Protein AF-A0ABD1FEX2-F1 (afdb_monomer)

pLDDT: mean 70.11, std 17.97, range [25.19, 95.25]

Secondary structure (DSSP, 8-state):
-THHHHHHHHHHHHHHHHHHHHHHHHHHHHHHHHHHHHHHHHHHHHHHHHHHHHHHHHHHHHHHHHHHHHHHHHHHHHHHHHHHHHHHHHHHT-HHHHHHHHHHHHHHHHHHHHHHHHHHHHHHHS-SS------------THHHHHHHHHHHHHHHHHHHHHHHHHHHHHHHHHHHHHHHHHHHHHHHHHHHHHHHHHHHHHHHHHHHHHHHHHHHHHHHHHHHHHHHHHHHHTTSPP----S--HHHHHHHHHHHHHHHHHHHHHHHHHHHHTTSSHHHHHHHHHHHHHHHHHHHHHHHHHHHHHHHHHHHHHHHHHHHHHHHHHHHHHHHHHHHHHHHHHHHHHHHHHHHHHTTTGGGTTTHHHHHHHHHHHHHHHHHHHHHHHHHHHHHHHHHHHHHHHHHHHHHHHHHHHHHHHHHHHHHHHHHHHHHHHHHHHHHHHHHHHHHHHHHHHHHHHHHHHHHHHHHHHHHHHHHHHHHHHHHHHHHHHHHHHHHHHHHHHHHHHHHHHHHHHHHHHHHHHHHHHTT-----------------------------------------------GGGTTTTHHHHHHHHHHHHHHHHHHHHHHHHHHHHHHHHHHHHHHHHHHHHHHHHHHHHHHHHHHHHHHHHHHHHHHHHHHHHHHHHHHHHHHHHHHHHHHHHHHHHHHHHHHHHHHHHHHHHHHHTT---PPPHHHHHHHHHHHHHHHHHHHHHHHHHHHHHHHHHHHHHHHHHHHHHHHHHHHHHHHHHHHHHHHHHHHHHHHHHHHHHHHHHHHHHHHHHHHHHHHHHHHHHHHGGG--------STTTHHHHHHHHHHHHHHHHHHHHHHHHHHHHHHHHHHHHHHHHHHHHHHHHHHHHHHHHHHHHHHHHHHHHHHHHHHHHHHHHHHHHHHHHHHHHHHHHHHHHHHHHHHHHHHHHHHHHHHHHHHHHHHHHHHHHHHHHHHHHHHHHHHHHHHHHHHHHHHHHHHHHHHHHHHHHHHHHHHHHHHHHHHHHHHHHHHHTTS-S---HHHHHHHHHHHHHT-SSS---SHHHHHHHHHHHHTT--TTTTTTTT------------S-----------HHHHHHHHHHHHTS--------------------------------------S----------SGGGTTTTGGG--

Foldseek 3Di:
DVVVVVVVVVVVVVVVVVVVVVVVVVVVVVVVVVVVVVVVVVVVVVVVVVVVVVVVVVVVVVVVVVVVVVVVVVVVVVVVVVVVVVVVVVVVVPCVVVVVVVVVVVVVVVVVVVVVVVVVVVVVPPPPDDDDDDDDDDDDDDVPVVVVVVVVVVVVVVVVVVVVVVVVVVVVVVVVVVVVVVVVVVVVVVVVVVVVVVVVVVVVVVVVVVVVVVVVVVVVVVVVVVVVVVVVVVVPDDDDDDDDDPPVVVVVVVVVVVVVVVVVVVVVVVVVVVVPDDDPVVVVVVVVVVVVVVVVVVVVVVVVVVVVVVVVVVVVVVVVVVVVVVVVVVVVVVVVVVVVVVVVVVVVVVCCVPCVVPCPPPVPPVVVVVVVVVVVVVVVVVVVVVVVVVVVVVVVVVVVVVVVVVVVVVVVVVVVVVVVVVVVVVVVVVVVVVVVVVVVVVVVVVVVVVVVVVVVVVVVVVVVVVVVVVVVVVVVVVVVVVVVVVVVVVVVVVVVVVVVVVVVVVVVVVVVVVVVVVVVVVCCVPPPDDDDDDDDDDYDYDDDDYDDDDDDDDDDDDYDYDYDYYDEYDEYDDDDPPDPVPPVVVVVVVVVVVVVVVVVVVVVVVVVVVVVVVVVVVVVVVVVVVVVVVVVVVVVVVVVVVVVVVVVVVVVVVVVVVVVVVVVVVVVVVVVVVVVVVVVVVVVVVVVVVVVVVVVVVVVCVVDDDDDDDPVVVVVVVVVVVVVVVVVVVVVVVVVVVVVVVVVVVVVVVVVVVVVVVVVVVVVVVVVVVVVVVVVVVVVVVVVVVVVVVVVVVVVVVVVVVVVVVVVVVVVPPVPDDDDDDDDDVVVVVVVVCVVVVVVVVVVVVVVVVVVVVVVVVVVVVVVVVVVVVVVVVVVVVVVVVVVVVVVVVVVVVVVVVVVVVVVVVVVVVVVVVVVVVVVVVVVVVVVVVVVVVVVVVVVVVVVVVVVVVVVVVVVVVVVVVVVVVVVVVVVVVVVVVVVVVVVVVVVVVVVVVVVVVVVVVVVVVVVVVVVVVVVVVVVVVVVVDDDDPDPVVVVVLVCVLVVVPDDPDPDDPNLVSVVVVCVVVVPDPVVVVVSPDDDDDDDDDDPDDDDDDDDDDDDDPVVVVVVVVVVVPDDDDDDDDDDDDDDDDDDDDDDDDDDDDDDDDDDDDDDDDDDDDDDDDPPPPVPPVVPPVPDD

Sequence (1177 aa):
MRMKENLQEENDDLKEENAKLKKQSRNQKQDELQRKLQKLEADNELLLRQLQESRRFVAEAEEKSREDMETCQKLAKILETYEKQVKDLKEQLEPTNVENIHQEYIKILTSNIRRYIDSQEEEEEEKEEKENEEQTSTLKNDNSHLEEFRNHVENLLKSLQVKCKSLESQLIEASNEKTQILNEKYEEIEKLIKNSEELSQEEIKKTGIIKELEAEIKDLIGSNDILLTELETYKNSSLQTISESNEDNMVLMETDLENARERIKELEGIIQTTKEQSEYQELINSFDELKIDLDRVTNERDLLKEKISNLEADNEDVKTKLENSEYQLSELKFSLEDLEATKIKIETLLQENKELKVQRMNYVDLNSEVHAIKERFLNEENLRHQLEIDLKALKEKLQNAKMTETSYKVQLDALNNEKLSLNQQRSHLENALQGSKDALEKYEKNYTELLQKYDAILLRCEELNRKLYEKENESLSIRDQLETVQKALEGGQELTNQLQKQLEELQIQNDHMAKELHVSMETQDHLRSHLVEYESTLQKNESIVQQSVPNEVKNTNNEEVQCKEEKLENNQDVHQEAIHLNISANEESYHELFKKYESMQQDYEDLQRKFQEKKFEIEIFQEEKQRIQKLQDENESLSQKLQISMQSQNDLEQSLESTKNSLVEYKQTLQDFQLNHDLVLKQCESKEQKLLEVKNNYEEQQNQLDLEPKENDKEAINKLEEQIRELTNSRAELISLVTVKHQESLRYHQEVQRLSELLTQETLKFQQLETKLVQVGQISDQIARKNQEIDQLNDENASLKEKCDILTEKLLEEQSKAQLPTDKEVTLSKQLERLQSHLVELQEHYTQELLQVEQKNAALQERLADLEQREKTSSNMYTSVSIRANQQVETLQNQLQLMTNQRDELLKKISEGEDLNTRQAVALANLQFVLEQFQKDKENDVLRATERIRRQINVEKQSQEELKNEIDTLKLQLEESKQGLQAASRLSDQLEMSKKQNMSLKEEVTQLQQRLSAAEKSLQDMTSQTDGKIDKSLIRSLIVGFLSSGNTNNWNKDQNQLLKLIATVLDFNQQDHKKVKLNTPQQISWLNSLFSTQPNMSQESLSQAFVKFLENESKPREVVSLLGTDASNENSKKPTPSASPSPIVLNEMVFPTFADFGQNRNSSSILKDVLKDNVNR

Solvent-accessible surface area (backbone atoms only — not comparable to full-atom values): 68482 Å² total; per-residue (Å²): 107,67,74,61,49,53,59,46,51,57,54,51,51,53,46,53,51,50,51,50,51,54,49,50,55,49,50,53,54,49,54,52,51,50,52,52,48,53,46,52,52,50,56,48,54,51,51,50,49,54,52,51,52,50,52,47,53,50,50,56,49,52,53,48,52,49,52,54,48,50,50,50,52,52,49,49,53,51,46,52,53,47,53,47,50,52,46,56,50,49,66,71,59,44,63,73,58,59,52,49,52,50,53,50,52,49,51,52,51,51,52,50,52,46,49,50,49,57,54,47,62,61,57,67,75,75,70,91,69,78,91,77,91,80,85,89,79,92,88,87,74,79,65,59,64,56,52,53,51,48,53,52,52,51,52,51,50,50,53,49,54,52,51,50,52,53,52,53,50,50,51,50,50,54,50,48,51,52,49,49,55,50,50,55,48,50,54,51,49,53,53,50,50,52,52,50,52,54,50,50,55,49,52,53,50,52,55,48,53,49,53,53,51,53,49,52,53,49,55,51,50,56,51,48,53,53,52,50,52,52,49,59,55,57,73,73,57,82,88,76,89,86,75,95,76,66,66,69,56,47,57,51,50,55,53,53,53,53,56,50,52,56,53,50,57,52,50,55,56,52,56,63,59,63,73,78,68,66,73,71,58,61,55,51,54,53,50,54,52,57,47,52,53,51,57,46,53,54,50,56,51,53,56,48,50,53,50,50,56,49,51,53,51,51,49,52,58,49,48,55,49,46,56,53,48,53,49,53,51,47,54,51,45,52,57,46,50,54,55,48,49,56,51,48,53,58,55,45,65,68,43,50,78,61,43,72,82,59,52,87,78,57,68,65,62,59,57,50,54,55,47,55,51,51,53,48,50,52,51,52,51,52,51,50,51,50,51,51,52,51,52,49,53,50,50,50,52,51,50,52,50,52,53,50,52,52,49,51,47,54,52,49,54,49,51,51,51,50,51,49,53,51,49,51,52,48,50,54,49,51,52,52,51,46,54,52,46,56,50,47,51,52,47,52,49,53,50,52,54,49,48,53,53,50,52,53,48,50,55,50,49,51,54,48,51,50,54,47,51,54,49,50,52,52,51,48,54,52,47,55,52,49,52,55,52,48,54,53,50,51,53,49,50,52,52,49,52,50,50,52,50,50,49,50,53,48,48,52,49,49,58,46,46,54,54,47,48,57,55,40,60,73,42,50,86,73,54,83,81,66,76,83,83,79,82,88,82,91,87,90,91,95,93,95,94,95,94,95,95,95,96,98,96,96,96,96,97,96,97,97,99,99,98,96,98,98,96,96,102,98,98,99,95,93,92,83,87,73,69,84,62,61,62,75,51,45,64,57,46,52,56,50,46,50,52,51,47,53,50,49,50,52,51,48,54,55,48,50,50,53,49,52,55,52,50,50,52,53,50,52,53,49,54,51,49,54,52,50,48,53,54,48,57,51,50,51,51,48,49,51,52,51,50,52,51,50,48,57,48,50,53,50,49,51,53,49,52,50,53,49,47,53,50,48,52,54,50,49,52,50,48,51,50,48,52,49,49,54,50,48,48,54,49,49,52,54,49,52,52,50,48,49,53,51,47,53,54,46,62,59,44,67,76,69,69,91,80,89,86,62,73,72,59,54,59,56,50,53,56,50,54,48,52,51,49,51,54,49,50,55,51,51,50,52,53,49,51,53,51,49,54,50,52,50,50,51,51,53,54,53,48,56,49,52,50,52,54,50,51,52,55,48,53,51,49,50,55,60,47,53,58,48,52,55,50,52,53,56,48,54,58,48,50,57,53,50,49,59,52,48,54,55,53,50,55,52,50,53,62,50,51,60,58,49,54,62,52,55,59,63,62,62,66,74,79,78,77,89,87,90,85,88,89,83,70,74,48,59,65,49,42,54,54,40,46,54,48,46,50,50,52,49,51,48,47,51,51,49,50,48,50,51,49,48,52,50,48,50,54,50,51,52,52,46,52,58,46,53,51,50,49,56,52,48,53,52,47,54,50,54,50,50,54,51,50,52,51,50,52,51,54,51,51,52,48,52,50,51,52,48,53,50,48,54,54,47,53,51,52,50,52,56,47,50,58,47,49,52,52,48,51,52,49,48,51,52,50,48,51,53,49,50,50,51,50,52,52,49,48,53,51,49,51,53,50,49,49,50,51,52,51,51,53,50,52,51,54,48,52,53,48,52,54,48,52,49,54,54,50,52,51,48,53,49,51,51,50,50,51,49,50,52,48,51,46,54,51,47,56,50,48,48,53,50,48,52,50,50,48,53,51,49,49,48,48,49,53,49,50,48,51,46,50,52,49,47,49,55,44,48,65,46,43,77,75,57,79,92,71,89,60,68,66,58,61,51,47,55,56,46,55,64,61,72,62,75,83,69,100,65,101,62,68,59,69,60,50,53,49,50,53,51,40,71,74,64,73,63,52,82,71,56,59,64,72,54,85,78,79,87,83,88,84,86,91,80,89,91,81,85,84,79,85,80,87,86,84,83,91,75,57,73,71,57,54,55,51,53,47,62,67,58,74,74,61,89,81,84,89,82,88,86,86,79,89,84,90,88,81,89,84,90,90,82,87,86,88,87,84,87,87,85,83,91,87,84,88,85,93,80,83,91,74,95,84,87,88,88,81,81,94,84,79,78,64,71,71,62,56,78,71,56,73,83,78,78,129

Structure (mmCIF, N/CA/C/O backbone):
data_AF-A0ABD1FEX2-F1
#
_entry.id   AF-A0ABD1FEX2-F1
#
loop_
_atom_site.group_PDB
_atom_site.id
_atom_site.type_symbol
_atom_site.label_atom_id
_atom_site.label_alt_id
_atom_site.label_comp_id
_atom_site.label_asym_id
_atom_site.label_entity_id
_atom_site.label_seq_id
_atom_site.pdbx_PDB_ins_code
_atom_site.Cartn_x
_atom_site.Cartn_y
_atom_site.Cartn_z
_atom_site.occupancy
_atom_site.B_iso_or_equiv
_atom_site.auth_seq_id
_atom_site.auth_comp_id
_atom_site.auth_asym_id
_atom_site.auth_atom_id
_atom_site.pdbx_PDB_model_num
ATOM 1 N N . MET A 1 1 ? -28.166 -66.458 3.832 1.00 56.06 1 MET A N 1
ATOM 2 C CA . MET A 1 1 ? -27.706 -66.887 2.489 1.00 56.06 1 MET A CA 1
ATOM 3 C C . MET A 1 1 ? -28.186 -65.835 1.489 1.00 56.06 1 MET A C 1
ATOM 5 O O . MET A 1 1 ? -28.441 -64.734 1.962 1.00 56.06 1 MET A O 1
ATOM 9 N N . ARG A 1 2 ? -28.322 -66.137 0.192 1.00 62.41 2 ARG A N 1
ATOM 10 C CA . ARG A 1 2 ? -28.607 -65.246 -0.959 1.00 62.41 2 ARG A CA 1
ATOM 11 C C . ARG A 1 2 ? -28.690 -63.744 -0.693 1.00 62.41 2 ARG A C 1
ATOM 13 O O . ARG A 1 2 ? -27.735 -63.056 -0.993 1.00 62.41 2 ARG A O 1
ATOM 20 N N . MET A 1 3 ? -29.745 -63.224 -0.064 1.00 64.31 3 MET A N 1
ATOM 21 C CA . MET A 1 3 ? -29.849 -61.781 0.228 1.00 64.31 3 MET A CA 1
ATOM 22 C C . MET A 1 3 ? -28.637 -61.196 0.989 1.00 64.31 3 MET A C 1
ATOM 24 O O . MET A 1 3 ? -28.241 -60.071 0.720 1.00 64.31 3 MET A O 1
ATOM 28 N N . LYS A 1 4 ? -28.003 -61.960 1.890 1.00 70.44 4 LYS A N 1
ATOM 29 C CA . LYS A 1 4 ? -26.754 -61.565 2.572 1.00 70.44 4 LYS A CA 1
ATOM 30 C C . LYS A 1 4 ? -25.508 -61.719 1.686 1.00 70.44 4 LYS A C 1
ATOM 32 O O . LYS A 1 4 ? -24.525 -61.044 1.934 1.00 70.44 4 LYS A O 1
ATOM 37 N N . GLU A 1 5 ? -25.543 -62.600 0.690 1.00 76.81 5 GLU A N 1
ATOM 38 C CA . GLU A 1 5 ? -24.463 -62.772 -0.294 1.00 76.81 5 GLU A CA 1
ATOM 39 C C . GLU A 1 5 ? -24.509 -61.610 -1.308 1.00 76.81 5 GLU A C 1
ATOM 41 O O . GLU A 1 5 ? -23.513 -60.918 -1.469 1.00 76.81 5 GLU A O 1
ATOM 46 N N . ASN A 1 6 ? -25.689 -61.273 -1.845 1.00 76.38 6 ASN A N 1
ATOM 47 C CA . ASN A 1 6 ? -25.914 -60.078 -2.671 1.00 76.38 6 ASN A CA 1
ATOM 48 C C . ASN A 1 6 ? -25.515 -58.768 -1.956 1.00 76.38 6 ASN A C 1
ATOM 50 O O . ASN A 1 6 ? -24.804 -57.955 -2.531 1.00 76.38 6 ASN A O 1
ATOM 54 N N . LEU A 1 7 ? -25.917 -58.577 -0.690 1.00 76.62 7 LEU A N 1
ATOM 55 C CA . LEU A 1 7 ? -25.535 -57.397 0.110 1.00 76.62 7 LEU A CA 1
ATOM 56 C C . LEU A 1 7 ? -24.051 -57.380 0.529 1.00 76.62 7 LEU A C 1
ATOM 58 O O . LEU A 1 7 ? -23.569 -56.366 1.032 1.00 76.62 7 LEU A O 1
ATOM 62 N N . GLN A 1 8 ? -23.333 -58.496 0.378 1.00 79.31 8 GLN A N 1
ATOM 63 C CA . GLN A 1 8 ? -21.880 -58.551 0.548 1.00 79.31 8 GLN A CA 1
ATOM 64 C C . GLN A 1 8 ? -21.201 -58.091 -0.750 1.00 79.31 8 GLN A C 1
ATOM 66 O O . GLN A 1 8 ? -20.357 -57.203 -0.706 1.00 79.31 8 GLN A O 1
ATOM 71 N N . GLU A 1 9 ? -21.644 -58.638 -1.886 1.00 84.38 9 GLU A N 1
ATOM 72 C CA . GLU A 1 9 ? -21.181 -58.335 -3.248 1.00 84.38 9 GLU A CA 1
ATOM 73 C C . GLU A 1 9 ? -21.353 -56.841 -3.589 1.00 84.38 9 GLU A C 1
ATOM 75 O O . GLU A 1 9 ? -20.368 -56.158 -3.853 1.00 84.38 9 GLU A O 1
ATOM 80 N N . GLU A 1 10 ? -22.557 -56.286 -3.414 1.00 83.19 10 GLU A N 1
ATOM 81 C CA . GLU A 1 10 ? -22.868 -54.856 -3.616 1.00 83.19 10 GLU A CA 1
ATOM 82 C C . GLU A 1 10 ? -22.012 -53.924 -2.729 1.00 83.19 10 GLU A C 1
ATOM 84 O O . GLU A 1 10 ? -21.599 -52.839 -3.135 1.00 83.19 10 GLU A O 1
ATOM 89 N N . ASN A 1 11 ? -21.693 -54.359 -1.508 1.00 79.25 11 ASN A N 1
ATOM 90 C CA . ASN A 1 11 ? -20.887 -53.603 -0.547 1.00 79.25 11 ASN A CA 1
ATOM 91 C C . ASN A 1 11 ? -19.380 -53.689 -0.866 1.00 79.25 11 ASN A C 1
ATOM 93 O O . ASN A 1 11 ? -18.628 -52.766 -0.554 1.00 79.25 11 ASN A O 1
ATOM 97 N N . ASP A 1 12 ? -18.921 -54.770 -1.495 1.00 85.75 12 ASP A N 1
ATOM 98 C CA . ASP A 1 12 ? -17.544 -54.908 -1.975 1.00 85.75 12 ASP A CA 1
ATOM 99 C C . ASP A 1 12 ? -17.331 -54.166 -3.317 1.00 85.75 12 ASP A C 1
ATOM 101 O O . ASP A 1 12 ? -16.323 -53.466 -3.456 1.00 85.75 12 ASP A O 1
ATOM 105 N N . ASP A 1 13 ? -18.321 -54.146 -4.218 1.00 85.56 13 ASP A N 1
ATOM 106 C CA . ASP A 1 13 ? -18.340 -53.278 -5.411 1.00 85.56 13 ASP A CA 1
ATOM 107 C C . ASP A 1 13 ? -18.276 -51.784 -5.033 1.00 85.56 13 ASP A C 1
ATOM 109 O O . ASP A 1 13 ? -17.413 -51.043 -5.519 1.00 85.56 13 ASP A O 1
ATOM 113 N N . LEU A 1 14 ? -19.119 -51.339 -4.090 1.00 82.62 14 LEU A N 1
ATOM 114 C CA . LEU A 1 14 ? -19.125 -49.954 -3.592 1.00 82.62 14 LEU A CA 1
ATOM 115 C C . LEU A 1 14 ? -17.805 -49.551 -2.906 1.00 82.62 14 LEU A C 1
ATOM 117 O O . LEU A 1 14 ? -17.455 -48.363 -2.894 1.00 82.62 14 LEU A O 1
ATOM 121 N N . LYS A 1 15 ? -17.036 -50.507 -2.358 1.00 82.62 15 LYS A N 1
ATOM 122 C CA . LYS A 1 15 ? -15.668 -50.263 -1.860 1.00 82.62 15 LYS A CA 1
ATOM 123 C C . LYS A 1 15 ? -14.677 -50.093 -3.003 1.00 82.62 15 LYS A C 1
ATOM 125 O O . LYS A 1 15 ? -13.831 -49.201 -2.915 1.00 82.62 15 LYS A O 1
ATOM 130 N N . GLU A 1 16 ? -14.763 -50.901 -4.060 1.00 86.31 16 GLU A N 1
ATOM 131 C CA . GLU A 1 16 ? -13.870 -50.762 -5.215 1.00 86.31 16 GLU A CA 1
ATOM 132 C C . GLU A 1 16 ? -14.128 -49.443 -5.963 1.00 86.31 16 GLU A C 1
ATOM 134 O O . GLU A 1 16 ? -13.178 -48.747 -6.335 1.00 86.31 16 GLU A O 1
ATOM 139 N N . GLU A 1 17 ? -15.389 -49.028 -6.107 1.00 85.69 17 GLU A N 1
ATOM 140 C CA . GLU A 1 17 ? -15.745 -47.716 -6.658 1.00 85.69 17 GLU A CA 1
ATOM 141 C C . GLU A 1 17 ? -15.236 -46.563 -5.774 1.00 85.69 17 GLU A C 1
ATOM 143 O O . GLU A 1 17 ? -14.549 -45.663 -6.266 1.00 85.69 17 GLU A O 1
ATOM 148 N N . ASN A 1 18 ? -15.438 -46.628 -4.452 1.00 76.56 18 ASN A N 1
ATOM 149 C CA . ASN A 1 18 ? -14.857 -45.655 -3.518 1.00 76.56 18 ASN A CA 1
ATOM 150 C C . ASN A 1 18 ? -13.322 -45.596 -3.596 1.00 76.56 18 ASN A C 1
ATOM 152 O O . ASN A 1 18 ? -12.736 -44.516 -3.477 1.00 76.56 18 ASN A O 1
ATOM 156 N N . ALA A 1 19 ? -12.650 -46.732 -3.795 1.00 83.25 19 ALA A N 1
ATOM 157 C CA . ALA A 1 19 ? -11.200 -46.787 -3.957 1.00 83.25 19 ALA A CA 1
ATOM 158 C C . ALA A 1 19 ? -10.746 -46.131 -5.275 1.00 83.25 19 ALA A C 1
ATOM 160 O O . ALA A 1 19 ? -9.769 -45.374 -5.273 1.00 83.25 19 ALA A O 1
ATOM 161 N N . LYS A 1 20 ? -11.475 -46.354 -6.378 1.00 83.75 20 LYS A N 1
ATOM 162 C CA . LYS A 1 20 ? -11.247 -45.692 -7.675 1.00 83.75 20 LYS A CA 1
ATOM 163 C C . LYS A 1 20 ? -11.434 -44.177 -7.564 1.00 83.75 20 LYS A C 1
ATOM 165 O O . LYS A 1 20 ? -10.510 -43.438 -7.904 1.00 83.75 20 LYS A O 1
ATOM 170 N N . LEU A 1 21 ? -12.548 -43.713 -6.993 1.00 79.88 21 LEU A N 1
ATOM 171 C CA . LEU A 1 21 ? -12.840 -42.287 -6.796 1.00 79.88 21 LEU A CA 1
ATOM 172 C C . LEU A 1 21 ? -11.801 -41.598 -5.894 1.00 79.88 21 LEU A C 1
ATOM 174 O O . LEU A 1 21 ? -11.277 -40.539 -6.246 1.00 79.88 21 LEU A O 1
ATOM 178 N N . LYS A 1 22 ? -11.406 -42.221 -4.773 1.00 78.25 22 LYS A N 1
ATOM 179 C CA . LYS A 1 22 ? -10.340 -41.692 -3.897 1.00 78.25 22 LYS A CA 1
ATOM 180 C C . LYS A 1 22 ? -8.976 -41.637 -4.592 1.00 78.25 22 LYS A C 1
ATOM 182 O O . LYS A 1 22 ? -8.205 -40.714 -4.329 1.00 78.25 22 LYS A O 1
ATOM 187 N N . LYS A 1 23 ? -8.671 -42.579 -5.492 1.00 83.31 23 LYS A N 1
ATOM 188 C CA . LYS A 1 23 ? -7.449 -42.551 -6.313 1.00 83.31 23 LYS A CA 1
ATOM 189 C C . LYS A 1 23 ? -7.502 -41.439 -7.367 1.00 83.31 23 LYS A C 1
ATOM 191 O O . LYS A 1 23 ? -6.537 -40.695 -7.502 1.00 83.31 23 LYS A O 1
ATOM 196 N N . GLN A 1 24 ? -8.631 -41.276 -8.054 1.00 81.00 24 GLN A N 1
ATOM 197 C CA . GLN A 1 24 ? -8.833 -40.234 -9.064 1.00 81.00 24 GLN A CA 1
ATOM 198 C C . GLN A 1 24 ? -8.756 -38.824 -8.457 1.00 81.00 24 GLN A C 1
ATOM 200 O O . GLN A 1 24 ? -8.019 -37.985 -8.970 1.00 81.00 24 GLN A O 1
ATOM 205 N N . SER A 1 25 ? -9.402 -38.596 -7.308 1.00 77.56 25 SER A N 1
ATOM 206 C CA . SER A 1 25 ? -9.327 -37.324 -6.573 1.00 77.56 25 SER A CA 1
ATOM 207 C C . SER A 1 25 ? -7.907 -37.006 -6.077 1.00 77.56 25 SER A C 1
ATOM 209 O O . SER A 1 25 ? -7.469 -35.857 -6.143 1.00 77.56 25 SER A O 1
ATOM 211 N N . ARG A 1 26 ? -7.142 -38.018 -5.631 1.00 77.75 26 ARG A N 1
ATOM 212 C CA . ARG A 1 26 ? -5.719 -37.847 -5.279 1.00 77.75 26 ARG A CA 1
ATOM 213 C C . ARG A 1 26 ? -4.870 -37.457 -6.487 1.00 77.75 26 ARG A C 1
ATOM 215 O O . ARG A 1 26 ? -4.092 -36.516 -6.372 1.00 77.75 26 ARG A O 1
ATOM 222 N N . ASN A 1 27 ? -5.048 -38.124 -7.628 1.00 81.06 27 ASN A N 1
ATOM 223 C CA . ASN A 1 27 ? -4.327 -37.791 -8.858 1.00 81.06 27 ASN A CA 1
ATOM 224 C C . ASN A 1 27 ? -4.644 -36.361 -9.325 1.00 81.06 27 ASN A C 1
ATOM 226 O O . ASN A 1 27 ? -3.721 -35.587 -9.543 1.00 81.06 27 ASN A O 1
ATOM 230 N N . GLN A 1 28 ? -5.923 -35.969 -9.374 1.00 79.62 28 GLN A N 1
ATOM 231 C CA . GLN A 1 28 ? -6.329 -34.607 -9.751 1.00 79.62 28 GLN A CA 1
ATOM 232 C C . GLN A 1 28 ? -5.696 -33.539 -8.846 1.00 79.62 28 GLN A C 1
ATOM 234 O O . GLN A 1 28 ? -5.136 -32.567 -9.347 1.00 79.62 28 GLN A O 1
ATOM 239 N N . LYS A 1 29 ? -5.712 -33.740 -7.519 1.00 80.12 29 LYS A N 1
ATOM 240 C CA . LYS A 1 29 ? -5.050 -32.823 -6.574 1.00 80.12 29 LYS A CA 1
ATOM 241 C C . LYS A 1 29 ? -3.530 -32.796 -6.744 1.00 80.12 29 LYS A C 1
ATOM 243 O O . LYS A 1 29 ? -2.930 -31.741 -6.561 1.00 80.12 29 LYS A O 1
ATOM 248 N N . GLN A 1 30 ? -2.906 -33.920 -7.096 1.00 80.94 30 GLN A N 1
ATOM 249 C CA . GLN A 1 30 ? -1.470 -33.990 -7.368 1.00 80.94 30 GLN A CA 1
ATOM 250 C C . GLN A 1 30 ? -1.095 -33.245 -8.659 1.00 80.94 30 GLN A C 1
ATOM 252 O O . GLN A 1 30 ? -0.140 -32.470 -8.636 1.00 80.94 30 GLN A O 1
ATOM 257 N N . ASP A 1 31 ? -1.863 -33.412 -9.738 1.00 83.00 31 ASP A N 1
ATOM 258 C CA . ASP A 1 31 ? -1.669 -32.696 -11.005 1.00 83.00 31 ASP A CA 1
ATOM 259 C C . ASP A 1 31 ? -1.884 -31.181 -10.834 1.00 83.00 31 ASP A C 1
ATOM 261 O O . ASP A 1 31 ? -1.129 -30.373 -11.376 1.00 83.00 31 ASP A O 1
ATOM 265 N N . GLU A 1 32 ? -2.881 -30.774 -10.041 1.00 83.38 32 GLU A N 1
ATOM 266 C CA . GLU A 1 32 ? -3.142 -29.365 -9.725 1.00 83.38 32 GLU A CA 1
ATOM 267 C C . GLU A 1 32 ? -2.002 -28.739 -8.901 1.00 83.38 32 GLU A C 1
ATOM 269 O O . GLU A 1 32 ? -1.535 -27.644 -9.222 1.00 83.38 32 GLU A O 1
ATOM 274 N N . LEU A 1 33 ? -1.499 -29.450 -7.883 1.00 79.56 33 LEU A N 1
ATOM 275 C CA . LEU A 1 33 ? -0.305 -29.053 -7.128 1.00 79.56 33 LEU A CA 1
ATOM 276 C C . LEU A 1 33 ? 0.922 -28.941 -8.035 1.00 79.56 33 LEU A C 1
ATOM 278 O O . LEU A 1 33 ? 1.667 -27.973 -7.926 1.00 79.56 33 LEU A O 1
ATOM 282 N N . GLN A 1 34 ? 1.122 -29.893 -8.947 1.00 83.56 34 GLN A N 1
ATOM 283 C CA . GLN A 1 34 ? 2.272 -29.906 -9.848 1.00 83.56 34 GLN A CA 1
ATOM 284 C C . GLN A 1 34 ? 2.222 -28.755 -10.866 1.00 83.56 34 GLN A C 1
ATOM 286 O O . GLN A 1 34 ? 3.250 -28.130 -11.112 1.00 83.56 34 GLN A O 1
ATOM 291 N N . ARG A 1 35 ? 1.034 -28.388 -11.369 1.00 82.19 35 ARG A N 1
ATOM 292 C CA . ARG A 1 35 ? 0.840 -27.177 -12.191 1.00 82.19 35 ARG A CA 1
ATOM 293 C C . ARG A 1 35 ? 1.099 -25.886 -11.410 1.00 82.19 35 ARG A C 1
ATOM 295 O O . ARG A 1 35 ? 1.712 -24.971 -11.950 1.00 82.19 35 ARG A O 1
ATOM 302 N N . LYS A 1 36 ? 0.658 -25.801 -10.149 1.00 84.12 36 LYS A N 1
ATOM 303 C CA . LYS A 1 36 ? 0.931 -24.638 -9.280 1.00 84.12 36 LYS A CA 1
ATOM 304 C C . LYS A 1 36 ? 2.423 -24.500 -8.967 1.00 84.12 36 LYS A C 1
ATOM 306 O O . LYS A 1 36 ? 2.932 -23.385 -8.984 1.00 84.12 36 LYS A O 1
ATOM 311 N N . LEU A 1 37 ? 3.118 -25.618 -8.751 1.00 80.25 37 LEU A N 1
ATOM 312 C CA . LEU A 1 37 ? 4.564 -25.653 -8.522 1.00 80.25 37 LEU A CA 1
ATOM 313 C C . LEU A 1 37 ? 5.326 -25.204 -9.782 1.00 80.25 37 LEU A C 1
ATOM 315 O O . LEU A 1 37 ? 6.103 -24.264 -9.697 1.00 80.25 37 LEU A O 1
ATOM 319 N N . GLN A 1 38 ? 4.997 -25.750 -10.960 1.00 83.75 38 GLN A N 1
ATOM 320 C CA . GLN A 1 38 ? 5.579 -25.310 -12.238 1.00 83.75 38 GLN A CA 1
ATOM 321 C C . GLN A 1 38 ? 5.331 -23.827 -12.539 1.00 83.75 38 GLN A C 1
ATOM 323 O O . GLN A 1 38 ? 6.204 -23.161 -13.093 1.00 83.75 38 GLN A O 1
ATOM 328 N N . LYS A 1 39 ? 4.158 -23.287 -12.169 1.00 85.00 39 LYS A N 1
ATOM 329 C CA . LYS A 1 39 ? 3.905 -21.850 -12.315 1.00 85.00 39 LYS A CA 1
ATOM 330 C C . LYS A 1 39 ? 4.799 -21.033 -11.377 1.00 85.00 39 LYS A C 1
ATOM 332 O O . LYS A 1 39 ? 5.445 -20.106 -11.839 1.00 85.00 39 LYS A O 1
ATOM 337 N N . LEU A 1 40 ? 4.905 -21.419 -10.104 1.00 80.81 40 LEU A N 1
ATOM 338 C CA . LEU A 1 40 ? 5.807 -20.767 -9.147 1.00 80.81 40 LEU A CA 1
ATOM 339 C C . LEU A 1 40 ? 7.285 -20.874 -9.556 1.00 80.81 40 LEU A C 1
ATOM 341 O O . LEU A 1 40 ? 8.037 -19.938 -9.314 1.00 80.81 40 LEU A O 1
ATOM 345 N N . GLU A 1 41 ? 7.718 -21.967 -10.187 1.00 82.62 41 GLU A N 1
ATOM 346 C CA . GLU A 1 41 ? 9.072 -22.083 -10.749 1.00 82.62 41 GLU A CA 1
ATOM 347 C C . GLU A 1 41 ? 9.294 -21.084 -11.895 1.00 82.62 41 GLU A C 1
ATOM 349 O O . GLU A 1 41 ? 10.296 -20.370 -11.888 1.00 82.62 41 GLU A O 1
ATOM 354 N N . ALA A 1 42 ? 8.347 -20.974 -12.833 1.00 84.25 42 ALA A N 1
ATOM 355 C CA . ALA A 1 42 ? 8.424 -20.026 -13.947 1.00 84.25 42 ALA A CA 1
ATOM 356 C C . ALA A 1 42 ? 8.330 -18.556 -13.493 1.00 84.25 42 ALA A C 1
ATOM 358 O O . ALA A 1 42 ? 9.097 -17.717 -13.966 1.00 84.25 42 ALA A O 1
ATOM 359 N N . ASP A 1 43 ? 7.434 -18.252 -12.549 1.00 82.19 43 ASP A N 1
ATOM 360 C CA . ASP A 1 43 ? 7.265 -16.918 -11.967 1.00 82.19 43 ASP A CA 1
ATOM 361 C C . ASP A 1 43 ? 8.550 -16.498 -11.206 1.00 82.19 43 ASP A C 1
ATOM 363 O O . ASP A 1 43 ? 8.999 -15.359 -11.336 1.00 82.19 43 ASP A O 1
ATOM 367 N N . ASN A 1 44 ? 9.216 -17.422 -10.492 1.00 79.00 44 ASN A N 1
ATOM 368 C CA . ASN A 1 44 ? 10.522 -17.167 -9.862 1.00 79.00 44 ASN A CA 1
ATOM 369 C C . ASN A 1 44 ? 11.669 -17.024 -10.877 1.00 79.00 44 ASN A C 1
ATOM 371 O O . ASN A 1 44 ? 12.545 -16.185 -10.677 1.00 79.00 44 ASN A O 1
ATOM 375 N N . GLU A 1 45 ? 11.696 -17.807 -11.963 1.00 86.00 45 GLU A N 1
ATOM 376 C CA . GLU A 1 45 ? 12.731 -17.667 -13.000 1.00 86.00 45 GLU A CA 1
ATOM 377 C C . GLU A 1 45 ? 12.608 -16.320 -13.738 1.00 86.00 45 GLU A C 1
ATOM 379 O O . GLU A 1 45 ? 13.618 -15.675 -14.032 1.00 86.00 45 GLU A O 1
ATOM 384 N N . LEU A 1 46 ? 11.376 -15.850 -13.969 1.00 86.25 46 LEU A N 1
ATOM 385 C CA . LEU A 1 46 ? 11.101 -14.508 -14.484 1.00 86.25 46 LEU A CA 1
ATOM 386 C C . LEU A 1 46 ? 11.613 -13.427 -13.520 1.00 86.25 46 LEU A C 1
ATOM 388 O O . LEU A 1 46 ? 12.339 -12.527 -13.945 1.00 86.25 46 LEU A O 1
ATOM 392 N N . LEU A 1 47 ? 11.294 -13.548 -12.225 1.00 81.81 47 LEU A N 1
ATOM 393 C CA . LEU A 1 47 ? 11.740 -12.607 -11.195 1.00 81.81 47 LEU A CA 1
ATOM 394 C C . LEU A 1 47 ? 13.274 -12.558 -11.094 1.00 81.81 47 LEU A C 1
ATOM 396 O O . LEU A 1 47 ? 13.857 -11.483 -10.964 1.00 81.81 47 LEU A O 1
ATOM 400 N N . LEU A 1 48 ? 13.944 -13.711 -11.210 1.00 84.25 48 LEU A N 1
ATOM 401 C CA . LEU A 1 48 ? 15.404 -13.804 -11.185 1.00 84.25 48 LEU A CA 1
ATOM 402 C C . LEU A 1 48 ? 16.040 -13.075 -12.380 1.00 84.25 48 LEU A C 1
ATOM 404 O O . LEU A 1 48 ? 17.023 -12.359 -12.194 1.00 84.25 48 LEU A O 1
ATOM 408 N N . ARG A 1 49 ? 15.464 -13.203 -13.585 1.00 85.44 49 ARG A N 1
ATOM 409 C CA . ARG A 1 49 ? 15.923 -12.464 -14.776 1.00 85.44 49 ARG A CA 1
ATOM 410 C C . ARG A 1 49 ? 15.706 -10.961 -14.623 1.00 85.44 49 ARG A C 1
ATOM 412 O O . ARG A 1 49 ? 16.652 -10.210 -14.826 1.00 85.44 49 ARG A O 1
ATOM 419 N N . GLN A 1 50 ? 14.532 -10.527 -14.161 1.00 84.00 50 GLN A N 1
ATOM 420 C CA . GLN A 1 50 ? 14.255 -9.110 -13.885 1.00 84.00 50 GLN A CA 1
ATOM 421 C C . GLN A 1 50 ? 15.227 -8.521 -12.848 1.00 84.00 50 GLN A C 1
ATOM 423 O O . GLN A 1 50 ? 15.679 -7.385 -12.991 1.00 84.00 50 GLN A O 1
ATOM 428 N N . LEU A 1 51 ? 15.607 -9.296 -11.827 1.00 80.12 51 LEU A N 1
ATOM 429 C CA . LEU A 1 51 ? 16.578 -8.885 -10.808 1.00 80.12 51 LEU A CA 1
ATOM 430 C C . LEU A 1 51 ? 18.013 -8.842 -11.373 1.00 80.12 51 LEU A C 1
ATOM 432 O O . LEU A 1 51 ? 18.772 -7.929 -11.044 1.00 80.12 51 LEU A O 1
ATOM 436 N N . GLN A 1 52 ? 18.384 -9.766 -12.266 1.00 83.69 52 GLN A N 1
ATOM 437 C CA . GLN A 1 52 ? 19.661 -9.731 -12.996 1.00 83.69 52 GLN A CA 1
ATOM 438 C C . GLN A 1 52 ? 19.747 -8.538 -13.965 1.00 83.69 52 GLN A C 1
ATOM 440 O O . GLN A 1 52 ? 20.762 -7.842 -13.971 1.00 83.69 52 GLN A O 1
ATOM 445 N N . GLU A 1 53 ? 18.688 -8.251 -14.724 1.00 83.06 53 GLU A N 1
ATOM 446 C CA . GLU A 1 53 ? 18.595 -7.081 -15.609 1.00 83.06 53 GLU A CA 1
ATOM 447 C C . GLU A 1 53 ? 18.633 -5.772 -14.811 1.00 83.06 53 GLU A C 1
ATOM 449 O O . GLU A 1 53 ? 19.400 -4.872 -15.148 1.00 83.06 53 GLU A O 1
ATOM 454 N N . SER A 1 54 ? 17.913 -5.696 -13.686 1.00 75.44 54 SER A N 1
ATOM 455 C CA . SER A 1 54 ? 17.960 -4.543 -12.773 1.00 75.44 54 SER A CA 1
ATOM 456 C C . SER A 1 54 ? 19.365 -4.317 -12.204 1.00 75.44 54 SER A C 1
ATOM 458 O O . SER A 1 54 ? 19.856 -3.191 -12.202 1.00 75.44 54 SER A O 1
ATOM 460 N N . ARG A 1 55 ? 20.058 -5.381 -11.769 1.00 79.81 55 ARG A N 1
ATOM 461 C CA . ARG A 1 55 ? 21.457 -5.292 -11.307 1.00 79.81 55 ARG A CA 1
ATOM 462 C C . ARG A 1 55 ? 22.406 -4.847 -12.413 1.00 79.81 55 ARG A C 1
ATOM 464 O O . ARG A 1 55 ? 23.320 -4.076 -12.139 1.00 79.81 55 ARG A O 1
ATOM 471 N N . ARG A 1 56 ? 22.196 -5.312 -13.647 1.00 85.19 56 ARG A N 1
ATOM 472 C CA . ARG A 1 56 ? 22.985 -4.884 -14.805 1.00 85.19 56 ARG A CA 1
ATOM 473 C C . ARG A 1 56 ? 22.770 -3.399 -15.105 1.00 85.19 56 ARG A C 1
ATOM 475 O O . ARG A 1 56 ? 23.750 -2.689 -15.282 1.00 85.19 56 ARG A O 1
ATOM 482 N N . PHE A 1 57 ? 21.525 -2.927 -15.096 1.00 84.88 57 PHE A N 1
ATOM 483 C CA . PHE A 1 57 ? 21.206 -1.514 -15.306 1.00 84.88 57 PHE A CA 1
ATOM 484 C C . PHE A 1 57 ? 21.810 -0.615 -14.214 1.00 84.88 57 PHE A C 1
ATOM 486 O O . PHE A 1 57 ? 22.351 0.443 -14.521 1.00 84.88 57 PHE A O 1
ATOM 493 N N . VAL A 1 58 ? 21.793 -1.057 -12.949 1.00 77.69 58 VAL A N 1
ATOM 494 C CA . VAL A 1 58 ? 22.488 -0.361 -11.850 1.00 77.69 58 VAL A CA 1
ATOM 495 C C . VAL A 1 58 ? 24.003 -0.330 -12.079 1.00 77.69 58 VAL A C 1
ATOM 497 O O . VAL A 1 58 ? 24.598 0.731 -11.937 1.00 77.69 58 VAL A O 1
ATOM 500 N N . ALA A 1 59 ? 24.626 -1.437 -12.495 1.00 81.94 59 ALA A N 1
ATOM 501 C CA . ALA A 1 59 ? 26.063 -1.469 -12.782 1.00 81.94 59 ALA A CA 1
ATOM 502 C C . ALA A 1 59 ? 26.459 -0.550 -13.957 1.00 81.94 59 ALA A C 1
ATOM 504 O O . ALA A 1 59 ? 27.423 0.202 -13.842 1.00 81.94 59 ALA A O 1
ATOM 505 N N . GLU A 1 60 ? 25.690 -0.549 -15.051 1.00 85.06 60 GLU A N 1
ATOM 506 C CA . GLU A 1 60 ? 25.900 0.353 -16.196 1.00 85.06 60 GLU A CA 1
ATOM 507 C C . GLU A 1 60 ? 25.672 1.832 -15.804 1.00 85.06 60 GLU A C 1
ATOM 509 O O . GLU A 1 60 ? 26.369 2.723 -16.292 1.00 85.06 60 GLU A O 1
ATOM 514 N N . ALA A 1 61 ? 24.759 2.113 -14.864 1.00 76.94 61 ALA A N 1
ATOM 515 C CA . ALA A 1 61 ? 24.557 3.451 -14.305 1.00 76.94 61 ALA A CA 1
ATOM 516 C C . ALA A 1 61 ? 25.676 3.886 -13.334 1.00 76.94 61 ALA A C 1
ATOM 518 O O . ALA A 1 61 ? 26.068 5.053 -13.346 1.00 76.94 61 ALA A O 1
ATOM 519 N N . GLU A 1 62 ? 26.219 2.979 -12.515 1.00 79.19 62 GLU A N 1
ATOM 520 C CA . GLU A 1 62 ? 27.373 3.239 -11.640 1.00 79.19 62 GLU A CA 1
ATOM 521 C C . GLU A 1 62 ? 28.661 3.472 -12.443 1.00 79.19 62 GLU A C 1
ATOM 523 O O . GLU A 1 62 ? 29.430 4.383 -12.127 1.00 79.19 62 GLU A O 1
ATOM 528 N N . GLU A 1 63 ? 28.883 2.689 -13.503 1.00 84.94 63 GLU A N 1
ATOM 529 C CA . GLU A 1 63 ? 30.000 2.868 -14.434 1.00 84.94 63 GLU A CA 1
ATOM 530 C C . GLU A 1 63 ? 29.904 4.225 -15.139 1.00 84.94 63 GLU A C 1
ATOM 532 O O . GLU A 1 63 ? 30.833 5.030 -15.044 1.00 84.94 63 GLU A O 1
ATOM 537 N N . LYS A 1 64 ? 28.739 4.556 -15.711 1.00 83.06 64 LYS A N 1
ATOM 538 C CA . LYS A 1 64 ? 28.512 5.873 -16.315 1.00 83.06 64 LYS A CA 1
ATOM 539 C C . LYS A 1 64 ? 28.641 7.020 -15.304 1.00 83.06 64 LYS A C 1
ATOM 541 O O . LYS A 1 64 ? 29.215 8.051 -15.628 1.00 83.06 64 LYS A O 1
ATOM 546 N N . SER A 1 65 ? 28.174 6.854 -14.065 1.00 77.31 65 SER A N 1
ATOM 547 C CA . SER A 1 65 ? 28.346 7.861 -13.003 1.00 77.31 65 SER A CA 1
ATOM 548 C C . SER A 1 65 ? 29.826 8.086 -12.649 1.00 77.31 65 SER A C 1
ATOM 550 O O . SER A 1 65 ? 30.234 9.205 -12.328 1.00 77.31 65 SER A O 1
ATOM 552 N N . ARG A 1 66 ? 30.675 7.056 -12.781 1.00 82.50 66 ARG A N 1
ATOM 553 C CA . ARG A 1 66 ? 32.135 7.193 -12.662 1.00 82.50 66 ARG A CA 1
ATOM 554 C C . ARG A 1 66 ? 32.740 7.942 -13.854 1.00 82.50 66 ARG A C 1
ATOM 556 O O . ARG A 1 66 ? 33.597 8.793 -13.629 1.00 82.50 66 ARG A O 1
ATOM 563 N N . GLU A 1 67 ? 32.289 7.686 -15.082 1.00 84.88 67 GLU A N 1
ATOM 564 C CA . GLU A 1 67 ? 32.706 8.447 -16.273 1.00 84.88 67 GLU A CA 1
ATOM 565 C C . GLU A 1 67 ? 32.273 9.923 -16.202 1.00 84.88 67 GLU A C 1
ATOM 567 O O . GLU A 1 67 ? 33.077 10.826 -16.454 1.00 84.88 67 GLU A O 1
ATOM 572 N N . ASP A 1 68 ? 31.030 10.186 -15.792 1.00 80.62 68 ASP A N 1
ATOM 573 C CA . ASP A 1 68 ? 30.490 11.530 -15.574 1.00 80.62 68 ASP A CA 1
ATOM 574 C C . ASP A 1 68 ? 31.268 12.248 -14.443 1.00 80.62 68 ASP A C 1
ATOM 576 O O . ASP A 1 68 ? 31.629 13.418 -14.578 1.00 80.62 68 ASP A O 1
ATOM 580 N N . MET A 1 69 ? 31.652 11.549 -13.365 1.00 81.62 69 MET A N 1
ATOM 581 C CA . MET A 1 69 ? 32.535 12.103 -12.326 1.00 81.62 69 MET A CA 1
ATOM 582 C C . MET A 1 69 ? 33.958 12.376 -12.845 1.00 81.62 69 MET A C 1
ATOM 584 O O . MET A 1 69 ? 34.538 13.416 -12.529 1.00 81.62 69 MET A O 1
ATOM 588 N N . GLU A 1 70 ? 34.539 11.485 -13.650 1.00 82.75 70 GLU A N 1
ATOM 589 C CA . GLU A 1 70 ? 35.856 11.699 -14.258 1.00 82.75 70 GLU A CA 1
ATOM 590 C C . GLU A 1 70 ? 35.865 12.874 -15.242 1.00 82.75 70 GLU A C 1
ATOM 592 O O . GLU A 1 70 ? 36.828 13.644 -15.271 1.00 82.75 70 GLU A O 1
ATOM 597 N N . THR A 1 71 ? 34.818 13.033 -16.053 1.00 82.81 71 THR A N 1
ATOM 598 C CA . THR A 1 71 ? 34.676 14.177 -16.964 1.00 82.81 71 THR A CA 1
ATOM 599 C C . THR A 1 71 ? 34.446 15.472 -16.190 1.00 82.81 71 THR A C 1
ATOM 601 O O . THR A 1 71 ? 35.092 16.468 -16.512 1.00 82.81 71 THR A O 1
ATOM 604 N N . CYS A 1 72 ? 33.679 15.452 -15.093 1.00 75.88 72 CYS A N 1
ATOM 605 C CA . CYS A 1 72 ? 33.593 16.576 -14.157 1.00 75.88 72 CYS A CA 1
ATOM 606 C C . CYS A 1 72 ? 34.955 16.931 -13.534 1.00 75.88 72 CYS A C 1
ATOM 608 O O . CYS A 1 72 ? 35.293 18.107 -13.454 1.00 75.88 72 CYS A O 1
ATOM 610 N N . GLN A 1 73 ? 35.787 15.953 -13.152 1.00 79.25 73 GLN A N 1
ATOM 611 C CA . GLN A 1 73 ? 37.144 16.219 -12.645 1.00 79.25 73 GLN A CA 1
ATOM 612 C C . GLN A 1 73 ? 38.097 16.755 -13.728 1.00 79.25 73 GLN A C 1
ATOM 614 O O . GLN A 1 73 ? 38.965 17.579 -13.433 1.00 79.25 73 GLN A O 1
ATOM 619 N N . LYS A 1 74 ? 37.951 16.307 -14.982 1.00 83.94 74 LYS A N 1
ATOM 620 C CA . LYS A 1 74 ? 38.704 16.837 -16.133 1.00 83.94 74 LYS A CA 1
ATOM 621 C C . LYS A 1 74 ? 38.284 18.288 -16.417 1.00 83.94 74 LYS A C 1
ATOM 623 O O . LYS A 1 74 ? 39.152 19.146 -16.542 1.00 83.94 74 LYS A O 1
ATOM 628 N N . LEU A 1 75 ? 36.982 18.583 -16.396 1.00 78.88 75 LEU A N 1
ATOM 629 C CA . LEU A 1 75 ? 36.426 19.938 -16.500 1.00 78.88 75 LEU A CA 1
ATOM 630 C C . LEU A 1 75 ? 36.852 20.843 -15.337 1.00 78.88 75 LEU A C 1
ATOM 632 O O . LEU A 1 75 ? 37.241 21.977 -15.584 1.00 78.88 75 LEU A O 1
ATOM 636 N N . ALA A 1 76 ? 36.858 20.351 -14.096 1.00 78.25 76 ALA A N 1
ATOM 637 C CA . ALA A 1 76 ? 37.308 21.115 -12.932 1.00 78.25 76 ALA A CA 1
ATOM 638 C C . ALA A 1 76 ? 38.786 21.521 -13.044 1.00 78.25 76 ALA A C 1
ATOM 640 O O . ALA A 1 76 ? 39.118 22.671 -12.781 1.00 78.25 76 ALA A O 1
ATOM 641 N N . LYS A 1 77 ? 39.665 20.626 -13.518 1.00 80.94 77 LYS A N 1
ATOM 642 C CA . LYS A 1 77 ? 41.078 20.953 -13.796 1.00 80.94 77 LYS A CA 1
ATOM 643 C C . LYS A 1 77 ? 41.235 21.947 -14.947 1.00 80.94 77 LYS A C 1
ATOM 645 O O . LYS A 1 77 ? 42.094 22.819 -14.887 1.00 80.94 77 LYS A O 1
ATOM 650 N N . ILE A 1 78 ? 40.405 21.837 -15.986 1.00 83.88 78 ILE A N 1
ATOM 651 C CA . ILE A 1 78 ? 40.378 22.801 -17.095 1.00 83.88 78 ILE A CA 1
ATOM 652 C C . ILE A 1 78 ? 39.937 24.184 -16.585 1.00 83.88 78 ILE A C 1
ATOM 654 O O . ILE A 1 78 ? 40.598 25.178 -16.881 1.00 83.88 78 ILE A O 1
ATOM 658 N N . LEU A 1 79 ? 38.893 24.248 -15.754 1.00 75.31 79 LEU A N 1
ATOM 659 C CA . LEU A 1 79 ? 38.445 25.476 -15.095 1.00 75.31 79 LEU A CA 1
ATOM 660 C C . LEU A 1 79 ? 39.515 26.043 -14.155 1.00 75.31 79 LEU A C 1
ATOM 662 O O . LEU A 1 79 ? 39.795 27.226 -14.258 1.00 75.31 79 LEU A O 1
ATOM 666 N N . GLU A 1 80 ? 40.194 25.228 -13.345 1.00 81.69 80 GLU A N 1
ATOM 667 C CA . GLU A 1 80 ? 41.330 25.662 -12.515 1.00 81.69 80 GLU A CA 1
ATOM 668 C C . GLU A 1 80 ? 42.456 26.269 -13.376 1.00 81.69 80 GLU A C 1
ATOM 670 O O . GLU A 1 80 ? 43.009 27.318 -13.038 1.00 81.69 80 GLU A O 1
ATOM 675 N N . THR A 1 81 ? 42.769 25.677 -14.538 1.00 80.50 81 THR A N 1
ATOM 676 C CA . THR A 1 81 ? 43.739 26.278 -15.471 1.00 80.50 81 THR A CA 1
ATOM 677 C C . THR A 1 81 ? 43.235 27.563 -16.128 1.00 80.50 81 THR A C 1
ATOM 679 O O . THR A 1 81 ? 44.046 28.460 -16.352 1.00 80.50 81 THR A O 1
ATOM 682 N N . TYR A 1 82 ? 41.932 27.705 -16.390 1.00 78.44 82 TYR A N 1
ATOM 683 C CA . TYR A 1 82 ? 41.357 28.950 -16.905 1.00 78.44 82 TYR A CA 1
ATOM 684 C C . TYR A 1 82 ? 41.259 30.040 -15.836 1.00 78.44 82 TYR A C 1
ATOM 686 O O . TYR A 1 82 ? 41.599 31.179 -16.127 1.00 78.44 82 TYR A O 1
ATOM 694 N N . GLU A 1 83 ? 40.879 29.726 -14.598 1.00 79.00 83 GLU A N 1
ATOM 695 C CA . GLU A 1 83 ? 40.926 30.659 -13.467 1.00 79.00 83 GLU A CA 1
ATOM 696 C C . GLU A 1 83 ? 42.355 31.133 -13.216 1.00 79.00 83 GLU A C 1
ATOM 698 O O . GLU A 1 83 ? 42.578 32.320 -12.985 1.00 79.00 83 GLU A O 1
ATOM 703 N N . LYS A 1 84 ? 43.339 30.234 -13.342 1.00 80.81 84 LYS A N 1
ATOM 704 C CA . LYS A 1 84 ? 44.753 30.595 -13.266 1.00 80.81 84 LYS A CA 1
ATOM 705 C C . LYS A 1 84 ? 45.183 31.491 -14.427 1.00 80.81 84 LYS A C 1
ATOM 707 O O . LYS A 1 84 ? 45.761 32.533 -14.169 1.00 80.81 84 LYS A O 1
ATOM 712 N N . GLN A 1 85 ? 44.822 31.176 -15.674 1.00 79.06 85 GLN A N 1
ATOM 713 C CA . GLN A 1 85 ? 45.081 32.060 -16.822 1.00 79.06 85 GLN A CA 1
ATOM 714 C C . GLN A 1 85 ? 44.390 33.425 -16.681 1.00 79.06 85 GLN A C 1
ATOM 716 O O . GLN A 1 85 ? 44.992 34.445 -16.995 1.00 79.06 85 GLN A O 1
ATOM 721 N N . VAL A 1 86 ? 43.152 33.472 -16.183 1.00 75.81 86 VAL A N 1
ATOM 722 C CA . VAL A 1 86 ? 42.411 34.714 -15.915 1.00 75.81 86 VAL A CA 1
ATOM 723 C C . VAL A 1 86 ? 43.050 35.494 -14.769 1.00 75.81 86 VAL A C 1
ATOM 725 O O . VAL A 1 86 ? 43.104 36.719 -14.840 1.00 75.81 86 VAL A O 1
ATOM 728 N N . LYS A 1 87 ? 43.582 34.821 -13.743 1.00 77.81 87 LYS A N 1
ATOM 729 C CA . LYS A 1 87 ? 44.353 35.458 -12.673 1.00 77.81 87 LYS A CA 1
ATOM 730 C C . LYS A 1 87 ? 45.673 36.018 -13.200 1.00 77.81 87 LYS A C 1
ATOM 732 O O . LYS A 1 87 ? 45.921 37.198 -12.992 1.00 77.81 87 LYS A O 1
ATOM 737 N N . ASP A 1 88 ? 46.454 35.225 -13.929 1.00 74.12 88 ASP A N 1
ATOM 738 C CA . ASP A 1 88 ? 47.726 35.633 -14.533 1.00 74.12 88 ASP A CA 1
ATOM 739 C C . ASP A 1 88 ? 47.514 36.813 -15.511 1.00 74.12 88 ASP A C 1
ATOM 741 O O . ASP A 1 88 ? 48.291 37.766 -15.517 1.00 74.12 88 ASP A O 1
ATOM 745 N N . LEU A 1 89 ? 46.424 36.803 -16.293 1.00 73.62 89 LEU A N 1
ATOM 746 C CA . LEU A 1 89 ? 46.008 37.922 -17.149 1.00 73.62 89 LEU A CA 1
ATOM 747 C C . LEU A 1 89 ? 45.566 39.147 -16.339 1.00 73.62 89 LEU A C 1
ATOM 749 O O . LEU A 1 89 ? 45.893 40.265 -16.719 1.00 73.62 89 LEU A O 1
ATOM 753 N N . LYS A 1 90 ? 44.839 38.965 -15.232 1.00 69.50 90 LYS A N 1
ATOM 754 C CA . LYS A 1 90 ? 44.386 40.058 -14.356 1.00 69.50 90 LYS A CA 1
ATOM 755 C C . LYS A 1 90 ? 45.545 40.703 -13.591 1.00 69.50 90 LYS A C 1
ATOM 757 O O . LYS A 1 90 ? 45.539 41.912 -13.410 1.00 69.50 90 LYS A O 1
ATOM 762 N N . GLU A 1 91 ? 46.551 39.918 -13.220 1.00 67.19 91 GLU A N 1
ATOM 763 C CA . GLU A 1 91 ? 47.809 40.360 -12.605 1.00 67.19 91 GLU A CA 1
ATOM 764 C C . GLU A 1 91 ? 48.712 41.075 -13.638 1.00 67.19 91 GLU A C 1
ATOM 766 O O . GLU A 1 91 ? 49.398 42.035 -13.301 1.00 67.19 91 GLU A O 1
ATOM 771 N N . GLN A 1 92 ? 48.619 40.717 -14.929 1.00 63.06 92 GLN A N 1
ATOM 772 C CA . GLN A 1 92 ? 49.179 41.496 -16.052 1.00 63.06 92 GLN A CA 1
ATOM 773 C C . GLN A 1 92 ? 48.366 42.762 -16.408 1.00 63.06 92 GLN A C 1
ATOM 775 O O . GLN A 1 92 ? 48.897 43.661 -17.063 1.00 63.06 92 GLN A O 1
ATOM 780 N N . LEU A 1 93 ? 47.099 42.842 -15.985 1.00 55.38 93 LEU A N 1
ATOM 781 C CA . LEU A 1 93 ? 46.174 43.973 -16.175 1.00 55.38 93 LEU A CA 1
ATOM 782 C C . LEU A 1 93 ? 46.060 44.887 -14.940 1.00 55.38 93 LEU A C 1
ATOM 784 O O . LEU A 1 93 ? 45.209 45.778 -14.916 1.00 55.38 93 LEU A O 1
ATOM 788 N N . GLU A 1 94 ? 46.932 44.713 -13.941 1.00 53.09 94 GLU A N 1
ATOM 789 C CA . GLU A 1 94 ? 47.115 45.672 -12.846 1.00 53.09 94 GLU A CA 1
ATOM 790 C C . GLU A 1 94 ? 47.341 47.098 -13.407 1.00 53.09 94 GLU A C 1
ATOM 792 O O . GLU A 1 94 ? 48.137 47.288 -14.338 1.00 53.09 94 GLU A O 1
ATOM 797 N N . PRO A 1 95 ? 46.670 48.134 -12.861 1.00 53.59 95 PRO A N 1
ATOM 798 C CA . PRO A 1 95 ? 46.575 49.457 -13.492 1.00 53.59 95 PRO A CA 1
ATOM 799 C C . PRO A 1 95 ? 47.921 50.175 -13.662 1.00 53.59 95 PRO A C 1
ATOM 801 O O . PRO A 1 95 ? 48.040 51.066 -14.505 1.00 53.59 95 PRO A O 1
ATOM 804 N N . THR A 1 96 ? 48.952 49.753 -12.925 1.00 53.47 96 THR A N 1
ATOM 805 C CA . THR A 1 96 ? 50.311 50.317 -12.966 1.00 53.47 96 THR A CA 1
ATOM 806 C C . THR A 1 96 ? 50.929 50.345 -14.368 1.00 53.47 96 THR A C 1
ATOM 808 O O . THR A 1 96 ? 51.706 51.252 -14.667 1.00 53.47 96 THR A O 1
ATOM 811 N N . ASN A 1 97 ? 50.585 49.405 -15.255 1.00 55.50 97 ASN A N 1
ATOM 812 C CA . ASN A 1 97 ? 51.118 49.390 -16.621 1.00 55.50 97 ASN A CA 1
ATOM 813 C C . ASN A 1 97 ? 50.315 50.307 -17.566 1.00 55.50 97 ASN A C 1
ATOM 815 O O . ASN A 1 97 ? 50.887 51.004 -18.404 1.00 55.50 97 ASN A O 1
ATOM 819 N N . VAL A 1 98 ? 48.991 50.387 -17.381 1.00 54.12 98 VAL A N 1
ATOM 820 C CA . VAL A 1 98 ? 48.109 51.270 -18.166 1.00 54.12 98 VAL A CA 1
ATOM 821 C C . VAL A 1 98 ? 48.368 52.742 -17.837 1.00 54.12 98 VAL A C 1
ATOM 823 O O . VAL A 1 98 ? 48.447 53.558 -18.753 1.00 54.12 98 VAL A O 1
ATOM 826 N N . GLU A 1 99 ? 48.581 53.090 -16.564 1.00 52.91 99 GLU A N 1
ATOM 827 C CA . GLU A 1 99 ? 48.965 54.453 -16.176 1.00 52.91 99 GLU A CA 1
ATOM 828 C C . GLU A 1 99 ? 50.353 54.844 -16.697 1.00 52.91 99 GLU A C 1
ATOM 830 O O . GLU A 1 99 ? 50.522 55.975 -17.150 1.00 52.91 99 GLU A O 1
ATOM 835 N N . ASN A 1 100 ? 51.336 53.934 -16.700 1.00 56.53 100 ASN A N 1
ATOM 836 C CA . ASN A 1 100 ? 52.652 54.222 -17.281 1.00 56.53 100 ASN A CA 1
ATOM 837 C C . ASN A 1 100 ? 52.559 54.475 -18.792 1.00 56.53 100 ASN A C 1
ATOM 839 O O . ASN A 1 100 ? 53.068 55.494 -19.263 1.00 56.53 100 ASN A O 1
ATOM 843 N N . ILE A 1 101 ? 51.849 53.619 -19.535 1.00 59.09 101 ILE A N 1
ATOM 844 C CA . ILE A 1 101 ? 51.629 53.806 -20.977 1.00 59.09 101 ILE A CA 1
ATOM 845 C C . ILE A 1 101 ? 50.867 55.111 -21.239 1.00 59.09 101 ILE A C 1
ATOM 847 O O . ILE A 1 101 ? 51.277 55.881 -22.104 1.00 59.09 101 ILE A O 1
ATOM 851 N N . HIS A 1 102 ? 49.821 55.435 -20.468 1.00 57.97 102 HIS A N 1
ATOM 852 C CA . HIS A 1 102 ? 49.123 56.717 -20.612 1.00 57.97 102 HIS A CA 1
ATOM 853 C C . HIS A 1 102 ? 50.010 57.918 -20.272 1.00 57.97 102 HIS A C 1
ATOM 855 O O . HIS A 1 102 ? 49.975 58.904 -21.004 1.00 57.97 102 HIS A O 1
ATOM 861 N N . GLN A 1 103 ? 50.834 57.861 -19.222 1.00 61.53 103 GLN A N 1
ATOM 862 C CA . GLN A 1 103 ? 51.776 58.937 -18.902 1.00 61.53 103 GLN A CA 1
ATOM 863 C C . GLN A 1 103 ? 52.851 59.106 -19.979 1.00 61.53 103 GLN A C 1
ATOM 865 O O . GLN A 1 103 ? 53.261 60.233 -20.248 1.00 61.53 103 GLN A O 1
ATOM 870 N N . GLU A 1 104 ? 53.319 58.027 -20.603 1.00 63.06 104 GLU A N 1
ATOM 871 C CA . GLU A 1 104 ? 54.279 58.089 -21.706 1.00 63.06 104 GLU A CA 1
ATOM 872 C C . GLU A 1 104 ? 53.628 58.644 -22.982 1.00 63.06 104 GLU A C 1
ATOM 874 O O . GLU A 1 104 ? 54.168 59.566 -23.595 1.00 63.06 104 GLU A O 1
ATOM 879 N N . TYR A 1 105 ? 52.406 58.212 -23.306 1.00 61.59 105 TYR A N 1
ATOM 880 C CA . TYR A 1 105 ? 51.615 58.765 -24.409 1.00 61.59 105 TYR A CA 1
ATOM 881 C C . TYR A 1 105 ? 51.297 60.254 -24.196 1.00 61.59 105 TYR A C 1
ATOM 883 O O . TYR A 1 105 ? 51.433 61.050 -25.121 1.00 61.59 105 TYR A O 1
ATOM 891 N N . ILE A 1 106 ? 50.959 60.664 -22.966 1.00 69.69 106 ILE A N 1
ATOM 892 C CA . ILE A 1 106 ? 50.746 62.069 -22.584 1.00 69.69 106 ILE A CA 1
ATOM 893 C C . ILE A 1 106 ? 52.055 62.865 -22.660 1.00 69.69 106 ILE A C 1
ATOM 895 O O . ILE A 1 106 ? 52.029 63.996 -23.141 1.00 69.69 106 ILE A O 1
ATOM 899 N N . LYS A 1 107 ? 53.209 62.309 -22.264 1.00 70.62 107 LYS A N 1
ATOM 900 C CA . LYS A 1 107 ? 54.524 62.962 -22.441 1.00 70.62 107 LYS A CA 1
ATOM 901 C C . LYS A 1 107 ? 54.859 63.161 -23.924 1.00 70.62 107 LYS A C 1
ATOM 903 O O . LYS A 1 107 ? 55.334 64.234 -24.287 1.00 70.62 107 LYS A O 1
ATOM 908 N N . ILE A 1 108 ? 54.573 62.176 -24.778 1.00 70.75 108 ILE A N 1
ATOM 909 C CA . ILE A 1 108 ? 54.775 62.256 -26.235 1.00 70.75 108 ILE A CA 1
ATOM 910 C C . ILE A 1 108 ? 53.818 63.275 -26.872 1.00 70.75 108 ILE A C 1
ATOM 912 O O . ILE A 1 108 ? 54.259 64.136 -27.627 1.00 70.75 108 ILE A O 1
ATOM 916 N N . LEU A 1 109 ? 52.526 63.251 -26.533 1.00 66.50 109 LEU A N 1
ATOM 917 C CA . LEU A 1 109 ? 51.567 64.266 -26.984 1.00 66.50 109 LEU A CA 1
ATOM 918 C C . LEU A 1 109 ? 51.950 65.664 -26.498 1.00 66.50 109 LEU A C 1
ATOM 920 O O . LEU A 1 109 ? 51.923 66.596 -27.288 1.00 66.50 109 LEU A O 1
ATOM 924 N N . THR A 1 110 ? 52.369 65.819 -25.242 1.00 72.56 110 THR A N 1
ATOM 925 C CA . THR A 1 110 ? 52.786 67.121 -24.698 1.00 72.56 110 THR A CA 1
ATOM 926 C C . THR A 1 110 ? 54.057 67.629 -25.378 1.00 72.56 110 THR A C 1
ATOM 928 O O . THR A 1 110 ? 54.148 68.820 -25.657 1.00 72.56 110 THR A O 1
ATOM 931 N N . SER A 1 111 ? 55.024 66.762 -25.701 1.00 69.75 111 SER A N 1
ATOM 932 C CA . SER A 1 111 ? 56.242 67.173 -26.415 1.00 69.75 111 SER A CA 1
ATOM 933 C C . SER A 1 111 ? 55.992 67.481 -27.894 1.00 69.75 111 SER A C 1
ATOM 935 O O . SER A 1 111 ? 56.605 68.405 -28.425 1.00 69.75 111 SER A O 1
ATOM 937 N N . ASN A 1 112 ? 55.054 66.783 -28.542 1.00 64.19 112 ASN A N 1
ATOM 938 C CA . ASN A 1 112 ? 54.657 67.045 -29.926 1.00 64.19 112 ASN A CA 1
ATOM 939 C C . ASN A 1 112 ? 53.752 68.280 -30.055 1.00 64.19 112 ASN A C 1
ATOM 941 O O . ASN A 1 112 ? 53.950 69.065 -30.973 1.00 64.19 112 ASN A O 1
ATOM 945 N N . ILE A 1 113 ? 52.812 68.495 -29.128 1.00 66.88 113 ILE A N 1
ATOM 946 C CA . ILE A 1 113 ? 52.015 69.730 -29.042 1.00 66.88 113 ILE A CA 1
ATOM 947 C C . ILE A 1 113 ? 52.930 70.912 -28.731 1.00 66.88 113 ILE A C 1
ATOM 949 O O . ILE A 1 113 ? 52.785 71.955 -29.356 1.00 66.88 113 ILE A O 1
ATOM 953 N N . ARG A 1 114 ? 53.903 70.750 -27.821 1.00 67.00 114 ARG A N 1
ATOM 954 C CA . ARG A 1 114 ? 54.868 71.814 -27.539 1.00 67.00 114 ARG A CA 1
ATOM 955 C C . ARG A 1 114 ? 55.719 72.130 -28.762 1.00 67.00 114 ARG A C 1
ATOM 957 O O . ARG A 1 114 ? 55.687 73.268 -29.188 1.00 67.00 114 ARG A O 1
ATOM 964 N N . ARG A 1 115 ? 56.320 71.129 -29.419 1.00 66.19 115 ARG A N 1
ATOM 965 C CA . ARG A 1 115 ? 57.007 71.329 -30.708 1.00 66.19 115 ARG A CA 1
ATOM 966 C C . ARG A 1 115 ? 56.124 71.984 -31.765 1.00 66.19 115 ARG A C 1
ATOM 968 O O . ARG A 1 115 ? 56.623 72.812 -32.504 1.00 66.19 115 ARG A O 1
ATOM 975 N N . TYR A 1 116 ? 54.843 71.626 -31.853 1.00 64.81 116 TYR A N 1
ATOM 976 C CA . TYR A 1 116 ? 53.926 72.254 -32.803 1.00 64.81 116 TYR A CA 1
ATOM 977 C C . TYR A 1 116 ? 53.690 73.733 -32.464 1.00 64.81 116 TYR A C 1
ATOM 979 O O . TYR A 1 116 ? 53.691 74.553 -33.368 1.00 64.81 116 TYR A O 1
ATOM 987 N N . ILE A 1 117 ? 53.537 74.088 -31.184 1.00 64.12 117 ILE A N 1
ATOM 988 C CA . ILE A 1 117 ? 53.424 75.486 -30.740 1.00 64.12 117 ILE A CA 1
ATOM 989 C C . ILE A 1 117 ? 54.741 76.233 -30.985 1.00 64.12 117 ILE A C 1
ATOM 991 O O . ILE A 1 117 ? 54.718 77.257 -31.656 1.00 64.12 117 ILE A O 1
ATOM 995 N N . ASP A 1 118 ? 55.876 75.681 -30.546 1.00 58.94 118 ASP A N 1
ATOM 996 C CA . ASP A 1 118 ? 57.214 76.247 -30.757 1.00 58.94 118 ASP A CA 1
ATOM 997 C C . ASP A 1 118 ? 57.467 76.496 -32.270 1.00 58.94 118 ASP A C 1
ATOM 999 O O . ASP A 1 118 ? 57.941 77.558 -32.660 1.00 58.94 118 ASP A O 1
ATOM 1003 N N . SER A 1 119 ? 57.070 75.561 -33.149 1.00 56.00 119 SER A N 1
ATOM 1004 C CA . SER A 1 119 ? 57.170 75.701 -34.615 1.00 56.00 119 SER A CA 1
ATOM 1005 C C . SER A 1 119 ? 56.125 76.623 -35.255 1.00 56.00 119 SER A C 1
ATOM 1007 O O . SER A 1 119 ? 56.310 77.013 -36.401 1.00 56.00 119 SER A O 1
ATOM 1009 N N . GLN A 1 120 ? 55.025 76.961 -34.578 1.00 53.34 120 GLN A N 1
ATOM 1010 C CA . GLN A 1 120 ? 54.059 77.954 -35.072 1.00 53.34 120 GLN A CA 1
ATOM 1011 C C . GLN A 1 120 ? 54.452 79.366 -34.621 1.00 53.34 120 GLN A C 1
ATOM 1013 O O . GLN A 1 120 ? 54.313 80.298 -35.405 1.00 53.34 120 GLN A O 1
ATOM 1018 N N . GLU A 1 121 ? 55.025 79.514 -33.421 1.00 51.09 121 GLU A N 1
ATOM 1019 C CA . GLU A 1 121 ? 55.629 80.772 -32.961 1.00 51.09 121 GLU A CA 1
ATOM 1020 C C . GLU A 1 121 ? 56.867 81.141 -33.812 1.00 51.09 121 GLU A C 1
ATOM 1022 O O . GLU A 1 121 ? 57.016 82.303 -34.182 1.00 51.09 121 GLU A O 1
ATOM 1027 N N . GLU A 1 122 ? 57.686 80.169 -34.246 1.00 48.44 122 GLU A N 1
ATOM 1028 C CA . GLU A 1 122 ? 58.759 80.409 -35.236 1.00 48.44 122 GLU A CA 1
ATOM 1029 C C . GLU A 1 122 ? 58.236 80.663 -36.675 1.00 48.44 122 GLU A C 1
ATOM 1031 O O . GLU A 1 122 ? 58.916 81.317 -37.466 1.00 48.44 122 GLU A O 1
ATOM 1036 N N . GLU A 1 123 ? 57.031 80.203 -37.047 1.00 48.47 123 GLU A N 1
ATOM 1037 C CA . GLU A 1 123 ? 56.475 80.415 -38.399 1.00 48.47 123 GLU A CA 1
ATOM 1038 C C . GLU A 1 123 ? 55.720 81.743 -38.603 1.00 48.47 123 GLU A C 1
ATOM 1040 O O . GLU A 1 123 ? 55.487 82.101 -39.767 1.00 48.47 123 GLU A O 1
ATOM 1045 N N . GLU A 1 124 ? 55.346 82.461 -37.534 1.00 45.16 124 GLU A N 1
ATOM 1046 C CA . GLU A 1 124 ? 54.678 83.774 -37.617 1.00 45.16 124 GLU A CA 1
ATOM 1047 C C . GLU A 1 124 ? 55.651 84.974 -37.661 1.00 45.16 124 GLU A C 1
ATOM 1049 O O . GLU A 1 124 ? 55.275 86.010 -38.211 1.00 45.16 124 GLU A O 1
ATOM 1054 N N . GLU A 1 125 ? 56.903 84.861 -37.188 1.00 43.88 125 GLU A N 1
ATOM 1055 C CA . GLU A 1 125 ? 57.879 85.973 -37.265 1.00 43.88 125 GLU A CA 1
ATOM 1056 C C . GLU A 1 125 ? 58.642 86.071 -38.608 1.00 43.88 125 GLU A C 1
ATOM 1058 O O . GLU A 1 125 ? 59.131 87.149 -38.944 1.00 43.88 125 GLU A O 1
ATOM 1063 N N . GLU A 1 126 ? 58.720 85.004 -39.420 1.00 43.22 126 GLU A N 1
ATOM 1064 C CA . GLU A 1 126 ? 59.576 84.969 -40.631 1.00 43.22 126 GLU A CA 1
ATOM 1065 C C . GLU A 1 126 ? 58.820 85.018 -41.984 1.00 43.22 126 GLU A C 1
ATOM 1067 O O . GLU A 1 126 ? 59.358 84.625 -43.020 1.00 43.22 126 GLU A O 1
ATOM 1072 N N . LYS A 1 127 ? 57.568 85.516 -42.016 1.00 39.78 127 LYS A N 1
ATOM 1073 C CA . LYS A 1 127 ? 56.758 85.640 -43.258 1.00 39.78 127 LYS A CA 1
ATOM 1074 C C . LYS A 1 127 ? 56.334 87.062 -43.674 1.00 39.78 127 LYS A C 1
ATOM 1076 O O . LYS A 1 127 ? 55.483 87.207 -44.552 1.00 39.78 127 LYS A O 1
ATOM 1081 N N . GLU A 1 128 ? 56.993 88.107 -43.171 1.00 41.12 128 GLU A N 1
ATOM 1082 C CA . GLU A 1 128 ? 57.064 89.406 -43.871 1.00 41.12 128 GLU A CA 1
ATOM 1083 C C . GLU A 1 128 ? 58.358 89.527 -44.705 1.00 41.12 128 GLU A C 1
ATOM 1085 O O . GLU A 1 128 ? 59.249 90.286 -44.342 1.00 41.12 128 GLU A O 1
ATOM 1090 N N . GLU A 1 129 ? 58.464 88.817 -45.841 1.00 35.94 129 GLU A N 1
ATOM 1091 C CA . GLU A 1 129 ? 59.108 89.324 -47.077 1.00 35.94 129 GLU A CA 1
ATOM 1092 C C . GLU A 1 129 ? 59.056 88.325 -48.264 1.00 35.94 129 GLU A C 1
ATOM 1094 O O . GLU A 1 129 ? 59.447 87.174 -48.124 1.00 35.94 129 GLU A O 1
ATOM 1099 N N . LYS A 1 130 ? 58.691 88.831 -49.461 1.00 37.38 130 LYS A N 1
ATOM 1100 C CA . LYS A 1 130 ? 59.082 88.358 -50.822 1.00 37.38 130 LYS A CA 1
ATOM 1101 C C . LYS A 1 130 ? 58.765 86.881 -51.151 1.00 37.38 130 LYS A C 1
ATOM 1103 O O . LYS A 1 130 ? 59.482 85.970 -50.770 1.00 37.38 130 LYS A O 1
ATOM 1108 N N . GLU A 1 131 ? 57.736 86.547 -51.933 1.00 38.19 131 GLU A N 1
ATOM 1109 C CA . GLU A 1 131 ? 57.532 86.940 -53.346 1.00 38.19 131 GLU A CA 1
ATOM 1110 C C . GLU A 1 131 ? 58.824 87.033 -54.185 1.00 38.19 131 GLU A C 1
ATOM 1112 O O . GLU A 1 131 ? 59.430 88.101 -54.273 1.00 38.19 131 GLU A O 1
ATOM 1117 N N . ASN A 1 132 ? 59.202 85.929 -54.850 1.00 30.70 132 ASN A N 1
ATOM 1118 C CA . ASN A 1 132 ? 59.581 85.893 -56.276 1.00 30.70 132 ASN A CA 1
ATOM 1119 C C . ASN A 1 132 ? 59.842 84.454 -56.783 1.00 30.70 132 ASN A C 1
ATOM 1121 O O . ASN A 1 132 ? 60.098 83.571 -55.978 1.00 30.70 132 ASN A O 1
ATOM 1125 N N . GLU A 1 133 ? 59.753 84.277 -58.115 1.00 33.66 133 GLU A N 1
ATOM 1126 C CA . GLU A 1 133 ? 60.549 83.404 -59.024 1.00 33.66 133 GLU A CA 1
ATOM 1127 C C . GLU A 1 133 ? 61.040 81.999 -58.564 1.00 33.66 133 GLU A C 1
ATOM 1129 O O . GLU A 1 133 ? 61.571 81.826 -57.480 1.00 33.66 133 GLU A O 1
ATOM 1134 N N . GLU A 1 134 ? 61.100 80.934 -59.377 1.00 32.69 134 GLU A N 1
ATOM 1135 C CA . GLU A 1 134 ? 60.511 80.523 -60.666 1.00 32.69 134 GLU A CA 1
ATOM 1136 C C . GLU A 1 134 ? 60.938 79.033 -60.897 1.00 32.69 134 GLU A C 1
ATOM 1138 O O . GLU A 1 134 ? 61.807 78.528 -60.196 1.00 32.69 134 GLU A O 1
ATOM 1143 N N . GLN A 1 135 ? 60.407 78.349 -61.923 1.00 33.59 135 GLN A N 1
ATOM 1144 C CA . GLN A 1 135 ? 61.004 77.168 -62.602 1.00 33.59 135 GLN A CA 1
ATOM 1145 C C . GLN A 1 135 ? 61.240 75.809 -61.871 1.00 33.59 135 GLN A C 1
ATOM 1147 O O . GLN A 1 135 ? 62.057 75.664 -60.973 1.00 33.59 135 GLN A O 1
ATOM 1152 N N . THR A 1 136 ? 60.730 74.745 -62.523 1.00 29.62 136 THR A N 1
ATOM 1153 C CA . THR A 1 136 ? 61.243 73.341 -62.571 1.00 29.62 136 THR A CA 1
ATOM 1154 C C . THR A 1 136 ? 61.238 72.457 -61.305 1.00 29.62 136 THR A C 1
ATOM 1156 O O . THR A 1 136 ? 61.389 72.931 -60.194 1.00 29.62 136 THR A O 1
ATOM 1159 N N . SER A 1 137 ? 61.125 71.122 -61.394 1.00 35.97 137 SER A N 1
ATOM 1160 C CA . SER A 1 137 ? 60.459 70.249 -62.389 1.00 35.97 137 SER A CA 1
ATOM 1161 C C . SER A 1 137 ? 60.292 68.823 -61.825 1.00 35.97 137 SER A C 1
ATOM 1163 O O . SER A 1 137 ? 60.970 68.448 -60.878 1.00 35.97 137 SER A O 1
ATOM 1165 N N . THR A 1 138 ? 59.473 67.995 -62.489 1.00 40.62 138 THR A N 1
ATOM 1166 C CA . THR A 1 138 ? 59.503 66.511 -62.436 1.00 40.62 138 THR A CA 1
ATOM 1167 C C . THR A 1 138 ? 59.451 65.822 -61.063 1.00 40.62 138 THR A C 1
ATOM 1169 O O . THR A 1 138 ? 60.489 65.518 -60.490 1.00 40.62 138 THR A O 1
ATOM 1172 N N . LEU A 1 139 ? 58.256 65.360 -60.673 1.00 37.84 139 LEU A N 1
ATOM 1173 C CA . LEU A 1 139 ? 58.007 63.947 -60.332 1.00 37.84 139 LEU A CA 1
ATOM 1174 C C . LEU A 1 139 ? 56.492 63.653 -60.343 1.00 37.84 139 LEU A C 1
ATOM 1176 O O . LEU A 1 139 ? 55.707 64.323 -59.681 1.00 37.84 139 LEU A O 1
ATOM 1180 N N . LYS A 1 140 ? 56.074 62.658 -61.133 1.00 49.06 140 LYS A N 1
ATOM 1181 C CA . LYS A 1 140 ? 54.723 62.070 -61.130 1.00 49.06 140 LYS A CA 1
ATOM 1182 C C . LYS A 1 140 ? 54.885 60.552 -61.185 1.00 49.06 140 LYS A C 1
ATOM 1184 O O . LYS A 1 140 ? 55.327 60.074 -62.226 1.00 49.06 140 LYS A O 1
ATOM 1189 N N . ASN A 1 141 ? 54.511 59.828 -60.126 1.00 47.84 141 ASN A N 1
ATOM 1190 C CA . ASN A 1 141 ? 54.104 58.415 -60.238 1.00 47.84 141 ASN A CA 1
ATOM 1191 C C . ASN A 1 141 ? 53.438 57.819 -58.979 1.00 47.84 141 ASN A C 1
ATOM 1193 O O . ASN A 1 141 ? 52.608 56.925 -59.113 1.00 47.84 141 ASN A O 1
ATOM 1197 N N . ASP A 1 142 ? 53.749 58.311 -57.779 1.00 47.91 142 ASP A N 1
ATOM 1198 C CA . ASP A 1 142 ? 53.531 57.534 -56.539 1.00 47.91 142 ASP A CA 1
ATOM 1199 C C . ASP A 1 142 ? 52.063 57.385 -56.073 1.00 47.91 142 ASP A C 1
ATOM 1201 O O . ASP A 1 142 ? 51.770 56.614 -55.160 1.00 47.91 142 ASP A O 1
ATOM 1205 N N . ASN A 1 143 ? 51.106 58.056 -56.723 1.00 55.50 143 ASN A N 1
ATOM 1206 C CA . ASN A 1 143 ? 49.703 58.062 -56.287 1.00 55.50 143 ASN A CA 1
ATOM 1207 C C . ASN A 1 143 ? 48.898 56.793 -56.646 1.00 55.50 143 ASN A C 1
ATOM 1209 O O . ASN A 1 143 ? 47.795 56.637 -56.130 1.00 55.50 143 ASN A O 1
ATOM 1213 N N . SER A 1 144 ? 49.400 55.883 -57.494 1.00 55.94 144 SER A N 1
ATOM 1214 C CA . SER A 1 144 ? 48.614 54.701 -57.915 1.00 55.94 144 SER A CA 1
ATOM 1215 C C . SER A 1 144 ? 48.376 53.719 -56.761 1.00 55.94 144 SER A C 1
ATOM 1217 O O . SER A 1 144 ? 47.234 53.387 -56.448 1.00 55.94 144 SER A O 1
ATOM 1219 N N . HIS A 1 145 ? 49.442 53.301 -56.073 1.00 56.91 145 HIS A N 1
ATOM 1220 C CA . HIS A 1 145 ? 49.342 52.322 -54.984 1.00 56.91 145 HIS A CA 1
ATOM 1221 C C . HIS A 1 145 ? 48.673 52.888 -53.725 1.00 56.91 145 HIS A C 1
ATOM 1223 O O . HIS A 1 145 ? 48.062 52.140 -52.964 1.00 56.91 145 HIS A O 1
ATOM 1229 N N . LEU A 1 146 ? 48.737 54.207 -53.522 1.00 56.72 146 LEU A N 1
ATOM 1230 C CA . LEU A 1 146 ? 48.021 54.895 -52.446 1.00 56.72 146 LEU A CA 1
ATOM 1231 C C . LEU A 1 146 ? 46.499 54.821 -52.644 1.00 56.72 146 LEU A C 1
ATOM 1233 O O . LEU A 1 146 ? 45.778 54.535 -51.689 1.00 56.72 146 LEU A O 1
ATOM 1237 N N . GLU A 1 147 ? 46.007 54.997 -53.874 1.00 61.22 147 GLU A N 1
ATOM 1238 C CA . GLU A 1 147 ? 44.578 54.862 -54.178 1.00 61.22 147 GLU A CA 1
ATOM 1239 C C . GLU A 1 147 ? 44.124 53.387 -54.147 1.00 61.22 147 GLU A C 1
ATOM 1241 O O . GLU A 1 147 ? 43.047 53.085 -53.636 1.00 61.22 147 GLU A O 1
ATOM 1246 N N . GLU A 1 148 ? 44.945 52.439 -54.616 1.00 62.78 148 GLU A N 1
ATOM 1247 C CA . GLU A 1 148 ? 44.660 50.994 -54.512 1.00 62.78 148 GLU A CA 1
ATOM 1248 C C . GLU A 1 148 ? 44.574 50.524 -53.051 1.00 62.78 148 GLU A C 1
ATOM 1250 O O . GLU A 1 148 ? 43.599 49.876 -52.662 1.00 62.78 148 GLU A O 1
ATOM 1255 N N . PHE A 1 149 ? 45.551 50.899 -52.217 1.00 68.06 149 PHE A N 1
ATOM 1256 C CA . PHE A 1 149 ? 45.563 50.578 -50.789 1.00 68.06 149 PHE A CA 1
ATOM 1257 C C . PHE A 1 149 ? 44.366 51.200 -50.062 1.00 68.06 149 PHE A C 1
ATOM 1259 O O . PHE A 1 149 ? 43.685 50.518 -49.296 1.00 68.06 149 PHE A O 1
ATOM 1266 N N . ARG A 1 150 ? 44.046 52.467 -50.357 1.00 69.69 150 ARG A N 1
ATOM 1267 C CA . ARG A 1 150 ? 42.863 53.155 -49.824 1.00 69.69 150 ARG A CA 1
ATOM 1268 C C . ARG A 1 150 ? 41.570 52.422 -50.176 1.00 69.69 150 ARG A C 1
ATOM 1270 O O . ARG A 1 150 ? 40.760 52.178 -49.287 1.00 69.69 150 ARG A O 1
ATOM 1277 N N . ASN A 1 151 ? 41.392 52.019 -51.436 1.00 72.88 151 ASN A N 1
ATOM 1278 C CA . ASN A 1 151 ? 40.220 51.254 -51.871 1.00 72.88 151 ASN A CA 1
ATOM 1279 C C . ASN A 1 151 ? 40.143 49.872 -51.197 1.00 72.88 151 ASN A C 1
ATOM 1281 O O . ASN A 1 151 ? 39.052 49.428 -50.833 1.00 72.88 151 ASN A O 1
ATOM 1285 N N . HIS A 1 152 ? 41.279 49.201 -50.982 1.00 73.25 152 HIS A N 1
ATOM 1286 C CA . HIS A 1 152 ? 41.315 47.933 -50.251 1.00 73.25 152 HIS A CA 1
ATOM 1287 C C . HIS A 1 152 ? 40.893 48.116 -48.784 1.00 73.25 152 HIS A C 1
ATOM 1289 O O . HIS A 1 152 ? 39.994 47.417 -48.318 1.00 73.25 152 HIS A O 1
ATOM 1295 N N . VAL A 1 153 ? 41.463 49.105 -48.083 1.00 73.94 153 VAL A N 1
ATOM 1296 C CA . VAL A 1 153 ? 41.104 49.454 -46.697 1.00 73.94 153 VAL A CA 1
ATOM 1297 C C . VAL A 1 153 ? 39.633 49.862 -46.580 1.00 73.94 153 VAL A C 1
ATOM 1299 O O . VAL A 1 153 ? 38.948 49.403 -45.668 1.00 73.94 153 VAL A O 1
ATOM 1302 N N . GLU A 1 154 ? 39.107 50.662 -47.511 1.00 75.44 154 GLU A N 1
ATOM 1303 C CA . GLU A 1 154 ? 37.708 51.104 -47.481 1.00 75.44 154 GLU A CA 1
ATOM 1304 C C . GLU A 1 154 ? 36.726 49.941 -47.723 1.00 75.44 154 GLU A C 1
ATOM 1306 O O . GLU A 1 154 ? 35.670 49.874 -47.093 1.00 75.44 154 GLU A O 1
ATOM 1311 N N . ASN A 1 155 ? 37.081 48.974 -48.575 1.00 75.00 155 ASN A N 1
ATOM 1312 C CA . ASN A 1 155 ? 36.295 47.750 -48.760 1.00 75.00 155 ASN A CA 1
ATOM 1313 C C . ASN A 1 155 ? 36.366 46.817 -47.540 1.00 75.00 155 ASN A C 1
ATOM 1315 O O . ASN A 1 155 ? 35.358 46.209 -47.176 1.00 75.00 155 ASN A O 1
ATOM 1319 N N . LEU A 1 156 ? 37.515 46.748 -46.864 1.00 77.00 156 LEU A N 1
ATOM 1320 C CA . LEU A 1 156 ? 37.684 45.987 -45.623 1.00 77.00 156 LEU A CA 1
ATOM 1321 C C . LEU A 1 156 ? 36.868 46.613 -44.474 1.00 77.00 156 LEU A C 1
ATOM 1323 O O . LEU A 1 156 ? 36.189 45.894 -43.741 1.00 77.00 156 LEU A O 1
ATOM 1327 N N . LEU A 1 157 ? 36.822 47.948 -44.399 1.00 73.12 157 LEU A N 1
ATOM 1328 C CA . LEU A 1 157 ? 35.945 48.713 -43.504 1.00 73.12 157 LEU A CA 1
ATOM 1329 C C . LEU A 1 157 ? 34.457 48.477 -43.789 1.00 73.12 157 LEU A C 1
ATOM 1331 O O . LEU A 1 157 ? 33.701 48.230 -42.853 1.00 73.12 157 LEU A O 1
ATOM 1335 N N . LYS A 1 158 ? 34.023 48.491 -45.058 1.00 78.81 158 LYS A N 1
ATOM 1336 C CA . LYS A 1 158 ? 32.633 48.163 -45.437 1.00 78.81 158 LYS A CA 1
ATOM 1337 C C . LYS A 1 158 ? 32.268 46.724 -45.059 1.00 78.81 158 LYS A C 1
ATOM 1339 O O . LYS A 1 158 ? 31.193 46.497 -44.510 1.00 78.81 158 LYS A O 1
ATOM 1344 N N . SER A 1 159 ? 33.168 45.766 -45.296 1.00 74.62 159 SER A N 1
ATOM 1345 C CA . SER A 1 159 ? 32.987 44.357 -44.915 1.00 74.62 159 SER A CA 1
ATOM 1346 C C . SER A 1 159 ? 32.841 44.189 -43.397 1.00 74.62 159 SER A C 1
ATOM 1348 O O . SER A 1 159 ? 31.887 43.565 -42.927 1.00 74.62 159 SER A O 1
ATOM 1350 N N . LEU A 1 160 ? 33.716 44.834 -42.615 1.00 73.81 160 LEU A N 1
ATOM 1351 C CA . LEU A 1 160 ? 33.606 44.887 -41.156 1.00 73.81 160 LEU A CA 1
ATOM 1352 C C . LEU A 1 160 ? 32.303 45.558 -40.706 1.00 73.81 160 LEU A C 1
ATOM 1354 O O . LEU A 1 160 ? 31.621 45.019 -39.845 1.00 73.81 160 LEU A O 1
ATOM 1358 N N . GLN A 1 161 ? 31.902 46.677 -41.314 1.00 78.69 161 GLN A N 1
ATOM 1359 C CA . GLN A 1 161 ? 30.672 47.386 -40.952 1.00 78.69 161 GLN A CA 1
ATOM 1360 C C . GLN A 1 161 ? 29.408 46.552 -41.222 1.00 78.69 161 GLN A C 1
ATOM 1362 O O . GLN A 1 161 ? 28.483 46.570 -40.410 1.00 78.69 161 GLN A O 1
ATOM 1367 N N . VAL A 1 162 ? 29.364 45.794 -42.325 1.00 83.50 162 VAL A N 1
ATOM 1368 C CA . VAL A 1 162 ? 28.283 44.830 -42.599 1.00 83.50 162 VAL A CA 1
ATOM 1369 C C . VAL A 1 162 ? 28.295 43.701 -41.566 1.00 83.50 162 VAL A C 1
ATOM 1371 O O . VAL A 1 162 ? 27.243 43.361 -41.026 1.00 83.50 162 VAL A O 1
ATOM 1374 N N . LYS A 1 163 ? 29.471 43.158 -41.227 1.00 79.38 163 LYS A N 1
ATOM 1375 C CA . LYS A 1 163 ? 29.591 42.074 -40.243 1.00 79.38 163 LYS A CA 1
ATOM 1376 C C . LYS A 1 163 ? 29.213 42.520 -38.825 1.00 79.38 163 LYS A C 1
ATOM 1378 O O . LYS A 1 163 ? 28.502 41.790 -38.144 1.00 79.38 163 LYS A O 1
ATOM 1383 N N . CYS A 1 164 ? 29.591 43.731 -38.413 1.00 74.38 164 CYS A N 1
ATOM 1384 C CA . CYS A 1 164 ? 29.160 44.327 -37.148 1.00 74.38 164 CYS A CA 1
ATOM 1385 C C . CYS A 1 164 ? 27.640 44.518 -37.103 1.00 74.38 164 CYS A C 1
ATOM 1387 O O . CYS A 1 164 ? 27.027 44.090 -36.136 1.00 74.38 164 CYS A O 1
ATOM 1389 N N . LYS A 1 165 ? 27.014 45.052 -38.162 1.00 81.88 165 LYS A N 1
ATOM 1390 C CA . LYS A 1 165 ? 25.544 45.179 -38.237 1.00 81.88 165 LYS A CA 1
ATOM 1391 C C . LYS A 1 165 ? 24.824 43.829 -38.207 1.00 81.88 165 LYS A C 1
ATOM 1393 O O . LYS A 1 165 ? 23.752 43.723 -37.619 1.00 81.88 165 LYS A O 1
ATOM 1398 N N . SER A 1 166 ? 25.407 42.792 -38.812 1.00 80.44 166 SER A N 1
ATOM 1399 C CA . SER A 1 166 ? 24.879 41.423 -38.742 1.00 80.44 166 SER A CA 1
ATOM 1400 C C . SER A 1 166 ? 24.935 40.867 -37.316 1.00 80.44 166 SER A C 1
ATOM 1402 O O . SER A 1 166 ? 23.956 40.287 -36.859 1.00 80.44 166 SER A O 1
ATOM 1404 N N . LEU A 1 167 ? 26.051 41.070 -36.608 1.00 79.44 167 LEU A N 1
ATOM 1405 C CA . LEU A 1 167 ? 26.219 40.643 -35.214 1.00 79.44 167 LEU A CA 1
ATOM 1406 C C . LEU A 1 167 ? 25.333 41.449 -34.252 1.00 79.44 167 LEU A C 1
ATOM 1408 O O . LEU A 1 167 ? 24.753 40.879 -33.339 1.00 79.44 167 LEU A O 1
ATOM 1412 N N . GLU A 1 168 ? 25.185 42.753 -34.479 1.00 81.56 168 GLU A N 1
ATOM 1413 C CA . GLU A 1 168 ? 24.284 43.641 -33.733 1.00 81.56 168 GLU A CA 1
ATOM 1414 C C . GLU A 1 168 ? 22.816 43.224 -33.914 1.00 81.56 168 GLU A C 1
ATOM 1416 O O . GLU A 1 168 ? 22.079 43.128 -32.936 1.00 81.56 168 GLU A O 1
ATOM 1421 N N . SER A 1 169 ? 22.416 42.868 -35.141 1.00 82.81 169 SER A N 1
ATOM 1422 C CA . SER A 1 169 ? 21.078 42.327 -35.426 1.00 82.81 169 SER A CA 1
ATOM 1423 C C . SER A 1 169 ? 20.846 40.993 -34.709 1.00 82.81 169 SER A C 1
ATOM 1425 O O . SER A 1 169 ? 19.840 40.847 -34.024 1.00 82.81 169 SER A O 1
ATOM 1427 N N . GLN A 1 170 ? 21.802 40.059 -34.784 1.00 82.81 170 GLN A N 1
ATOM 1428 C CA . GLN A 1 170 ? 21.736 38.765 -34.086 1.00 82.81 170 GLN A CA 1
ATOM 1429 C C . GLN A 1 170 ? 21.717 38.917 -32.556 1.00 82.81 170 GLN A C 1
ATOM 1431 O O . GLN A 1 170 ? 21.033 38.162 -31.870 1.00 82.81 170 GLN A O 1
ATOM 1436 N N . LEU A 1 171 ? 22.429 39.908 -32.006 1.00 80.50 171 LEU A N 1
ATOM 1437 C CA . LEU A 1 171 ? 22.417 40.214 -30.574 1.00 80.50 171 LEU A CA 1
ATOM 1438 C C . LEU A 1 171 ? 21.049 40.751 -30.124 1.00 80.50 171 LEU A C 1
ATOM 1440 O O . LEU A 1 171 ? 20.555 40.360 -29.068 1.00 80.50 171 LEU A O 1
ATOM 1444 N N . ILE A 1 172 ? 20.429 41.623 -30.926 1.00 85.62 172 ILE A N 1
ATOM 1445 C CA . ILE A 1 172 ? 19.075 42.142 -30.679 1.00 85.62 172 ILE A CA 1
ATOM 1446 C C . ILE A 1 172 ? 18.040 41.015 -30.793 1.00 85.62 172 ILE A C 1
ATOM 1448 O O . ILE A 1 172 ? 17.174 40.901 -29.931 1.00 85.62 172 ILE A O 1
ATOM 1452 N N . GLU A 1 173 ? 18.150 40.158 -31.807 1.00 83.81 173 GLU A N 1
ATOM 1453 C CA . GLU A 1 173 ? 17.253 39.021 -32.040 1.00 83.81 173 GLU A CA 1
ATOM 1454 C C . GLU A 1 173 ? 17.314 38.018 -30.875 1.00 83.81 173 GLU A C 1
ATOM 1456 O O . GLU A 1 173 ? 16.297 37.780 -30.226 1.00 83.81 173 GLU A O 1
ATOM 1461 N N . ALA A 1 174 ? 18.513 37.577 -30.477 1.00 78.75 174 ALA A N 1
ATOM 1462 C CA . ALA A 1 174 ? 18.709 36.719 -29.304 1.00 78.75 174 ALA A CA 1
ATOM 1463 C C . ALA A 1 174 ? 18.292 37.390 -27.976 1.00 78.75 174 ALA A C 1
ATOM 1465 O O . ALA A 1 174 ? 17.833 36.721 -27.047 1.00 78.75 174 ALA A O 1
ATOM 1466 N N . SER A 1 175 ? 18.421 38.718 -27.857 1.00 81.06 175 SER A N 1
ATOM 1467 C CA . SER A 1 175 ? 17.923 39.463 -26.691 1.00 81.06 175 SER A CA 1
ATOM 1468 C C . SER A 1 175 ? 16.392 39.518 -26.656 1.00 81.06 175 SER A C 1
ATOM 1470 O O . SER A 1 175 ? 15.802 39.454 -25.573 1.00 81.06 175 SER A O 1
ATOM 1472 N N . ASN A 1 176 ? 15.739 39.608 -27.815 1.00 83.12 176 ASN A N 1
ATOM 1473 C CA . ASN A 1 176 ? 14.284 39.583 -27.935 1.00 83.12 176 ASN A CA 1
ATOM 1474 C C . ASN A 1 176 ? 13.734 38.182 -27.639 1.00 83.12 176 ASN A C 1
ATOM 1476 O O . ASN A 1 176 ? 12.832 38.070 -26.814 1.00 83.12 176 ASN A O 1
ATOM 1480 N N . GLU A 1 177 ? 14.329 37.123 -28.201 1.00 84.75 177 GLU A N 1
ATOM 1481 C CA . GLU A 1 177 ? 13.997 35.727 -27.871 1.00 84.75 177 GLU A CA 1
ATOM 1482 C C . GLU A 1 177 ? 14.144 35.458 -26.369 1.00 84.75 177 GLU A C 1
ATOM 1484 O O . GLU A 1 177 ? 13.220 34.958 -25.728 1.00 84.75 177 GLU A O 1
ATOM 1489 N N . LYS A 1 178 ? 15.267 35.872 -25.762 1.00 82.88 178 LYS A N 1
ATOM 1490 C CA . LYS A 1 178 ? 15.481 35.756 -24.312 1.00 82.88 178 LYS A CA 1
ATOM 1491 C C . LYS A 1 178 ? 14.408 36.493 -23.504 1.00 82.88 178 LYS A C 1
ATOM 1493 O O . LYS A 1 178 ? 13.987 35.992 -22.464 1.00 82.88 178 LYS A O 1
ATOM 1498 N N . THR A 1 179 ? 13.970 37.666 -23.960 1.00 83.25 179 THR A N 1
ATOM 1499 C CA . THR A 1 179 ? 12.922 38.455 -23.290 1.00 83.25 179 THR A CA 1
ATOM 1500 C C . THR A 1 179 ? 11.544 37.811 -23.451 1.00 83.25 179 THR A C 1
ATOM 1502 O O . THR A 1 179 ? 10.778 37.770 -22.491 1.00 83.25 179 THR A O 1
ATOM 1505 N N . GLN A 1 180 ? 11.245 37.238 -24.620 1.00 85.88 180 GLN A N 1
ATOM 1506 C CA . GLN A 1 180 ? 10.022 36.473 -24.855 1.00 85.88 180 GLN A CA 1
ATOM 1507 C C . GLN A 1 180 ? 9.971 35.225 -23.962 1.00 85.88 180 GLN A C 1
ATOM 1509 O O . GLN A 1 180 ? 9.008 35.064 -23.219 1.00 85.88 180 GLN A O 1
ATOM 1514 N N . ILE A 1 181 ? 11.026 34.402 -23.952 1.00 85.00 181 ILE A N 1
ATOM 1515 C CA . ILE A 1 181 ? 11.123 33.203 -23.100 1.00 85.00 181 ILE A CA 1
ATOM 1516 C C . ILE A 1 181 ? 10.974 33.576 -21.617 1.00 85.00 181 ILE A C 1
ATOM 1518 O O . ILE A 1 181 ? 10.312 32.866 -20.862 1.00 85.00 181 ILE A O 1
ATOM 1522 N N . LEU A 1 182 ? 11.555 34.701 -21.186 1.00 82.31 182 LEU A N 1
ATOM 1523 C CA . LEU A 1 182 ? 11.419 35.180 -19.811 1.00 82.31 182 LEU A CA 1
ATOM 1524 C C . LEU A 1 182 ? 9.969 35.580 -19.480 1.00 82.31 182 LEU A C 1
ATOM 1526 O O . LEU A 1 182 ? 9.473 35.218 -18.416 1.00 82.31 182 LEU A O 1
ATOM 1530 N N . ASN A 1 183 ? 9.270 36.260 -20.393 1.00 84.06 183 ASN A N 1
ATOM 1531 C CA . ASN A 1 183 ? 7.861 36.629 -20.223 1.00 84.06 183 ASN A CA 1
ATOM 1532 C C . ASN A 1 183 ? 6.931 35.404 -20.227 1.00 84.06 183 ASN A C 1
ATOM 1534 O O . ASN A 1 183 ? 6.061 35.300 -19.366 1.00 84.06 183 ASN A O 1
ATOM 1538 N N . GLU A 1 184 ? 7.150 34.442 -21.129 1.00 86.31 184 GLU A N 1
ATOM 1539 C CA . GLU A 1 184 ? 6.420 33.166 -21.156 1.00 86.31 184 GLU A CA 1
ATOM 1540 C C . GLU A 1 184 ? 6.603 32.390 -19.839 1.00 86.31 184 GLU A C 1
ATOM 1542 O O . GLU A 1 184 ? 5.646 31.819 -19.311 1.00 86.31 184 GLU A O 1
ATOM 1547 N N . LYS A 1 185 ? 7.810 32.427 -19.253 1.00 83.88 185 LYS A N 1
ATOM 1548 C CA . LYS A 1 185 ? 8.085 31.836 -17.935 1.00 83.88 185 LYS A CA 1
ATOM 1549 C C . LYS A 1 185 ? 7.459 32.620 -16.781 1.00 83.88 185 LYS A C 1
ATOM 1551 O O . LYS A 1 185 ? 7.008 31.988 -15.829 1.00 83.88 185 LYS A O 1
ATOM 1556 N N . TYR A 1 186 ? 7.365 33.949 -16.851 1.00 84.56 186 TYR A N 1
ATOM 1557 C CA . TYR A 1 186 ? 6.612 34.724 -15.857 1.00 84.56 186 TYR A CA 1
ATOM 1558 C C . TYR A 1 186 ? 5.108 34.417 -15.907 1.00 84.56 186 TYR A C 1
ATOM 1560 O O . TYR A 1 186 ? 4.516 34.197 -14.854 1.00 84.56 186 TYR A O 1
ATOM 1568 N N . GLU A 1 187 ? 4.509 34.295 -17.096 1.00 86.50 187 GLU A N 1
ATOM 1569 C CA . GLU A 1 187 ? 3.116 33.847 -17.242 1.00 86.50 187 GLU A CA 1
ATOM 1570 C C . GLU A 1 187 ? 2.888 32.425 -16.696 1.00 86.50 187 GLU A C 1
ATOM 1572 O O . GLU A 1 187 ? 1.846 32.142 -16.105 1.00 86.50 187 GLU A O 1
ATOM 1577 N N . GLU A 1 188 ? 3.832 31.503 -16.905 1.00 85.19 188 GLU A N 1
ATOM 1578 C CA . GLU A 1 188 ? 3.756 30.139 -16.363 1.00 85.19 188 GLU A CA 1
ATOM 1579 C C . GLU A 1 188 ? 3.847 30.135 -14.827 1.00 85.19 188 GLU A C 1
ATOM 1581 O O . GLU A 1 188 ? 3.063 29.455 -14.165 1.00 85.19 188 GLU A O 1
ATOM 1586 N N . ILE A 1 189 ? 4.733 30.955 -14.251 1.00 80.44 189 ILE A N 1
ATOM 1587 C CA . ILE A 1 189 ? 4.845 31.158 -12.800 1.00 80.44 189 ILE A CA 1
ATOM 1588 C C . ILE A 1 189 ? 3.562 31.776 -12.225 1.00 80.44 189 ILE A C 1
ATOM 1590 O O . ILE A 1 189 ? 3.075 31.302 -11.202 1.00 80.44 189 ILE A O 1
ATOM 1594 N N . GLU A 1 190 ? 2.968 32.777 -12.877 1.00 84.69 190 GLU A N 1
ATOM 1595 C CA . GLU A 1 190 ? 1.718 33.409 -12.424 1.00 84.69 190 GLU A CA 1
ATOM 1596 C C . GLU A 1 190 ? 0.540 32.416 -12.432 1.00 84.69 190 GLU A C 1
ATOM 1598 O O . GLU A 1 190 ? -0.234 32.348 -11.473 1.00 84.69 190 GLU A O 1
ATOM 1603 N N . LYS A 1 191 ? 0.456 31.554 -13.456 1.00 87.50 191 LYS A N 1
ATOM 1604 C CA . LYS A 1 191 ? -0.525 30.453 -13.522 1.00 87.50 191 LYS A CA 1
ATOM 1605 C C . LYS A 1 191 ? -0.299 29.414 -12.414 1.00 87.50 191 LYS A C 1
ATOM 1607 O O . LYS A 1 191 ? -1.268 28.941 -11.822 1.00 87.50 191 LYS A O 1
ATOM 1612 N N . LEU A 1 192 ? 0.954 29.087 -12.088 1.00 80.31 192 LEU A N 1
ATOM 1613 C CA . LEU A 1 192 ? 1.291 28.181 -10.982 1.00 80.31 192 LEU A CA 1
ATOM 1614 C C . LEU A 1 192 ? 0.966 28.783 -9.605 1.00 80.31 192 LEU A C 1
ATOM 1616 O O . LEU A 1 192 ? 0.425 28.075 -8.756 1.00 80.31 192 LEU A O 1
ATOM 1620 N N . ILE A 1 193 ? 1.227 30.078 -9.393 1.00 81.94 193 ILE A N 1
ATOM 1621 C CA . ILE A 1 193 ? 0.843 30.799 -8.166 1.00 81.94 193 ILE A CA 1
ATOM 1622 C C . ILE A 1 193 ? -0.678 30.759 -7.994 1.00 81.94 193 ILE A C 1
ATOM 1624 O O . ILE A 1 193 ? -1.158 30.327 -6.948 1.00 81.94 193 ILE A O 1
ATOM 1628 N N . LYS A 1 194 ? -1.443 31.100 -9.038 1.00 86.00 194 LYS A N 1
ATOM 1629 C CA . LYS A 1 194 ? -2.912 31.073 -9.003 1.00 86.00 194 LYS A CA 1
ATOM 1630 C C . LYS A 1 194 ? -3.475 29.676 -8.705 1.00 86.00 194 LYS A C 1
ATOM 1632 O O . LYS A 1 194 ? -4.383 29.547 -7.888 1.00 86.00 194 LYS A O 1
ATOM 1637 N N . ASN A 1 195 ? -2.908 28.623 -9.298 1.00 84.19 195 ASN A N 1
ATOM 1638 C CA . ASN A 1 195 ? -3.296 27.243 -8.982 1.00 84.19 195 ASN A CA 1
ATOM 1639 C C . ASN A 1 195 ? -2.971 26.865 -7.522 1.00 84.19 195 ASN A C 1
ATOM 1641 O O . ASN A 1 195 ? -3.731 26.128 -6.897 1.00 84.19 195 ASN A O 1
ATOM 1645 N N . SER A 1 196 ? -1.868 27.378 -6.965 1.00 77.88 196 SER A N 1
ATOM 1646 C CA . SER A 1 196 ? -1.498 27.191 -5.553 1.00 77.88 196 SER A CA 1
ATOM 1647 C C . SER A 1 196 ? -2.461 27.913 -4.599 1.00 77.88 196 SER A C 1
ATOM 1649 O O . SER A 1 196 ? -2.854 27.357 -3.574 1.00 77.88 196 SER A O 1
ATOM 1651 N N . GLU A 1 197 ? -2.917 29.119 -4.953 1.00 83.44 197 GLU A N 1
ATOM 1652 C CA . GLU A 1 197 ? -3.947 29.847 -4.199 1.00 83.44 197 GLU A CA 1
ATOM 1653 C C . GLU A 1 197 ? -5.306 29.131 -4.234 1.00 83.44 197 GLU A C 1
ATOM 1655 O O . GLU A 1 197 ? -5.976 29.028 -3.204 1.00 83.44 197 GLU A O 1
ATOM 1660 N N . GLU A 1 198 ? -5.710 28.593 -5.389 1.00 82.75 198 GLU A N 1
ATOM 1661 C CA . GLU A 1 198 ? -6.948 27.814 -5.527 1.00 82.75 198 GLU A CA 1
ATOM 1662 C C . GLU A 1 198 ? -6.899 26.510 -4.713 1.00 82.75 198 GLU A C 1
ATOM 1664 O O . GLU A 1 198 ? -7.848 26.216 -3.980 1.00 82.75 198 GLU A O 1
ATOM 1669 N N . LEU A 1 199 ? -5.772 25.786 -4.749 1.00 78.38 199 LEU A N 1
ATOM 1670 C CA . LEU A 1 199 ? -5.526 24.612 -3.903 1.00 78.38 199 LEU A CA 1
ATOM 1671 C C . LEU A 1 199 ? -5.552 24.956 -2.409 1.00 78.38 199 LEU A C 1
ATOM 1673 O O . LEU A 1 199 ? -6.213 24.260 -1.639 1.00 78.38 199 LEU A O 1
ATOM 1677 N N . SER A 1 200 ? -4.904 26.047 -1.992 1.00 79.94 200 SER A N 1
ATOM 1678 C CA . SER A 1 200 ? -4.905 26.485 -0.590 1.00 79.94 200 SER A CA 1
ATOM 1679 C C . SER A 1 200 ? -6.312 26.866 -0.109 1.00 79.94 200 SER A C 1
ATOM 1681 O O . SER A 1 200 ? -6.718 26.503 0.996 1.00 79.94 200 SER A O 1
ATOM 1683 N N . GLN A 1 201 ? -7.125 27.511 -0.954 1.00 79.06 201 GLN A N 1
ATOM 1684 C CA . GLN A 1 201 ? -8.535 27.767 -0.639 1.00 79.06 201 GLN A CA 1
ATOM 1685 C C . GLN A 1 201 ? -9.372 26.482 -0.547 1.00 79.06 201 GLN A C 1
ATOM 1687 O O . GLN A 1 201 ? -10.338 26.443 0.219 1.00 79.06 201 GLN A O 1
ATOM 1692 N N . GLU A 1 202 ? -9.050 25.438 -1.314 1.00 83.75 202 GLU A N 1
ATOM 1693 C CA . GLU A 1 202 ? -9.708 24.133 -1.204 1.00 83.75 202 GLU A CA 1
ATOM 1694 C C . GLU A 1 202 ? -9.282 23.381 0.070 1.00 83.75 202 GLU A C 1
ATOM 1696 O O . GLU A 1 202 ? -10.129 22.817 0.763 1.00 83.75 202 GLU A O 1
ATOM 1701 N N . GLU A 1 203 ? -7.999 23.436 0.433 1.00 78.25 203 GLU A N 1
ATOM 1702 C CA . GLU A 1 203 ? -7.454 22.885 1.679 1.00 78.25 203 GLU A CA 1
ATOM 1703 C C . GLU A 1 203 ? -8.075 23.555 2.915 1.00 78.25 203 GLU A C 1
ATOM 1705 O O . GLU A 1 203 ? -8.506 22.863 3.840 1.00 78.25 203 GLU A O 1
ATOM 1710 N N . ILE A 1 204 ? -8.228 24.884 2.906 1.00 83.56 204 ILE A N 1
ATOM 1711 C CA . ILE A 1 204 ? -8.919 25.635 3.967 1.00 83.56 204 ILE A CA 1
ATOM 1712 C C . ILE A 1 204 ? -10.386 25.190 4.093 1.00 83.56 204 ILE A C 1
ATOM 1714 O O . ILE A 1 204 ? -10.861 24.974 5.209 1.00 83.56 204 ILE A O 1
ATOM 1718 N N . LYS A 1 205 ? -11.102 24.991 2.974 1.00 84.62 205 LYS A N 1
ATOM 1719 C CA . LYS A 1 205 ? -12.496 24.498 2.983 1.00 84.62 205 LYS A CA 1
ATOM 1720 C C . LYS A 1 205 ? -12.595 23.075 3.535 1.00 84.62 205 LYS A C 1
ATOM 1722 O O . LYS A 1 205 ? -13.425 22.825 4.404 1.00 84.62 205 LYS A O 1
ATOM 1727 N N . LYS A 1 206 ? -11.726 22.161 3.089 1.00 84.19 206 LYS A N 1
ATOM 1728 C CA . LYS A 1 206 ? -11.661 20.777 3.597 1.00 84.19 206 LYS A CA 1
ATOM 1729 C C . LYS A 1 206 ? -11.324 20.745 5.090 1.00 84.19 206 LYS A C 1
ATOM 1731 O O . LYS A 1 206 ? -11.980 20.034 5.840 1.00 84.19 206 LYS A O 1
ATOM 1736 N N . THR A 1 207 ? -10.386 21.579 5.538 1.00 84.00 207 THR A N 1
ATOM 1737 C CA . THR A 1 207 ? -10.032 21.737 6.961 1.00 84.00 207 THR A CA 1
ATOM 1738 C C . THR A 1 207 ? -11.190 22.305 7.791 1.00 84.00 207 THR A C 1
ATOM 1740 O O . THR A 1 207 ? -11.334 21.949 8.958 1.00 84.00 207 THR A O 1
ATOM 1743 N N . GLY A 1 208 ? -12.031 23.167 7.209 1.00 83.62 208 GLY A N 1
ATOM 1744 C CA . GLY A 1 208 ? -13.279 23.627 7.826 1.00 83.62 208 GLY A CA 1
ATOM 1745 C C . GLY A 1 208 ? -14.269 22.481 8.044 1.00 83.62 208 GLY A C 1
ATOM 1746 O O . GLY A 1 208 ? -14.662 22.228 9.178 1.00 83.62 208 GLY A O 1
ATOM 1747 N N . ILE A 1 209 ? -14.578 21.731 6.982 1.00 86.38 209 ILE A N 1
ATOM 1748 C CA . ILE A 1 209 ? -15.501 20.582 7.025 1.00 86.38 209 ILE A CA 1
ATOM 1749 C C . ILE A 1 209 ? -15.004 19.501 8.001 1.00 86.38 209 ILE A C 1
ATOM 1751 O O . ILE A 1 209 ? -15.791 18.948 8.762 1.00 86.38 209 ILE A O 1
ATOM 1755 N N . ILE A 1 210 ? -13.694 19.228 8.038 1.00 81.50 210 ILE A N 1
ATOM 1756 C CA . ILE A 1 210 ? -13.101 18.289 9.004 1.00 81.50 210 ILE A CA 1
ATOM 1757 C C . ILE A 1 210 ? -13.354 18.754 10.445 1.00 81.50 210 ILE A C 1
ATOM 1759 O O . ILE A 1 210 ? -13.753 17.939 11.267 1.00 81.50 210 ILE A O 1
ATOM 1763 N N . LYS A 1 211 ? -13.213 20.050 10.752 1.00 83.94 211 LYS A N 1
ATOM 1764 C CA . LYS A 1 211 ? -13.487 20.590 12.098 1.00 83.94 211 LYS A CA 1
ATOM 1765 C C . LYS A 1 211 ? -14.967 20.568 12.479 1.00 83.94 211 LYS A C 1
ATOM 1767 O O . LYS A 1 211 ? -15.286 20.431 13.656 1.00 83.94 211 LYS A O 1
ATOM 1772 N N . GLU A 1 212 ? -15.864 20.705 11.506 1.00 83.50 212 GLU A N 1
ATOM 1773 C CA . GLU A 1 212 ? -17.308 20.550 11.718 1.00 83.50 212 GLU A CA 1
ATOM 1774 C C . GLU A 1 212 ? -17.652 19.086 12.052 1.00 83.50 212 GLU A C 1
ATOM 1776 O O . GLU A 1 212 ? -18.353 18.832 13.030 1.00 83.50 212 GLU A O 1
ATOM 1781 N N . LEU A 1 213 ? -17.055 18.122 11.341 1.00 81.38 213 LEU A N 1
ATOM 1782 C CA . LEU A 1 213 ? -17.187 16.688 11.635 1.00 81.38 213 LEU A CA 1
ATOM 1783 C C . LEU A 1 213 ? -16.518 16.285 12.965 1.00 81.38 213 LEU A C 1
ATOM 1785 O O . LEU A 1 213 ? -17.074 15.485 13.711 1.00 81.38 213 LEU A O 1
ATOM 1789 N N . GLU A 1 214 ? -15.357 16.852 13.310 1.00 83.06 214 GLU A N 1
ATOM 1790 C CA . GLU A 1 214 ? -14.707 16.661 14.619 1.00 83.06 214 GLU A CA 1
ATOM 1791 C C . GLU A 1 214 ? -15.589 17.166 15.774 1.00 83.06 214 GLU A C 1
ATOM 1793 O O . GLU A 1 214 ? -15.618 16.549 16.843 1.00 83.06 214 GLU A O 1
ATOM 1798 N N . ALA A 1 215 ? -16.329 18.262 15.570 1.00 82.19 215 ALA A N 1
ATOM 1799 C CA . ALA A 1 215 ? -17.293 18.769 16.544 1.00 82.19 215 ALA A CA 1
ATOM 1800 C C . ALA A 1 215 ? -18.521 17.850 16.666 1.00 82.19 215 ALA A C 1
ATOM 1802 O O . ALA A 1 215 ? -18.893 17.490 17.782 1.00 82.19 215 ALA A O 1
ATOM 1803 N N . GLU A 1 216 ? -19.097 17.398 15.548 1.00 86.69 216 GLU A N 1
ATOM 1804 C CA . GLU A 1 216 ? -20.234 16.464 15.547 1.00 86.69 216 GLU A CA 1
ATOM 1805 C C . GLU A 1 216 ? -19.877 15.122 16.214 1.00 86.69 216 GLU A C 1
ATOM 1807 O O . GLU A 1 216 ? -20.614 14.634 17.072 1.00 86.69 216 GLU A O 1
ATOM 1812 N N . ILE A 1 217 ? -18.697 14.564 15.917 1.00 81.75 217 ILE A N 1
ATOM 1813 C CA . ILE A 1 217 ? -18.169 13.361 16.584 1.00 81.75 217 ILE A CA 1
ATOM 1814 C C . ILE A 1 217 ? -18.028 13.587 18.095 1.00 81.75 217 ILE A C 1
ATOM 1816 O O . ILE A 1 217 ? -18.361 12.703 18.886 1.00 81.75 217 ILE A O 1
ATOM 1820 N N . LYS A 1 218 ? -17.567 14.767 18.523 1.00 84.38 218 LYS A N 1
ATOM 1821 C CA . LYS A 1 218 ? -17.406 15.099 19.944 1.00 84.38 218 LYS A CA 1
ATOM 1822 C C . LYS A 1 218 ? -18.745 15.217 20.680 1.00 84.38 218 LYS A C 1
ATOM 1824 O O . LYS A 1 218 ? -18.858 14.718 21.801 1.00 84.38 218 LYS A O 1
ATOM 1829 N N . ASP A 1 219 ? -19.756 15.810 20.052 1.00 84.69 219 ASP A N 1
ATOM 1830 C CA . ASP A 1 219 ? -21.106 15.916 20.618 1.00 84.69 219 ASP A CA 1
ATOM 1831 C C . ASP A 1 219 ? -21.818 14.547 20.651 1.00 84.69 219 ASP A C 1
ATOM 1833 O O . ASP A 1 219 ? -22.547 14.240 21.603 1.00 84.69 219 ASP A O 1
ATOM 1837 N N . LEU A 1 220 ? -21.541 13.666 19.681 1.00 83.25 220 LEU A N 1
ATOM 1838 C CA . LEU A 1 220 ? -21.973 12.262 19.698 1.00 83.25 220 LEU A CA 1
ATOM 1839 C C . LEU A 1 220 ? -21.285 11.444 20.805 1.00 83.25 220 LEU A C 1
ATOM 1841 O O . LEU A 1 220 ? -21.950 10.648 21.468 1.00 83.25 220 LEU A O 1
ATOM 1845 N N . ILE A 1 221 ? -19.988 11.656 21.062 1.00 80.94 221 ILE A N 1
ATOM 1846 C CA . ILE A 1 221 ? -19.276 11.033 22.193 1.00 80.94 221 ILE A CA 1
ATOM 1847 C C . ILE A 1 221 ? -19.891 11.486 23.523 1.00 80.94 221 ILE A C 1
ATOM 1849 O O . ILE A 1 221 ? -20.293 10.639 24.319 1.00 80.94 221 ILE A O 1
ATOM 1853 N N . GLY A 1 222 ? -20.084 12.795 23.726 1.00 82.31 222 GLY A N 1
ATOM 1854 C CA . GLY A 1 222 ? -20.743 13.314 24.931 1.00 82.31 222 GLY A CA 1
ATOM 1855 C C . GLY A 1 222 ? -22.175 12.789 25.112 1.00 82.31 222 GLY A C 1
ATOM 1856 O O . GLY A 1 222 ? -22.606 12.515 26.232 1.00 82.31 222 GLY A O 1
ATOM 1857 N N . SER A 1 223 ? -22.901 12.569 24.012 1.00 81.75 223 SER A N 1
ATOM 1858 C CA . SER A 1 223 ? -24.224 11.929 24.031 1.00 81.75 223 SER A CA 1
ATOM 1859 C C . SER A 1 223 ? -24.158 10.450 24.439 1.00 81.75 223 SER A C 1
ATOM 1861 O O . SER A 1 223 ? -25.013 9.980 25.191 1.00 81.75 223 SER A O 1
ATOM 1863 N N . ASN A 1 224 ? -23.133 9.716 23.996 1.00 79.25 224 ASN A N 1
ATOM 1864 C CA . ASN A 1 224 ? -22.908 8.325 24.391 1.00 79.25 224 ASN A CA 1
ATOM 1865 C C . ASN A 1 224 ? -22.498 8.195 25.866 1.00 79.25 224 ASN A C 1
ATOM 1867 O O . ASN A 1 224 ? -22.976 7.278 26.531 1.00 79.25 224 ASN A O 1
ATOM 1871 N N . ASP A 1 225 ? -21.709 9.122 26.414 1.00 80.88 225 ASP A N 1
ATOM 1872 C CA . ASP A 1 225 ? -21.368 9.142 27.847 1.00 80.88 225 ASP A CA 1
ATOM 1873 C C . ASP A 1 225 ? -22.604 9.379 28.736 1.00 80.88 225 ASP A C 1
ATOM 1875 O O . ASP A 1 225 ? -22.753 8.764 29.799 1.00 80.88 225 ASP A O 1
ATOM 1879 N N . ILE A 1 226 ? -23.551 10.207 28.281 1.00 79.31 226 ILE A N 1
ATOM 1880 C CA . ILE A 1 226 ? -24.853 10.394 28.946 1.00 79.31 226 ILE A CA 1
ATOM 1881 C C . ILE A 1 226 ? -25.678 9.094 28.908 1.00 79.31 226 ILE A C 1
ATOM 1883 O O . ILE A 1 226 ? -26.250 8.694 29.922 1.00 79.31 226 ILE A O 1
ATOM 1887 N N . LEU A 1 227 ? -25.701 8.381 27.777 1.00 74.94 227 LEU A N 1
ATOM 1888 C CA . LEU A 1 227 ? -26.405 7.096 27.663 1.00 74.94 227 LEU A CA 1
ATOM 1889 C C . LEU A 1 227 ? -25.738 5.976 28.482 1.00 74.94 227 LEU A C 1
ATOM 1891 O O . LEU A 1 227 ? -26.435 5.148 29.070 1.00 74.94 227 LEU A O 1
ATOM 1895 N N . LEU A 1 228 ? -24.405 5.959 28.566 1.00 75.75 228 LEU A N 1
ATOM 1896 C CA . LEU A 1 228 ? -23.645 5.026 29.403 1.00 75.75 228 LEU A CA 1
ATOM 1897 C C . LEU A 1 228 ? -23.884 5.282 30.894 1.00 75.75 228 LEU A C 1
ATOM 1899 O O . LEU A 1 228 ? -24.058 4.327 31.651 1.00 75.75 228 LEU A O 1
ATOM 1903 N N . THR A 1 229 ? -23.954 6.546 31.317 1.00 75.00 229 THR A N 1
ATOM 1904 C CA . THR A 1 229 ? -24.274 6.893 32.710 1.00 75.00 229 THR A CA 1
ATOM 1905 C C . THR A 1 229 ? -25.738 6.609 33.062 1.00 75.00 229 THR A C 1
ATOM 1907 O O . THR A 1 229 ? -25.981 6.050 34.133 1.00 75.00 229 THR A O 1
ATOM 1910 N N . GLU A 1 230 ? -26.713 6.839 32.167 1.00 73.00 230 GLU A N 1
ATOM 1911 C CA . GLU A 1 230 ? -28.083 6.326 32.366 1.00 73.00 230 GLU A CA 1
ATOM 1912 C C . GLU A 1 230 ? -28.085 4.787 32.500 1.00 73.00 230 GLU A C 1
ATOM 1914 O O . GLU A 1 230 ? -28.658 4.257 33.457 1.00 73.00 230 GLU A O 1
ATOM 1919 N N . LEU A 1 231 ? -27.391 4.050 31.623 1.00 66.00 231 LEU A N 1
ATOM 1920 C CA . LEU A 1 231 ? -27.298 2.582 31.688 1.00 66.00 231 LEU A CA 1
ATOM 1921 C C . LEU A 1 231 ? -26.647 2.061 32.981 1.00 66.00 231 LEU A C 1
ATOM 1923 O O . LEU A 1 231 ? -27.135 1.082 33.554 1.00 66.00 231 LEU A O 1
ATOM 1927 N N . GLU A 1 232 ? -25.587 2.708 33.475 1.00 70.44 232 GLU A N 1
ATOM 1928 C CA . GLU A 1 232 ? -24.977 2.362 34.765 1.00 70.44 232 GLU A CA 1
ATOM 1929 C C . GLU A 1 232 ? -25.940 2.638 35.945 1.00 70.44 232 GLU A C 1
ATOM 1931 O O . GLU A 1 232 ? -25.930 1.874 36.912 1.00 70.44 232 GLU A O 1
ATOM 1936 N N . THR A 1 233 ? -26.854 3.622 35.867 1.00 64.12 233 THR A N 1
ATOM 1937 C CA . THR A 1 233 ? -27.913 3.784 36.894 1.00 64.12 233 THR A CA 1
ATOM 1938 C C . THR A 1 233 ? -28.993 2.699 36.824 1.00 64.12 233 THR A C 1
ATOM 1940 O O . THR A 1 233 ? -29.341 2.125 37.859 1.00 64.12 233 THR A O 1
ATOM 1943 N N . TYR A 1 234 ? -29.472 2.336 35.628 1.00 60.59 234 TYR A N 1
ATOM 1944 C CA . TYR A 1 234 ? -30.476 1.275 35.469 1.00 60.59 234 TYR A CA 1
ATOM 1945 C C . TYR A 1 234 ? -29.965 -0.092 35.938 1.00 60.59 234 TYR A C 1
ATOM 1947 O O . TYR A 1 234 ? -30.695 -0.829 36.600 1.00 60.59 234 TYR A O 1
ATOM 1955 N N . LYS A 1 235 ? -28.689 -0.410 35.687 1.00 54.72 235 LYS A N 1
ATOM 1956 C CA . LYS A 1 235 ? -28.057 -1.671 36.113 1.00 54.72 235 LYS A CA 1
ATOM 1957 C C . LYS A 1 235 ? -28.004 -1.861 37.639 1.00 54.72 235 LYS A C 1
ATOM 1959 O O . LYS A 1 235 ? -27.892 -2.993 38.102 1.00 54.72 235 LYS A O 1
ATOM 1964 N N . ASN A 1 236 ? -28.106 -0.778 38.411 1.00 49.94 236 ASN A N 1
ATOM 1965 C CA . ASN A 1 236 ? -28.111 -0.802 39.877 1.00 49.94 236 ASN A CA 1
ATOM 1966 C C . ASN A 1 236 ? -29.523 -0.929 40.490 1.00 49.94 236 ASN A C 1
ATOM 1968 O O . ASN A 1 236 ? -29.657 -0.956 41.713 1.00 49.94 236 ASN A O 1
ATOM 1972 N N . SER A 1 237 ? -30.572 -1.035 39.665 1.00 39.03 237 SER A N 1
ATOM 1973 C CA . SER A 1 237 ? -31.957 -1.251 40.104 1.00 39.03 237 SER A CA 1
ATOM 1974 C C . SER A 1 237 ? -32.319 -2.739 40.023 1.00 39.03 237 SER A C 1
ATOM 1976 O O . SER A 1 237 ? -32.312 -3.330 38.945 1.00 39.03 237 SER A O 1
ATOM 1978 N N . SER A 1 238 ? -32.630 -3.375 41.155 1.00 36.41 238 SER A N 1
ATOM 1979 C CA . SER A 1 238 ? -32.956 -4.808 41.198 1.00 36.41 238 SER A CA 1
ATOM 1980 C C . SER A 1 238 ? -34.326 -5.112 40.582 1.00 36.41 238 SER A C 1
ATOM 1982 O O . SER A 1 238 ? -35.330 -4.580 41.057 1.00 36.41 238 SER A O 1
ATOM 1984 N N . LEU A 1 239 ? -34.389 -6.027 39.606 1.00 34.53 239 LEU A N 1
ATOM 1985 C CA . LEU A 1 239 ? -35.664 -6.546 39.099 1.00 34.53 239 LEU A CA 1
ATOM 1986 C C . LEU A 1 239 ? -36.456 -7.233 40.222 1.00 34.53 239 LEU A C 1
ATOM 1988 O O . LEU A 1 239 ? -35.916 -8.056 40.964 1.00 34.53 239 LEU A O 1
ATOM 1992 N N . GLN A 1 240 ? -37.751 -6.936 40.289 1.00 34.41 240 GLN A N 1
ATOM 1993 C CA . GLN A 1 240 ? -38.700 -7.564 41.204 1.00 34.41 240 GLN A CA 1
ATOM 1994 C C . GLN A 1 240 ? -39.577 -8.559 40.425 1.00 34.41 240 GLN A C 1
ATOM 1996 O O . GLN A 1 240 ? -39.993 -8.288 39.300 1.00 34.41 240 GLN A O 1
ATOM 2001 N N . THR A 1 241 ? -39.817 -9.745 40.986 1.00 38.16 241 THR A N 1
ATOM 2002 C CA . THR A 1 241 ? -40.537 -10.836 40.306 1.00 38.16 241 THR A CA 1
ATOM 2003 C C . THR A 1 241 ? -42.039 -10.574 40.208 1.00 38.16 241 THR A C 1
ATOM 2005 O O . THR A 1 241 ? -42.686 -10.342 41.228 1.00 38.16 241 THR A O 1
ATOM 2008 N N . ILE A 1 242 ? -42.592 -10.694 38.999 1.00 32.56 242 ILE A N 1
ATOM 2009 C CA . ILE A 1 242 ? -44.031 -10.594 38.709 1.00 32.56 242 ILE A CA 1
ATOM 2010 C C . ILE A 1 242 ? -44.713 -11.951 38.959 1.00 32.56 242 ILE A C 1
ATOM 2012 O O . ILE A 1 242 ? -44.149 -12.998 38.637 1.00 32.56 242 ILE A O 1
ATOM 2016 N N . SER A 1 243 ? -45.928 -11.932 39.513 1.00 39.06 243 SER A N 1
ATOM 2017 C CA . SER A 1 243 ? -46.739 -13.115 39.833 1.00 39.06 243 SER A CA 1
ATOM 2018 C C . SER A 1 243 ? -48.028 -13.200 39.006 1.00 39.06 243 SER A C 1
ATOM 2020 O O . SER A 1 243 ? -48.713 -12.197 38.840 1.00 39.06 243 SER A O 1
ATOM 2022 N N . GLU A 1 244 ? -48.371 -14.418 38.576 1.00 44.38 244 GLU A N 1
ATOM 2023 C CA . GLU A 1 244 ? -49.738 -14.938 38.361 1.00 44.38 244 GLU A CA 1
ATOM 2024 C C . GLU A 1 244 ? -50.805 -13.952 37.821 1.00 44.38 244 GLU A C 1
ATOM 2026 O O . GLU A 1 244 ? -51.671 -13.490 38.559 1.00 44.38 244 GLU A O 1
ATOM 2031 N N . SER A 1 245 ? -50.787 -13.681 36.506 1.00 45.59 245 SER A N 1
ATOM 2032 C CA . SER A 1 245 ? -51.871 -12.968 35.790 1.00 45.59 245 SER A CA 1
ATOM 2033 C C . SER A 1 245 ? -51.959 -13.355 34.294 1.00 45.59 245 SER A C 1
ATOM 2035 O O . SER A 1 245 ? -52.138 -12.520 33.409 1.00 45.59 245 SER A O 1
ATOM 2037 N N . ASN A 1 246 ? -51.755 -14.640 33.973 1.00 55.16 246 ASN A N 1
ATOM 2038 C CA . ASN A 1 246 ? -51.551 -15.098 32.585 1.00 55.16 246 ASN A CA 1
ATOM 2039 C C . ASN A 1 246 ? -52.767 -15.756 31.906 1.00 55.16 246 ASN A C 1
ATOM 2041 O O . ASN A 1 246 ? -52.678 -16.059 30.720 1.00 55.16 246 ASN A O 1
ATOM 2045 N N . GLU A 1 247 ? -53.879 -15.990 32.607 1.00 50.84 247 GLU A N 1
ATOM 2046 C CA . GLU A 1 247 ? -55.008 -16.751 32.043 1.00 50.84 247 GLU A CA 1
ATOM 2047 C C . GLU A 1 247 ? -55.986 -15.845 31.266 1.00 50.84 247 GLU A C 1
ATOM 2049 O O . GLU A 1 247 ? -56.233 -16.089 30.085 1.00 50.84 247 GLU A O 1
ATOM 2054 N N . ASP A 1 248 ? -56.423 -14.719 31.845 1.00 50.31 248 ASP A N 1
ATOM 2055 C CA . ASP A 1 248 ? -57.296 -13.745 31.158 1.00 50.31 248 ASP A CA 1
ATOM 2056 C C . ASP A 1 248 ? -56.606 -13.066 29.956 1.00 50.31 248 ASP A C 1
ATOM 2058 O O . ASP A 1 248 ? -57.209 -12.880 28.897 1.00 50.31 248 ASP A O 1
ATOM 2062 N N . ASN A 1 249 ? -55.309 -12.755 30.082 1.00 57.25 249 ASN A N 1
ATOM 2063 C CA . ASN A 1 249 ? -54.508 -12.174 28.997 1.00 57.25 249 ASN A CA 1
ATOM 2064 C C . ASN A 1 249 ? -54.386 -13.116 27.783 1.00 57.25 249 ASN A C 1
ATOM 2066 O O . ASN A 1 249 ? -54.306 -12.649 26.647 1.00 57.25 249 ASN A O 1
ATOM 2070 N N . MET A 1 250 ? -54.408 -14.436 27.998 1.00 51.62 250 MET A N 1
ATOM 2071 C CA . MET A 1 250 ? -54.350 -15.422 26.915 1.00 51.62 250 MET A CA 1
ATOM 2072 C C . MET A 1 250 ? -55.653 -15.447 26.103 1.00 51.62 250 MET A C 1
ATOM 2074 O O . MET A 1 250 ? -55.602 -15.467 24.876 1.00 51.62 250 MET A O 1
ATOM 2078 N N . VAL A 1 251 ? -56.811 -15.362 26.769 1.00 58.50 251 VAL A N 1
ATOM 2079 C CA . VAL A 1 251 ? -58.132 -15.298 26.110 1.00 58.50 251 VAL A CA 1
ATOM 2080 C C . VAL A 1 251 ? -58.293 -14.004 25.302 1.00 58.50 251 VAL A C 1
ATOM 2082 O O . VAL A 1 251 ? -58.847 -14.019 24.198 1.00 58.50 251 VAL A O 1
ATOM 2085 N N . LEU A 1 252 ? -57.764 -12.886 25.811 1.00 58.22 252 LEU A N 1
ATOM 2086 C CA . LEU A 1 252 ? -57.736 -11.623 25.072 1.00 58.22 252 LEU A CA 1
ATOM 2087 C C . LEU A 1 252 ? -56.855 -11.738 23.813 1.00 58.22 252 LEU A C 1
ATOM 2089 O O . LEU A 1 252 ? -57.312 -11.415 22.718 1.00 58.22 252 LEU A O 1
ATOM 2093 N N . MET A 1 253 ? -55.650 -12.310 23.936 1.00 58.56 253 MET A N 1
ATOM 2094 C CA . MET A 1 253 ? -54.760 -12.547 22.792 1.00 58.56 253 MET A CA 1
ATOM 2095 C C . MET A 1 253 ? -55.343 -13.506 21.741 1.00 58.56 253 MET A C 1
ATOM 2097 O O . MET A 1 253 ? -55.139 -13.271 20.551 1.00 58.56 253 MET A O 1
ATOM 2101 N N . GLU A 1 254 ? -56.075 -14.559 22.122 1.00 64.88 254 GLU A N 1
ATOM 2102 C CA . GLU A 1 254 ? -56.775 -15.414 21.145 1.00 64.88 254 GLU A CA 1
ATOM 2103 C C . GLU A 1 254 ? -57.868 -14.644 20.388 1.00 64.88 254 GLU A C 1
ATOM 2105 O O . GLU A 1 254 ? -58.015 -14.812 19.175 1.00 64.88 254 GLU A O 1
ATOM 2110 N N . THR A 1 255 ? -58.587 -13.753 21.078 1.00 71.06 255 THR A N 1
ATOM 2111 C CA . THR A 1 255 ? -59.628 -12.905 20.475 1.00 71.06 255 THR A CA 1
ATOM 2112 C C . THR A 1 255 ? -59.025 -11.906 19.478 1.00 71.06 255 THR A C 1
ATOM 2114 O O . THR A 1 255 ? -59.503 -11.782 18.348 1.00 71.06 255 THR A O 1
ATOM 2117 N N . ASP A 1 256 ? -57.928 -11.242 19.850 1.00 67.62 256 ASP A N 1
ATOM 2118 C CA . ASP A 1 256 ? -57.231 -10.284 18.985 1.00 67.62 256 ASP A CA 1
ATOM 2119 C C . ASP A 1 256 ? -56.534 -10.957 17.789 1.00 67.62 256 ASP A C 1
ATOM 2121 O O . ASP A 1 256 ? -56.493 -10.387 16.694 1.00 67.62 256 ASP A O 1
ATOM 2125 N N . LEU A 1 257 ? -56.045 -12.193 17.946 1.00 70.31 257 LEU A N 1
ATOM 2126 C CA . 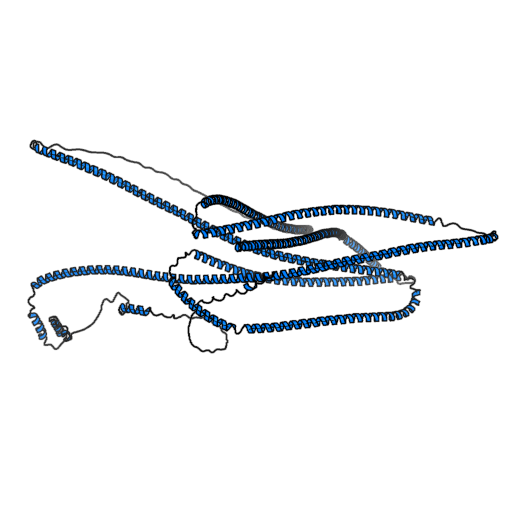LEU A 1 257 ? -55.466 -12.975 16.848 1.00 70.31 257 LEU A CA 1
ATOM 2127 C C . LEU A 1 257 ? -56.497 -13.361 15.778 1.00 70.31 257 LEU A C 1
ATOM 2129 O O . LEU A 1 257 ? -56.153 -13.372 14.593 1.00 70.31 257 LEU A O 1
ATOM 2133 N N . GLU A 1 258 ? -57.743 -13.657 16.153 1.00 75.56 258 GLU A N 1
ATOM 2134 C CA . GLU A 1 258 ? -58.794 -13.972 15.175 1.00 75.56 258 GLU A CA 1
ATOM 2135 C C . GLU A 1 258 ? -59.271 -12.708 14.437 1.00 75.56 258 GLU A C 1
ATOM 2137 O O . GLU A 1 258 ? -59.371 -12.717 13.207 1.00 75.56 258 GLU A O 1
ATOM 2142 N N . ASN A 1 259 ? -59.412 -11.580 15.146 1.00 71.94 259 ASN A N 1
ATOM 2143 C CA . ASN A 1 259 ? -59.662 -10.268 14.532 1.00 71.94 259 ASN A CA 1
ATOM 2144 C C . ASN A 1 259 ? -58.551 -9.881 13.530 1.00 71.94 259 ASN A C 1
ATOM 2146 O O . ASN A 1 259 ? -58.826 -9.411 12.422 1.00 71.94 259 ASN A O 1
ATOM 2150 N N . ALA A 1 260 ? -57.281 -10.124 13.879 1.00 69.88 260 ALA A N 1
ATOM 2151 C CA . ALA A 1 260 ? -56.145 -9.864 12.994 1.00 69.88 260 ALA A CA 1
ATOM 2152 C C . ALA A 1 260 ? -56.163 -10.740 11.725 1.00 69.88 260 ALA A C 1
ATOM 2154 O O . ALA A 1 260 ? -55.825 -10.257 10.641 1.00 69.88 260 ALA A O 1
ATOM 2155 N N . ARG A 1 261 ? -56.592 -12.008 11.824 1.00 70.94 261 ARG A N 1
ATOM 2156 C CA . ARG A 1 261 ? -56.740 -12.914 10.668 1.00 70.94 261 ARG A CA 1
ATOM 2157 C C . ARG A 1 261 ? -57.801 -12.431 9.686 1.00 70.94 261 ARG A C 1
ATOM 2159 O O . ARG A 1 261 ? -57.562 -12.468 8.479 1.00 70.94 261 ARG A O 1
ATOM 2166 N N . GLU A 1 262 ? -58.947 -11.962 10.178 1.00 76.25 262 GLU A N 1
ATOM 2167 C CA . GLU A 1 262 ? -60.001 -11.443 9.301 1.00 76.25 262 GLU A CA 1
ATOM 2168 C C . GLU A 1 262 ? -59.541 -10.162 8.581 1.00 76.25 262 GLU A C 1
ATOM 2170 O O . GLU A 1 262 ? -59.720 -10.035 7.368 1.00 76.25 262 GLU A O 1
ATOM 2175 N N . ARG A 1 263 ? -58.803 -9.282 9.273 1.00 74.94 263 ARG A N 1
ATOM 2176 C CA . ARG A 1 263 ? -58.240 -8.061 8.674 1.00 74.94 263 ARG A CA 1
ATOM 2177 C C . ARG A 1 263 ? -57.144 -8.324 7.632 1.00 74.94 263 ARG A C 1
ATOM 2179 O O . ARG A 1 263 ? -57.089 -7.620 6.625 1.00 74.94 263 ARG A O 1
ATOM 2186 N N . ILE A 1 264 ? -56.297 -9.341 7.824 1.00 73.69 264 ILE A N 1
ATOM 2187 C CA . ILE A 1 264 ? -55.311 -9.769 6.808 1.00 73.69 264 ILE A CA 1
ATOM 2188 C C . ILE A 1 264 ? -56.022 -10.184 5.513 1.00 73.69 264 ILE A C 1
ATOM 2190 O O . ILE A 1 264 ? -55.613 -9.776 4.428 1.00 73.69 264 ILE A O 1
ATOM 2194 N N . LYS A 1 265 ? -57.128 -10.922 5.628 1.00 78.06 265 LYS A N 1
ATOM 2195 C CA . LYS A 1 265 ? -57.913 -11.428 4.494 1.00 78.06 265 LYS A CA 1
ATOM 2196 C C . LYS A 1 265 ? -58.581 -10.314 3.673 1.00 78.06 265 LYS A C 1
ATOM 2198 O O . LYS A 1 265 ? -58.710 -10.446 2.457 1.00 78.06 265 LYS A O 1
ATOM 2203 N N . GLU A 1 266 ? -58.972 -9.205 4.305 1.00 72.19 266 GLU A N 1
ATO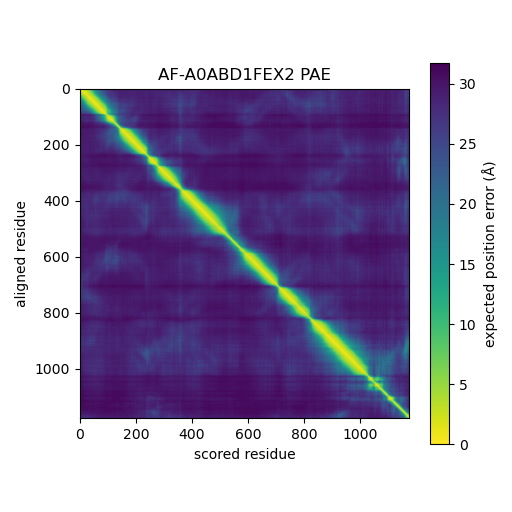M 2204 C CA . GLU A 1 266 ? -59.416 -7.997 3.589 1.00 72.19 266 GLU A CA 1
ATOM 2205 C C . GLU A 1 266 ? -58.264 -7.326 2.823 1.00 72.19 266 GLU A C 1
ATOM 2207 O O . GLU A 1 266 ? -58.420 -6.957 1.656 1.00 72.19 266 GLU A O 1
ATOM 2212 N N . LEU A 1 267 ? -57.092 -7.198 3.457 1.00 70.31 267 LEU A N 1
ATOM 2213 C CA . LEU A 1 267 ? -55.907 -6.576 2.855 1.00 70.31 267 LEU A CA 1
ATOM 2214 C C . LEU A 1 267 ? -55.372 -7.383 1.661 1.00 70.31 267 LEU A C 1
ATOM 2216 O O . LEU A 1 267 ? -55.011 -6.791 0.646 1.00 70.31 267 LEU A O 1
ATOM 2220 N N . GLU A 1 268 ? -55.390 -8.716 1.729 1.00 71.12 268 GLU A N 1
ATOM 2221 C CA . GLU A 1 268 ? -55.068 -9.597 0.596 1.00 71.12 268 GLU A CA 1
ATOM 2222 C C . GLU A 1 268 ? -55.995 -9.350 -0.609 1.00 71.12 268 GLU A C 1
ATOM 2224 O O . GLU A 1 268 ? -55.527 -9.297 -1.749 1.00 71.12 268 GLU A O 1
ATOM 2229 N N . GLY A 1 269 ? -57.290 -9.117 -0.366 1.00 70.25 269 GLY A N 1
ATOM 2230 C CA . GLY A 1 269 ? -58.252 -8.748 -1.408 1.00 70.25 269 GLY A CA 1
ATOM 2231 C C . GLY A 1 269 ? -57.930 -7.407 -2.077 1.00 70.25 269 GLY A C 1
ATOM 2232 O O . GLY A 1 269 ? -57.986 -7.299 -3.302 1.00 70.25 269 GLY A O 1
ATOM 2233 N N . ILE A 1 270 ? -57.529 -6.401 -1.293 1.00 69.94 270 ILE A N 1
ATOM 2234 C CA . ILE A 1 270 ? -57.125 -5.082 -1.810 1.00 69.94 270 ILE A CA 1
ATOM 2235 C C . ILE A 1 270 ? -55.838 -5.200 -2.642 1.00 69.94 270 ILE A C 1
ATOM 2237 O O . ILE A 1 270 ? -55.801 -4.719 -3.776 1.00 69.94 270 ILE A O 1
ATOM 2241 N N . ILE A 1 271 ? -54.821 -5.901 -2.127 1.00 60.75 271 ILE A N 1
ATOM 2242 C CA . ILE A 1 271 ? -53.526 -6.121 -2.797 1.00 60.75 271 ILE A CA 1
ATOM 2243 C C . ILE A 1 271 ? -53.692 -6.845 -4.141 1.00 60.75 271 ILE A C 1
ATOM 2245 O O . ILE A 1 271 ? -52.952 -6.563 -5.083 1.00 60.75 271 ILE A O 1
ATOM 2249 N N . GLN A 1 272 ? -54.668 -7.750 -4.267 1.00 60.84 272 GLN A N 1
ATOM 2250 C CA . GLN A 1 272 ? -54.962 -8.398 -5.546 1.00 60.84 272 GLN A CA 1
ATOM 2251 C C . GLN A 1 272 ? -55.527 -7.410 -6.584 1.00 60.84 272 GLN A C 1
ATOM 2253 O O . GLN A 1 272 ? -55.229 -7.552 -7.767 1.00 60.84 272 GLN A O 1
ATOM 2258 N N . THR A 1 273 ? -56.293 -6.393 -6.167 1.00 57.03 273 THR A N 1
ATOM 2259 C CA . THR A 1 273 ? -56.882 -5.400 -7.091 1.00 57.03 273 THR A CA 1
ATOM 2260 C C . THR A 1 273 ? -55.921 -4.292 -7.523 1.00 57.03 273 THR A C 1
ATOM 2262 O O . THR A 1 273 ? -55.955 -3.885 -8.683 1.00 57.03 273 THR A O 1
ATOM 2265 N N . THR A 1 274 ? -55.017 -3.825 -6.654 1.00 55.12 274 THR A N 1
ATOM 2266 C CA . THR A 1 274 ? -54.023 -2.796 -7.027 1.00 55.12 274 THR A CA 1
ATOM 2267 C C . THR A 1 274 ? -52.912 -3.324 -7.935 1.00 55.12 274 THR A C 1
ATOM 2269 O O . THR A 1 274 ? -52.211 -2.539 -8.568 1.00 55.12 274 THR A O 1
ATOM 2272 N N . LYS A 1 275 ? -52.761 -4.647 -8.058 1.00 53.41 275 LYS A N 1
ATOM 2273 C CA . LYS A 1 275 ? -51.705 -5.275 -8.865 1.00 53.41 275 LYS A CA 1
ATOM 2274 C C . LYS A 1 275 ? -51.940 -5.252 -10.379 1.00 53.41 275 LYS A C 1
ATOM 2276 O O . LYS A 1 275 ? -51.020 -5.576 -11.124 1.00 53.41 275 LYS A O 1
ATOM 2281 N N . GLU A 1 276 ? -53.147 -4.908 -10.832 1.00 52.16 276 GLU A N 1
ATOM 2282 C CA . GLU A 1 276 ? -53.545 -5.025 -12.244 1.00 52.16 276 GLU A CA 1
ATOM 2283 C C . GLU A 1 276 ? -53.629 -3.683 -12.998 1.00 52.16 276 GLU A C 1
ATOM 2285 O O . GLU A 1 276 ? -53.770 -3.698 -14.221 1.00 52.16 276 GLU A O 1
ATOM 2290 N N . GLN A 1 277 ? -53.535 -2.523 -12.327 1.00 53.44 277 GLN A N 1
ATOM 2291 C CA . GLN A 1 277 ? -53.697 -1.209 -12.978 1.00 53.44 277 GLN A CA 1
ATOM 2292 C C . GLN A 1 277 ? -52.768 -0.114 -12.423 1.00 53.44 277 GLN A C 1
ATOM 2294 O O . GLN A 1 277 ? -53.020 0.427 -11.352 1.00 53.44 277 GLN A O 1
ATOM 2299 N N . SER A 1 278 ? -51.735 0.239 -13.204 1.00 56.00 278 SER A N 1
ATOM 2300 C CA . SER A 1 278 ? -51.296 1.614 -13.550 1.00 56.00 278 SER A CA 1
ATOM 2301 C C . SER A 1 278 ? -49.797 1.648 -13.891 1.00 56.00 278 SER A C 1
ATOM 2303 O O . SER A 1 278 ? -49.423 1.757 -15.056 1.00 56.00 278 SER A O 1
ATOM 2305 N N . GLU A 1 279 ? -48.928 1.503 -12.887 1.00 58.22 279 GLU A N 1
ATOM 2306 C CA . GLU A 1 279 ? -47.527 1.966 -12.943 1.00 58.22 279 GLU A CA 1
ATOM 2307 C C . GLU A 1 279 ? -46.618 1.170 -13.898 1.00 58.22 279 GLU A C 1
ATOM 2309 O O . GLU A 1 279 ? -45.754 1.742 -14.563 1.00 58.22 279 GLU A O 1
ATOM 2314 N N . TYR A 1 280 ? -46.827 -0.144 -14.036 1.00 58.06 280 TYR A N 1
ATOM 2315 C CA . TYR A 1 280 ? -45.984 -0.978 -14.904 1.00 58.06 280 TYR A CA 1
ATOM 2316 C C . TYR A 1 280 ? -46.114 -0.650 -16.399 1.00 58.06 280 TYR A C 1
ATOM 2318 O O . TYR A 1 280 ? -45.169 -0.894 -17.149 1.00 58.06 280 TYR A O 1
ATOM 2326 N N . GLN A 1 281 ? -47.247 -0.100 -16.852 1.00 56.91 281 GLN A N 1
ATOM 2327 C CA . GLN A 1 281 ? -47.466 0.137 -18.282 1.00 56.91 281 GLN A CA 1
ATOM 2328 C C . GLN A 1 281 ? -46.707 1.368 -18.793 1.00 56.91 281 GLN A C 1
ATOM 2330 O O . GLN A 1 281 ? -46.175 1.334 -19.900 1.00 56.91 281 GLN A O 1
ATOM 2335 N N . GLU A 1 282 ? -46.611 2.435 -17.997 1.00 62.00 282 GLU A N 1
ATOM 2336 C CA . GLU A 1 282 ? -45.863 3.640 -18.383 1.00 62.00 282 GLU A CA 1
ATOM 2337 C C . GLU A 1 282 ? -44.353 3.369 -18.437 1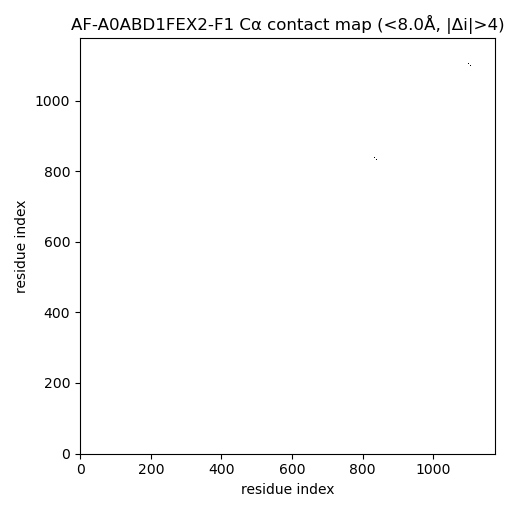.00 62.00 282 GLU A C 1
ATOM 2339 O O . GLU A 1 282 ? -43.679 3.797 -19.376 1.00 62.00 282 GLU A O 1
ATOM 2344 N N . LEU A 1 283 ? -43.832 2.570 -17.497 1.00 64.25 283 LEU A N 1
ATOM 2345 C CA . LEU A 1 283 ? -42.420 2.186 -17.476 1.00 64.25 283 LEU A CA 1
ATOM 2346 C C . LEU A 1 283 ? -42.035 1.346 -18.708 1.00 64.25 283 LEU A C 1
ATOM 2348 O O . LEU A 1 283 ? -41.002 1.615 -19.322 1.00 64.25 283 LEU A O 1
ATOM 2352 N N . ILE A 1 284 ? -42.885 0.391 -19.112 1.00 68.31 284 ILE A N 1
ATOM 2353 C CA . ILE A 1 284 ? -42.708 -0.389 -20.351 1.00 68.31 284 ILE A CA 1
ATOM 2354 C C . ILE A 1 284 ? -42.690 0.535 -21.578 1.00 68.31 284 ILE A C 1
ATOM 2356 O O . ILE A 1 284 ? -41.765 0.449 -22.382 1.00 68.31 284 ILE A O 1
ATOM 2360 N N . ASN A 1 285 ? -43.647 1.464 -21.687 1.00 73.00 285 ASN A N 1
ATOM 2361 C CA . ASN A 1 285 ? -43.708 2.399 -22.815 1.00 73.00 285 ASN A CA 1
ATOM 2362 C C . ASN A 1 285 ? -42.422 3.250 -22.921 1.00 73.00 285 ASN A C 1
ATOM 2364 O O . ASN A 1 285 ? -41.881 3.409 -24.013 1.00 73.00 285 ASN A O 1
ATOM 2368 N N . SER A 1 286 ? -41.888 3.735 -21.790 1.00 73.69 286 SER A N 1
ATOM 2369 C CA . SER A 1 286 ? -40.645 4.528 -21.765 1.00 73.69 286 SER A CA 1
ATOM 2370 C C . SER A 1 286 ? -39.397 3.721 -22.155 1.00 73.69 286 SER A C 1
ATOM 2372 O O . SER A 1 286 ? -38.461 4.256 -22.750 1.00 73.69 286 SER A O 1
ATOM 2374 N N . PHE A 1 287 ? -39.389 2.417 -21.856 1.00 76.38 287 PHE A N 1
ATOM 2375 C CA . PHE A 1 287 ? -38.305 1.512 -22.230 1.00 76.38 287 PHE A CA 1
ATOM 2376 C C . PHE A 1 287 ? -38.301 1.231 -23.738 1.00 76.38 287 PHE A C 1
ATOM 2378 O O . PHE A 1 287 ? -37.234 1.206 -24.354 1.00 76.38 287 PHE A O 1
ATOM 2385 N N . ASP A 1 288 ? -39.480 1.072 -24.348 1.00 76.94 288 ASP A N 1
ATOM 2386 C CA . ASP A 1 288 ? -39.597 0.895 -25.797 1.00 76.94 288 ASP A CA 1
ATOM 2387 C C . ASP A 1 288 ? -39.236 2.180 -26.575 1.00 76.94 288 ASP A C 1
ATOM 2389 O O . ASP A 1 288 ? -38.584 2.082 -27.616 1.00 76.94 288 ASP A O 1
ATOM 2393 N N . GLU A 1 289 ? -39.541 3.382 -26.064 1.00 78.25 289 GLU A N 1
ATOM 2394 C CA . GLU A 1 289 ? -39.057 4.645 -26.661 1.00 78.25 289 GLU A CA 1
ATOM 2395 C C . GLU A 1 289 ? -37.523 4.769 -26.602 1.00 78.25 289 GLU A C 1
ATOM 2397 O O . GLU A 1 289 ? -36.880 4.992 -27.631 1.00 78.25 289 GLU A O 1
ATOM 2402 N N . LEU A 1 290 ? -36.911 4.532 -25.433 1.00 78.94 290 LEU A N 1
ATOM 2403 C CA . LEU A 1 290 ? -35.447 4.530 -25.264 1.00 78.94 290 LEU A CA 1
ATOM 2404 C C . LEU A 1 290 ? -34.740 3.528 -26.189 1.00 78.94 290 LEU A C 1
ATOM 2406 O O . LEU A 1 290 ? -33.631 3.780 -26.668 1.00 78.94 290 LEU A O 1
ATOM 2410 N N . LYS A 1 291 ? -35.385 2.392 -26.460 1.00 80.69 291 LYS A N 1
ATOM 2411 C CA . LYS A 1 291 ? -34.886 1.376 -27.385 1.00 80.69 291 LYS A CA 1
ATOM 2412 C C . LYS A 1 291 ? -34.955 1.832 -28.846 1.00 80.69 291 LYS A C 1
ATOM 2414 O O . LYS A 1 291 ? -34.002 1.596 -29.584 1.00 80.69 291 LYS A O 1
ATOM 2419 N N . ILE A 1 292 ? -36.025 2.520 -29.251 1.00 85.56 292 ILE A N 1
ATOM 2420 C CA . ILE A 1 292 ? -36.158 3.091 -30.602 1.00 85.56 292 ILE A CA 1
ATOM 2421 C C . ILE A 1 292 ? -35.061 4.133 -30.868 1.00 85.56 292 ILE A C 1
ATOM 2423 O O . ILE A 1 292 ? -34.463 4.120 -31.946 1.00 85.56 292 ILE A O 1
ATOM 2427 N N . ASP A 1 293 ? -34.735 4.990 -29.895 1.00 82.50 293 ASP A N 1
ATOM 2428 C CA . ASP A 1 293 ? -33.633 5.950 -30.045 1.00 82.50 293 ASP A CA 1
ATOM 2429 C C . ASP A 1 293 ? -32.250 5.267 -30.078 1.00 82.50 293 ASP A C 1
ATOM 2431 O O . ASP A 1 293 ? -31.383 5.676 -30.855 1.00 82.50 293 ASP A O 1
ATOM 2435 N N . LEU A 1 294 ? -32.037 4.181 -29.324 1.00 79.62 294 LEU A N 1
ATOM 2436 C CA . LEU A 1 294 ? -30.799 3.389 -29.397 1.00 79.62 294 LEU A CA 1
ATOM 2437 C C . LEU A 1 294 ? -30.628 2.696 -30.764 1.00 79.62 294 LEU A C 1
ATOM 2439 O O . LEU A 1 294 ? -29.546 2.745 -31.364 1.00 79.62 294 LEU A O 1
ATOM 2443 N N . ASP A 1 295 ? -31.698 2.092 -31.285 1.00 81.81 295 ASP A N 1
ATOM 2444 C CA . ASP A 1 295 ? -31.726 1.490 -32.621 1.00 81.81 295 ASP A CA 1
ATOM 2445 C C . ASP A 1 295 ? -31.522 2.564 -33.709 1.00 81.81 295 ASP A C 1
ATOM 2447 O O . ASP A 1 295 ? -30.836 2.335 -34.707 1.00 81.81 295 ASP A O 1
ATOM 2451 N N . ARG A 1 296 ? -32.024 3.787 -33.509 1.00 86.06 296 ARG A N 1
ATOM 2452 C CA . ARG A 1 296 ? -31.771 4.914 -34.415 1.00 86.06 296 ARG A CA 1
ATOM 2453 C C . ARG A 1 296 ? -30.306 5.372 -34.390 1.00 86.06 296 ARG A C 1
ATOM 2455 O O . ARG A 1 296 ? -29.699 5.491 -35.453 1.00 86.06 296 ARG A O 1
ATOM 2462 N N . VAL A 1 297 ? -29.717 5.595 -33.213 1.00 80.69 297 VAL A N 1
ATOM 2463 C CA . VAL A 1 297 ? -28.315 6.048 -33.075 1.00 80.69 297 VAL A CA 1
ATOM 2464 C C . VAL A 1 297 ? -27.328 5.011 -33.622 1.00 80.69 297 VAL A C 1
ATOM 2466 O O . VAL A 1 297 ? -26.323 5.374 -34.235 1.00 80.69 297 VAL A O 1
ATOM 2469 N N . THR A 1 298 ? -27.611 3.714 -33.469 1.00 81.31 298 THR A N 1
ATOM 2470 C CA . THR A 1 298 ? -26.777 2.654 -34.062 1.00 81.31 298 THR A CA 1
ATOM 2471 C C . THR A 1 298 ? -26.860 2.623 -35.592 1.00 81.31 298 THR A C 1
ATOM 2473 O O . THR A 1 298 ? -25.819 2.496 -36.239 1.00 81.31 298 THR A O 1
ATOM 2476 N N . ASN A 1 299 ? -28.041 2.846 -36.182 1.00 85.19 299 ASN A N 1
ATOM 2477 C CA . ASN A 1 299 ? -28.185 3.025 -37.632 1.00 85.19 299 ASN A CA 1
ATOM 2478 C C . ASN A 1 299 ? -27.464 4.291 -38.145 1.00 85.19 299 ASN A C 1
ATOM 2480 O O . ASN A 1 299 ? -26.745 4.221 -39.142 1.00 85.19 299 ASN A O 1
ATOM 2484 N N . GLU A 1 300 ? -27.588 5.433 -37.456 1.00 85.69 300 GLU A N 1
ATOM 2485 C CA . GLU A 1 300 ? -26.864 6.669 -37.808 1.00 85.69 300 GLU A CA 1
ATOM 2486 C C . GLU A 1 300 ? -25.332 6.465 -37.750 1.00 85.69 300 GLU A C 1
ATOM 2488 O O . GLU A 1 300 ? -24.613 6.883 -38.663 1.00 85.69 300 GLU A O 1
ATOM 2493 N N . ARG A 1 301 ? -24.828 5.743 -36.735 1.00 79.12 301 ARG A N 1
ATOM 2494 C CA . ARG A 1 301 ? -23.410 5.358 -36.596 1.00 79.12 301 ARG A CA 1
ATOM 2495 C C . ARG A 1 301 ? -22.914 4.501 -37.760 1.00 79.12 301 ARG A C 1
ATOM 2497 O O . ARG A 1 301 ? -21.816 4.736 -38.262 1.00 79.12 301 ARG A O 1
ATOM 2504 N N . ASP A 1 302 ? -23.664 3.482 -38.163 1.00 82.56 302 ASP A N 1
ATOM 2505 C CA . ASP A 1 302 ? -23.187 2.540 -39.181 1.00 82.56 302 ASP A CA 1
ATOM 2506 C C . ASP A 1 302 ? -23.286 3.123 -40.602 1.00 82.56 302 ASP A C 1
ATOM 2508 O O . ASP A 1 302 ? -22.383 2.903 -41.409 1.00 82.56 302 ASP A O 1
ATOM 2512 N N . LEU A 1 303 ? -24.255 4.008 -40.859 1.00 85.88 303 LEU A N 1
ATOM 2513 C CA . LEU A 1 303 ? -24.313 4.819 -42.083 1.00 85.88 303 LEU A CA 1
ATOM 2514 C C . LEU A 1 303 ? -23.173 5.864 -42.146 1.00 85.88 303 LEU A C 1
ATOM 2516 O O . LEU A 1 303 ? -22.697 6.211 -43.230 1.00 85.88 303 LEU A O 1
ATOM 2520 N N . LEU A 1 304 ? -22.675 6.343 -40.998 1.00 81.94 304 LEU A N 1
ATOM 2521 C CA . LEU A 1 304 ? -21.444 7.146 -40.935 1.00 81.94 304 LEU A CA 1
ATOM 2522 C C . LEU A 1 304 ? -20.183 6.318 -41.234 1.00 81.94 304 LEU A C 1
ATOM 2524 O O . LEU A 1 304 ? -19.313 6.810 -41.950 1.00 81.94 304 LEU A O 1
ATOM 2528 N N . LYS A 1 305 ? -20.084 5.064 -40.766 1.00 81.62 305 LYS A N 1
ATOM 2529 C CA . LYS A 1 305 ? -18.964 4.169 -41.129 1.00 81.62 305 LYS A CA 1
ATOM 2530 C C . LYS A 1 305 ? -18.923 3.873 -42.625 1.00 81.62 305 LYS A C 1
ATOM 2532 O O . LYS A 1 305 ? -17.849 3.912 -43.214 1.00 81.62 305 LYS A O 1
ATOM 2537 N N . GLU A 1 306 ? -20.076 3.617 -43.243 1.00 85.81 306 GLU A N 1
ATOM 2538 C CA . GLU A 1 306 ? -20.170 3.404 -44.693 1.00 85.81 306 GLU A CA 1
ATOM 2539 C C . GLU A 1 306 ? -19.672 4.636 -45.467 1.00 85.81 306 GLU A C 1
ATOM 2541 O O . GLU A 1 306 ? -18.899 4.512 -46.415 1.00 85.81 306 GLU A O 1
ATOM 2546 N N . LYS A 1 307 ? -20.024 5.850 -45.019 1.00 85.69 307 LYS A N 1
ATOM 2547 C CA . LYS A 1 307 ? -19.486 7.096 -45.591 1.00 85.69 307 LYS A CA 1
ATOM 2548 C C . LYS A 1 307 ? -17.977 7.248 -45.404 1.00 85.69 307 LYS A C 1
ATOM 2550 O O . LYS 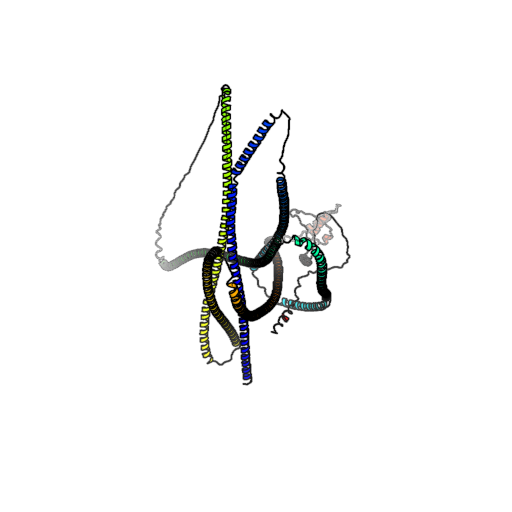A 1 307 ? -17.324 7.698 -46.337 1.00 85.69 307 LYS A O 1
ATOM 2555 N N . ILE A 1 308 ? -17.427 6.879 -44.246 1.00 79.12 308 ILE A N 1
ATOM 2556 C CA . ILE A 1 308 ? -15.975 6.915 -44.007 1.00 79.12 308 ILE A CA 1
ATOM 2557 C C . ILE A 1 308 ? -15.261 5.945 -44.955 1.00 79.12 308 ILE A C 1
ATOM 2559 O O . ILE A 1 308 ? -14.359 6.368 -45.666 1.00 79.12 308 ILE A O 1
ATOM 2563 N N . SER A 1 309 ? -15.726 4.697 -45.061 1.00 83.00 309 SER A N 1
ATOM 2564 C CA . SER A 1 309 ? -15.118 3.695 -45.948 1.00 83.00 309 SER A CA 1
ATOM 2565 C C . SER A 1 309 ? -15.186 4.086 -47.433 1.00 83.00 309 SER A C 1
ATOM 2567 O O . SER A 1 309 ? -14.227 3.867 -48.172 1.00 83.00 309 SER A O 1
ATOM 2569 N N . ASN A 1 310 ? -16.276 4.728 -47.869 1.00 85.00 310 ASN A N 1
ATOM 2570 C CA . ASN A 1 310 ? -16.374 5.278 -49.224 1.00 85.00 310 ASN A CA 1
ATOM 2571 C C . ASN A 1 310 ? -15.419 6.469 -49.440 1.00 85.00 310 ASN A C 1
ATOM 2573 O O . ASN A 1 310 ? -14.767 6.534 -50.477 1.00 85.00 310 ASN A O 1
ATOM 2577 N N . LEU A 1 311 ? -15.273 7.371 -48.461 1.00 82.06 311 LEU A N 1
ATOM 2578 C CA . LEU A 1 311 ? -14.309 8.479 -48.533 1.00 82.06 311 LEU A CA 1
ATOM 2579 C C . LEU A 1 311 ? -12.850 7.994 -48.524 1.00 82.06 311 LEU A C 1
ATOM 2581 O O . LEU A 1 311 ? -12.009 8.595 -49.185 1.00 82.06 311 LEU A O 1
ATOM 2585 N N . GLU A 1 312 ? -12.540 6.911 -47.811 1.00 80.94 312 GLU A N 1
ATOM 2586 C CA . GLU A 1 312 ? -11.223 6.261 -47.840 1.00 80.94 312 GLU A CA 1
ATOM 2587 C C . GLU A 1 312 ? -10.922 5.671 -49.229 1.00 80.94 312 GLU A C 1
ATOM 2589 O O . GLU A 1 312 ? -9.820 5.859 -49.748 1.00 80.94 312 GLU A O 1
ATOM 2594 N N . ALA A 1 313 ? -11.910 5.032 -49.867 1.00 82.56 313 ALA A N 1
ATOM 2595 C CA . ALA A 1 313 ? -11.790 4.524 -51.234 1.00 82.56 313 ALA A CA 1
ATOM 2596 C C . ALA A 1 313 ? -11.628 5.653 -52.273 1.00 82.56 313 ALA A C 1
ATOM 2598 O O . ALA A 1 313 ? -10.731 5.580 -53.115 1.00 82.56 313 ALA A O 1
ATOM 2599 N N . ASP A 1 314 ? -12.433 6.719 -52.180 1.00 84.94 314 ASP A N 1
ATOM 2600 C CA . ASP A 1 314 ? -12.312 7.912 -53.031 1.00 84.94 314 ASP A CA 1
ATOM 2601 C C . ASP A 1 314 ? -10.929 8.575 -52.879 1.00 84.94 314 ASP A C 1
ATOM 2603 O O . ASP A 1 314 ? -10.348 9.036 -53.861 1.00 84.94 314 ASP A O 1
ATOM 2607 N N . ASN A 1 315 ? -10.371 8.611 -51.664 1.00 78.44 315 ASN A N 1
ATOM 2608 C CA . ASN A 1 315 ? -9.071 9.229 -51.394 1.00 78.44 315 ASN A CA 1
ATOM 2609 C C . ASN A 1 315 ? -7.907 8.441 -52.028 1.00 78.44 315 ASN A C 1
ATOM 2611 O O . ASN A 1 315 ? -6.989 9.043 -52.586 1.00 78.44 315 ASN A O 1
ATOM 2615 N N . GLU A 1 316 ? -7.958 7.105 -52.024 1.00 82.94 316 GLU A N 1
ATOM 2616 C CA . GLU A 1 316 ? -6.939 6.269 -52.680 1.00 82.94 316 GLU A CA 1
ATOM 2617 C C . GLU A 1 316 ? -7.090 6.278 -54.225 1.00 82.94 316 GLU A C 1
ATOM 2619 O O . GLU A 1 316 ? -6.097 6.248 -54.957 1.00 82.94 316 GLU A O 1
ATOM 2624 N N . ASP A 1 317 ? -8.313 6.432 -54.750 1.00 85.25 317 ASP A N 1
ATOM 2625 C CA . ASP A 1 317 ? -8.577 6.678 -56.181 1.00 85.25 317 ASP A CA 1
ATOM 2626 C C . ASP A 1 317 ? -8.144 8.101 -56.619 1.00 85.25 317 ASP A C 1
ATOM 2628 O O . ASP A 1 317 ? -7.687 8.314 -57.742 1.00 85.25 317 ASP A O 1
ATOM 2632 N N . VAL A 1 318 ? -8.193 9.099 -55.727 1.00 82.19 318 VAL A N 1
ATOM 2633 C CA . VAL A 1 318 ? -7.581 10.428 -55.945 1.00 82.19 318 VAL A CA 1
ATOM 2634 C C . VAL A 1 318 ? -6.053 10.351 -55.914 1.00 82.19 318 VAL A C 1
ATOM 2636 O O . VAL A 1 318 ? -5.398 10.916 -56.790 1.00 82.19 318 VAL A O 1
ATOM 2639 N N . LYS A 1 319 ? -5.470 9.630 -54.955 1.00 80.19 319 LYS A N 1
ATOM 2640 C CA . LYS A 1 319 ? -4.019 9.444 -54.818 1.00 80.19 319 LYS A CA 1
ATOM 2641 C C . LYS A 1 319 ? -3.413 8.703 -56.010 1.00 80.19 319 LYS A C 1
ATOM 2643 O O . LYS A 1 319 ? -2.436 9.174 -56.578 1.00 80.19 319 LYS A O 1
ATOM 2648 N N . THR A 1 320 ? -4.021 7.612 -56.470 1.00 80.88 320 THR A N 1
ATOM 2649 C CA . THR A 1 320 ? -3.547 6.910 -57.678 1.00 80.88 320 THR A CA 1
ATOM 2650 C C . THR A 1 320 ? -3.692 7.767 -58.943 1.00 80.88 320 THR A C 1
ATOM 2652 O O . THR A 1 320 ? -2.861 7.671 -59.848 1.00 80.88 320 THR A O 1
ATOM 2655 N N . LYS A 1 321 ? -4.672 8.680 -59.018 1.00 82.44 321 LYS A N 1
ATOM 2656 C CA . LYS A 1 321 ? -4.733 9.706 -60.081 1.00 82.44 321 LYS A CA 1
ATOM 2657 C C . LYS A 1 321 ? -3.659 10.783 -59.929 1.00 82.44 321 LYS A C 1
ATOM 2659 O O . LYS A 1 321 ? -3.161 11.256 -60.951 1.00 82.44 321 LYS A O 1
ATOM 2664 N N . LEU A 1 322 ? -3.279 11.151 -58.705 1.00 78.06 322 LEU A N 1
ATOM 2665 C CA . LEU A 1 322 ? -2.156 12.051 -58.438 1.00 78.06 322 LEU A CA 1
ATOM 2666 C C . LEU A 1 322 ? -0.838 11.411 -58.894 1.00 78.06 322 LEU A C 1
ATOM 2668 O O . LEU A 1 322 ? -0.156 12.001 -59.721 1.00 78.06 322 LEU A O 1
ATOM 2672 N N . GLU A 1 323 ? -0.549 10.175 -58.481 1.00 76.75 323 GLU A N 1
ATOM 2673 C CA . GLU A 1 323 ? 0.639 9.409 -58.894 1.00 76.75 323 GLU A CA 1
ATOM 2674 C C . GLU A 1 323 ? 0.726 9.263 -60.430 1.00 76.75 323 GLU A C 1
ATOM 2676 O O . GLU A 1 323 ? 1.778 9.493 -61.028 1.00 76.75 323 GLU A O 1
ATOM 2681 N N . ASN A 1 324 ? -0.395 8.978 -61.109 1.00 78.88 324 ASN A N 1
ATOM 2682 C CA . ASN A 1 324 ? -0.450 8.965 -62.579 1.00 78.88 324 ASN A CA 1
ATOM 2683 C C . ASN A 1 324 ? -0.242 10.359 -63.207 1.00 78.88 324 ASN A C 1
ATOM 2685 O O . ASN A 1 324 ? 0.344 10.466 -64.285 1.00 78.88 324 ASN A O 1
ATOM 2689 N N . SER A 1 325 ? -0.701 11.430 -62.554 1.00 75.38 325 SER A N 1
ATOM 2690 C CA . SER A 1 325 ? -0.500 12.812 -63.019 1.00 75.38 325 SER A CA 1
ATOM 2691 C C . SER A 1 325 ? 0.947 13.272 -62.822 1.00 75.38 325 SER A C 1
ATOM 2693 O O . SER A 1 325 ? 1.496 13.955 -63.682 1.00 75.38 325 SER A O 1
ATOM 2695 N N . GLU A 1 326 ? 1.593 12.859 -61.732 1.00 73.31 326 GLU A N 1
ATOM 2696 C CA . GLU A 1 326 ? 3.017 13.076 -61.470 1.00 73.31 326 GLU A CA 1
ATOM 2697 C C . GLU A 1 326 ? 3.892 12.292 -62.456 1.00 73.31 326 GLU A C 1
ATOM 2699 O O . GLU A 1 326 ? 4.867 12.838 -62.975 1.00 73.31 326 GLU A O 1
ATOM 2704 N N . TYR A 1 327 ? 3.503 11.062 -62.812 1.00 76.38 327 TYR A N 1
ATOM 2705 C CA . TYR A 1 327 ? 4.157 10.298 -63.877 1.00 76.38 327 TYR A CA 1
ATOM 2706 C C . TYR A 1 327 ? 4.062 11.011 -65.237 1.00 76.38 327 TYR A C 1
ATOM 2708 O O . TYR A 1 327 ? 5.079 11.199 -65.903 1.00 76.38 327 TYR A O 1
ATOM 2716 N N . GLN A 1 328 ? 2.875 11.498 -65.619 1.00 73.25 328 GLN A N 1
ATOM 2717 C CA . GLN A 1 328 ? 2.686 12.275 -66.855 1.00 73.25 328 GLN A CA 1
ATOM 2718 C C . GLN A 1 328 ? 3.437 13.617 -66.832 1.00 73.25 328 GLN A C 1
ATOM 2720 O O . GLN A 1 328 ? 3.989 14.031 -67.851 1.00 73.25 328 GLN A O 1
ATOM 2725 N N . LEU A 1 329 ? 3.517 14.288 -65.678 1.00 71.62 329 LEU A N 1
ATOM 2726 C CA . LEU A 1 329 ? 4.349 15.483 -65.499 1.00 71.62 329 LEU A CA 1
ATOM 2727 C C . LEU A 1 329 ? 5.844 15.167 -65.631 1.00 71.62 329 LEU A C 1
ATOM 2729 O O . LEU A 1 329 ? 6.579 15.996 -66.163 1.00 71.62 329 LEU A O 1
ATOM 2733 N N . SER A 1 330 ? 6.289 13.987 -65.193 1.00 71.56 330 SER A N 1
ATOM 2734 C CA . SER A 1 330 ? 7.665 13.505 -65.358 1.00 71.56 330 SER A CA 1
ATOM 2735 C C . SER A 1 330 ? 7.993 13.197 -66.826 1.00 71.56 330 SER A C 1
ATOM 2737 O O . SER A 1 330 ? 9.013 13.653 -67.340 1.00 71.56 330 SER A O 1
ATOM 2739 N N . GLU A 1 331 ? 7.092 12.520 -67.544 1.00 69.44 331 GLU A N 1
ATOM 2740 C CA . GLU A 1 331 ? 7.227 12.221 -68.979 1.00 69.44 331 GLU A CA 1
ATOM 2741 C C . GLU A 1 331 ? 7.211 13.501 -69.843 1.00 69.44 331 GLU A C 1
ATOM 2743 O O . GLU A 1 331 ? 8.017 13.658 -70.767 1.00 69.44 331 GLU A O 1
ATOM 2748 N N . LEU A 1 332 ? 6.362 14.475 -69.491 1.00 69.69 332 LEU A N 1
ATOM 2749 C CA . LEU A 1 332 ? 6.379 15.815 -70.086 1.00 69.69 332 LEU A CA 1
ATOM 2750 C C . LEU A 1 332 ? 7.658 16.587 -69.740 1.00 69.69 332 LEU A C 1
ATOM 2752 O O . LEU A 1 332 ? 8.179 17.286 -70.608 1.00 69.69 332 LEU A O 1
ATOM 2756 N N . LYS A 1 333 ? 8.196 16.447 -68.521 1.00 66.88 333 LYS A N 1
ATOM 2757 C CA . LYS A 1 333 ? 9.494 17.026 -68.136 1.00 66.88 333 LYS A CA 1
ATOM 2758 C C . LYS A 1 333 ? 10.624 16.471 -68.990 1.00 66.88 333 LYS A C 1
ATOM 2760 O O . LYS A 1 333 ? 11.357 17.257 -69.571 1.00 66.88 333 LYS A O 1
ATOM 2765 N N . PHE A 1 334 ? 10.712 15.150 -69.124 1.00 66.50 334 PHE A N 1
ATOM 2766 C CA . PHE A 1 334 ? 11.719 14.477 -69.946 1.00 66.50 334 PHE A CA 1
ATOM 2767 C C . PHE A 1 334 ? 11.634 14.929 -71.415 1.00 66.50 334 PHE A C 1
ATOM 2769 O O . PHE A 1 334 ? 12.636 15.281 -72.033 1.00 66.50 334 PHE A O 1
ATOM 2776 N N . SER A 1 335 ? 10.412 15.035 -71.948 1.00 68.88 335 SER A N 1
ATOM 2777 C CA . SER A 1 335 ? 10.152 15.560 -73.298 1.00 68.88 335 SER A CA 1
ATOM 2778 C C . SER A 1 335 ? 10.571 17.030 -73.472 1.00 68.88 335 SER A C 1
ATOM 2780 O O . SER A 1 335 ? 10.946 17.448 -74.569 1.00 68.88 335 SER A O 1
ATOM 2782 N N . LEU A 1 336 ? 10.495 17.829 -72.404 1.00 64.56 336 LEU A N 1
ATOM 2783 C CA . LEU A 1 336 ? 10.901 19.235 -72.390 1.00 64.56 336 LEU A CA 1
ATOM 2784 C C . LEU A 1 336 ? 12.421 19.370 -72.208 1.00 64.56 336 LEU A C 1
ATOM 2786 O O . LEU A 1 336 ? 13.029 20.205 -72.870 1.00 64.56 336 LEU A O 1
ATOM 2790 N N . GLU A 1 337 ? 13.044 18.497 -71.414 1.00 61.78 337 GLU A N 1
ATOM 2791 C CA . GLU A 1 337 ? 14.498 18.371 -71.270 1.00 61.78 337 GLU A CA 1
ATOM 2792 C C . GLU A 1 337 ? 15.168 17.951 -72.589 1.00 61.78 337 GLU A C 1
ATOM 2794 O O . GLU A 1 337 ? 16.196 18.527 -72.929 1.00 61.78 337 GLU A O 1
ATOM 2799 N N . ASP A 1 338 ? 14.576 17.066 -73.401 1.00 64.12 338 ASP A N 1
ATOM 2800 C CA . ASP A 1 338 ? 15.073 16.757 -74.758 1.00 64.12 338 ASP A CA 1
ATOM 2801 C C . ASP A 1 338 ? 14.952 17.961 -75.723 1.00 64.12 338 ASP A C 1
ATOM 2803 O O . ASP A 1 338 ? 15.841 18.227 -76.547 1.00 64.12 338 ASP A O 1
ATOM 2807 N N . LEU A 1 339 ? 13.871 18.744 -75.616 1.00 58.38 339 LEU A N 1
ATOM 2808 C CA . LEU A 1 339 ? 13.669 19.957 -76.420 1.00 58.38 339 LEU A CA 1
ATOM 2809 C C . LEU A 1 339 ? 14.635 21.087 -76.008 1.00 58.38 339 LEU A C 1
ATOM 2811 O O . LEU A 1 339 ? 15.167 21.814 -76.850 1.00 58.38 339 LEU A O 1
ATOM 2815 N N . GLU A 1 340 ? 14.901 21.217 -74.711 1.00 62.97 340 GLU A N 1
ATOM 2816 C CA . GLU A 1 340 ? 15.857 22.171 -74.156 1.00 62.97 340 GLU A CA 1
ATOM 2817 C C . GLU A 1 340 ? 17.301 21.721 -74.439 1.00 62.97 340 GLU A C 1
ATOM 2819 O O . GLU A 1 340 ? 18.117 22.529 -74.875 1.00 62.97 340 GLU A O 1
ATOM 2824 N N . ALA A 1 341 ? 17.611 20.426 -74.333 1.00 61.56 341 ALA A N 1
ATOM 2825 C CA . ALA A 1 341 ? 18.914 19.859 -74.676 1.00 61.56 341 ALA A CA 1
ATOM 2826 C C . ALA A 1 341 ? 19.247 20.017 -76.165 1.00 61.56 341 ALA A C 1
ATOM 2828 O O . ALA A 1 341 ? 20.397 20.306 -76.501 1.00 61.56 341 ALA A O 1
ATOM 2829 N N . THR A 1 342 ? 18.273 19.879 -77.072 1.00 64.94 342 THR A N 1
ATOM 2830 C CA . THR A 1 342 ? 18.488 20.121 -78.513 1.00 64.94 342 THR A CA 1
ATOM 2831 C C . THR A 1 342 ? 18.695 21.603 -78.838 1.00 64.94 342 THR A C 1
ATOM 2833 O O . THR A 1 342 ? 19.556 21.922 -79.661 1.00 64.94 342 THR A O 1
ATOM 2836 N N . LYS A 1 343 ? 18.008 22.518 -78.143 1.00 65.75 343 LYS A N 1
ATOM 2837 C CA . LYS A 1 343 ? 18.267 23.968 -78.205 1.00 65.75 343 LYS A CA 1
ATOM 2838 C C . LYS A 1 343 ? 19.661 24.322 -77.659 1.00 65.75 343 LYS A C 1
ATOM 2840 O O . LYS A 1 343 ? 20.449 24.958 -78.359 1.00 65.75 343 LYS A O 1
ATOM 2845 N N . ILE A 1 344 ? 20.012 23.820 -76.473 1.00 64.06 344 ILE A N 1
ATOM 2846 C CA . ILE A 1 344 ? 21.335 23.975 -75.848 1.00 64.06 344 ILE A CA 1
ATOM 2847 C C . ILE A 1 344 ? 22.437 23.402 -76.752 1.00 64.06 344 ILE A C 1
ATOM 2849 O O . ILE A 1 344 ? 23.501 24.007 -76.867 1.00 64.06 344 ILE A O 1
ATOM 2853 N N . LYS A 1 345 ? 22.204 22.291 -77.469 1.00 69.38 345 LYS A N 1
ATOM 2854 C CA . LYS A 1 345 ? 23.162 21.717 -78.442 1.00 69.38 345 LYS A CA 1
ATOM 2855 C C . LYS A 1 345 ? 23.552 22.705 -79.550 1.00 69.38 345 LYS A C 1
ATOM 2857 O O . LYS A 1 345 ? 24.686 22.694 -80.018 1.00 69.38 345 LYS A O 1
ATOM 2862 N N . ILE A 1 346 ? 22.612 23.543 -79.987 1.00 64.06 346 ILE A N 1
ATOM 2863 C CA . ILE A 1 346 ? 22.825 24.531 -81.054 1.00 64.06 346 ILE A CA 1
ATOM 2864 C C . ILE A 1 346 ? 23.578 25.755 -80.511 1.00 64.06 346 ILE A C 1
ATOM 2866 O O . ILE A 1 346 ? 24.467 26.281 -81.182 1.00 64.06 346 ILE A O 1
ATOM 2870 N N . GLU A 1 347 ? 23.273 26.176 -79.283 1.00 62.75 347 GLU A N 1
ATOM 2871 C CA . GLU A 1 347 ? 23.946 27.300 -78.619 1.00 62.75 347 GLU A CA 1
ATOM 2872 C C . GLU A 1 347 ? 25.373 26.929 -78.157 1.00 62.75 347 GLU A C 1
ATOM 2874 O O . GLU A 1 347 ? 26.307 27.708 -78.358 1.00 62.75 347 GLU A O 1
ATOM 2879 N N . THR A 1 348 ? 25.589 25.707 -77.653 1.00 59.91 348 THR A N 1
ATOM 2880 C CA . THR A 1 348 ? 26.919 25.194 -77.261 1.00 59.91 348 THR A CA 1
ATOM 2881 C C . THR A 1 348 ? 27.872 25.064 -78.446 1.00 59.91 348 THR A C 1
ATOM 2883 O O . THR A 1 348 ? 28.979 25.587 -78.363 1.00 59.91 348 THR A O 1
ATOM 2886 N N . LEU A 1 349 ? 27.451 24.517 -79.593 1.00 62.91 349 LEU A N 1
ATOM 2887 C CA . LEU A 1 349 ? 28.312 24.425 -80.790 1.00 62.91 349 LEU A CA 1
ATOM 2888 C C . LEU A 1 349 ? 28.768 25.803 -81.333 1.00 62.91 349 LEU A C 1
ATOM 2890 O O . LEU A 1 349 ? 29.825 25.915 -81.968 1.00 62.91 349 LEU A O 1
ATOM 2894 N N . LEU A 1 350 ? 27.998 26.864 -81.060 1.00 59.81 350 LEU A N 1
ATOM 2895 C CA . LEU A 1 350 ? 28.348 28.262 -81.356 1.00 59.81 350 LEU A CA 1
ATOM 2896 C C . LEU A 1 350 ? 29.304 28.891 -80.325 1.00 59.81 350 LEU A C 1
ATOM 2898 O O . LEU A 1 350 ? 30.005 29.857 -80.653 1.00 59.81 350 LEU A O 1
ATOM 2902 N N . GLN A 1 351 ? 29.343 28.356 -79.104 1.00 59.47 351 GLN A N 1
ATOM 2903 C CA . GLN A 1 351 ? 30.145 28.856 -77.987 1.00 59.47 351 GLN A CA 1
ATOM 2904 C C . GLN A 1 351 ? 31.471 28.087 -77.821 1.00 59.47 351 GLN A C 1
ATOM 2906 O O . GLN A 1 351 ? 32.518 28.715 -77.656 1.00 59.47 351 GLN A O 1
ATOM 2911 N N . GLU A 1 352 ? 31.480 26.759 -77.992 1.00 54.88 352 GLU A N 1
ATOM 2912 C CA . GLU A 1 352 ? 32.680 25.902 -77.969 1.00 54.88 352 GLU A CA 1
ATOM 2913 C C . GLU A 1 352 ? 33.747 26.385 -78.966 1.00 54.88 352 GLU A C 1
ATOM 2915 O O . GLU A 1 352 ? 34.931 26.455 -78.635 1.00 54.88 352 GLU A O 1
ATOM 2920 N N . ASN A 1 353 ? 33.328 26.825 -80.160 1.00 53.47 353 ASN A N 1
ATOM 2921 C CA . ASN A 1 353 ? 34.213 27.406 -81.181 1.00 53.47 353 ASN A CA 1
ATOM 2922 C C . ASN A 1 353 ? 34.946 28.689 -80.730 1.00 53.47 353 ASN A C 1
ATOM 2924 O O . ASN A 1 353 ? 35.931 29.083 -81.357 1.00 53.47 353 ASN A O 1
ATOM 2928 N N . LYS A 1 354 ? 34.486 29.351 -79.661 1.00 56.28 354 LYS A N 1
ATOM 2929 C CA . LYS A 1 354 ? 35.151 30.511 -79.048 1.00 56.28 354 LYS A CA 1
ATOM 2930 C C . LYS A 1 354 ? 35.946 30.108 -77.804 1.00 56.28 354 LYS A C 1
ATOM 2932 O O . LYS A 1 354 ? 37.070 30.573 -77.624 1.00 56.28 354 LYS A O 1
ATOM 2937 N N . GLU A 1 355 ? 35.390 29.235 -76.968 1.00 55.03 355 GLU A N 1
ATOM 2938 C CA . GLU A 1 355 ? 35.942 28.913 -75.645 1.00 55.03 355 GLU A CA 1
ATOM 2939 C C . GLU A 1 355 ? 37.074 27.873 -75.667 1.00 55.03 355 GLU A C 1
ATOM 2941 O O . GLU A 1 355 ? 37.994 27.963 -74.846 1.00 55.03 355 GLU A O 1
ATOM 2946 N N . LEU A 1 356 ? 37.120 26.983 -76.672 1.00 55.25 356 LEU A N 1
ATOM 2947 C CA . LEU A 1 356 ? 38.219 26.019 -76.880 1.00 55.25 356 LEU A CA 1
ATOM 2948 C C . LEU A 1 356 ? 39.606 26.671 -77.046 1.00 55.25 356 LEU A C 1
ATOM 2950 O O . LEU A 1 356 ? 40.628 25.991 -76.944 1.00 55.25 356 LEU A O 1
ATOM 2954 N N . LYS A 1 357 ? 39.663 27.988 -77.286 1.00 52.75 357 LYS A N 1
ATOM 2955 C CA . LYS A 1 357 ? 40.910 28.759 -77.399 1.00 52.75 357 LYS A CA 1
ATOM 2956 C C . LYS A 1 357 ? 41.392 29.372 -76.074 1.00 52.75 357 LYS A C 1
ATOM 2958 O O . LYS A 1 357 ? 42.491 29.917 -76.044 1.00 52.75 357 LYS A O 1
ATOM 2963 N N . VAL A 1 358 ? 40.598 29.291 -75.000 1.00 57.91 358 VAL A N 1
ATOM 2964 C CA . VAL A 1 358 ? 40.888 29.915 -73.691 1.00 57.91 358 VAL A CA 1
ATOM 2965 C C . VAL A 1 358 ? 40.848 28.900 -72.543 1.00 57.91 358 VAL A C 1
ATOM 2967 O O . VAL A 1 358 ? 41.733 28.906 -71.693 1.00 57.91 358 VAL A O 1
ATOM 2970 N N . GLN A 1 359 ? 39.889 27.967 -72.527 1.00 52.34 359 GLN A N 1
ATOM 2971 C CA . GLN A 1 359 ? 39.680 27.062 -71.381 1.00 52.34 359 GLN A CA 1
ATOM 2972 C C . GLN A 1 359 ? 40.782 26.010 -71.160 1.00 52.34 359 GLN A C 1
ATOM 2974 O O . GLN A 1 359 ? 40.823 25.382 -70.103 1.00 52.34 359 GLN A O 1
ATOM 2979 N N . ARG A 1 360 ? 41.731 25.848 -72.095 1.00 52.94 360 ARG A N 1
ATOM 2980 C CA . ARG A 1 360 ? 42.830 24.863 -71.999 1.00 52.94 360 ARG A CA 1
ATOM 2981 C C . ARG A 1 360 ? 43.864 25.155 -70.894 1.00 52.94 360 ARG A C 1
ATOM 2983 O O . ARG A 1 360 ? 44.857 24.440 -70.809 1.00 52.94 360 ARG A O 1
ATOM 2990 N N . MET A 1 361 ? 43.647 26.199 -70.091 1.00 48.91 361 MET A N 1
ATOM 2991 C CA . MET A 1 361 ? 44.569 26.685 -69.059 1.00 48.91 361 MET A CA 1
ATOM 2992 C C . MET A 1 361 ? 43.939 26.800 -67.655 1.00 48.91 361 MET A C 1
ATOM 2994 O O . MET A 1 361 ? 44.685 26.884 -66.689 1.00 48.91 361 MET A O 1
ATOM 2998 N N . ASN A 1 362 ? 42.602 26.723 -67.522 1.00 57.06 362 ASN A N 1
ATOM 2999 C CA . ASN A 1 362 ? 41.884 26.906 -66.242 1.00 57.06 362 ASN A CA 1
ATOM 3000 C C . ASN A 1 362 ? 41.117 25.649 -65.767 1.00 57.06 362 ASN A C 1
ATOM 3002 O O . ASN A 1 362 ? 40.472 25.672 -64.722 1.00 57.06 362 ASN A O 1
ATOM 3006 N N . TYR A 1 363 ? 41.142 24.550 -66.529 1.00 53.28 363 TYR A N 1
ATOM 3007 C CA . TYR A 1 363 ? 40.295 23.369 -66.273 1.00 53.28 363 TYR A CA 1
ATOM 3008 C C . TYR A 1 363 ? 40.775 22.467 -65.114 1.00 53.28 363 TYR A C 1
ATOM 3010 O O . TYR A 1 363 ? 40.111 21.488 -64.780 1.00 53.28 363 TYR A O 1
ATOM 3018 N N . VAL A 1 364 ? 41.939 22.757 -64.522 1.00 54.69 364 VAL A N 1
ATOM 3019 C CA . VAL A 1 364 ? 42.527 21.959 -63.432 1.00 54.69 364 VAL A CA 1
ATOM 3020 C C . VAL A 1 364 ? 41.994 22.417 -62.072 1.00 54.69 364 VAL A C 1
ATOM 3022 O O . VAL A 1 364 ? 41.490 21.596 -61.308 1.00 54.69 364 VAL A O 1
ATOM 3025 N N . ASP A 1 365 ? 42.031 23.723 -61.803 1.00 57.69 365 ASP A N 1
ATOM 3026 C CA . ASP A 1 365 ? 41.743 24.273 -60.473 1.00 57.69 365 ASP A CA 1
ATOM 3027 C C . ASP A 1 365 ? 40.260 24.131 -60.099 1.00 57.69 365 ASP A C 1
ATOM 3029 O O . ASP A 1 365 ? 39.935 23.589 -59.041 1.00 57.69 365 ASP A O 1
ATOM 3033 N N . LEU A 1 366 ? 39.350 24.497 -61.011 1.00 59.06 366 LEU A N 1
ATOM 3034 C CA . LEU A 1 366 ? 37.898 24.432 -60.780 1.00 59.06 366 LEU A CA 1
ATOM 3035 C C . LEU A 1 366 ? 37.414 23.003 -60.468 1.00 59.06 366 LEU A C 1
ATOM 3037 O O . LEU A 1 366 ? 36.483 22.804 -59.691 1.00 59.06 366 LEU A O 1
ATOM 3041 N N . ASN A 1 367 ? 38.065 21.990 -61.047 1.00 63.16 367 ASN A N 1
ATOM 3042 C CA . ASN A 1 367 ? 37.710 20.592 -60.818 1.00 63.16 367 ASN A CA 1
ATOM 3043 C C . ASN A 1 367 ? 38.143 20.111 -59.416 1.00 63.16 367 ASN A C 1
ATOM 3045 O O . ASN A 1 367 ? 37.520 19.209 -58.859 1.00 63.16 367 ASN A O 1
ATOM 3049 N N . SER A 1 368 ? 39.165 20.742 -58.819 1.00 65.75 368 SER A N 1
ATOM 3050 C CA . SER A 1 368 ? 39.564 20.500 -57.426 1.00 65.75 368 SER A CA 1
ATOM 3051 C C . SER A 1 368 ? 38.602 21.157 -56.428 1.00 65.75 368 SER A C 1
ATOM 3053 O O . SER A 1 368 ? 38.184 20.505 -55.471 1.00 65.75 368 SER A O 1
ATOM 3055 N N . GLU A 1 369 ? 38.146 22.388 -56.696 1.00 69.69 369 GLU A N 1
ATOM 3056 C CA . GLU A 1 369 ? 37.140 23.068 -55.867 1.00 69.69 369 GLU A CA 1
ATOM 3057 C C . GLU A 1 369 ? 35.798 22.325 -55.879 1.00 69.69 369 GLU A C 1
ATOM 3059 O O . GLU A 1 369 ? 35.203 22.104 -54.824 1.00 69.69 369 GLU A O 1
ATOM 3064 N N . VAL A 1 370 ? 35.344 21.852 -57.046 1.00 72.75 370 VAL A N 1
ATOM 3065 C CA . VAL A 1 370 ? 34.124 21.032 -57.162 1.00 72.75 370 VAL A CA 1
ATOM 3066 C C . VAL A 1 370 ? 34.247 19.708 -56.396 1.00 72.75 370 VAL A C 1
ATOM 3068 O O . VAL A 1 370 ? 33.248 19.230 -55.851 1.00 72.75 370 VAL A O 1
ATOM 3071 N N . HIS A 1 371 ? 35.444 19.120 -56.301 1.00 72.00 371 HIS A N 1
ATOM 3072 C CA . HIS A 1 371 ? 35.666 17.928 -55.477 1.00 72.00 371 HIS A CA 1
ATOM 3073 C C . HIS A 1 371 ? 35.586 18.261 -53.979 1.00 72.00 371 HIS A C 1
ATOM 3075 O O . HIS A 1 371 ? 34.823 17.625 -53.256 1.00 72.00 371 HIS A O 1
ATOM 3081 N N . ALA A 1 372 ? 36.270 19.322 -53.537 1.00 74.75 372 ALA A N 1
ATOM 3082 C CA . ALA A 1 372 ? 36.249 19.780 -52.147 1.00 74.75 372 ALA A CA 1
ATOM 3083 C C . ALA A 1 372 ? 34.846 20.216 -51.674 1.00 74.75 372 ALA A C 1
ATOM 3085 O O . ALA A 1 372 ? 34.488 20.009 -50.515 1.00 74.75 372 ALA A O 1
ATOM 3086 N N . ILE A 1 373 ? 34.021 20.791 -52.557 1.00 76.50 373 ILE A N 1
ATOM 3087 C CA . ILE A 1 373 ? 32.621 21.133 -52.254 1.00 76.50 373 ILE A CA 1
ATOM 3088 C C . ILE A 1 373 ? 31.768 19.866 -52.091 1.00 76.50 373 ILE A C 1
ATOM 3090 O O . ILE A 1 373 ? 30.983 19.789 -51.149 1.00 76.50 373 ILE A O 1
ATOM 3094 N N . LYS A 1 374 ? 31.943 18.851 -52.950 1.00 81.38 374 LYS A N 1
ATOM 3095 C CA . LYS A 1 374 ? 31.238 17.562 -52.812 1.00 81.38 374 LYS A CA 1
ATOM 3096 C C . LYS A 1 374 ? 31.638 16.810 -51.545 1.00 81.38 374 LYS A C 1
ATOM 3098 O O . LYS A 1 374 ? 30.773 16.260 -50.875 1.00 81.38 374 LYS A O 1
ATOM 3103 N N . GLU A 1 375 ? 32.921 16.819 -51.199 1.00 77.94 375 GLU A N 1
ATOM 3104 C CA . GLU A 1 375 ? 33.434 16.205 -49.973 1.00 77.94 375 GLU A CA 1
ATOM 3105 C C . GLU A 1 375 ? 32.895 16.912 -48.717 1.00 77.94 375 GLU A C 1
ATOM 3107 O O . GLU A 1 375 ? 32.475 16.253 -47.767 1.00 77.94 375 GLU A O 1
ATOM 3112 N N . ARG A 1 376 ? 32.802 18.251 -48.728 1.00 80.25 376 ARG A N 1
ATOM 3113 C CA . ARG A 1 376 ? 32.135 19.014 -47.657 1.00 80.25 376 ARG A CA 1
ATOM 3114 C C . ARG A 1 376 ? 30.649 18.686 -47.544 1.00 80.25 376 ARG A C 1
ATOM 3116 O O . ARG A 1 376 ? 30.203 18.410 -46.438 1.00 80.25 376 ARG A O 1
ATOM 3123 N N . PHE A 1 377 ? 29.914 18.659 -48.658 1.00 83.94 377 PHE A N 1
ATOM 3124 C CA . PHE A 1 377 ? 28.487 18.320 -48.657 1.00 83.94 377 PHE A CA 1
ATOM 3125 C C . PHE A 1 377 ? 28.238 16.908 -48.107 1.00 83.94 377 PHE A C 1
ATOM 3127 O O . PHE A 1 377 ? 27.380 16.730 -47.252 1.00 83.94 377 PHE A O 1
ATOM 3134 N N . LEU A 1 378 ? 29.035 15.918 -48.526 1.00 84.94 378 LEU A N 1
ATOM 3135 C CA . LEU A 1 378 ? 28.932 14.545 -48.024 1.00 84.94 378 LEU A CA 1
ATOM 3136 C C . LEU A 1 378 ? 29.236 14.457 -46.517 1.00 84.94 378 LEU A C 1
ATOM 3138 O O . LEU A 1 378 ? 28.561 13.737 -45.787 1.00 84.94 378 LEU A O 1
ATOM 3142 N N . ASN A 1 379 ? 30.223 15.213 -46.028 1.00 80.69 379 ASN A N 1
ATOM 3143 C CA . ASN A 1 379 ? 30.524 15.291 -44.596 1.00 80.69 379 ASN A CA 1
ATOM 3144 C C . ASN A 1 379 ? 29.417 16.003 -43.796 1.00 80.69 379 ASN A C 1
ATOM 3146 O O . ASN A 1 379 ? 29.128 15.598 -42.672 1.00 80.69 379 ASN A O 1
ATOM 3150 N N . GLU A 1 380 ? 28.771 17.021 -44.366 1.00 78.81 380 GLU A N 1
ATOM 3151 C CA . GLU A 1 380 ? 27.635 17.729 -43.762 1.00 78.81 380 GLU A CA 1
ATOM 3152 C C . GLU A 1 380 ? 26.360 16.863 -43.742 1.00 78.81 380 GLU A C 1
ATOM 3154 O O . GLU A 1 380 ? 25.646 16.837 -42.741 1.00 78.81 380 GLU A O 1
ATOM 3159 N N . GLU A 1 381 ? 26.117 16.072 -44.791 1.00 82.56 381 GLU A N 1
ATOM 3160 C CA . GLU A 1 381 ? 25.041 15.077 -44.861 1.00 82.56 381 GLU A CA 1
ATOM 3161 C C . GLU A 1 381 ? 25.248 13.943 -43.839 1.00 82.56 381 GLU A C 1
ATOM 3163 O O . GLU A 1 381 ? 24.332 13.627 -43.076 1.00 82.56 381 GLU A O 1
ATOM 3168 N N . ASN A 1 382 ? 26.472 13.411 -43.730 1.00 83.69 382 ASN A N 1
ATOM 3169 C CA . ASN A 1 382 ? 26.843 12.436 -42.697 1.00 83.69 382 ASN A CA 1
ATOM 3170 C C . ASN A 1 382 ? 26.675 13.005 -41.276 1.00 83.69 382 ASN A C 1
ATOM 3172 O O . ASN A 1 382 ? 26.111 12.338 -40.407 1.00 83.69 382 ASN A O 1
ATOM 3176 N N . LEU A 1 383 ? 27.114 14.247 -41.032 1.00 88.50 383 LEU A N 1
ATOM 3177 C CA . LEU A 1 383 ? 26.953 14.920 -39.739 1.00 88.50 383 LEU A CA 1
ATOM 3178 C C . LEU A 1 383 ? 25.473 15.143 -39.398 1.00 88.50 383 LEU A C 1
ATOM 3180 O O . LEU A 1 383 ? 25.061 14.930 -38.259 1.00 88.50 383 LEU A O 1
ATOM 3184 N N . ARG A 1 384 ? 24.654 15.522 -40.385 1.00 80.31 384 ARG A N 1
ATOM 3185 C CA . ARG A 1 384 ? 23.205 15.680 -40.220 1.00 80.31 384 ARG A CA 1
ATOM 3186 C C . ARG A 1 384 ? 22.521 14.351 -39.894 1.00 80.31 384 ARG A C 1
ATOM 3188 O O . ARG A 1 384 ? 21.650 14.331 -39.029 1.00 80.31 384 ARG A O 1
ATOM 3195 N N . HIS A 1 385 ? 22.931 13.254 -40.532 1.00 86.81 385 HIS A N 1
ATOM 3196 C CA . HIS A 1 385 ? 22.406 11.923 -40.227 1.00 86.81 385 HIS A CA 1
ATOM 3197 C C . HIS A 1 385 ? 22.808 11.455 -38.818 1.00 86.81 385 HIS A C 1
ATOM 3199 O O . HIS A 1 385 ? 21.968 10.940 -38.082 1.00 86.81 385 HIS A O 1
ATOM 3205 N N . GLN A 1 386 ? 24.050 11.720 -38.393 1.00 85.44 386 GLN A N 1
ATOM 3206 C CA . GLN A 1 386 ? 24.493 11.457 -37.020 1.00 85.44 386 GLN A CA 1
ATOM 3207 C C . GLN A 1 386 ? 23.671 12.260 -35.996 1.00 85.44 386 GLN A C 1
ATOM 3209 O O . GLN A 1 386 ? 23.151 11.682 -35.046 1.00 85.44 386 GLN A O 1
ATOM 3214 N N . LEU A 1 387 ? 23.454 13.559 -36.230 1.00 85.62 387 LEU A N 1
ATOM 3215 C CA . LEU A 1 387 ? 22.609 14.399 -35.371 1.00 85.62 387 LEU A CA 1
ATOM 3216 C C . LEU A 1 387 ? 21.144 13.927 -35.323 1.00 85.62 387 LEU A C 1
ATOM 3218 O O . LEU A 1 387 ? 20.488 14.068 -34.293 1.00 85.62 387 LEU A O 1
ATOM 3222 N N . GLU A 1 388 ? 20.618 13.348 -36.405 1.00 85.12 388 GLU A N 1
ATOM 3223 C CA . GLU A 1 388 ? 19.275 12.757 -36.432 1.00 85.12 388 GLU A CA 1
ATOM 3224 C C . GLU A 1 388 ? 19.197 11.447 -35.626 1.00 85.12 388 GLU A C 1
ATOM 3226 O O . GLU A 1 388 ? 18.232 11.241 -34.882 1.00 85.12 388 GLU A O 1
ATOM 3231 N N . ILE A 1 389 ? 20.231 10.600 -35.699 1.00 86.44 389 ILE A N 1
ATOM 3232 C CA . ILE A 1 389 ? 20.393 9.411 -34.846 1.00 86.44 389 ILE A CA 1
ATOM 3233 C C . ILE A 1 389 ? 20.482 9.826 -33.370 1.00 86.44 389 ILE A C 1
ATOM 3235 O O . ILE A 1 389 ? 19.751 9.286 -32.535 1.00 86.44 389 ILE A O 1
ATOM 3239 N N . ASP A 1 390 ? 21.306 10.825 -33.054 1.00 86.25 390 ASP A N 1
ATOM 3240 C CA . ASP A 1 390 ? 21.495 11.320 -31.691 1.00 86.25 390 ASP A CA 1
ATOM 3241 C C . ASP A 1 390 ? 20.203 11.933 -31.135 1.00 86.25 390 ASP A C 1
ATOM 3243 O O . ASP A 1 390 ? 19.799 11.596 -30.022 1.00 86.25 390 ASP A O 1
ATOM 3247 N N . LEU A 1 391 ? 19.478 12.741 -31.921 1.00 83.69 391 LEU A N 1
ATOM 3248 C CA . LEU A 1 391 ? 18.152 13.263 -31.558 1.00 83.69 391 LEU A CA 1
ATOM 3249 C C . LEU A 1 391 ? 17.119 12.153 -31.332 1.00 83.69 391 LEU A C 1
ATOM 3251 O O . LEU A 1 391 ? 16.263 12.283 -30.452 1.00 83.69 391 LEU A O 1
ATOM 3255 N N . LYS A 1 392 ? 17.173 11.064 -32.106 1.00 85.00 392 LYS A N 1
ATOM 3256 C CA . LYS A 1 392 ? 16.287 9.907 -31.926 1.00 85.00 392 LYS A CA 1
ATOM 3257 C C . LYS A 1 392 ? 16.601 9.176 -30.618 1.00 85.00 392 LYS A C 1
ATOM 3259 O O . LYS A 1 392 ? 15.685 8.944 -29.832 1.00 85.00 392 LYS A O 1
ATOM 3264 N N . ALA A 1 393 ? 17.879 8.936 -30.329 1.00 84.06 393 ALA A N 1
ATOM 3265 C CA . ALA A 1 393 ? 18.329 8.364 -29.061 1.00 84.06 393 ALA A CA 1
ATOM 3266 C C . ALA A 1 393 ? 18.019 9.275 -27.854 1.00 84.06 393 ALA A C 1
ATOM 3268 O O . ALA A 1 393 ? 17.725 8.783 -26.766 1.00 84.06 393 ALA A O 1
ATOM 3269 N N . LEU A 1 394 ? 18.045 10.602 -28.023 1.00 82.75 394 LEU A N 1
ATOM 3270 C CA . LEU A 1 394 ? 17.689 11.568 -26.975 1.00 82.75 394 LEU A CA 1
ATOM 3271 C C . LEU A 1 394 ? 16.175 11.595 -26.710 1.00 82.75 394 LEU A C 1
ATOM 3273 O O . LEU A 1 394 ? 15.761 11.648 -25.553 1.00 82.75 394 LEU A O 1
ATOM 3277 N N . LYS A 1 395 ? 15.343 11.474 -27.756 1.00 85.19 395 LYS A N 1
ATOM 3278 C CA . LYS A 1 395 ? 13.886 11.287 -27.625 1.00 85.19 395 LYS A CA 1
ATOM 3279 C C . LYS A 1 395 ? 13.536 9.970 -26.933 1.00 85.19 395 LYS A C 1
ATOM 3281 O O . LYS A 1 395 ? 12.681 9.969 -26.055 1.00 85.19 395 LYS A O 1
ATOM 3286 N N . GLU A 1 396 ? 14.218 8.880 -27.275 1.00 84.69 396 GLU A N 1
ATOM 3287 C CA . GLU A 1 396 ? 14.033 7.571 -26.637 1.00 84.69 396 GLU A CA 1
ATOM 3288 C C . GLU A 1 396 ? 14.448 7.599 -25.156 1.00 84.69 396 GLU A C 1
ATOM 3290 O O . GLU A 1 396 ? 13.683 7.176 -24.291 1.00 84.69 396 GLU A O 1
ATOM 3295 N N . LYS A 1 397 ? 15.592 8.217 -24.827 1.00 85.00 397 LYS A N 1
ATOM 3296 C CA . LYS A 1 397 ? 16.009 8.470 -23.434 1.00 85.00 397 LYS A CA 1
ATOM 3297 C C . LYS A 1 397 ? 14.994 9.328 -22.668 1.00 85.00 397 LYS A C 1
ATOM 3299 O O . LYS A 1 397 ? 14.690 9.009 -21.523 1.00 85.00 397 LYS A O 1
ATOM 3304 N N . LEU A 1 398 ? 14.432 10.371 -23.287 1.00 83.69 398 LEU A N 1
ATOM 3305 C CA . LEU A 1 398 ? 13.395 11.216 -22.679 1.00 83.69 398 LEU A CA 1
ATOM 3306 C C . LEU A 1 398 ? 12.069 10.464 -22.474 1.00 83.69 398 LEU A C 1
ATOM 3308 O O . LEU A 1 398 ? 11.403 10.660 -21.459 1.00 83.69 398 LEU A O 1
ATOM 3312 N N . GLN A 1 399 ? 11.683 9.593 -23.408 1.00 86.00 399 GLN A N 1
ATOM 3313 C CA . GLN A 1 399 ? 10.507 8.735 -23.266 1.00 86.00 399 GLN A CA 1
ATOM 3314 C C . GLN A 1 399 ? 10.706 7.722 -22.134 1.00 86.00 399 GLN A C 1
ATOM 3316 O O . GLN A 1 399 ? 9.842 7.605 -21.269 1.00 86.00 399 GLN A O 1
ATOM 3321 N N . ASN A 1 400 ? 11.866 7.066 -22.075 1.00 83.00 400 ASN A N 1
ATOM 3322 C CA . ASN A 1 400 ? 12.206 6.133 -21.002 1.00 83.00 400 ASN A CA 1
ATOM 3323 C C . ASN A 1 400 ? 12.272 6.837 -19.636 1.00 83.00 400 ASN A C 1
ATOM 3325 O O . ASN A 1 400 ? 11.751 6.300 -18.664 1.00 83.00 400 ASN A O 1
ATOM 3329 N N . ALA A 1 401 ? 12.798 8.066 -19.568 1.00 79.56 401 ALA A N 1
ATOM 3330 C CA . ALA A 1 401 ? 12.767 8.888 -18.356 1.00 79.56 401 ALA A CA 1
ATOM 3331 C C . ALA A 1 401 ? 11.333 9.207 -17.891 1.00 79.56 401 ALA A C 1
ATOM 3333 O O . ALA A 1 401 ? 11.042 9.122 -16.704 1.00 79.56 401 ALA A O 1
ATOM 3334 N N . LYS A 1 402 ? 10.402 9.502 -18.809 1.00 84.56 402 LYS A N 1
ATOM 3335 C CA . LYS A 1 402 ? 8.979 9.691 -18.465 1.00 84.56 402 LYS A CA 1
ATOM 3336 C C . LYS A 1 402 ? 8.289 8.392 -18.033 1.00 84.56 402 LYS A C 1
ATOM 3338 O O . LYS A 1 402 ? 7.408 8.418 -17.173 1.00 84.56 402 LYS A O 1
ATOM 3343 N N . MET A 1 403 ? 8.688 7.248 -18.591 1.00 83.19 403 MET A N 1
ATOM 3344 C CA . MET A 1 403 ? 8.206 5.936 -18.141 1.00 83.19 403 MET A CA 1
ATOM 3345 C C . MET A 1 403 ? 8.726 5.589 -16.736 1.00 83.19 403 MET A C 1
ATOM 3347 O O . MET A 1 403 ? 7.968 5.058 -15.926 1.00 83.19 403 MET A O 1
ATOM 3351 N N . THR A 1 404 ? 9.972 5.936 -16.392 1.00 83.69 404 THR A N 1
ATOM 3352 C CA . THR A 1 404 ? 10.470 5.766 -15.016 1.00 83.69 404 THR A CA 1
ATOM 3353 C C . THR A 1 404 ? 9.861 6.784 -14.052 1.00 83.69 404 THR A C 1
ATOM 3355 O O . THR A 1 404 ? 9.471 6.394 -12.958 1.00 83.69 404 THR A O 1
ATOM 3358 N N . GLU A 1 405 ? 9.671 8.044 -14.451 1.00 82.44 405 GLU A N 1
ATOM 3359 C CA . GLU A 1 405 ? 8.977 9.077 -13.662 1.00 82.44 405 GLU A CA 1
ATOM 3360 C C . GLU A 1 405 ? 7.541 8.656 -13.305 1.00 82.44 405 GLU A C 1
ATOM 3362 O O . GLU A 1 405 ? 7.140 8.711 -12.141 1.00 82.44 405 GLU A O 1
ATOM 3367 N N . THR A 1 406 ? 6.775 8.163 -14.283 1.00 86.06 406 THR A N 1
ATOM 3368 C CA . THR A 1 406 ? 5.416 7.646 -14.045 1.00 86.06 406 THR A CA 1
ATOM 3369 C C . THR A 1 406 ? 5.417 6.367 -13.205 1.00 86.06 406 THR A C 1
ATOM 3371 O O . THR A 1 406 ? 4.577 6.242 -12.314 1.00 86.06 406 THR A O 1
ATOM 3374 N N . SER A 1 407 ? 6.388 5.463 -13.390 1.00 86.06 407 SER A N 1
ATOM 3375 C CA . SER A 1 407 ? 6.574 4.297 -12.511 1.00 86.06 407 SER A CA 1
ATOM 3376 C C . SER A 1 407 ? 6.873 4.703 -11.063 1.00 86.06 407 SER A C 1
ATOM 3378 O O . SER A 1 407 ? 6.262 4.164 -10.141 1.00 86.06 407 SER A O 1
ATOM 3380 N N . TYR A 1 408 ? 7.774 5.665 -10.839 1.00 86.69 408 TYR A N 1
ATOM 3381 C CA . TYR A 1 408 ? 8.072 6.179 -9.501 1.00 86.69 408 TYR A CA 1
ATOM 3382 C C . TYR A 1 408 ? 6.862 6.879 -8.887 1.00 86.69 408 TYR A C 1
ATOM 3384 O O . TYR A 1 408 ? 6.597 6.682 -7.705 1.00 86.69 408 TYR A O 1
ATOM 3392 N N . LYS A 1 409 ? 6.080 7.630 -9.673 1.00 86.88 409 LYS A N 1
ATOM 3393 C CA . LYS A 1 409 ? 4.838 8.243 -9.191 1.00 86.88 409 LYS A CA 1
ATOM 3394 C C . LYS A 1 409 ? 3.830 7.193 -8.716 1.00 86.88 409 LYS A C 1
ATOM 3396 O O . LYS A 1 409 ? 3.340 7.306 -7.600 1.00 86.88 409 LYS A O 1
ATOM 3401 N N . VAL A 1 410 ? 3.595 6.134 -9.496 1.00 86.94 410 VAL A N 1
ATOM 3402 C CA . VAL A 1 410 ? 2.706 5.022 -9.099 1.00 86.94 410 VAL A CA 1
ATOM 3403 C C . VAL A 1 410 ? 3.216 4.306 -7.840 1.00 86.94 410 VAL A C 1
ATOM 3405 O O . VAL A 1 410 ? 2.417 3.952 -6.977 1.00 86.94 410 VAL A O 1
ATOM 3408 N N . GLN A 1 411 ? 4.534 4.136 -7.684 1.00 87.38 411 GLN A N 1
ATOM 3409 C CA . GLN A 1 411 ? 5.128 3.593 -6.453 1.00 87.38 411 GLN A CA 1
ATOM 3410 C C . GLN A 1 411 ? 4.935 4.527 -5.246 1.00 87.38 411 GLN A C 1
ATOM 3412 O O . GLN A 1 411 ? 4.669 4.050 -4.145 1.00 87.38 411 GLN A O 1
ATOM 3417 N N . LEU A 1 412 ? 5.031 5.845 -5.441 1.00 84.00 412 LEU A N 1
ATOM 3418 C CA . LEU A 1 412 ? 4.837 6.858 -4.398 1.00 84.00 412 LEU A CA 1
ATOM 3419 C C . LEU A 1 412 ? 3.358 6.942 -3.976 1.00 84.00 412 LEU A C 1
ATOM 3421 O O . LEU A 1 412 ? 3.058 6.985 -2.785 1.00 84.00 412 LEU A O 1
ATOM 3425 N N . ASP A 1 413 ? 2.431 6.863 -4.932 1.00 87.12 413 ASP A N 1
ATOM 3426 C CA . ASP A 1 413 ? 0.989 6.776 -4.677 1.00 87.12 413 ASP A CA 1
ATOM 3427 C C . ASP A 1 413 ? 0.627 5.464 -3.945 1.00 87.12 413 ASP A C 1
ATOM 3429 O O . ASP A 1 413 ? -0.160 5.479 -2.996 1.00 87.12 413 ASP A O 1
ATOM 3433 N N . ALA A 1 414 ? 1.257 4.335 -4.297 1.00 85.69 414 ALA A N 1
ATOM 3434 C CA . ALA A 1 414 ? 1.108 3.070 -3.571 1.00 85.69 414 ALA A CA 1
ATOM 3435 C C . ALA A 1 414 ? 1.635 3.155 -2.123 1.00 85.69 414 ALA A C 1
ATOM 3437 O O . ALA A 1 414 ? 0.919 2.777 -1.196 1.00 85.69 414 ALA A O 1
ATOM 3438 N N . LEU A 1 415 ? 2.828 3.723 -1.914 1.00 86.38 415 LEU A N 1
ATOM 3439 C CA . LEU A 1 415 ? 3.408 3.975 -0.585 1.00 86.38 415 LEU A CA 1
ATOM 3440 C C . LEU A 1 415 ? 2.556 4.934 0.260 1.00 86.38 415 LEU A C 1
ATOM 3442 O O . LEU A 1 415 ? 2.436 4.747 1.470 1.00 86.38 415 LEU A O 1
ATOM 3446 N N . ASN A 1 416 ? 1.930 5.941 -0.353 1.00 87.38 416 ASN A N 1
ATOM 3447 C CA . ASN A 1 416 ? 0.993 6.829 0.336 1.00 87.38 416 ASN A CA 1
ATOM 3448 C C . ASN A 1 416 ? -0.280 6.089 0.774 1.00 87.38 416 ASN A C 1
ATOM 3450 O O . ASN A 1 416 ? -0.739 6.298 1.897 1.00 87.38 416 ASN A O 1
ATOM 3454 N N . ASN A 1 417 ? -0.818 5.194 -0.060 1.00 87.06 417 ASN A N 1
ATOM 3455 C CA . ASN A 1 417 ? -1.971 4.361 0.296 1.00 87.06 417 ASN A CA 1
ATOM 3456 C C . ASN A 1 417 ? -1.631 3.340 1.398 1.00 87.06 417 ASN A C 1
ATOM 3458 O O . ASN A 1 417 ? -2.408 3.170 2.338 1.00 87.06 417 ASN A O 1
ATOM 3462 N N . GLU A 1 418 ? -0.453 2.713 1.344 1.00 89.00 418 GLU A N 1
ATOM 3463 C CA . GLU A 1 418 ? 0.041 1.830 2.408 1.00 89.00 418 GLU A CA 1
ATOM 3464 C C . GLU A 1 418 ? 0.223 2.599 3.726 1.00 89.00 418 GLU A C 1
ATOM 3466 O O . GLU A 1 418 ? -0.285 2.180 4.765 1.00 89.00 418 GLU A O 1
ATOM 3471 N N . LYS A 1 419 ? 0.841 3.785 3.683 1.00 85.06 419 LYS A N 1
ATOM 3472 C CA . LYS A 1 419 ? 0.964 4.699 4.829 1.00 85.06 419 LYS A CA 1
ATOM 3473 C C . LYS A 1 419 ? -0.397 5.131 5.389 1.00 85.06 419 LYS A C 1
ATOM 3475 O O . LYS A 1 419 ? -0.535 5.251 6.605 1.00 85.06 419 LYS A O 1
ATOM 3480 N N . LEU A 1 420 ? -1.405 5.349 4.541 1.00 88.50 420 LEU A N 1
ATOM 3481 C CA . LEU A 1 420 ? -2.769 5.669 4.976 1.00 88.50 420 LEU A CA 1
ATOM 3482 C C . LEU A 1 420 ? -3.413 4.478 5.707 1.00 88.50 420 LEU A C 1
ATOM 3484 O O . LEU A 1 420 ? -3.948 4.656 6.800 1.00 88.50 420 LEU A O 1
ATOM 3488 N N . SER A 1 421 ? -3.287 3.266 5.156 1.00 86.81 421 SER A N 1
ATOM 3489 C CA . SER A 1 421 ? -3.736 2.018 5.792 1.00 86.81 421 SER A CA 1
ATOM 3490 C C . SER A 1 421 ? -3.028 1.773 7.131 1.00 86.81 421 SER A C 1
ATOM 3492 O O . SER A 1 421 ? -3.675 1.462 8.129 1.00 86.81 421 SER A O 1
ATOM 3494 N N . LEU A 1 422 ? -1.708 1.969 7.194 1.00 86.38 422 LEU A N 1
ATOM 3495 C CA . LEU A 1 422 ? -0.931 1.849 8.430 1.00 86.38 422 LEU A CA 1
ATOM 3496 C C . LEU A 1 422 ? -1.345 2.901 9.470 1.00 86.38 422 LEU A C 1
ATOM 3498 O O . LEU A 1 422 ? -1.466 2.567 10.643 1.00 86.38 422 LEU A O 1
ATOM 3502 N N . ASN A 1 423 ? -1.642 4.140 9.064 1.00 87.44 423 ASN A N 1
ATOM 3503 C CA . ASN A 1 423 ? -2.182 5.165 9.965 1.00 87.44 423 ASN A CA 1
ATOM 3504 C C . ASN A 1 423 ? -3.583 4.804 10.494 1.00 87.44 423 ASN A C 1
ATOM 3506 O O . ASN A 1 423 ? -3.851 5.008 11.676 1.00 87.44 423 ASN A O 1
ATOM 3510 N N . GLN A 1 424 ? -4.460 4.232 9.661 1.00 89.31 424 GLN A N 1
ATOM 3511 C CA . GLN A 1 424 ? -5.771 3.731 10.096 1.00 89.31 424 GLN A CA 1
ATOM 3512 C C . GLN A 1 424 ? -5.618 2.580 11.101 1.00 89.31 424 GLN A C 1
ATOM 3514 O O . GLN A 1 424 ? -6.223 2.611 12.171 1.00 89.31 424 GLN A O 1
ATOM 3519 N N . GLN A 1 425 ? -4.741 1.609 10.821 1.00 89.44 425 GLN A N 1
ATOM 3520 C CA . GLN A 1 425 ? -4.406 0.534 11.762 1.00 89.44 425 GLN A CA 1
ATOM 3521 C C . GLN A 1 425 ? -3.820 1.082 13.072 1.00 89.44 425 GLN A C 1
ATOM 3523 O O . GLN A 1 425 ? -4.218 0.635 14.147 1.00 89.44 425 GLN A O 1
ATOM 3528 N N . ARG A 1 426 ? -2.939 2.091 13.008 1.00 85.81 426 ARG A N 1
ATOM 3529 C CA . ARG A 1 426 ? -2.380 2.754 14.195 1.00 85.81 426 ARG A CA 1
ATOM 3530 C C . ARG A 1 426 ? -3.466 3.443 15.020 1.00 85.81 426 ARG A C 1
ATOM 3532 O O . ARG A 1 426 ? -3.479 3.269 16.229 1.00 85.81 426 ARG A O 1
ATOM 3539 N N . SER A 1 427 ? -4.412 4.135 14.383 1.00 87.50 427 SER A N 1
ATOM 3540 C CA . SER A 1 427 ? -5.559 4.752 15.065 1.00 87.50 427 SER A CA 1
ATOM 3541 C C . SER A 1 427 ? -6.480 3.709 15.712 1.00 87.50 427 SER A C 1
ATOM 3543 O O . SER A 1 427 ? -6.893 3.875 16.858 1.00 87.50 427 SER A O 1
ATOM 3545 N N . HIS A 1 428 ? -6.750 2.580 15.046 1.00 86.62 428 HIS A N 1
ATOM 3546 C CA . HIS A 1 428 ? -7.493 1.473 15.658 1.00 86.62 428 HIS A CA 1
ATOM 3547 C C . HIS A 1 428 ? -6.760 0.873 16.870 1.00 86.62 428 HIS A C 1
ATOM 3549 O O . HIS A 1 428 ? -7.406 0.568 17.873 1.00 86.62 428 HIS A O 1
ATOM 3555 N N . LEU A 1 429 ? -5.430 0.747 16.816 1.00 86.19 429 LEU A N 1
ATOM 3556 C CA . LEU A 1 429 ? -4.610 0.283 17.940 1.00 86.19 429 LEU A CA 1
ATOM 3557 C C . LEU A 1 429 ? -4.531 1.312 19.079 1.00 86.19 429 LEU A C 1
ATOM 3559 O O . LEU A 1 429 ? -4.606 0.922 20.239 1.00 86.19 429 LEU A O 1
ATOM 3563 N N . GLU A 1 430 ? -4.443 2.609 18.779 1.00 88.56 430 GLU A N 1
ATOM 3564 C CA . GLU A 1 430 ? -4.506 3.697 19.766 1.00 88.56 430 GLU A CA 1
ATOM 3565 C C . GLU A 1 430 ? -5.859 3.714 20.490 1.00 88.56 430 GLU A C 1
ATOM 3567 O O . GLU A 1 430 ? -5.894 3.763 21.719 1.00 88.56 430 GLU A O 1
ATOM 3572 N N . ASN A 1 431 ? -6.964 3.575 19.753 1.00 87.38 431 ASN A N 1
ATOM 3573 C CA . ASN A 1 431 ? -8.312 3.492 20.318 1.00 87.38 431 ASN A CA 1
ATOM 3574 C C . ASN A 1 431 ? -8.511 2.218 21.161 1.00 87.38 431 ASN A C 1
ATOM 3576 O O . ASN A 1 431 ? -9.095 2.279 22.242 1.00 87.38 431 ASN A O 1
ATOM 3580 N N . ALA A 1 432 ? -7.987 1.069 20.718 1.00 86.81 432 ALA A N 1
ATOM 3581 C CA . ALA A 1 432 ? -8.021 -0.172 21.496 1.00 86.81 432 ALA A CA 1
ATOM 3582 C C . ALA A 1 432 ? -7.159 -0.085 22.771 1.00 86.81 432 ALA A C 1
ATOM 3584 O O . ALA A 1 432 ? -7.573 -0.550 23.834 1.00 86.81 432 ALA A O 1
ATOM 3585 N N . LEU A 1 433 ? -5.986 0.552 22.689 1.00 86.69 433 LEU A N 1
ATOM 3586 C CA . LEU A 1 433 ? -5.115 0.811 23.833 1.00 86.69 433 LEU A CA 1
ATOM 3587 C C . LEU A 1 433 ? -5.773 1.774 24.829 1.00 86.69 433 LEU A C 1
ATOM 3589 O O . LEU A 1 433 ? -5.669 1.552 26.033 1.00 86.69 433 LEU A O 1
ATOM 3593 N N . GLN A 1 434 ? -6.470 2.810 24.351 1.00 89.12 434 GLN A N 1
ATOM 3594 C CA . GLN A 1 434 ? -7.205 3.728 25.217 1.00 89.12 434 GLN A CA 1
ATOM 3595 C C . GLN A 1 434 ? -8.374 3.019 25.908 1.00 89.12 434 GLN A C 1
ATOM 3597 O O . GLN A 1 434 ? -8.415 3.022 27.132 1.00 89.12 434 GLN A O 1
ATOM 3602 N N . GLY A 1 435 ? -9.211 2.273 25.178 1.00 87.94 435 GLY A N 1
ATOM 3603 C CA . GLY A 1 435 ? -10.269 1.460 25.792 1.00 87.94 435 GLY A CA 1
ATOM 3604 C C . GLY A 1 435 ? -9.737 0.431 26.804 1.00 87.94 435 GLY A C 1
ATOM 3605 O O . GLY A 1 435 ? -10.390 0.149 27.810 1.00 87.94 435 GLY A O 1
ATOM 3606 N N . SER A 1 436 ? -8.518 -0.085 26.600 1.00 87.69 436 SER A N 1
ATOM 3607 C CA . SER A 1 436 ? -7.836 -0.935 27.584 1.00 87.69 436 SER A CA 1
ATOM 3608 C C . SER A 1 436 ? -7.332 -0.168 28.814 1.00 87.69 436 SER A C 1
ATOM 3610 O O . SER A 1 436 ? -7.296 -0.760 29.893 1.00 87.69 436 SER A O 1
ATOM 3612 N N . LYS A 1 437 ? -6.950 1.112 28.695 1.00 86.69 437 LYS A N 1
ATOM 3613 C CA . LYS A 1 437 ? -6.643 1.979 29.849 1.00 86.69 437 LYS A CA 1
ATOM 3614 C C . LYS A 1 437 ? -7.906 2.338 30.617 1.00 86.69 437 LYS A C 1
ATOM 3616 O O . LYS A 1 437 ? -7.908 2.199 31.831 1.00 86.69 437 LYS A O 1
ATOM 3621 N N . ASP A 1 438 ? -8.976 2.723 29.926 1.00 88.44 438 ASP A N 1
ATOM 3622 C CA . ASP A 1 438 ? -10.256 3.089 30.543 1.00 88.44 438 ASP A CA 1
ATOM 3623 C C . ASP A 1 438 ? -10.836 1.894 31.325 1.00 88.44 438 ASP A C 1
ATOM 3625 O O . ASP A 1 438 ? -11.361 2.036 32.432 1.00 88.44 438 ASP A O 1
ATOM 3629 N N . ALA A 1 439 ? -10.674 0.678 30.787 1.00 87.38 439 ALA A N 1
ATOM 3630 C CA . ALA A 1 439 ? -10.973 -0.560 31.500 1.00 87.38 439 ALA A CA 1
ATOM 3631 C C . ALA A 1 439 ? -10.066 -0.764 32.728 1.00 87.38 439 ALA A C 1
ATOM 3633 O O . ALA A 1 439 ? -10.572 -1.124 33.793 1.00 87.38 439 ALA A O 1
ATOM 3634 N N . LEU A 1 440 ? -8.754 -0.519 32.613 1.00 86.50 440 LEU A N 1
ATOM 3635 C CA . LEU A 1 440 ? -7.807 -0.622 33.730 1.00 86.50 440 LEU A CA 1
ATOM 3636 C C . LEU A 1 440 ? -8.139 0.374 34.853 1.00 86.50 440 LEU A C 1
ATOM 3638 O O . LEU A 1 440 ? -8.189 -0.022 36.012 1.00 86.50 440 LEU A O 1
ATOM 3642 N N . GLU A 1 441 ? -8.458 1.625 34.520 1.00 88.94 441 GLU A N 1
ATOM 3643 C CA . GLU A 1 441 ? -8.866 2.664 35.472 1.00 88.94 441 GLU A CA 1
ATOM 3644 C C . GLU A 1 441 ? -10.196 2.302 36.157 1.00 88.94 441 GLU A C 1
ATOM 3646 O O . GLU A 1 441 ? -10.327 2.429 37.378 1.00 88.94 441 GLU A O 1
ATOM 3651 N N . LYS A 1 442 ? -11.163 1.726 35.420 1.00 88.00 442 LYS A N 1
ATOM 3652 C CA . LYS A 1 442 ? -12.363 1.127 36.035 1.00 88.00 442 LYS A CA 1
ATOM 3653 C C . LYS A 1 442 ? -12.007 -0.038 36.974 1.00 88.00 442 LYS A C 1
ATOM 3655 O O . LYS A 1 442 ? -12.642 -0.167 38.022 1.00 88.00 442 LYS A O 1
ATOM 3660 N N . TYR A 1 443 ? -11.001 -0.866 36.674 1.00 89.75 443 TYR A N 1
ATOM 3661 C CA . TYR A 1 443 ? -10.529 -1.913 37.595 1.00 89.75 443 TYR A CA 1
ATOM 3662 C C . TYR A 1 443 ? -9.815 -1.350 38.836 1.00 89.75 443 TYR A C 1
ATOM 3664 O O . TYR A 1 443 ? -10.103 -1.815 39.939 1.00 89.75 443 TYR A O 1
ATOM 3672 N N . GLU A 1 444 ? -8.962 -0.331 38.708 1.00 87.19 444 GLU A N 1
ATOM 3673 C CA . GLU A 1 444 ? -8.311 0.337 39.847 1.00 87.19 444 GLU A CA 1
ATOM 3674 C C . GLU A 1 444 ? -9.329 1.050 40.749 1.00 87.19 444 GLU A C 1
ATOM 3676 O O . GLU A 1 444 ? -9.260 0.943 41.979 1.00 87.19 444 GLU A O 1
ATOM 3681 N N . LYS A 1 445 ? -10.345 1.697 40.164 1.00 89.06 445 LYS A N 1
ATOM 3682 C CA . LYS A 1 445 ? -11.472 2.266 40.914 1.00 89.06 445 LYS A CA 1
ATOM 3683 C C . LYS A 1 445 ? -12.260 1.183 41.660 1.00 89.06 445 LYS A C 1
ATOM 3685 O O . LYS A 1 445 ? -12.510 1.319 42.855 1.00 89.06 445 LYS A O 1
ATOM 3690 N N . ASN A 1 446 ? -12.596 0.075 40.999 1.00 89.31 446 ASN A N 1
ATOM 3691 C CA . ASN A 1 446 ? -13.274 -1.052 41.648 1.00 89.31 446 ASN A CA 1
ATOM 3692 C C . ASN A 1 446 ? -12.430 -1.667 42.782 1.00 89.31 446 ASN A C 1
ATOM 3694 O O . ASN A 1 446 ? -12.974 -2.036 43.823 1.00 89.31 446 ASN A O 1
ATOM 3698 N N . TYR A 1 447 ? -11.107 -1.753 42.610 1.00 86.75 447 TYR A N 1
ATOM 3699 C CA . TYR A 1 447 ? -10.184 -2.267 43.623 1.00 86.75 447 TYR A CA 1
ATOM 3700 C C . TYR A 1 447 ? -10.052 -1.320 44.824 1.00 86.75 447 TYR A C 1
ATOM 3702 O O . TYR A 1 447 ? -10.108 -1.767 45.967 1.00 86.75 447 TYR A O 1
ATOM 3710 N N . THR A 1 448 ? -9.949 -0.009 44.593 1.00 87.88 448 THR A N 1
ATOM 3711 C CA . THR A 1 448 ? -9.895 0.996 45.670 1.00 87.88 448 THR A CA 1
ATOM 3712 C C . THR A 1 448 ? -11.224 1.121 46.418 1.00 87.88 448 THR A C 1
ATOM 3714 O O . THR A 1 448 ? -11.218 1.200 47.645 1.00 87.88 448 THR A O 1
ATOM 3717 N N . GLU A 1 449 ? -12.368 1.026 45.734 1.00 89.00 449 GLU A N 1
ATOM 3718 C CA . GLU A 1 449 ? -13.675 0.894 46.390 1.00 89.00 449 GLU A CA 1
ATOM 3719 C C . GLU A 1 449 ? -13.790 -0.390 47.228 1.00 89.00 449 GLU A C 1
ATOM 3721 O O . GLU A 1 449 ? -14.406 -0.376 48.295 1.00 89.00 449 GLU A O 1
ATOM 3726 N N . LEU A 1 450 ? -13.225 -1.510 46.762 1.00 89.69 450 LEU A N 1
ATOM 3727 C CA . LEU A 1 450 ? -13.200 -2.764 47.518 1.00 89.69 450 LEU A CA 1
ATOM 3728 C C . LEU A 1 450 ? -12.298 -2.654 48.758 1.00 89.69 450 LEU A C 1
ATOM 3730 O O . LEU A 1 450 ? -12.678 -3.145 49.820 1.00 89.69 450 LEU A O 1
ATOM 3734 N N . LEU A 1 451 ? -11.165 -1.952 48.650 1.00 89.06 451 LEU A N 1
ATOM 3735 C CA . LEU A 1 451 ? -10.283 -1.634 49.776 1.00 89.06 451 LEU A CA 1
ATOM 3736 C C . LEU A 1 451 ? -11.012 -0.784 50.829 1.00 89.06 451 LEU A C 1
ATOM 3738 O O . LEU A 1 451 ? -11.056 -1.157 51.995 1.00 89.06 451 LEU A O 1
ATOM 3742 N N . GLN A 1 452 ? -11.693 0.288 50.411 1.00 89.44 452 GLN A N 1
ATOM 3743 C CA . GLN A 1 452 ? -12.495 1.129 51.311 1.00 89.44 452 GLN A CA 1
ATOM 3744 C C . GLN A 1 452 ? -13.622 0.342 51.999 1.00 89.44 452 GLN A C 1
ATOM 3746 O O . GLN A 1 452 ? -13.903 0.559 53.178 1.00 89.44 452 GLN A O 1
ATOM 3751 N N . LYS A 1 453 ? -14.258 -0.603 51.290 1.00 89.19 453 LYS A N 1
ATOM 3752 C CA . LYS A 1 453 ? -15.265 -1.514 51.866 1.00 89.19 453 LYS A CA 1
ATOM 3753 C C . LYS A 1 453 ? -14.632 -2.478 52.882 1.00 89.19 453 LYS A C 1
ATOM 3755 O O . LYS A 1 453 ? -15.241 -2.727 53.920 1.00 89.19 453 LYS A O 1
ATOM 3760 N N . TYR A 1 454 ? -13.415 -2.968 52.636 1.00 87.56 454 TYR A N 1
ATOM 3761 C CA . TYR A 1 454 ? -12.656 -3.790 53.585 1.00 87.56 454 TYR A CA 1
ATOM 3762 C C . TYR A 1 454 ? -12.265 -3.004 54.848 1.00 87.56 454 TYR A C 1
ATOM 3764 O O . TYR A 1 454 ? -12.544 -3.462 55.955 1.00 87.56 454 TYR A O 1
ATOM 3772 N N . ASP A 1 455 ? -11.726 -1.792 54.705 1.00 89.94 455 ASP A N 1
ATOM 3773 C CA . ASP A 1 455 ? -11.346 -0.927 55.831 1.00 89.94 455 ASP A CA 1
ATOM 3774 C C . ASP A 1 455 ? -12.566 -0.506 56.669 1.00 89.94 455 ASP A C 1
ATOM 3776 O O . ASP A 1 455 ? -12.519 -0.503 57.901 1.00 89.94 455 ASP A O 1
ATOM 3780 N N . ALA A 1 456 ? -13.705 -0.229 56.023 1.00 86.81 456 ALA A N 1
ATOM 3781 C CA . ALA A 1 456 ? -14.969 0.037 56.709 1.00 86.81 456 ALA A CA 1
ATOM 3782 C C . ALA A 1 456 ? -15.486 -1.186 57.494 1.00 86.81 456 ALA A C 1
ATOM 3784 O O . ALA A 1 456 ? -16.036 -1.027 58.586 1.00 86.81 456 ALA A O 1
ATOM 3785 N N . ILE A 1 457 ? -15.287 -2.407 56.980 1.00 88.75 457 ILE A N 1
ATOM 3786 C CA . ILE A 1 457 ? -15.576 -3.650 57.711 1.00 88.75 457 ILE A CA 1
ATOM 3787 C C . ILE A 1 457 ? -14.598 -3.827 58.881 1.00 88.75 457 ILE A C 1
ATOM 3789 O O . ILE A 1 457 ? -15.032 -4.201 59.970 1.00 88.75 457 ILE A O 1
ATOM 3793 N N . LEU A 1 458 ? -13.313 -3.506 58.706 1.00 89.88 458 LEU A N 1
ATOM 3794 C CA . LEU A 1 458 ? -12.303 -3.582 59.765 1.00 89.88 458 LEU A CA 1
ATOM 3795 C C . LEU A 1 458 ? -12.660 -2.653 60.938 1.00 89.88 458 LEU A C 1
ATOM 3797 O O . LEU A 1 458 ? -12.799 -3.119 62.069 1.00 89.88 458 LEU A O 1
ATOM 3801 N N . LEU A 1 459 ? -12.950 -1.379 60.651 1.00 90.00 459 LEU A N 1
ATOM 3802 C CA . LEU A 1 459 ? -13.448 -0.398 61.624 1.00 90.00 459 LEU A CA 1
ATOM 3803 C C . LEU A 1 459 ? -14.749 -0.858 62.302 1.00 90.00 459 LEU A C 1
ATOM 3805 O O . LEU A 1 459 ? -14.944 -0.651 63.502 1.00 90.00 459 LEU A O 1
ATOM 3809 N N . ARG A 1 460 ? -15.648 -1.521 61.563 1.00 90.38 460 ARG A N 1
ATOM 3810 C CA . ARG A 1 460 ? -16.893 -2.071 62.118 1.00 90.38 460 ARG A CA 1
ATOM 3811 C C . ARG A 1 460 ? -16.647 -3.253 63.059 1.00 90.38 460 ARG A C 1
ATOM 3813 O O . ARG A 1 460 ? -17.357 -3.384 64.058 1.00 90.38 460 ARG A O 1
ATOM 3820 N N . CYS A 1 461 ? -15.646 -4.082 62.776 1.00 84.06 461 CYS A N 1
ATOM 3821 C CA . CYS A 1 461 ? -15.185 -5.143 63.669 1.00 84.06 461 CYS A CA 1
ATOM 3822 C C . CYS A 1 461 ? -14.512 -4.571 64.926 1.00 84.06 461 CYS A C 1
ATOM 3824 O O . CYS A 1 461 ? -14.776 -5.059 66.022 1.00 84.06 461 CYS A O 1
ATOM 3826 N N . GLU A 1 462 ? -13.723 -3.499 64.812 1.00 87.56 462 GLU A N 1
ATOM 3827 C CA . GLU A 1 462 ? -13.156 -2.789 65.968 1.00 87.56 462 GLU A CA 1
ATOM 3828 C C . GLU A 1 462 ? -14.243 -2.146 66.846 1.00 87.56 462 GLU A C 1
ATOM 3830 O O . GLU A 1 462 ? -14.224 -2.308 68.067 1.00 87.56 462 GLU A O 1
ATOM 3835 N N . GLU A 1 463 ? -15.253 -1.499 66.248 1.00 88.44 463 GLU A N 1
ATOM 3836 C CA . GLU A 1 463 ? -16.437 -1.013 66.970 1.00 88.44 463 GLU A CA 1
ATOM 3837 C C . GLU A 1 463 ? -17.161 -2.134 67.733 1.00 88.44 463 GLU A C 1
ATOM 3839 O O . GLU A 1 463 ? -17.599 -1.925 68.866 1.00 88.44 463 GLU A O 1
ATOM 3844 N N . LEU A 1 464 ? -17.348 -3.296 67.097 1.00 88.12 464 LEU A N 1
ATOM 3845 C CA . LEU A 1 464 ? -18.029 -4.448 67.691 1.00 88.12 464 LEU A CA 1
ATOM 3846 C C . LEU A 1 464 ? -17.204 -5.069 68.819 1.00 88.12 464 LEU A C 1
ATOM 3848 O O . LEU A 1 464 ? -17.761 -5.348 69.878 1.00 88.12 464 LEU A O 1
ATOM 3852 N N . ASN A 1 465 ? -15.890 -5.202 68.639 1.00 86.12 465 ASN A N 1
ATOM 3853 C CA . ASN A 1 465 ? -14.975 -5.661 69.681 1.00 86.12 465 ASN A CA 1
ATOM 3854 C C . ASN A 1 465 ? -14.965 -4.701 70.876 1.00 86.12 465 ASN A C 1
ATOM 3856 O O . ASN A 1 465 ? -15.021 -5.156 72.016 1.00 86.12 465 ASN A O 1
ATOM 3860 N N . ARG A 1 466 ? -14.985 -3.379 70.648 1.00 88.69 466 ARG A N 1
ATOM 3861 C CA . ARG A 1 466 ? -15.087 -2.398 71.740 1.00 88.69 466 ARG A CA 1
ATOM 3862 C C . ARG A 1 466 ? -16.419 -2.518 72.486 1.00 88.69 466 ARG A C 1
ATOM 3864 O O . ARG A 1 466 ? -16.410 -2.556 73.710 1.00 88.69 466 ARG A O 1
ATOM 3871 N N . LYS A 1 467 ? -17.543 -2.662 71.773 1.00 88.06 467 LYS A N 1
ATOM 3872 C CA . LYS A 1 467 ? -18.882 -2.871 72.367 1.00 88.06 467 LYS A CA 1
ATOM 3873 C C . LYS A 1 467 ? -18.988 -4.202 73.125 1.00 88.06 467 LYS A C 1
ATOM 3875 O O . LYS A 1 467 ? -19.655 -4.260 74.155 1.00 88.06 467 LYS A O 1
ATOM 3880 N N . LEU A 1 468 ? -18.311 -5.256 72.661 1.00 85.06 468 LEU A N 1
ATOM 3881 C CA . LEU A 1 468 ? -18.162 -6.514 73.401 1.00 85.06 468 LEU A CA 1
ATOM 3882 C C . LEU A 1 468 ? -17.360 -6.306 74.687 1.00 85.06 468 LEU A C 1
ATOM 3884 O O . LEU A 1 468 ? -17.829 -6.704 75.745 1.00 85.06 468 LEU A O 1
ATOM 3888 N N . TYR A 1 469 ? -16.219 -5.616 74.622 1.00 85.06 469 TYR A N 1
ATOM 3889 C CA . TYR A 1 469 ? -15.389 -5.318 75.793 1.00 85.06 469 TYR A CA 1
ATOM 3890 C C . TYR A 1 469 ? -16.133 -4.435 76.814 1.00 85.06 469 TYR A C 1
ATOM 3892 O O . TYR A 1 469 ? -16.079 -4.685 78.015 1.00 85.06 469 TYR A O 1
ATOM 3900 N N . GLU A 1 470 ? -16.893 -3.436 76.354 1.00 86.50 470 GLU A N 1
ATOM 3901 C CA . GLU A 1 470 ? -17.809 -2.631 77.178 1.00 86.50 470 GLU A CA 1
ATOM 3902 C C . GLU A 1 470 ? -18.833 -3.535 77.903 1.00 86.50 470 GLU A C 1
ATOM 3904 O O . GLU A 1 470 ? -18.991 -3.438 79.122 1.00 86.50 470 GLU A O 1
ATOM 3909 N N . LYS A 1 471 ? -19.464 -4.483 77.192 1.00 84.31 471 LYS A N 1
ATOM 3910 C CA . LYS A 1 471 ? -20.446 -5.426 77.766 1.00 84.31 471 LYS A CA 1
ATOM 3911 C C . LYS A 1 471 ? -19.842 -6.507 78.663 1.00 84.31 471 LYS A C 1
ATOM 3913 O O . LYS A 1 471 ? -20.490 -6.931 79.617 1.00 84.31 471 LYS A O 1
ATOM 3918 N N . GLU A 1 472 ? -18.614 -6.934 78.405 1.00 87.25 472 GLU A N 1
ATOM 3919 C CA . GLU A 1 472 ? -17.891 -7.888 79.247 1.00 87.25 472 GLU A CA 1
ATOM 3920 C C . GLU A 1 472 ? -17.501 -7.244 80.587 1.00 87.25 472 GLU A C 1
ATOM 3922 O O . GLU A 1 472 ? -17.693 -7.853 81.639 1.00 87.25 472 GLU A O 1
ATOM 3927 N N . ASN A 1 473 ? -17.100 -5.965 80.578 1.00 83.50 473 ASN A N 1
ATOM 3928 C CA . ASN A 1 473 ? -16.892 -5.176 81.798 1.00 83.50 473 ASN A CA 1
ATOM 3929 C C . ASN A 1 473 ? -18.201 -4.910 82.571 1.00 83.50 473 ASN A C 1
ATOM 3931 O O . ASN A 1 473 ? -18.212 -5.011 83.798 1.00 83.50 473 ASN A O 1
ATOM 3935 N N . GLU A 1 474 ? -19.323 -4.633 81.890 1.00 85.31 474 GLU A N 1
ATOM 3936 C CA . GLU A 1 474 ? -20.644 -4.589 82.546 1.00 85.31 474 GLU A CA 1
ATOM 3937 C C . GLU A 1 474 ? -20.988 -5.935 83.204 1.00 85.31 474 GLU A C 1
ATOM 3939 O O . GLU A 1 474 ? -21.411 -5.970 84.361 1.00 85.31 474 GLU A O 1
ATOM 3944 N N . SER A 1 475 ? -20.767 -7.052 82.503 1.00 80.12 475 SER A N 1
ATOM 3945 C CA . SER A 1 475 ? -21.034 -8.393 83.032 1.00 80.12 475 SER A CA 1
ATOM 3946 C C . SER A 1 475 ? -20.120 -8.764 84.203 1.00 80.12 475 SER A C 1
ATOM 3948 O O . SER A 1 475 ? -20.566 -9.483 85.097 1.00 80.12 475 SER A O 1
ATOM 3950 N N . LEU A 1 476 ? -18.873 -8.284 84.224 1.00 85.56 476 LEU A N 1
ATOM 3951 C CA . LEU A 1 476 ? -17.970 -8.384 85.374 1.00 85.56 476 LEU A CA 1
ATOM 3952 C C . LEU A 1 476 ? -18.504 -7.576 86.561 1.00 85.56 476 LEU A C 1
ATOM 3954 O O . LEU A 1 476 ? -18.656 -8.132 87.642 1.00 85.56 476 LEU A O 1
ATOM 3958 N N . SER A 1 477 ? -18.915 -6.321 86.358 1.00 81.62 477 SER A N 1
ATOM 3959 C CA . SER A 1 477 ? -19.486 -5.507 87.441 1.00 81.62 477 SER A CA 1
ATOM 3960 C C . SER A 1 477 ? -20.774 -6.109 88.025 1.00 81.62 477 SER A C 1
ATOM 3962 O O . SER A 1 477 ? -20.968 -6.097 89.240 1.00 81.62 477 SER A O 1
ATOM 3964 N N . ILE A 1 478 ? -21.639 -6.692 87.186 1.00 84.19 478 ILE A N 1
ATOM 3965 C CA . ILE A 1 478 ? -22.839 -7.421 87.631 1.00 84.19 478 ILE A CA 1
ATOM 3966 C C . ILE A 1 478 ? -22.456 -8.697 88.399 1.00 84.19 478 ILE A C 1
ATOM 3968 O O . ILE A 1 478 ? -23.108 -9.038 89.388 1.00 84.19 478 ILE A O 1
ATOM 3972 N N . ARG A 1 479 ? -21.387 -9.393 87.987 1.00 85.62 479 ARG A N 1
ATOM 3973 C CA . ARG A 1 479 ? -20.863 -10.577 88.683 1.00 85.62 479 ARG A CA 1
ATOM 3974 C C . ARG A 1 479 ? -20.305 -10.229 90.061 1.00 85.62 479 ARG A C 1
ATOM 3976 O O . ARG A 1 479 ? -20.655 -10.905 91.023 1.00 85.62 479 ARG A O 1
ATOM 3983 N N . ASP A 1 480 ? -19.518 -9.163 90.169 1.00 84.12 480 ASP A N 1
ATOM 3984 C CA . ASP A 1 480 ? -18.973 -8.677 91.441 1.00 84.12 480 ASP A CA 1
ATOM 3985 C C . ASP A 1 480 ? -20.106 -8.270 92.397 1.00 84.12 480 ASP A C 1
ATOM 3987 O O . ASP A 1 480 ? -20.109 -8.640 93.573 1.00 84.12 480 ASP A O 1
ATOM 3991 N N . GLN A 1 481 ? -21.129 -7.576 91.882 1.00 83.38 481 GLN A N 1
ATOM 3992 C CA . GLN A 1 481 ? -22.335 -7.243 92.645 1.00 83.38 481 GLN A CA 1
ATOM 3993 C C . GLN A 1 481 ? -23.055 -8.508 93.139 1.00 83.38 481 GLN A C 1
ATOM 3995 O O . GLN A 1 481 ? -23.350 -8.606 94.332 1.00 83.38 481 GLN A O 1
ATOM 4000 N N . LEU A 1 482 ? -23.271 -9.509 92.278 1.00 77.88 482 LEU A N 1
ATOM 4001 C CA . LEU A 1 482 ? -23.850 -10.797 92.678 1.00 77.88 482 LEU A CA 1
ATOM 4002 C C . LEU A 1 482 ? -23.002 -11.518 93.736 1.00 77.88 482 LEU A C 1
ATOM 4004 O O . LEU A 1 482 ? -23.566 -12.042 94.694 1.00 77.88 482 LEU A O 1
ATOM 4008 N N . GLU A 1 483 ? -21.672 -11.493 93.634 1.00 85.06 483 GLU A N 1
ATOM 4009 C CA . GLU A 1 483 ? -20.785 -12.109 94.627 1.00 85.06 483 GLU A CA 1
ATOM 4010 C C . GLU A 1 483 ? -20.857 -11.390 95.989 1.00 85.06 483 GLU A C 1
ATOM 4012 O O . GLU A 1 483 ? -20.880 -12.045 97.034 1.00 85.06 483 GLU A O 1
ATOM 4017 N N . THR A 1 484 ? -20.979 -10.055 96.012 1.00 79.81 484 THR A N 1
ATOM 4018 C CA . THR A 1 484 ? -21.227 -9.320 97.270 1.00 79.81 484 THR A CA 1
ATOM 4019 C C . THR A 1 484 ? -22.598 -9.635 97.875 1.00 79.81 484 THR A C 1
ATOM 4021 O O . THR A 1 484 ? -22.705 -9.775 99.095 1.00 79.81 484 THR A O 1
ATOM 4024 N N . VAL A 1 485 ? -23.633 -9.825 97.048 1.00 80.62 485 VAL A N 1
ATOM 4025 C CA . VAL A 1 485 ? -24.973 -10.235 97.502 1.00 80.62 485 VAL A CA 1
ATOM 4026 C C . VAL A 1 485 ? -24.970 -11.677 98.021 1.00 80.62 485 VAL A C 1
ATOM 4028 O O . VAL A 1 485 ? -25.595 -11.941 99.046 1.00 80.62 485 VAL A O 1
ATOM 4031 N N . GLN A 1 486 ? -24.228 -12.596 97.393 1.00 79.31 486 GLN A N 1
ATOM 4032 C CA . GLN A 1 486 ? -24.048 -13.959 97.907 1.00 79.31 486 GLN A CA 1
ATOM 4033 C C . GLN A 1 486 ? -23.356 -13.957 99.272 1.00 79.31 486 GLN A C 1
ATOM 4035 O O . GLN A 1 486 ? -23.892 -14.541 100.207 1.00 79.31 486 GLN A O 1
ATOM 4040 N N . LYS A 1 487 ? -22.248 -13.225 99.436 1.00 81.25 487 LYS A N 1
ATOM 4041 C CA . LYS A 1 487 ? -21.543 -13.112 100.729 1.00 81.25 487 LYS A CA 1
ATOM 4042 C C . LYS A 1 487 ? -22.416 -12.489 101.826 1.00 81.25 487 LYS A C 1
ATOM 4044 O O . LYS A 1 487 ? -22.355 -12.908 102.980 1.00 81.25 487 LYS A O 1
ATOM 4049 N N . ALA A 1 488 ? -23.269 -11.523 101.477 1.00 77.38 488 ALA A N 1
ATOM 4050 C CA . ALA A 1 488 ? -24.254 -10.963 102.404 1.00 77.38 488 ALA A CA 1
ATOM 4051 C C . ALA A 1 488 ? -25.358 -11.975 102.779 1.00 77.38 488 ALA A C 1
ATOM 4053 O O . ALA A 1 488 ? -25.788 -12.016 103.933 1.00 77.38 488 ALA A O 1
ATOM 4054 N N . LEU A 1 489 ? -25.797 -12.812 101.833 1.00 76.56 489 LEU A N 1
ATOM 4055 C CA . LEU A 1 489 ? -26.772 -13.878 102.075 1.00 76.56 489 LEU A CA 1
ATOM 4056 C C . LEU A 1 489 ? -26.183 -15.005 102.938 1.00 76.56 489 LEU A C 1
ATOM 4058 O O . LEU A 1 489 ? -26.849 -15.465 103.861 1.00 76.56 489 LEU A O 1
ATOM 4062 N N . GLU A 1 490 ? -24.936 -15.404 102.683 1.00 77.19 490 GLU A N 1
ATOM 4063 C CA . GLU A 1 490 ? -24.179 -16.382 103.474 1.00 77.19 490 GLU A CA 1
ATOM 4064 C C . GLU A 1 490 ? -24.002 -15.896 104.919 1.00 77.19 490 GLU A C 1
ATOM 4066 O O . GLU A 1 490 ? -24.384 -16.605 105.848 1.00 77.19 490 GLU A O 1
ATOM 4071 N N . GLY A 1 491 ? -23.572 -14.645 105.130 1.00 76.12 491 GLY A N 1
ATOM 4072 C CA . GLY A 1 491 ? -23.522 -14.040 106.468 1.00 76.12 491 GLY A CA 1
ATOM 4073 C C . GLY A 1 491 ? -24.896 -13.950 107.154 1.00 76.12 491 GLY A C 1
ATOM 4074 O O . GLY A 1 491 ? -25.002 -14.117 108.370 1.00 76.12 491 GLY A O 1
ATOM 4075 N N . GLY A 1 492 ? -25.975 -13.754 106.389 1.00 74.62 492 GLY A N 1
ATOM 4076 C CA . GLY A 1 492 ? -27.352 -13.834 106.891 1.00 74.62 492 GLY A CA 1
ATOM 4077 C C . GLY A 1 492 ? -27.778 -15.253 107.295 1.00 74.62 492 GLY A C 1
ATOM 4078 O O . GLY A 1 492 ? -28.497 -15.425 108.284 1.00 74.62 492 GLY A O 1
ATOM 4079 N N . GLN A 1 493 ? -27.307 -16.277 106.579 1.00 74.62 493 GLN A N 1
ATOM 4080 C CA . GLN A 1 493 ? -27.502 -17.686 106.934 1.00 74.62 493 GLN A CA 1
ATOM 4081 C C . GLN A 1 493 ? -26.680 -18.072 108.170 1.00 74.62 493 GLN A C 1
ATOM 4083 O O . GLN A 1 493 ? -27.201 -18.732 109.065 1.00 74.62 493 GLN A O 1
ATOM 4088 N N . GLU A 1 494 ? -25.437 -17.603 108.301 1.00 75.44 494 GLU A N 1
ATOM 4089 C CA . GLU A 1 494 ? -24.653 -17.777 109.529 1.00 75.44 494 GLU A CA 1
ATOM 4090 C C . GLU A 1 494 ? -25.325 -17.107 110.735 1.00 75.44 494 GLU A C 1
ATOM 4092 O O . GLU A 1 494 ? -25.456 -17.735 111.786 1.00 75.44 494 GLU A O 1
ATOM 4097 N N . LEU A 1 495 ? -25.820 -15.872 110.590 1.00 77.69 495 LEU A N 1
ATOM 4098 C CA . LEU A 1 495 ? -26.502 -15.156 111.672 1.00 77.69 495 LEU A CA 1
ATOM 4099 C C . LEU A 1 495 ? -27.825 -15.826 112.077 1.00 77.69 495 LEU A C 1
ATOM 4101 O O . LEU A 1 495 ? -28.134 -15.905 113.266 1.00 77.69 495 LEU A O 1
ATOM 4105 N N . THR A 1 496 ? -28.601 -16.342 111.119 1.00 74.94 496 THR A N 1
ATOM 4106 C CA . THR A 1 496 ? -29.836 -17.087 111.424 1.00 74.94 496 THR A CA 1
ATOM 4107 C C . THR A 1 496 ? -29.549 -18.454 112.043 1.00 74.94 496 THR A C 1
ATOM 4109 O O . THR A 1 496 ? -30.226 -18.818 113.001 1.00 74.94 496 THR A O 1
ATOM 4112 N N . ASN A 1 497 ? -28.494 -19.157 111.618 1.00 76.19 497 ASN A N 1
ATOM 4113 C CA . ASN A 1 497 ? -28.014 -20.371 112.288 1.00 76.19 497 ASN A CA 1
ATOM 4114 C C . ASN A 1 497 ? -27.534 -20.087 113.727 1.00 76.19 497 ASN A C 1
ATOM 4116 O O . ASN A 1 497 ? -27.839 -20.858 114.637 1.00 76.19 497 ASN A O 1
ATOM 4120 N N . GLN A 1 498 ? -26.838 -18.969 113.968 1.00 76.06 498 GLN A N 1
ATOM 4121 C CA . GLN A 1 498 ? -26.445 -18.540 115.317 1.00 76.06 498 GLN A CA 1
ATOM 4122 C C . GLN A 1 498 ? -27.663 -18.200 116.188 1.00 76.06 498 GLN A C 1
ATOM 4124 O O . GLN A 1 498 ? -27.736 -18.660 117.325 1.00 76.06 498 GLN A O 1
ATOM 4129 N N . LEU A 1 499 ? -28.643 -17.460 115.658 1.00 77.06 499 LEU A N 1
ATOM 4130 C CA . LEU A 1 499 ? -29.899 -17.152 116.353 1.00 77.06 499 LEU A CA 1
ATOM 4131 C C . LEU A 1 499 ? -30.717 -18.410 116.660 1.00 77.06 499 LEU A C 1
ATOM 4133 O O . LEU A 1 499 ? -31.248 -18.532 117.759 1.00 77.06 499 LEU A O 1
ATOM 4137 N N . GLN A 1 500 ? -30.799 -19.361 115.728 1.00 76.00 500 GLN A N 1
ATOM 4138 C CA . GLN A 1 500 ? -31.509 -20.621 115.938 1.00 76.00 500 GLN A CA 1
ATOM 4139 C C . GLN A 1 500 ? -30.808 -21.493 116.989 1.00 76.00 500 GLN A C 1
ATOM 4141 O O . GLN A 1 500 ? -31.477 -22.064 117.847 1.00 76.00 500 GLN A O 1
ATOM 4146 N N . LYS A 1 501 ? -29.470 -21.520 117.000 1.00 76.81 501 LYS A N 1
ATOM 4147 C CA . LYS A 1 501 ? -28.681 -22.188 118.045 1.00 76.81 501 LYS A CA 1
ATOM 4148 C C . LYS A 1 501 ? -28.829 -21.510 119.412 1.00 76.81 501 LYS A C 1
ATOM 4150 O O . LYS A 1 501 ? -28.967 -22.203 120.412 1.00 76.81 501 LYS A O 1
ATOM 4155 N N . GLN A 1 502 ? -28.877 -20.176 119.467 1.00 75.88 502 GLN A N 1
ATOM 4156 C CA . GLN A 1 502 ? -29.198 -19.438 120.696 1.00 75.88 502 GLN A CA 1
ATOM 4157 C C . GLN A 1 502 ? -30.638 -19.688 121.164 1.00 75.88 502 GLN A C 1
ATOM 4159 O O . GLN A 1 502 ? -30.873 -19.764 122.365 1.00 75.88 502 GLN A O 1
ATOM 4164 N N . LEU A 1 503 ? -31.598 -19.853 120.248 1.00 74.31 503 LEU A N 1
ATOM 4165 C CA . LEU A 1 503 ? -32.974 -20.228 120.583 1.00 74.31 503 LEU A CA 1
ATOM 4166 C C . LEU A 1 503 ? -33.036 -21.646 121.169 1.00 74.31 503 LEU A C 1
ATOM 4168 O O . LEU A 1 503 ? -33.730 -21.865 122.156 1.00 74.31 503 LEU A O 1
ATOM 4172 N N . GLU A 1 504 ? -32.283 -22.589 120.603 1.00 76.44 504 GLU A N 1
ATOM 4173 C CA . GLU A 1 504 ? -32.180 -23.970 121.085 1.00 76.44 504 GLU A CA 1
ATOM 4174 C C . GLU A 1 504 ? -31.475 -24.041 122.453 1.00 76.44 504 GLU A C 1
ATOM 4176 O O . GLU A 1 504 ? -31.974 -24.691 123.372 1.00 76.44 504 GLU A O 1
ATOM 4181 N N . GLU A 1 505 ? -30.391 -23.285 122.650 1.00 74.94 505 GLU A N 1
ATOM 4182 C CA . GLU A 1 505 ? -29.727 -23.107 123.950 1.00 74.94 505 GLU A CA 1
ATOM 4183 C C . GLU A 1 505 ? -30.654 -22.441 124.988 1.00 74.94 505 GLU A C 1
ATOM 4185 O O . GLU A 1 505 ? -30.717 -22.898 126.132 1.00 74.94 505 GLU A O 1
ATOM 4190 N N . LEU A 1 506 ? -31.445 -21.434 124.596 1.00 73.31 506 LEU A N 1
ATOM 4191 C CA . LEU A 1 506 ? -32.475 -20.822 125.446 1.00 73.31 506 LEU A CA 1
ATOM 4192 C C . LEU A 1 506 ? -33.635 -21.775 125.747 1.00 73.31 506 LEU A C 1
ATOM 4194 O O . LEU A 1 506 ? -34.163 -21.739 126.855 1.00 73.31 506 LEU A O 1
ATOM 4198 N N . GLN A 1 507 ? -34.036 -22.641 124.814 1.00 72.88 507 GLN A N 1
ATOM 4199 C CA . GLN A 1 507 ? -35.039 -23.675 125.070 1.00 72.88 507 GLN A CA 1
ATOM 4200 C C . GLN A 1 507 ? -34.501 -24.720 126.046 1.00 72.88 507 GLN A C 1
ATOM 4202 O O . GLN A 1 507 ? -35.210 -25.053 126.988 1.00 72.88 507 GLN A O 1
ATOM 4207 N N . ILE A 1 508 ? -33.245 -25.158 125.906 1.00 76.69 508 ILE A N 1
ATOM 4208 C CA . ILE A 1 508 ? -32.573 -26.035 126.878 1.00 76.69 508 ILE A CA 1
ATOM 4209 C C . ILE A 1 508 ? -32.486 -25.353 128.252 1.00 76.69 508 ILE A C 1
ATOM 4211 O O . ILE A 1 508 ? -32.779 -25.997 129.258 1.00 76.69 508 ILE A O 1
ATOM 4215 N N . GLN A 1 509 ? -32.169 -24.053 128.319 1.00 72.94 509 GLN A N 1
ATOM 4216 C CA . GLN A 1 509 ? -32.224 -23.291 129.571 1.00 72.94 509 GLN A CA 1
ATOM 4217 C C . GLN A 1 509 ? -33.641 -23.182 130.141 1.00 72.94 509 GLN A C 1
ATOM 4219 O O . GLN A 1 509 ? -33.794 -23.318 131.347 1.00 72.94 509 GLN A O 1
ATOM 4224 N N . ASN A 1 510 ? -34.679 -22.995 129.323 1.00 71.75 510 ASN A N 1
ATOM 4225 C CA . ASN A 1 510 ? -36.066 -22.933 129.798 1.00 71.75 510 ASN A CA 1
ATOM 4226 C C . ASN A 1 510 ? -36.541 -24.301 130.315 1.00 71.75 510 ASN A C 1
ATOM 4228 O O . ASN A 1 510 ? -37.199 -24.386 131.347 1.00 71.75 510 ASN A O 1
ATOM 4232 N N . ASP A 1 511 ? -36.146 -25.384 129.648 1.00 70.62 511 ASP A N 1
ATOM 4233 C CA . ASP A 1 511 ? -36.418 -26.761 130.058 1.00 70.62 511 ASP A CA 1
ATOM 4234 C C . ASP A 1 511 ? -35.640 -27.162 131.320 1.00 70.62 511 ASP A C 1
ATOM 4236 O O . ASP A 1 511 ? -36.108 -27.992 132.104 1.00 70.62 511 ASP A O 1
ATOM 4240 N N . HIS A 1 512 ? -34.447 -26.594 131.520 1.00 71.44 512 HIS A N 1
ATOM 4241 C CA . HIS A 1 512 ? -33.654 -26.734 132.739 1.00 71.44 512 HIS A CA 1
ATOM 4242 C C . HIS A 1 512 ? -34.255 -25.896 133.874 1.00 71.44 512 HIS A C 1
ATOM 4244 O O . HIS A 1 512 ? -34.452 -26.429 134.962 1.00 71.44 512 HIS A O 1
ATOM 4250 N N . MET A 1 513 ? -34.645 -24.645 133.607 1.00 68.19 513 MET A N 1
ATOM 4251 C CA . MET A 1 513 ? -35.354 -23.768 134.540 1.00 68.19 513 MET A CA 1
ATOM 4252 C C . MET A 1 513 ? -36.727 -24.315 134.921 1.00 68.19 513 MET A C 1
ATOM 4254 O O . MET A 1 513 ? -37.130 -24.130 136.055 1.00 68.19 513 MET A O 1
ATOM 4258 N N . ALA A 1 514 ? -37.450 -25.015 134.045 1.00 64.25 514 ALA A N 1
ATOM 4259 C CA . ALA A 1 514 ? -38.719 -25.651 134.403 1.00 64.25 514 ALA A CA 1
ATOM 4260 C C . ALA A 1 514 ? -38.512 -26.804 135.402 1.00 64.25 514 ALA A C 1
ATOM 4262 O O . ALA A 1 514 ? -39.285 -26.963 136.348 1.00 64.25 514 ALA A O 1
ATOM 4263 N N . LYS A 1 515 ? -37.430 -27.578 135.232 1.00 66.38 515 LYS A N 1
ATOM 4264 C CA . LYS A 1 515 ? -37.029 -28.648 136.161 1.00 66.38 515 LYS A CA 1
ATOM 4265 C C . LYS A 1 515 ? -36.491 -28.068 137.476 1.00 66.38 515 LYS A C 1
ATOM 4267 O O . LYS A 1 515 ? -36.875 -28.528 138.547 1.00 66.38 515 LYS A O 1
ATOM 4272 N N . GLU A 1 516 ? -35.681 -27.013 137.414 1.00 61.62 516 GLU A N 1
ATOM 4273 C CA . GLU A 1 516 ? -35.198 -26.297 138.599 1.00 61.62 516 GLU A CA 1
ATOM 4274 C C . GLU A 1 516 ? -36.305 -25.529 139.317 1.00 61.62 516 GLU A C 1
ATOM 4276 O O . GLU A 1 516 ? -36.287 -25.498 140.535 1.00 61.62 516 GLU A O 1
ATOM 4281 N N . LEU A 1 517 ? -37.311 -24.986 138.627 1.00 60.62 517 LEU A N 1
ATOM 4282 C CA . LEU A 1 517 ? -38.475 -24.346 139.246 1.00 60.62 517 LEU A CA 1
ATOM 4283 C C . LEU A 1 517 ? -39.322 -25.372 140.004 1.00 60.62 517 LEU A C 1
ATOM 4285 O O 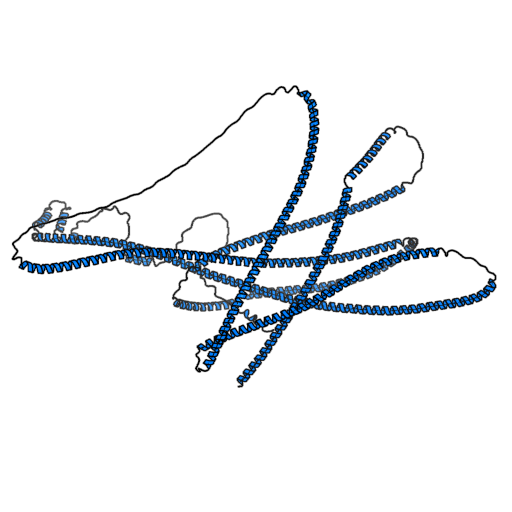. LEU A 1 517 ? -39.811 -25.064 141.086 1.00 60.62 517 LEU A O 1
ATOM 4289 N N . HIS A 1 518 ? -39.438 -26.603 139.496 1.00 60.00 518 HIS A N 1
ATOM 4290 C CA . HIS A 1 518 ? -40.107 -27.690 140.213 1.00 60.00 518 HIS A CA 1
ATOM 4291 C C . HIS A 1 518 ? -39.358 -28.069 141.507 1.00 60.00 518 HIS A C 1
ATOM 4293 O O . HIS A 1 518 ? -39.989 -28.224 142.550 1.00 60.00 518 HIS A O 1
ATOM 4299 N N . VAL A 1 519 ? -38.022 -28.143 141.470 1.00 63.03 519 VAL A N 1
ATOM 4300 C CA . VAL A 1 519 ? -37.168 -28.386 142.656 1.00 63.03 519 VAL A CA 1
ATOM 4301 C C . VAL A 1 519 ? -37.078 -27.146 143.570 1.00 63.03 519 VAL A C 1
ATOM 4303 O O . VAL A 1 519 ? -36.921 -27.253 144.788 1.00 63.03 519 VAL A O 1
ATOM 4306 N N . SER A 1 520 ? -37.218 -25.946 143.006 1.00 53.16 520 SER A N 1
ATOM 4307 C CA . SER A 1 520 ? -37.185 -24.668 143.720 1.00 53.16 520 SER A CA 1
ATOM 4308 C C . SER A 1 520 ? -38.498 -24.401 144.450 1.00 53.16 520 SER A C 1
ATOM 4310 O O . SER A 1 520 ? -38.462 -23.950 145.587 1.00 53.16 520 SER A O 1
ATOM 4312 N N . MET A 1 521 ? -39.652 -24.773 143.888 1.00 55.00 521 MET A N 1
ATOM 4313 C CA . MET A 1 521 ? -40.923 -24.770 144.623 1.00 55.00 521 MET A CA 1
ATOM 4314 C C . MET A 1 521 ? -40.882 -25.727 145.825 1.00 55.00 521 MET A C 1
ATOM 4316 O O . MET A 1 521 ? -41.346 -25.363 146.902 1.00 55.00 521 MET A O 1
ATOM 4320 N N . GLU A 1 522 ? -40.248 -26.896 145.690 1.00 53.31 522 GLU A N 1
ATOM 4321 C CA . GLU A 1 522 ? -40.051 -27.846 146.799 1.00 53.31 522 GLU A CA 1
ATOM 4322 C C . GLU A 1 522 ? -39.024 -27.374 147.853 1.00 53.31 522 GLU A C 1
ATOM 4324 O O . GLU A 1 522 ? -38.968 -27.931 148.948 1.00 53.31 522 GLU A O 1
ATOM 4329 N N . THR A 1 523 ? -38.241 -26.321 147.577 1.00 53.22 523 THR A N 1
ATOM 4330 C CA . THR A 1 523 ? -37.258 -25.741 148.520 1.00 53.22 523 THR A CA 1
ATOM 4331 C C . THR A 1 523 ? -37.567 -24.298 148.959 1.00 53.22 523 THR A C 1
ATOM 4333 O O . THR A 1 523 ? -37.031 -23.831 149.970 1.00 53.22 523 THR A O 1
ATOM 4336 N N . GLN A 1 524 ? -38.504 -23.605 148.300 1.00 46.34 524 GLN A N 1
ATOM 4337 C CA . GLN A 1 524 ? -39.026 -22.294 148.713 1.00 46.34 524 GLN A CA 1
ATOM 4338 C C . GLN A 1 524 ? -39.732 -22.351 150.076 1.00 46.34 524 GLN A C 1
ATOM 4340 O O . GLN A 1 524 ? -39.639 -21.392 150.845 1.00 46.34 524 GLN A O 1
ATOM 4345 N N . ASP A 1 525 ? -40.328 -23.494 150.429 1.00 49.00 525 ASP A N 1
ATOM 4346 C CA . ASP A 1 525 ? -40.893 -23.767 151.760 1.00 49.00 525 ASP A CA 1
ATOM 4347 C C . ASP A 1 525 ? -39.829 -23.965 152.867 1.00 49.00 525 ASP A C 1
ATOM 4349 O O . ASP A 1 525 ? -40.174 -24.224 154.023 1.00 49.00 525 ASP A O 1
ATOM 4353 N N . HIS A 1 526 ? -38.530 -23.825 152.561 1.00 42.53 526 HIS A N 1
ATOM 4354 C CA . HIS A 1 526 ? -37.449 -23.912 153.555 1.00 42.53 526 HIS A CA 1
ATOM 4355 C C . HIS A 1 526 ? -36.500 -22.709 153.628 1.00 42.53 526 HIS A C 1
ATOM 4357 O O . HIS A 1 526 ? -35.983 -22.446 154.713 1.00 42.53 526 HIS A O 1
ATOM 4363 N N . LEU A 1 527 ? -36.289 -21.938 152.553 1.00 41.69 527 LEU A N 1
ATOM 4364 C CA . LEU A 1 527 ? -35.441 -20.727 152.601 1.00 41.69 527 LEU A CA 1
ATOM 4365 C C . LEU A 1 527 ? -36.170 -19.400 152.323 1.00 41.69 527 LEU A C 1
ATOM 4367 O O . LEU A 1 527 ? -35.555 -18.391 151.982 1.00 41.69 527 LEU A O 1
ATOM 4371 N N . ARG A 1 528 ? -37.462 -19.331 152.661 1.00 43.75 528 ARG A N 1
ATOM 4372 C CA . ARG A 1 528 ? -38.214 -18.078 152.895 1.00 43.75 528 ARG A CA 1
ATOM 4373 C C . ARG A 1 528 ? -37.728 -17.314 154.156 1.00 43.75 528 ARG A C 1
ATOM 4375 O O . ARG A 1 528 ? -38.544 -16.865 154.957 1.00 43.75 528 ARG A O 1
ATOM 4382 N N . SER A 1 529 ? -36.411 -17.215 154.379 1.00 34.69 529 SER A N 1
ATOM 4383 C CA . SER A 1 529 ? -35.818 -16.754 155.652 1.00 34.69 529 SER A CA 1
ATOM 4384 C C . SER A 1 529 ? -34.533 -15.915 155.552 1.00 34.69 529 SER A C 1
ATOM 4386 O O . SER A 1 529 ? -34.194 -15.264 156.537 1.00 34.69 529 SER A O 1
ATOM 4388 N N . HIS A 1 530 ? -33.830 -15.889 154.417 1.00 36.56 530 HIS A N 1
ATOM 4389 C CA . HIS A 1 530 ? -32.756 -14.922 154.142 1.00 36.56 530 HIS A CA 1
ATOM 4390 C C . HIS A 1 530 ? -32.972 -14.407 152.714 1.00 36.56 530 HIS A C 1
ATOM 4392 O O . HIS A 1 530 ? -33.050 -15.198 151.782 1.00 36.56 530 HIS A O 1
ATOM 4398 N N . LEU A 1 531 ? -33.393 -13.150 152.548 1.00 32.62 531 LEU A N 1
ATOM 4399 C CA . LEU A 1 531 ? -32.543 -11.948 152.551 1.00 32.62 531 LEU A CA 1
ATOM 4400 C C . LEU A 1 531 ? -31.552 -12.007 151.374 1.00 32.62 531 LEU A C 1
ATOM 4402 O O . LEU A 1 531 ? -30.735 -12.918 151.324 1.00 32.62 531 LEU A O 1
ATOM 4406 N N . VAL A 1 532 ? -31.716 -11.198 150.318 1.00 34.75 532 VAL A N 1
ATOM 4407 C CA . VAL A 1 532 ? -31.660 -9.711 150.284 1.00 34.75 532 VAL A CA 1
ATOM 4408 C C . VAL A 1 532 ? -30.252 -9.239 150.613 1.00 34.75 532 VAL A C 1
ATOM 4410 O O . VAL A 1 532 ? -29.669 -9.711 151.582 1.00 34.75 532 VAL A O 1
ATOM 4413 N N . GLU A 1 533 ? -29.762 -8.296 149.801 1.00 33.25 533 GLU A N 1
ATOM 4414 C CA . GLU A 1 533 ? -28.354 -7.888 149.715 1.00 33.25 533 GLU A CA 1
ATOM 4415 C C . GLU A 1 533 ? -27.452 -9.033 149.171 1.00 33.25 533 GLU A C 1
ATOM 4417 O O . GLU A 1 533 ? -27.719 -10.212 149.366 1.00 33.25 533 GLU A O 1
ATOM 4422 N N . TYR A 1 534 ? -26.416 -8.777 148.369 1.00 31.88 534 TYR A N 1
ATOM 4423 C CA . TYR A 1 534 ? -25.672 -7.530 148.218 1.00 31.88 534 TYR A CA 1
ATOM 4424 C C . TYR A 1 534 ? -25.096 -7.369 146.792 1.00 31.88 534 TYR A C 1
ATOM 4426 O O . TYR A 1 534 ? -24.316 -8.207 146.360 1.00 31.88 534 TYR A O 1
ATOM 4434 N N . GLU A 1 535 ? -25.464 -6.258 146.136 1.00 35.97 535 GLU A N 1
ATOM 4435 C CA . GLU A 1 535 ? -24.688 -5.487 145.134 1.00 35.97 535 GLU A CA 1
ATOM 4436 C C . GLU A 1 535 ? -24.255 -6.166 143.792 1.00 35.97 535 GLU A C 1
ATOM 4438 O O . GLU A 1 535 ? -24.055 -7.366 143.695 1.00 35.97 535 GLU A O 1
ATOM 4443 N N . SER A 1 536 ? -24.257 -5.504 142.618 1.00 30.95 536 SER A N 1
ATOM 4444 C CA . SER A 1 536 ? -23.668 -4.198 142.230 1.00 30.95 536 SER A CA 1
ATOM 4445 C C . SER A 1 536 ? -22.119 -4.266 142.296 1.00 30.95 536 SER A C 1
ATOM 4447 O O . SER A 1 536 ? -21.577 -4.745 143.275 1.00 30.95 536 SER A O 1
ATOM 4449 N N . THR A 1 537 ? -21.280 -3.838 141.338 1.00 33.22 537 THR A N 1
ATOM 4450 C CA . THR A 1 537 ? -21.423 -3.092 140.062 1.00 33.22 537 THR A CA 1
ATOM 4451 C C . THR A 1 537 ? -20.075 -3.166 139.277 1.00 33.22 537 THR A C 1
ATOM 4453 O O . THR A 1 537 ? -19.204 -3.927 139.683 1.00 33.22 537 THR A O 1
ATOM 4456 N N . LEU A 1 538 ? -19.847 -2.264 138.290 1.00 28.86 538 LEU A N 1
ATOM 4457 C CA . LEU A 1 538 ? -18.544 -1.845 137.681 1.00 28.86 538 LEU A CA 1
ATOM 4458 C C . LEU A 1 538 ? -18.061 -2.734 136.498 1.00 28.86 538 LEU A C 1
ATOM 4460 O O . LEU A 1 538 ? -18.302 -3.928 136.544 1.00 28.86 538 LEU A O 1
ATOM 4464 N N . GLN A 1 539 ? -17.344 -2.350 135.418 1.00 31.00 539 GLN A N 1
ATOM 4465 C CA . GLN A 1 539 ? -16.768 -1.160 134.710 1.00 31.00 539 GLN A CA 1
ATOM 4466 C C . GLN A 1 539 ? -15.892 -1.755 133.524 1.00 31.00 539 GLN A C 1
ATOM 4468 O O . GLN A 1 539 ? -15.828 -2.976 133.436 1.00 31.00 539 GLN A O 1
ATOM 4473 N N . LYS A 1 540 ? -15.064 -1.080 132.680 1.00 34.31 540 LYS A N 1
ATOM 4474 C CA . LYS A 1 540 ? -15.182 0.042 131.683 1.00 34.31 540 LYS A CA 1
ATOM 4475 C C . LYS A 1 540 ? -13.776 0.344 131.004 1.00 34.31 540 LYS A C 1
ATOM 4477 O O . LYS A 1 540 ? -12.813 0.231 131.755 1.00 34.31 540 LYS A O 1
ATOM 4482 N N . ASN A 1 541 ? -13.648 0.788 129.709 1.00 33.00 541 ASN A N 1
ATOM 4483 C CA . ASN A 1 541 ? -12.594 1.707 129.064 1.00 33.00 541 ASN A CA 1
ATOM 4484 C C . ASN A 1 541 ? -11.759 1.312 127.753 1.00 33.00 541 ASN A C 1
ATOM 4486 O O . ASN A 1 541 ? -11.637 0.125 127.472 1.00 33.00 541 ASN A O 1
ATOM 4490 N N . GLU A 1 542 ? -11.147 2.334 127.048 1.00 32.38 542 GLU A N 1
ATOM 4491 C CA . GLU A 1 542 ? -10.066 2.423 125.948 1.00 32.38 542 GLU A CA 1
ATOM 4492 C C . GLU A 1 542 ? -10.383 2.366 124.388 1.00 32.38 542 GLU A C 1
ATOM 4494 O O . GLU A 1 542 ? -11.456 1.864 124.071 1.00 32.38 542 GLU A O 1
ATOM 4499 N N . SER A 1 543 ? -9.624 2.836 123.323 1.00 39.56 543 SER A N 1
ATOM 4500 C CA . SER A 1 543 ? -8.342 3.630 123.034 1.00 39.56 543 SER A CA 1
ATOM 4501 C C . SER A 1 543 ? -8.232 4.320 121.583 1.00 39.56 543 SER A C 1
ATOM 4503 O O . SER A 1 543 ? -9.251 4.346 120.896 1.00 39.56 543 SER A O 1
ATOM 4505 N N . ILE A 1 544 ? -7.085 4.933 121.099 1.00 43.25 544 ILE A N 1
ATOM 4506 C CA . ILE A 1 544 ? -6.973 6.014 119.992 1.00 43.25 544 ILE A CA 1
ATOM 4507 C C . ILE A 1 544 ? -5.649 6.088 119.042 1.00 43.25 544 ILE A C 1
ATOM 4509 O O . ILE A 1 544 ? -4.660 5.471 119.425 1.00 43.25 544 ILE A O 1
ATOM 4513 N N . VAL A 1 545 ? -5.566 6.829 117.850 1.00 36.00 545 VAL A N 1
ATOM 4514 C CA . VAL A 1 545 ? -4.392 7.009 116.828 1.00 36.00 545 VAL A CA 1
ATOM 4515 C C . VAL A 1 545 ? -4.299 8.315 115.849 1.00 36.00 545 VAL A C 1
ATOM 4517 O O . VAL A 1 545 ? -5.154 9.181 116.014 1.00 36.00 545 VAL A O 1
ATOM 4520 N N . GLN A 1 546 ? -3.303 8.534 114.887 1.00 35.72 546 GLN A N 1
ATOM 4521 C CA . GLN A 1 546 ? -2.986 9.735 113.928 1.00 35.72 546 GLN A CA 1
ATOM 4522 C C . GLN A 1 546 ? -2.209 9.404 112.537 1.00 35.72 546 GLN A C 1
ATOM 4524 O O . GLN A 1 546 ? -2.111 8.200 112.329 1.00 35.72 546 GLN A O 1
ATOM 4529 N N . GLN A 1 547 ? -1.599 10.182 111.535 1.00 36.94 547 GLN A N 1
ATOM 4530 C CA . GLN A 1 547 ? -1.204 11.619 111.096 1.00 36.94 547 GLN A CA 1
ATOM 4531 C C . GLN A 1 547 ? -0.628 11.821 109.567 1.00 36.94 547 GLN A C 1
ATOM 4533 O O . GLN A 1 547 ? -0.655 10.824 108.854 1.00 36.94 547 GLN A O 1
ATOM 4538 N N . SER A 1 548 ? -0.076 13.016 109.076 1.00 37.31 548 SER A N 1
ATOM 4539 C CA . SER A 1 548 ? 0.951 13.352 107.928 1.00 37.31 548 SER A CA 1
ATOM 4540 C C . SER A 1 548 ? 0.672 14.198 106.564 1.00 37.31 548 SER A C 1
ATOM 4542 O O . SER A 1 548 ? -0.477 14.220 106.142 1.00 37.31 548 SER A O 1
ATOM 4544 N N . VAL A 1 549 ? 1.674 14.896 105.863 1.00 37.00 549 VAL A N 1
ATOM 4545 C CA . VAL A 1 549 ? 1.590 15.853 104.618 1.00 37.00 549 VAL A CA 1
ATOM 4546 C C . VAL A 1 549 ? 2.883 16.206 103.675 1.00 37.00 549 VAL A C 1
ATOM 4548 O O . VAL A 1 549 ? 3.980 15.920 104.150 1.00 37.00 549 VAL A O 1
ATOM 4551 N N . PRO A 1 550 ? 2.828 16.852 102.418 1.00 55.62 550 PRO A N 1
ATOM 4552 C CA . PRO A 1 550 ? 3.948 17.194 101.388 1.00 55.62 550 PRO A CA 1
ATOM 4553 C C . PRO A 1 550 ? 3.973 18.580 100.515 1.00 55.62 550 PRO A C 1
ATOM 4555 O O . PRO A 1 550 ? 3.027 19.337 100.711 1.00 55.62 550 PRO A O 1
ATOM 4558 N N . ASN A 1 551 ? 4.959 18.950 99.573 1.00 39.94 551 ASN A N 1
ATOM 4559 C CA . ASN A 1 551 ? 4.959 20.090 98.482 1.00 39.94 551 ASN A CA 1
ATOM 4560 C C . ASN A 1 551 ? 6.255 20.514 97.554 1.00 39.94 551 ASN A C 1
ATOM 4562 O O . ASN A 1 551 ? 7.251 19.815 97.705 1.00 39.94 551 ASN A O 1
ATOM 4566 N N . GLU A 1 552 ? 6.276 21.609 96.640 1.00 32.62 552 GLU A N 1
ATOM 4567 C CA . GLU A 1 552 ? 7.384 22.128 95.622 1.00 32.62 552 GLU A CA 1
ATOM 4568 C C . GLU A 1 552 ? 7.553 23.677 94.992 1.00 32.62 552 GLU A C 1
ATOM 4570 O O . GLU A 1 552 ? 7.008 24.618 95.589 1.00 32.62 552 GLU A O 1
ATOM 4575 N N . VAL A 1 553 ? 8.320 24.036 93.854 1.00 35.56 553 VAL A N 1
ATOM 4576 C CA . VAL A 1 553 ? 8.996 25.392 93.398 1.00 35.56 553 VAL A CA 1
ATOM 4577 C C . VAL A 1 553 ? 8.968 26.047 91.879 1.00 35.56 553 VAL A C 1
ATOM 4579 O O . VAL A 1 553 ? 8.057 25.670 91.153 1.00 35.56 553 VAL A O 1
ATOM 4582 N N . LYS A 1 554 ? 9.772 27.122 91.414 1.00 37.16 554 LYS A N 1
ATOM 4583 C CA . LYS A 1 554 ? 9.618 28.114 90.186 1.00 37.16 554 LYS A CA 1
ATOM 4584 C C . LYS A 1 554 ? 10.884 28.907 89.487 1.00 37.16 554 LYS A C 1
ATOM 4586 O O . LYS A 1 554 ? 11.962 28.754 90.046 1.00 37.16 554 LYS A O 1
ATOM 4591 N N . ASN A 1 555 ? 10.817 29.756 88.357 1.00 35.91 555 ASN A N 1
ATOM 4592 C CA . ASN A 1 555 ? 11.953 30.533 87.575 1.00 35.91 555 ASN A CA 1
ATOM 4593 C C . ASN A 1 555 ? 11.691 31.807 86.547 1.00 35.91 555 ASN A C 1
ATOM 4595 O O . ASN A 1 555 ? 10.520 32.165 86.447 1.00 35.91 555 ASN A O 1
ATOM 4599 N N . THR A 1 556 ? 12.672 32.501 85.798 1.00 33.94 556 THR A N 1
ATOM 4600 C CA . THR A 1 556 ? 12.594 33.863 84.979 1.00 33.94 556 THR A CA 1
ATOM 4601 C C . THR A 1 556 ? 13.584 34.285 83.735 1.00 33.94 556 THR A C 1
ATOM 4603 O O . THR A 1 556 ? 14.535 33.531 83.559 1.00 33.94 556 THR A O 1
ATOM 4606 N N . ASN A 1 557 ? 13.430 35.446 82.925 1.00 38.44 557 ASN A N 1
ATOM 4607 C CA . ASN A 1 557 ? 14.427 36.444 82.185 1.00 38.44 557 ASN A CA 1
ATOM 4608 C C . ASN A 1 557 ? 14.218 37.125 80.691 1.00 38.44 557 ASN A C 1
ATOM 4610 O O . ASN A 1 557 ? 13.379 36.584 79.980 1.00 38.44 557 ASN A O 1
ATOM 4614 N N . ASN A 1 558 ? 14.913 38.260 80.201 1.00 38.69 558 ASN A N 1
ATOM 4615 C CA . ASN A 1 558 ? 14.800 39.058 78.841 1.00 38.69 558 ASN A CA 1
ATOM 4616 C C . ASN A 1 558 ? 15.963 40.131 78.313 1.00 38.69 558 ASN A C 1
ATOM 4618 O O . ASN A 1 558 ? 17.067 40.000 78.836 1.00 38.69 558 ASN A O 1
ATOM 4622 N N . GLU A 1 559 ? 15.769 41.125 77.320 1.00 42.00 559 GLU A N 1
ATOM 4623 C CA . GLU A 1 559 ? 16.525 42.430 76.796 1.00 42.00 559 GLU A CA 1
ATOM 4624 C C . GLU A 1 559 ? 17.499 42.514 75.467 1.00 42.00 559 GLU A C 1
ATOM 4626 O O . GLU A 1 559 ? 17.921 41.426 75.090 1.00 42.00 559 GLU A O 1
ATOM 4631 N N . GLU A 1 560 ? 18.002 43.565 74.649 1.00 39.97 560 GLU A N 1
ATOM 4632 C CA . GLU A 1 560 ? 17.895 45.094 74.270 1.00 39.97 560 GLU A CA 1
ATOM 4633 C C . GLU A 1 560 ? 18.481 45.761 72.854 1.00 39.97 560 GLU A C 1
ATOM 4635 O O . GLU A 1 560 ? 18.111 45.230 71.810 1.00 39.97 560 GLU A O 1
ATOM 4640 N N . VAL A 1 561 ? 19.251 46.939 72.715 1.00 44.62 561 VAL A N 1
ATOM 4641 C CA . VAL A 1 561 ? 19.191 48.126 71.654 1.00 44.62 561 VAL A CA 1
ATOM 4642 C C . VAL A 1 561 ? 20.532 49.032 71.258 1.00 44.62 561 VAL A C 1
ATOM 4644 O O . VAL A 1 561 ? 21.509 48.700 71.919 1.00 44.62 561 VAL A O 1
ATOM 4647 N N . GLN A 1 562 ? 20.911 50.108 70.383 1.00 44.97 562 GLN A N 1
ATOM 4648 C CA . GLN A 1 562 ? 20.610 51.239 69.292 1.00 44.97 562 GLN A CA 1
ATOM 4649 C C . GLN A 1 562 ? 21.952 51.885 68.549 1.00 44.97 562 GLN A C 1
ATOM 4651 O O . GLN A 1 562 ? 22.952 51.227 68.805 1.00 44.97 562 GLN A O 1
ATOM 4656 N N . CYS A 1 563 ? 22.319 53.012 67.750 1.00 43.72 563 CYS A N 1
ATOM 4657 C CA . CYS A 1 563 ? 21.984 54.288 66.866 1.00 43.72 563 CYS A CA 1
ATOM 4658 C C . CYS A 1 563 ? 23.310 54.985 66.135 1.00 43.72 563 CYS A C 1
ATOM 4660 O O . CYS A 1 563 ? 24.325 54.342 66.378 1.00 43.72 563 CYS A O 1
ATOM 4662 N N . LYS A 1 564 ? 23.639 56.131 65.344 1.00 47.91 564 LYS A N 1
ATOM 4663 C CA . LYS A 1 564 ? 23.181 57.416 64.538 1.00 47.91 564 LYS A CA 1
ATOM 4664 C C . LYS A 1 564 ? 24.241 58.219 63.520 1.00 47.91 564 LYS A C 1
ATOM 4666 O O . LYS A 1 564 ? 25.205 57.553 63.165 1.00 47.91 564 LYS A O 1
ATOM 4671 N N . GLU A 1 565 ? 24.128 59.533 62.997 1.00 50.06 565 GLU A N 1
ATOM 4672 C CA . GLU A 1 565 ? 24.723 60.232 61.691 1.00 50.06 565 GLU A CA 1
ATOM 4673 C C . GLU A 1 565 ? 25.283 61.802 61.534 1.00 50.06 565 GLU A C 1
ATOM 4675 O O . GLU A 1 565 ? 25.276 62.478 62.557 1.00 50.06 565 GLU A O 1
ATOM 4680 N N . GLU A 1 566 ? 25.722 62.401 60.312 1.00 44.91 566 GLU A N 1
ATOM 4681 C CA . GLU A 1 566 ? 25.947 63.887 59.725 1.00 44.91 566 GLU A CA 1
ATOM 4682 C C . GLU A 1 566 ? 27.348 64.403 58.995 1.00 44.91 566 GLU A C 1
ATOM 4684 O O . GLU A 1 566 ? 28.256 63.588 59.105 1.00 44.91 566 GLU A O 1
ATOM 4689 N N . LYS A 1 567 ? 27.795 65.550 58.254 1.00 43.47 567 LYS A N 1
ATOM 4690 C CA . LYS A 1 567 ? 27.472 66.932 57.523 1.00 43.47 567 LYS A CA 1
ATOM 4691 C C . LYS A 1 567 ? 28.640 67.696 56.601 1.00 43.47 567 LYS A C 1
ATOM 4693 O O . LYS A 1 567 ? 29.723 67.126 56.591 1.00 43.47 567 LYS A O 1
ATOM 4698 N N . LEU A 1 568 ? 28.526 68.903 55.851 1.00 47.22 568 LEU A N 1
ATOM 4699 C CA . LEU A 1 568 ? 29.538 69.620 54.840 1.00 47.22 568 LEU A CA 1
ATOM 4700 C C . LEU A 1 568 ? 29.356 71.161 54.228 1.00 47.22 568 LEU A C 1
ATOM 4702 O O . LEU A 1 568 ? 28.188 71.528 54.190 1.00 47.22 568 LEU A O 1
ATOM 4706 N N . GLU A 1 569 ? 30.364 72.024 53.691 1.00 45.19 569 GLU A N 1
ATOM 4707 C CA . GLU A 1 569 ? 30.278 73.335 52.766 1.00 45.19 569 GLU A CA 1
ATOM 4708 C C . GLU A 1 569 ? 31.557 74.265 52.198 1.00 45.19 569 GLU A C 1
ATOM 4710 O O . GLU A 1 569 ? 32.664 74.002 52.659 1.00 45.19 569 GLU A O 1
ATOM 4715 N N . ASN A 1 570 ? 31.412 75.366 51.306 1.00 40.03 570 ASN A N 1
ATOM 4716 C CA . ASN A 1 570 ? 32.145 76.753 50.968 1.00 40.03 570 ASN A CA 1
ATOM 4717 C C . ASN A 1 570 ? 33.193 77.253 49.759 1.00 40.03 570 ASN A C 1
ATOM 4719 O O . ASN A 1 570 ? 33.854 76.371 49.218 1.00 40.03 570 ASN A O 1
ATOM 4723 N N . ASN A 1 571 ? 33.376 78.599 49.294 1.00 45.09 571 ASN A N 1
ATOM 4724 C CA . ASN A 1 571 ? 34.297 79.238 48.148 1.00 45.09 571 ASN A CA 1
ATOM 4725 C C . ASN A 1 571 ? 34.426 80.872 47.758 1.00 45.09 571 ASN A C 1
ATOM 4727 O O . ASN A 1 571 ? 33.474 81.559 48.112 1.00 45.09 571 ASN A O 1
ATOM 4731 N N . GLN A 1 572 ? 35.450 81.480 46.962 1.00 38.12 572 GLN A N 1
ATOM 4732 C CA . GLN A 1 572 ? 35.536 82.705 45.925 1.00 38.12 572 GLN A CA 1
ATOM 4733 C C . GLN A 1 572 ? 36.611 83.970 45.862 1.00 38.12 572 GLN A C 1
ATOM 4735 O O . GLN A 1 572 ? 36.932 84.487 46.925 1.00 38.12 572 GLN A O 1
ATOM 4740 N N . ASP A 1 573 ? 37.101 84.518 44.653 1.00 36.44 573 ASP A N 1
ATOM 4741 C CA . ASP A 1 573 ? 37.479 85.968 44.142 1.00 36.44 573 ASP A CA 1
ATOM 4742 C C . ASP A 1 573 ? 38.717 86.252 43.112 1.00 36.44 573 ASP A C 1
ATOM 4744 O O . ASP A 1 573 ? 39.587 85.397 42.980 1.00 36.44 573 ASP A O 1
ATOM 4748 N N . VAL A 1 574 ? 38.829 87.451 42.422 1.00 40.84 574 VAL A N 1
ATOM 4749 C CA . VAL A 1 574 ? 39.910 88.149 41.561 1.00 40.84 574 VAL A CA 1
ATOM 4750 C C . VAL A 1 574 ? 39.975 88.041 39.986 1.00 40.84 574 VAL A C 1
ATOM 4752 O O . VAL A 1 574 ? 40.241 86.961 39.467 1.00 40.84 574 VAL A O 1
ATOM 4755 N N . HIS A 1 575 ? 39.900 89.161 39.192 1.00 36.88 575 HIS A N 1
ATOM 4756 C CA . HIS A 1 575 ? 40.055 89.165 37.687 1.00 36.88 575 HIS A CA 1
ATOM 4757 C C . HIS A 1 575 ? 40.211 90.540 36.905 1.00 36.88 575 HIS A C 1
ATOM 4759 O O . HIS A 1 575 ? 39.224 90.988 36.322 1.00 36.88 575 HIS A O 1
ATOM 4765 N N . GLN A 1 576 ? 41.384 91.223 36.784 1.00 36.91 576 GLN A N 1
ATOM 4766 C CA . GLN A 1 576 ? 41.513 92.432 35.886 1.00 36.91 576 GLN A CA 1
ATOM 4767 C C . GLN A 1 576 ? 42.845 92.750 35.133 1.00 36.91 576 GLN A C 1
ATOM 4769 O O . GLN A 1 576 ? 42.819 93.580 34.226 1.00 36.91 576 GLN A O 1
ATOM 4774 N N . GLU A 1 577 ? 43.999 92.129 35.405 1.00 50.75 577 GLU A N 1
ATOM 4775 C CA . GLU A 1 577 ? 45.307 92.581 34.845 1.00 50.75 577 GLU A CA 1
ATOM 4776 C C . GLU A 1 577 ? 45.576 92.190 33.361 1.00 50.75 577 GLU A C 1
ATOM 4778 O O . GLU A 1 577 ? 46.600 92.532 32.775 1.00 50.75 577 GLU A O 1
ATOM 4783 N N . ALA A 1 578 ? 44.647 91.480 32.715 1.00 48.34 578 ALA A N 1
ATOM 4784 C CA . ALA A 1 578 ? 44.921 90.637 31.543 1.00 48.34 578 ALA A CA 1
ATOM 4785 C C . ALA A 1 578 ? 45.124 91.338 30.176 1.00 48.34 578 ALA A C 1
ATOM 4787 O O . ALA A 1 578 ? 45.526 90.685 29.215 1.00 48.34 578 ALA A O 1
ATOM 4788 N N . ILE A 1 579 ? 44.820 92.632 30.030 1.00 55.06 579 ILE A N 1
ATOM 4789 C CA . ILE A 1 579 ? 44.594 93.227 28.693 1.00 55.06 579 ILE A CA 1
ATOM 4790 C C . ILE A 1 579 ? 45.893 93.622 27.960 1.00 55.06 579 ILE A C 1
ATOM 4792 O O . ILE A 1 579 ? 45.944 93.569 26.732 1.00 55.06 579 ILE A O 1
ATOM 4796 N N . HIS A 1 580 ? 46.960 94.009 28.667 1.00 51.81 580 HIS A N 1
ATOM 4797 C CA . HIS A 1 580 ? 48.079 94.724 28.026 1.00 51.81 580 HIS A CA 1
ATOM 4798 C C . HIS A 1 580 ? 49.144 93.833 27.347 1.00 51.81 580 HIS A C 1
ATOM 4800 O O . HIS A 1 580 ? 49.934 94.333 26.545 1.00 51.81 580 HIS A O 1
ATOM 4806 N N . LEU A 1 581 ? 49.144 92.521 27.616 1.00 55.81 581 LEU A N 1
ATOM 4807 C CA . LEU A 1 581 ? 49.989 91.517 26.938 1.00 55.81 581 LEU A CA 1
ATOM 4808 C C . LEU A 1 581 ? 49.448 91.105 25.551 1.00 55.81 581 LEU A C 1
ATOM 4810 O O . LEU A 1 581 ? 50.154 90.493 24.751 1.00 55.81 581 LEU A O 1
ATOM 4814 N N . ASN A 1 582 ? 48.194 91.450 25.256 1.00 54.06 582 ASN A N 1
ATOM 4815 C CA . ASN A 1 582 ? 47.343 90.729 24.307 1.00 54.06 582 ASN A CA 1
ATOM 4816 C C . ASN A 1 582 ? 47.592 91.027 22.811 1.00 54.06 582 ASN A C 1
ATOM 4818 O O . ASN A 1 582 ? 46.858 90.535 21.963 1.00 54.06 582 ASN A O 1
ATOM 4822 N N . ILE A 1 583 ? 48.584 91.860 22.466 1.00 53.34 583 ILE A N 1
ATOM 4823 C CA . ILE A 1 583 ? 48.904 92.208 21.064 1.00 53.34 583 ILE A CA 1
ATOM 4824 C C . ILE A 1 583 ? 50.189 91.516 20.599 1.00 53.34 583 ILE A C 1
ATOM 4826 O O . ILE A 1 583 ? 50.182 90.907 19.535 1.00 53.34 583 ILE A O 1
ATOM 4830 N N . SER A 1 584 ? 51.258 91.516 21.407 1.00 52.78 584 SER A N 1
ATOM 4831 C CA . SER A 1 584 ? 52.482 90.764 21.071 1.00 52.78 584 SER A CA 1
ATOM 4832 C C . SER A 1 584 ? 52.237 89.254 21.059 1.00 52.78 584 SER A C 1
ATOM 4834 O O . SER A 1 584 ? 52.834 88.547 20.258 1.00 52.78 584 SER A O 1
ATOM 4836 N N . ALA A 1 585 ? 51.324 88.771 21.909 1.00 54.84 585 ALA A N 1
ATOM 4837 C CA . ALA A 1 585 ? 50.908 87.373 21.917 1.00 54.84 585 ALA A CA 1
ATOM 4838 C C . ALA A 1 585 ? 50.188 86.951 20.621 1.00 54.84 585 ALA A C 1
ATOM 4840 O O . ALA A 1 585 ? 50.227 85.776 20.273 1.00 54.84 585 ALA A O 1
ATOM 4841 N N . ASN A 1 586 ? 49.544 87.873 19.890 1.00 57.03 586 ASN A N 1
ATOM 4842 C CA . ASN A 1 586 ? 48.719 87.506 18.735 1.00 57.03 586 ASN A CA 1
ATOM 4843 C C . ASN A 1 586 ? 49.538 87.041 17.525 1.00 57.03 586 ASN A C 1
ATOM 4845 O O . ASN A 1 586 ? 49.118 86.098 16.866 1.00 57.03 586 ASN A O 1
ATOM 4849 N N . GLU A 1 587 ? 50.687 87.647 17.212 1.00 55.31 587 GLU A N 1
ATOM 4850 C CA . GLU A 1 587 ? 51.469 87.237 16.030 1.00 55.31 587 GLU A CA 1
ATOM 4851 C C . GLU A 1 587 ? 52.145 85.870 16.231 1.00 55.31 587 GLU A C 1
ATOM 4853 O O . GLU A 1 587 ? 52.074 85.014 15.346 1.00 55.31 587 GLU A O 1
ATOM 4858 N N . GLU A 1 588 ? 52.688 85.604 17.425 1.00 58.38 588 GLU A N 1
ATOM 4859 C CA . GLU A 1 588 ? 53.134 84.255 17.801 1.00 58.38 588 GLU A CA 1
ATOM 4860 C C . GLU A 1 588 ? 51.949 83.276 17.852 1.00 58.38 588 GLU A C 1
ATOM 4862 O O . GLU A 1 588 ? 52.049 82.166 17.327 1.00 58.38 588 GLU A O 1
ATOM 4867 N N . SER A 1 589 ? 50.793 83.699 18.382 1.00 57.66 589 SER A N 1
ATOM 4868 C CA . SER A 1 589 ? 49.580 82.875 18.416 1.00 57.66 589 SER A CA 1
ATOM 4869 C C . SER A 1 589 ? 49.056 82.527 17.023 1.00 57.66 589 SER A C 1
ATOM 4871 O O . SER A 1 589 ? 48.598 81.402 16.855 1.00 57.66 589 SER A O 1
ATOM 4873 N N . TYR A 1 590 ? 49.145 83.407 16.018 1.00 62.16 590 TYR A N 1
ATOM 4874 C CA . TYR A 1 590 ? 48.763 83.075 14.640 1.00 62.16 590 TYR A CA 1
ATOM 4875 C C . TYR A 1 590 ? 49.696 82.029 14.017 1.00 62.16 590 TYR A C 1
ATOM 4877 O O . TYR A 1 590 ? 49.226 81.151 13.293 1.00 62.16 590 TYR A O 1
ATOM 4885 N N . HIS A 1 591 ? 50.998 82.066 14.319 1.00 67.56 591 HIS A N 1
ATOM 4886 C CA . HIS A 1 591 ? 51.941 81.070 13.803 1.00 67.56 591 HIS A CA 1
ATOM 4887 C C . HIS A 1 591 ? 51.856 79.730 14.563 1.00 67.56 591 HIS A C 1
ATOM 4889 O O . HIS A 1 591 ? 51.938 78.666 13.943 1.00 67.56 591 HIS A O 1
ATOM 4895 N N . GLU A 1 592 ? 51.587 79.753 15.875 1.00 66.88 592 GLU A N 1
ATOM 4896 C CA . GLU A 1 592 ? 51.166 78.562 16.627 1.00 66.88 592 GLU A CA 1
ATOM 4897 C C . GLU A 1 592 ? 49.843 77.990 16.106 1.00 66.88 592 GLU A C 1
ATOM 4899 O O . GLU A 1 592 ? 49.723 76.775 15.979 1.00 66.88 592 GLU A O 1
ATOM 4904 N N . LEU A 1 593 ? 48.849 78.837 15.813 1.00 67.19 593 LEU A N 1
ATOM 4905 C CA . LEU A 1 593 ? 47.550 78.424 15.279 1.00 67.19 593 LEU A CA 1
ATOM 4906 C C . LEU A 1 593 ? 47.707 77.749 13.923 1.00 67.19 593 LEU A C 1
ATOM 4908 O O . LEU A 1 593 ? 47.071 76.726 13.705 1.00 67.19 593 LEU A O 1
ATOM 4912 N N . PHE A 1 594 ? 48.573 78.261 13.044 1.00 72.12 594 PHE A N 1
ATOM 4913 C CA . PHE A 1 594 ? 48.815 77.627 11.750 1.00 72.12 594 PHE A CA 1
ATOM 4914 C C . PHE A 1 594 ? 49.468 76.246 11.909 1.00 72.12 594 PHE A C 1
ATOM 4916 O O . PHE A 1 594 ? 48.985 75.280 11.329 1.00 72.12 594 PHE A O 1
ATOM 4923 N N . LYS A 1 595 ? 50.482 76.105 12.778 1.00 72.38 595 LYS A N 1
ATOM 4924 C CA . LYS A 1 595 ? 51.081 74.790 13.083 1.00 72.38 595 LYS A CA 1
ATOM 4925 C C . LYS A 1 595 ? 50.125 73.838 13.804 1.00 72.38 595 LYS A C 1
ATOM 4927 O O . LYS A 1 595 ? 50.152 72.640 13.542 1.00 72.38 595 LYS A O 1
ATOM 4932 N N . LYS A 1 596 ? 49.259 74.344 14.689 1.00 70.62 596 LYS A N 1
ATOM 4933 C CA . LYS A 1 596 ? 48.178 73.558 15.307 1.00 70.62 596 LYS A CA 1
ATOM 4934 C C . LYS A 1 596 ? 47.140 73.135 14.277 1.00 70.62 596 LYS A C 1
ATOM 4936 O O . LYS A 1 596 ? 46.661 72.019 14.378 1.00 70.62 596 LYS A O 1
ATOM 4941 N N . TYR A 1 597 ? 46.811 73.978 13.302 1.00 71.12 597 TYR A N 1
ATOM 4942 C CA . TYR A 1 597 ? 45.886 73.646 12.220 1.00 71.12 597 TYR A CA 1
ATOM 4943 C C . TYR A 1 597 ? 46.477 72.575 11.294 1.00 71.12 597 TYR A C 1
ATOM 4945 O O . TYR A 1 597 ? 45.813 71.588 11.010 1.00 71.12 597 TYR A O 1
ATOM 4953 N N . GLU A 1 598 ? 47.744 72.718 10.903 1.00 72.06 598 GLU A N 1
ATOM 4954 C CA . GLU A 1 598 ? 48.485 71.746 10.088 1.00 72.06 598 GLU A CA 1
ATOM 4955 C C . GLU A 1 598 ? 48.625 70.389 10.809 1.00 72.06 598 GLU A C 1
ATOM 4957 O O . GLU A 1 598 ? 48.272 69.355 10.245 1.00 72.06 598 GLU A O 1
ATOM 4962 N N . SER A 1 599 ? 49.003 70.393 12.096 1.00 71.75 599 SER A N 1
ATOM 4963 C CA . SER A 1 599 ? 49.000 69.191 12.949 1.00 71.75 599 SER A CA 1
ATOM 4964 C C . SER A 1 599 ? 47.604 68.585 13.086 1.00 71.75 599 SER A C 1
ATOM 4966 O O . SER A 1 599 ? 47.455 67.383 12.939 1.00 71.75 599 SER A O 1
ATOM 4968 N N . MET A 1 600 ? 46.571 69.397 13.331 1.00 70.81 600 MET A N 1
ATOM 4969 C CA . MET A 1 600 ? 45.192 68.931 13.520 1.00 70.81 600 MET A CA 1
ATOM 4970 C C . MET A 1 600 ? 44.584 68.378 12.229 1.00 70.81 600 MET A C 1
ATOM 4972 O O . MET A 1 600 ? 43.780 67.451 12.287 1.00 70.81 600 MET A O 1
ATOM 4976 N N . GLN A 1 601 ? 44.970 68.909 11.068 1.00 72.25 601 GLN A N 1
ATOM 4977 C CA . GLN A 1 601 ? 44.588 68.363 9.771 1.00 72.25 601 GLN A CA 1
ATOM 4978 C C . GLN A 1 601 ? 45.297 67.026 9.517 1.00 72.25 601 GLN A C 1
ATOM 4980 O O . GLN A 1 601 ? 44.645 66.067 9.110 1.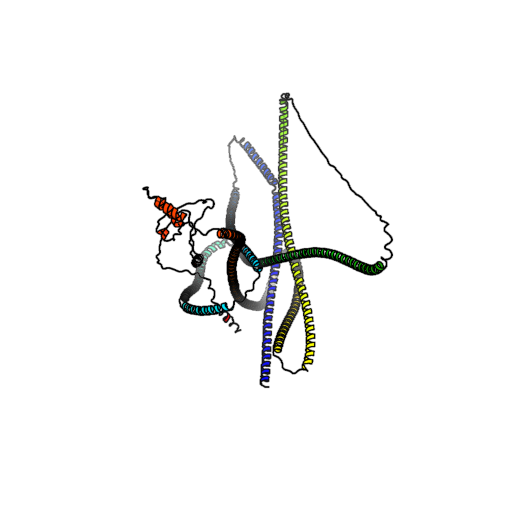00 72.25 601 GLN A O 1
ATOM 4985 N N . GLN A 1 602 ? 46.589 66.921 9.845 1.00 76.06 602 GLN A N 1
ATOM 4986 C CA . GLN A 1 602 ? 47.323 65.658 9.766 1.00 76.06 602 GLN A CA 1
ATOM 4987 C C . GLN A 1 602 ? 46.757 64.606 10.739 1.00 76.06 602 GLN A C 1
ATOM 4989 O O . GLN A 1 602 ? 46.511 63.475 10.332 1.00 76.06 602 GLN A O 1
ATOM 4994 N N . ASP A 1 603 ? 46.449 64.983 11.985 1.00 78.06 603 ASP A N 1
ATOM 4995 C CA . ASP A 1 603 ? 45.758 64.143 12.973 1.00 78.06 603 ASP A CA 1
ATOM 4996 C C . ASP A 1 603 ? 44.362 63.717 12.485 1.00 78.06 603 ASP A C 1
ATOM 4998 O O . ASP A 1 603 ? 43.941 62.587 12.732 1.00 78.06 603 ASP A O 1
ATOM 5002 N N . TYR A 1 604 ? 43.639 64.590 11.774 1.00 72.12 604 TYR A N 1
ATOM 5003 C CA . TYR A 1 604 ? 42.323 64.294 11.203 1.00 72.12 604 TYR A CA 1
ATOM 5004 C C . TYR A 1 604 ? 42.403 63.298 10.037 1.00 72.12 604 TYR A C 1
ATOM 5006 O O . TYR A 1 604 ? 41.598 62.369 9.978 1.00 72.12 604 TYR A O 1
ATOM 5014 N N . GLU A 1 605 ? 43.389 63.430 9.148 1.00 78.50 605 GLU A N 1
ATOM 5015 C CA . GLU A 1 605 ? 43.667 62.459 8.079 1.00 78.50 605 GLU A CA 1
ATOM 5016 C C . GLU A 1 605 ? 44.110 61.101 8.658 1.00 78.50 605 GLU A C 1
ATOM 5018 O O . GLU A 1 605 ? 43.625 60.046 8.238 1.00 78.50 605 GLU A O 1
ATOM 5023 N N . ASP A 1 606 ? 44.955 61.107 9.693 1.00 82.25 606 ASP A N 1
ATOM 5024 C CA . ASP A 1 606 ? 45.395 59.895 10.390 1.00 82.25 606 ASP A CA 1
ATOM 5025 C C . ASP A 1 606 ? 44.244 59.220 11.166 1.00 82.25 606 ASP A C 1
ATOM 5027 O O . ASP A 1 606 ? 44.168 57.990 11.233 1.00 82.25 606 ASP A O 1
ATOM 5031 N N . LEU A 1 607 ? 43.309 60.010 11.709 1.00 78.31 607 LEU A N 1
ATOM 5032 C CA . LEU A 1 607 ? 42.077 59.536 12.343 1.00 78.31 607 LEU A CA 1
ATOM 5033 C C . LEU A 1 607 ? 41.074 58.995 11.315 1.00 78.31 607 LEU A C 1
ATOM 5035 O O . LEU A 1 607 ? 40.457 57.963 11.577 1.00 78.31 607 LEU A O 1
ATOM 5039 N N . GLN A 1 608 ? 40.938 59.620 10.139 1.00 75.44 608 GLN A N 1
ATOM 5040 C CA . GLN A 1 608 ? 40.143 59.069 9.037 1.00 75.44 608 GLN A CA 1
ATOM 5041 C C . GLN A 1 608 ? 40.710 57.729 8.558 1.00 75.44 608 GLN A C 1
ATOM 5043 O O . GLN A 1 608 ? 39.941 56.783 8.381 1.00 75.44 608 GLN A O 1
ATOM 5048 N N . ARG A 1 609 ? 42.038 57.602 8.409 1.00 80.81 609 ARG A N 1
ATOM 5049 C CA . ARG A 1 609 ? 42.668 56.328 8.029 1.00 80.81 609 ARG A CA 1
ATOM 5050 C C . ARG A 1 609 ? 42.379 55.237 9.065 1.00 80.81 609 ARG A C 1
ATOM 5052 O O . ARG A 1 609 ? 41.845 54.194 8.700 1.00 80.81 609 ARG A O 1
ATOM 5059 N N . LYS A 1 610 ? 42.589 55.523 10.355 1.00 82.00 610 LYS A N 1
ATOM 5060 C CA . LYS A 1 610 ? 42.239 54.618 11.471 1.00 82.00 610 LYS A CA 1
ATOM 5061 C C . LYS A 1 610 ? 40.745 54.274 11.522 1.00 82.00 610 LYS A C 1
ATOM 5063 O O . LYS A 1 610 ? 40.384 53.163 11.903 1.00 82.00 610 LYS A O 1
ATOM 5068 N N . PHE A 1 611 ? 39.864 55.196 11.131 1.00 76.94 611 PHE A N 1
ATOM 5069 C CA . PHE A 1 611 ? 38.425 54.942 11.046 1.00 76.94 611 PHE A CA 1
ATOM 5070 C C . PHE A 1 611 ? 38.074 53.994 9.889 1.00 76.94 611 PHE A C 1
ATOM 5072 O O . PHE A 1 611 ? 37.250 53.103 10.080 1.00 76.94 611 PHE A O 1
ATOM 5079 N N . GLN A 1 612 ? 38.721 54.119 8.724 1.00 75.81 612 GLN A N 1
ATOM 5080 C CA . GLN A 1 612 ? 38.551 53.168 7.614 1.00 75.81 612 GLN A CA 1
ATOM 5081 C C . GLN A 1 612 ? 39.150 51.792 7.948 1.00 75.81 612 GLN A C 1
ATOM 5083 O O . GLN A 1 612 ? 38.495 50.780 7.716 1.00 75.81 612 GLN A O 1
ATOM 5088 N N . GLU A 1 613 ? 40.336 51.744 8.567 1.00 80.81 613 GLU A N 1
ATOM 5089 C CA . GLU A 1 613 ? 40.952 50.511 9.087 1.00 80.81 613 GLU A CA 1
ATOM 5090 C C . GLU A 1 613 ? 39.996 49.791 10.060 1.00 80.81 613 GLU A C 1
ATOM 5092 O O . GLU A 1 613 ? 39.704 48.607 9.888 1.00 80.81 613 GLU A O 1
ATOM 5097 N N . LYS A 1 614 ? 39.410 50.514 11.029 1.00 79.00 614 LYS A N 1
ATOM 5098 C CA . LYS A 1 614 ? 38.417 49.944 11.956 1.00 79.00 614 LYS A CA 1
ATOM 5099 C C . LYS A 1 614 ? 37.080 49.602 11.309 1.00 79.00 614 LYS A C 1
ATOM 5101 O O . LYS A 1 614 ? 36.445 48.644 11.742 1.00 79.00 614 LYS A O 1
ATOM 5106 N N . LYS A 1 615 ? 36.654 50.320 10.270 1.00 76.56 615 LYS A N 1
ATOM 5107 C CA . LYS A 1 615 ? 35.467 49.952 9.490 1.00 76.56 615 LYS A CA 1
ATOM 5108 C C . LYS A 1 615 ? 35.681 48.616 8.767 1.00 76.56 615 LYS A C 1
ATOM 5110 O O . LYS A 1 615 ? 34.796 47.771 8.818 1.00 76.56 615 LYS A O 1
ATOM 5115 N N . PHE A 1 616 ? 36.858 48.407 8.177 1.00 80.88 616 PHE A N 1
ATOM 5116 C CA . PHE A 1 616 ? 37.225 47.162 7.499 1.00 80.88 616 PHE A CA 1
ATOM 5117 C C . PHE A 1 616 ? 37.368 45.982 8.478 1.00 80.88 616 PHE A C 1
ATOM 5119 O O . PHE A 1 616 ? 36.856 44.900 8.206 1.00 80.88 616 PHE A O 1
ATOM 5126 N N . GLU A 1 617 ? 37.952 46.192 9.668 1.00 79.81 617 GLU A N 1
ATOM 5127 C CA . GLU A 1 617 ? 37.906 45.189 10.749 1.00 79.81 617 GLU A CA 1
ATOM 5128 C C . GLU A 1 617 ? 36.463 44.818 11.133 1.00 79.81 617 GLU A C 1
ATOM 5130 O O . GLU A 1 617 ? 36.149 43.641 11.283 1.00 79.81 617 GLU A O 1
ATOM 5135 N N . ILE A 1 618 ? 35.571 45.806 11.282 1.00 77.69 618 ILE A N 1
ATOM 5136 C CA . ILE A 1 618 ? 34.155 45.572 11.613 1.00 77.69 618 ILE A CA 1
ATOM 5137 C C . ILE A 1 618 ? 33.438 44.791 10.501 1.00 77.69 618 ILE A C 1
ATOM 5139 O O . ILE A 1 618 ? 32.581 43.965 10.806 1.00 77.69 618 ILE A O 1
ATOM 5143 N N . GLU A 1 619 ? 33.781 45.028 9.236 1.00 79.31 619 GLU A N 1
ATOM 5144 C CA . GLU A 1 619 ? 33.236 44.317 8.074 1.00 79.31 619 GLU A CA 1
ATOM 5145 C C . GLU A 1 619 ? 33.682 42.840 8.079 1.00 79.31 619 GLU A C 1
ATOM 5147 O O . GLU A 1 619 ? 32.834 41.948 8.037 1.00 79.31 619 GLU A O 1
ATOM 5152 N N . ILE A 1 620 ? 34.973 42.569 8.316 1.00 82.88 620 ILE A N 1
ATOM 5153 C CA . ILE A 1 620 ? 35.506 41.206 8.510 1.00 82.88 620 ILE A CA 1
ATOM 5154 C C . ILE A 1 620 ? 34.846 40.507 9.711 1.00 82.88 620 ILE A C 1
ATOM 5156 O O . ILE A 1 620 ? 34.412 39.361 9.594 1.00 82.88 620 ILE A O 1
ATOM 5160 N N . PHE A 1 621 ? 34.697 41.182 10.857 1.00 78.06 621 PHE A N 1
ATOM 5161 C CA . PHE A 1 621 ? 34.006 40.606 12.019 1.00 78.06 621 PHE A CA 1
ATOM 5162 C C . PHE A 1 621 ? 32.510 40.351 11.764 1.00 78.06 621 PHE A C 1
ATOM 5164 O O . PHE A 1 621 ? 31.925 39.469 12.398 1.00 78.06 621 PHE A O 1
ATOM 5171 N N . GLN A 1 622 ? 31.869 41.078 10.843 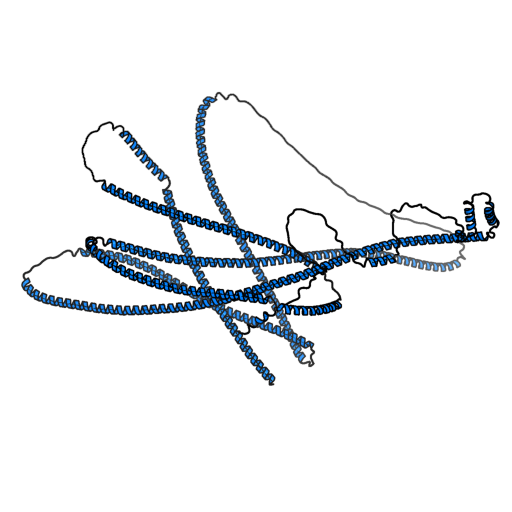1.00 74.19 622 GLN A N 1
ATOM 5172 C CA . GLN A 1 622 ? 30.496 40.788 10.419 1.00 74.19 622 GLN A CA 1
ATOM 5173 C C . GLN A 1 622 ? 30.428 39.557 9.509 1.00 74.19 622 GLN A C 1
ATOM 5175 O O . GLN A 1 622 ? 29.541 38.726 9.712 1.00 74.19 622 GLN A O 1
ATOM 5180 N N . GLU A 1 623 ? 31.362 39.384 8.570 1.00 80.94 623 GLU A N 1
ATOM 5181 C CA . GLU A 1 623 ? 31.469 38.158 7.765 1.00 80.94 623 GLU A CA 1
ATOM 5182 C C . GLU A 1 623 ? 31.780 36.930 8.632 1.00 80.94 623 GLU A C 1
ATOM 5184 O O . GLU A 1 623 ? 31.119 35.896 8.511 1.00 80.94 623 GLU A O 1
ATOM 5189 N N . GLU A 1 624 ? 32.730 37.044 9.564 1.00 81.81 624 GLU A N 1
ATOM 5190 C CA . GLU A 1 624 ? 33.083 35.966 10.489 1.00 81.81 624 GLU A CA 1
ATOM 5191 C C . GLU A 1 624 ? 31.905 35.615 11.410 1.00 81.81 624 GLU A C 1
ATOM 5193 O O . GLU A 1 624 ? 31.586 34.437 11.577 1.00 81.81 624 GLU A O 1
ATOM 5198 N N . LYS A 1 625 ? 31.159 36.612 11.909 1.00 78.56 625 LYS A N 1
ATOM 5199 C CA . LYS A 1 625 ? 29.914 36.376 12.655 1.00 78.56 625 LYS A CA 1
ATOM 5200 C C . LYS A 1 625 ? 28.844 35.678 11.805 1.00 78.56 625 LYS A C 1
ATOM 5202 O O . LYS A 1 625 ? 28.195 34.763 12.304 1.00 78.56 625 LYS A O 1
ATOM 5207 N N . GLN A 1 626 ? 28.654 36.064 10.540 1.00 81.62 626 GLN A N 1
ATOM 5208 C CA . GLN A 1 626 ? 27.722 35.371 9.636 1.00 81.62 626 GLN A CA 1
ATOM 5209 C C . GLN A 1 626 ? 28.155 33.923 9.363 1.00 81.62 626 GLN A C 1
ATOM 5211 O O . GLN A 1 626 ? 27.310 33.037 9.236 1.00 81.62 626 GLN A O 1
ATOM 5216 N N . ARG A 1 627 ? 29.465 33.663 9.291 1.00 85.06 627 ARG A N 1
ATOM 5217 C CA . ARG A 1 627 ? 30.021 32.316 9.130 1.00 85.06 627 ARG A CA 1
ATOM 5218 C C . ARG A 1 627 ? 29.825 31.462 10.383 1.00 85.06 627 ARG A C 1
ATOM 5220 O O . ARG A 1 627 ? 29.446 30.303 10.257 1.00 85.06 627 ARG A O 1
ATOM 5227 N N . ILE A 1 628 ? 30.023 32.037 11.570 1.00 82.19 628 ILE A N 1
ATOM 5228 C CA . ILE A 1 628 ? 29.729 31.383 12.853 1.00 82.19 628 ILE A CA 1
ATOM 5229 C C . ILE A 1 628 ? 28.232 31.075 12.965 1.00 82.19 628 ILE A C 1
ATOM 5231 O O . ILE A 1 628 ? 27.893 29.950 13.310 1.00 82.19 628 ILE A O 1
ATOM 5235 N N . GLN A 1 629 ? 27.346 32.009 12.594 1.00 80.62 629 GLN A N 1
ATOM 5236 C CA . GLN A 1 629 ? 25.897 31.777 12.588 1.00 80.62 629 GLN A CA 1
ATOM 5237 C C . GLN A 1 629 ? 25.526 30.574 11.710 1.00 80.62 629 GLN A C 1
ATOM 5239 O O . GLN A 1 629 ? 24.916 29.638 12.209 1.00 80.62 629 GLN A O 1
ATOM 5244 N N . LYS A 1 630 ? 25.990 30.525 10.452 1.00 83.88 630 LYS A N 1
ATOM 5245 C CA . LYS A 1 630 ? 25.739 29.379 9.555 1.00 83.88 630 LYS A CA 1
ATOM 5246 C C . LYS A 1 630 ? 26.230 28.052 10.142 1.00 83.88 630 LYS A C 1
ATOM 5248 O O . LYS A 1 630 ? 25.525 27.055 10.058 1.00 83.88 630 LYS A O 1
ATOM 5253 N N . LEU A 1 631 ? 27.403 28.043 10.781 1.00 81.44 631 LEU A N 1
ATOM 5254 C CA . LEU A 1 631 ? 27.935 26.853 11.454 1.00 81.44 631 LEU A CA 1
ATOM 5255 C C . LEU A 1 631 ? 27.134 26.465 12.711 1.00 81.44 631 LEU A C 1
ATOM 5257 O O . LEU A 1 631 ? 27.070 25.283 13.039 1.00 81.44 631 LEU A O 1
ATOM 5261 N N . GLN A 1 632 ? 26.503 27.418 13.406 1.00 79.94 632 GLN A N 1
ATOM 5262 C CA . GLN A 1 632 ? 25.543 27.119 14.473 1.00 79.94 632 GLN A CA 1
ATOM 5263 C C . GLN A 1 632 ? 24.257 26.516 13.896 1.00 79.94 632 GLN A C 1
ATOM 5265 O O . GLN A 1 632 ? 23.852 25.451 14.351 1.00 79.94 632 GLN A O 1
ATOM 5270 N N . ASP A 1 633 ? 23.681 27.125 12.858 1.00 84.06 633 ASP A N 1
ATOM 5271 C CA . ASP A 1 633 ? 22.457 26.656 12.195 1.00 84.06 633 ASP A CA 1
ATOM 5272 C C . ASP A 1 633 ? 22.644 25.228 11.615 1.00 84.06 633 ASP A C 1
ATOM 5274 O O . ASP A 1 633 ? 21.788 24.350 11.765 1.00 84.06 633 ASP A O 1
ATOM 5278 N N . GLU A 1 634 ? 23.807 24.950 11.010 1.00 83.69 634 GLU A N 1
ATOM 5279 C CA . GLU A 1 634 ? 24.209 23.617 10.539 1.00 83.69 634 GLU A CA 1
ATOM 5280 C C . GLU A 1 634 ? 24.370 22.612 11.692 1.00 83.69 634 GLU A C 1
ATOM 5282 O O . GLU A 1 634 ? 23.906 21.474 11.586 1.00 83.69 634 GLU A O 1
ATOM 5287 N N . ASN A 1 635 ? 24.986 23.014 12.808 1.00 79.12 635 ASN A N 1
ATOM 5288 C CA . ASN A 1 635 ? 25.199 22.151 13.973 1.00 79.12 635 ASN A CA 1
ATOM 5289 C C . ASN A 1 635 ? 23.897 21.872 14.753 1.00 79.12 635 ASN A C 1
ATOM 5291 O O . ASN A 1 635 ? 23.709 20.771 15.274 1.00 79.12 635 ASN A O 1
ATOM 5295 N N . GLU A 1 636 ? 22.954 22.817 14.780 1.00 82.25 636 GLU A N 1
ATOM 5296 C CA . GLU A 1 636 ? 21.591 22.593 15.273 1.00 82.25 636 GLU A CA 1
ATOM 5297 C C . GLU A 1 636 ? 20.824 21.640 14.345 1.00 82.25 636 GLU A C 1
ATOM 5299 O O . GLU A 1 636 ? 20.215 20.683 14.826 1.00 82.25 636 GLU A O 1
ATOM 5304 N N . SER A 1 637 ? 20.932 21.800 13.019 1.00 82.62 637 SER A N 1
ATOM 5305 C CA . SER A 1 637 ? 20.356 20.852 12.053 1.00 82.62 637 SER A CA 1
ATOM 5306 C C . SER A 1 637 ? 20.930 19.437 12.207 1.00 82.62 637 SER A C 1
ATOM 5308 O O . SER A 1 637 ? 20.189 18.454 12.138 1.00 82.62 637 SER A O 1
ATOM 5310 N N . LEU A 1 638 ? 22.240 19.307 12.440 1.00 83.69 638 LEU A N 1
ATOM 5311 C CA . LEU A 1 638 ? 22.895 18.024 12.711 1.00 83.69 638 LEU A CA 1
ATOM 5312 C C . LEU A 1 638 ? 22.474 17.434 14.063 1.00 83.69 638 LEU A C 1
ATOM 5314 O O . LEU A 1 638 ? 22.229 16.232 14.137 1.00 83.69 638 LEU A O 1
ATOM 5318 N N . SER A 1 639 ? 22.305 18.260 15.098 1.00 78.69 639 SER A N 1
ATOM 5319 C CA . SER A 1 639 ? 21.797 17.822 16.406 1.00 78.69 639 SER A CA 1
ATOM 5320 C C . SER A 1 639 ? 20.355 17.312 16.313 1.00 78.69 639 SER A C 1
ATOM 5322 O O . SER A 1 639 ? 20.046 16.251 16.850 1.00 78.69 639 SER A O 1
ATOM 5324 N N . GLN A 1 640 ? 19.487 17.999 15.562 1.00 84.06 640 GLN A N 1
ATOM 5325 C CA . GLN A 1 640 ? 18.117 17.547 15.292 1.00 84.06 640 GLN A CA 1
ATOM 5326 C C . GLN A 1 640 ? 18.099 16.229 14.503 1.00 84.06 640 GLN A C 1
ATOM 5328 O O . GLN A 1 640 ? 17.371 15.308 14.866 1.00 84.06 640 GLN A O 1
ATOM 5333 N N . LYS A 1 641 ? 18.943 16.085 13.470 1.00 81.88 641 LYS A N 1
ATOM 5334 C CA . LYS A 1 641 ? 19.094 14.824 12.715 1.00 81.88 641 LYS A CA 1
ATOM 5335 C C . LYS A 1 641 ? 19.592 13.678 13.600 1.00 81.88 641 LYS A C 1
ATOM 5337 O O . LYS A 1 641 ? 19.069 12.571 13.499 1.00 81.88 641 LYS A O 1
ATOM 5342 N N . LEU A 1 642 ? 20.552 13.938 14.490 1.00 82.06 642 LEU A N 1
ATOM 5343 C CA . LEU A 1 642 ? 21.045 12.957 15.459 1.00 82.06 642 LEU A CA 1
ATOM 5344 C C . LEU A 1 642 ? 19.941 12.545 16.445 1.00 82.06 642 LEU A C 1
ATOM 5346 O O . LEU A 1 642 ? 19.766 11.357 16.697 1.00 82.06 642 LEU A O 1
ATOM 5350 N N . GLN A 1 643 ? 19.155 13.502 16.946 1.00 82.62 643 GLN A N 1
ATOM 5351 C CA . GLN A 1 643 ? 18.033 13.242 17.849 1.00 82.62 643 GLN A CA 1
ATOM 5352 C C . GLN A 1 643 ? 16.921 12.423 17.175 1.00 82.62 643 GLN A C 1
ATOM 5354 O O . GLN A 1 643 ? 16.447 11.459 17.771 1.00 82.62 643 GLN A O 1
ATOM 5359 N N . ILE A 1 644 ? 16.559 12.739 15.927 1.00 83.12 644 ILE A N 1
ATOM 5360 C CA . ILE A 1 644 ? 15.602 11.952 15.128 1.00 83.12 644 ILE A CA 1
ATOM 5361 C C . ILE A 1 644 ? 16.146 10.536 14.883 1.00 83.12 644 ILE A C 1
ATOM 5363 O O . ILE A 1 644 ? 15.414 9.559 15.035 1.00 83.12 644 ILE A O 1
ATOM 5367 N N . SER A 1 645 ? 17.442 10.399 14.577 1.00 75.81 645 SER A N 1
ATOM 5368 C CA . SER A 1 645 ? 18.085 9.089 14.423 1.00 75.81 645 SER A CA 1
ATOM 5369 C C . SER A 1 645 ? 18.037 8.280 15.724 1.00 75.81 645 SER A C 1
ATOM 5371 O O . SER A 1 645 ? 17.673 7.107 15.686 1.00 75.81 645 SER A O 1
ATOM 5373 N N . MET A 1 646 ? 18.336 8.894 16.874 1.00 77.88 646 MET A N 1
ATOM 5374 C CA . MET A 1 646 ? 18.242 8.247 18.189 1.00 77.88 646 MET A CA 1
ATOM 5375 C C . MET A 1 646 ? 16.804 7.861 18.552 1.00 77.88 646 MET A C 1
ATOM 5377 O O . MET A 1 646 ? 16.596 6.787 19.105 1.00 77.88 646 MET A O 1
ATOM 5381 N N . GLN A 1 647 ? 15.810 8.689 18.217 1.00 81.88 647 GLN A N 1
ATOM 5382 C CA . GLN A 1 647 ? 14.396 8.339 18.390 1.00 81.88 647 GLN A CA 1
ATOM 5383 C C . GLN A 1 647 ? 14.036 7.119 17.538 1.00 81.88 647 GLN A C 1
ATOM 5385 O O . GLN A 1 647 ? 13.603 6.117 18.092 1.00 81.88 647 GLN A O 1
ATOM 5390 N N . SER A 1 648 ? 14.359 7.125 16.239 1.00 74.38 648 SER A N 1
ATOM 5391 C CA . SER A 1 648 ? 14.099 5.971 15.364 1.00 74.38 648 SER A CA 1
ATOM 5392 C C . SER A 1 648 ? 14.821 4.687 15.803 1.00 74.38 648 SER A C 1
ATOM 5394 O O . SER A 1 648 ? 14.296 3.592 15.618 1.00 74.38 648 SER A O 1
ATOM 5396 N N . GLN A 1 649 ? 16.001 4.805 16.426 1.00 74.62 649 GLN A N 1
ATOM 5397 C CA . GLN A 1 649 ? 16.722 3.672 17.003 1.00 74.62 649 GLN A CA 1
ATOM 5398 C C . GLN A 1 649 ? 16.041 3.154 18.278 1.00 74.62 649 GLN A C 1
ATOM 5400 O O . GLN A 1 649 ? 15.875 1.945 18.413 1.00 74.62 649 GLN A O 1
ATOM 5405 N N . ASN A 1 650 ? 15.605 4.043 19.177 1.00 80.00 650 ASN A N 1
ATOM 5406 C CA . ASN A 1 650 ? 14.863 3.671 20.384 1.00 80.00 650 ASN A CA 1
ATOM 5407 C C . ASN A 1 650 ? 13.508 3.030 20.041 1.00 80.00 650 ASN A C 1
ATOM 5409 O O . ASN A 1 650 ? 13.147 2.022 20.642 1.00 80.00 650 ASN A O 1
ATOM 5413 N N . ASP A 1 651 ? 12.784 3.571 19.058 1.00 80.75 651 ASP A N 1
ATOM 5414 C CA . ASP A 1 651 ? 11.504 3.031 18.586 1.00 80.75 651 ASP A CA 1
ATOM 5415 C C . ASP A 1 651 ? 11.694 1.623 17.989 1.00 80.75 651 ASP A C 1
ATOM 5417 O O . ASP A 1 651 ? 10.918 0.704 18.265 1.00 80.75 651 ASP A O 1
ATOM 5421 N N . LEU A 1 652 ? 12.775 1.419 17.223 1.00 78.12 652 LEU A N 1
ATOM 5422 C CA . LEU A 1 652 ? 13.150 0.113 16.679 1.00 78.12 652 LEU A CA 1
ATOM 5423 C C . LEU A 1 652 ? 13.567 -0.874 17.783 1.00 78.12 652 LEU A C 1
ATOM 5425 O O . LEU A 1 652 ? 13.183 -2.041 17.732 1.00 78.12 652 LEU A O 1
ATOM 5429 N N . GLU A 1 653 ? 14.308 -0.426 18.798 1.00 79.38 653 GLU A N 1
ATOM 5430 C CA . GLU A 1 653 ? 14.714 -1.247 19.947 1.00 79.38 653 GLU A CA 1
ATOM 5431 C C . GLU A 1 653 ? 13.510 -1.613 20.835 1.00 79.38 653 GLU A C 1
ATOM 5433 O O . GLU A 1 653 ? 13.378 -2.764 21.251 1.00 79.38 653 GLU A O 1
ATOM 5438 N N . GLN A 1 654 ? 12.550 -0.702 21.023 1.00 84.44 654 GLN A N 1
ATOM 5439 C CA . GLN A 1 654 ? 11.280 -0.972 21.704 1.00 84.44 654 GLN A CA 1
ATOM 5440 C C . GLN A 1 654 ? 10.374 -1.916 20.888 1.00 84.44 654 GLN A C 1
ATOM 5442 O O . GLN A 1 654 ? 9.714 -2.796 21.455 1.00 84.44 654 GLN A O 1
ATOM 5447 N N . SER A 1 655 ? 10.375 -1.809 19.555 1.00 77.06 655 SER A N 1
ATOM 5448 C CA . SER A 1 655 ? 9.723 -2.780 18.664 1.00 77.06 655 SER A CA 1
ATOM 5449 C C . SER A 1 655 ? 10.399 -4.159 18.715 1.00 77.06 655 SER A C 1
ATOM 5451 O O . SER A 1 655 ? 9.728 -5.191 18.618 1.00 77.06 655 SER A O 1
ATOM 5453 N N . LEU A 1 656 ? 11.721 -4.210 18.885 1.00 77.19 656 LEU A N 1
ATOM 5454 C CA . LEU A 1 656 ? 12.477 -5.457 18.991 1.00 77.19 656 LEU A CA 1
ATOM 5455 C C . LEU A 1 656 ? 12.268 -6.123 20.360 1.00 77.19 656 LEU A C 1
ATOM 5457 O O . LEU A 1 656 ? 12.068 -7.334 20.425 1.00 77.19 656 LEU A O 1
ATOM 5461 N N . GLU A 1 657 ? 12.216 -5.353 21.448 1.00 82.38 657 GLU A N 1
ATOM 5462 C CA . GLU A 1 657 ? 11.944 -5.886 22.788 1.00 82.38 657 GLU A CA 1
ATOM 5463 C C . GLU A 1 657 ? 10.476 -6.333 22.944 1.00 82.38 657 GLU A C 1
ATOM 5465 O O . GLU A 1 657 ? 10.210 -7.371 23.547 1.00 82.38 657 GLU A O 1
ATOM 5470 N N . SER A 1 658 ? 9.509 -5.633 22.339 1.00 77.06 658 SER A N 1
ATOM 5471 C CA . SER A 1 658 ? 8.094 -6.056 22.348 1.00 77.06 658 SER A CA 1
ATOM 5472 C C . SER A 1 658 ? 7.837 -7.321 21.517 1.00 77.06 658 SER A C 1
ATOM 5474 O O . SER A 1 658 ? 7.155 -8.237 21.988 1.00 77.06 658 SER A O 1
ATOM 5476 N N . THR A 1 659 ? 8.434 -7.444 20.325 1.00 77.50 659 THR A N 1
ATOM 5477 C CA . THR A 1 659 ? 8.361 -8.687 19.528 1.00 77.50 659 THR A CA 1
ATOM 5478 C C . THR A 1 659 ? 9.084 -9.855 20.208 1.00 77.50 659 THR A C 1
ATOM 5480 O O . THR A 1 659 ? 8.587 -10.981 20.190 1.00 77.50 659 THR A O 1
ATOM 5483 N N . LYS A 1 660 ? 10.205 -9.598 20.891 1.00 81.38 660 LYS A N 1
ATOM 5484 C CA . LYS A 1 660 ? 10.912 -10.566 21.747 1.00 81.38 660 LYS A CA 1
ATOM 5485 C C . LYS A 1 660 ? 10.075 -10.997 22.959 1.00 81.38 660 LYS A C 1
ATOM 5487 O O . LYS A 1 660 ? 10.052 -12.190 23.254 1.00 81.38 660 LYS A O 1
ATOM 5492 N N . ASN A 1 661 ? 9.351 -10.087 23.613 1.00 83.44 661 ASN A N 1
ATOM 5493 C CA . ASN A 1 661 ? 8.427 -10.425 24.703 1.00 83.44 661 ASN A CA 1
ATOM 5494 C C . ASN A 1 661 ? 7.257 -11.280 24.197 1.00 83.44 661 ASN A C 1
ATOM 5496 O O . ASN A 1 661 ? 7.009 -12.348 24.750 1.00 83.44 661 ASN A O 1
ATOM 5500 N N . SER A 1 662 ? 6.648 -10.911 23.066 1.00 75.88 662 SER A N 1
ATOM 5501 C CA . SER A 1 662 ? 5.616 -11.731 22.408 1.00 75.88 662 SER A CA 1
ATOM 5502 C C . SER A 1 662 ? 6.148 -13.121 22.013 1.00 75.88 662 SER A C 1
ATOM 5504 O O . SER A 1 662 ? 5.441 -14.121 22.110 1.00 75.88 662 SER A O 1
ATOM 5506 N N . LEU A 1 663 ? 7.425 -13.229 21.618 1.00 77.31 663 LEU A N 1
ATOM 5507 C CA . LEU A 1 663 ? 8.090 -14.510 21.349 1.00 77.31 663 LEU A CA 1
ATOM 5508 C C . LEU A 1 663 ? 8.341 -15.329 22.631 1.00 77.31 663 LEU A C 1
ATOM 5510 O O . LEU A 1 663 ? 8.346 -16.559 22.572 1.00 77.31 663 LEU A O 1
ATOM 5514 N N . VAL A 1 664 ? 8.566 -14.682 23.779 1.00 85.25 664 VAL A N 1
ATOM 5515 C CA . VAL A 1 664 ? 8.663 -15.348 25.090 1.00 85.25 664 VAL A CA 1
ATOM 5516 C C . VAL A 1 664 ? 7.290 -15.858 25.525 1.00 85.25 664 VAL A C 1
ATOM 5518 O O . VAL A 1 664 ? 7.180 -17.037 25.846 1.00 85.25 664 VAL A O 1
ATOM 5521 N N . GLU A 1 665 ? 6.238 -15.045 25.430 1.00 80.62 665 GLU A N 1
ATOM 5522 C CA . GLU A 1 665 ? 4.852 -15.456 25.700 1.00 80.62 665 GLU A CA 1
ATOM 5523 C C . GLU A 1 665 ? 4.406 -16.603 24.779 1.00 80.62 665 GLU A C 1
ATOM 5525 O O . GLU A 1 665 ? 3.825 -17.588 25.240 1.00 80.62 665 GLU A O 1
ATOM 5530 N N . TYR A 1 666 ? 4.751 -16.548 23.488 1.00 75.81 666 TYR A N 1
ATOM 5531 C CA . TYR A 1 666 ? 4.456 -17.624 22.537 1.00 75.81 666 TYR A CA 1
ATOM 5532 C C . TYR A 1 666 ? 5.223 -18.920 22.851 1.00 75.81 666 TYR A C 1
ATOM 5534 O O . TYR A 1 666 ? 4.684 -20.014 22.699 1.00 75.81 666 TYR A O 1
ATOM 5542 N N . LYS A 1 667 ? 6.468 -18.831 23.343 1.00 78.62 667 LYS A N 1
ATOM 5543 C CA . LYS A 1 667 ? 7.225 -19.998 23.837 1.00 78.62 667 LYS A CA 1
ATOM 5544 C C . LYS A 1 667 ? 6.648 -20.554 25.136 1.00 78.62 667 LYS A C 1
ATOM 5546 O O . LYS A 1 667 ? 6.588 -21.770 25.290 1.00 78.62 667 LYS A O 1
ATOM 5551 N N . GLN A 1 668 ? 6.230 -19.684 26.050 1.00 83.06 668 GLN A N 1
ATOM 5552 C CA . GLN A 1 668 ? 5.694 -20.061 27.352 1.00 83.06 668 GLN A CA 1
ATOM 5553 C C . GLN A 1 668 ? 4.326 -20.735 27.201 1.00 83.06 668 GLN A C 1
ATOM 5555 O O . GLN A 1 668 ? 4.140 -21.840 27.699 1.00 83.06 668 GLN A O 1
ATOM 5560 N N . THR A 1 669 ? 3.435 -20.174 26.381 1.00 80.38 669 THR A N 1
ATOM 5561 C CA . THR A 1 669 ? 2.170 -20.826 26.002 1.00 80.38 669 THR A CA 1
ATOM 5562 C C . THR A 1 669 ? 2.389 -22.137 25.240 1.00 80.38 669 THR A C 1
ATOM 5564 O O . THR A 1 669 ? 1.678 -23.103 25.508 1.00 80.38 669 THR A O 1
ATOM 5567 N N . LEU A 1 670 ? 3.399 -22.246 24.363 1.00 75.44 670 LEU A N 1
ATOM 5568 C CA . LEU A 1 670 ? 3.801 -23.533 23.766 1.00 75.44 670 LEU A CA 1
ATOM 5569 C C . LEU A 1 670 ? 4.245 -24.559 24.819 1.00 75.44 670 LEU A C 1
ATOM 5571 O O . LEU A 1 670 ? 3.903 -25.736 24.705 1.00 75.44 670 LEU A O 1
ATOM 5575 N N . GLN A 1 671 ? 4.988 -24.129 25.838 1.00 80.69 671 GLN A N 1
ATOM 5576 C CA . GLN A 1 671 ? 5.457 -24.989 26.923 1.00 80.69 671 GLN A CA 1
ATOM 5577 C C . GLN A 1 671 ? 4.310 -25.411 27.859 1.00 80.69 671 GLN A C 1
ATOM 5579 O O . GLN A 1 671 ? 4.252 -26.573 28.259 1.00 80.69 671 GLN A O 1
ATOM 5584 N N . ASP A 1 672 ? 3.346 -24.529 28.123 1.00 79.56 672 ASP A N 1
ATOM 5585 C CA . ASP A 1 672 ? 2.112 -24.853 28.848 1.00 79.56 672 ASP A CA 1
ATOM 5586 C C . ASP A 1 672 ? 1.199 -25.784 28.031 1.00 79.56 672 ASP A C 1
ATOM 5588 O O . ASP A 1 672 ? 0.577 -26.691 28.589 1.00 79.56 672 ASP A O 1
ATOM 5592 N N . PHE A 1 673 ? 1.154 -25.638 26.702 1.00 77.12 673 PHE A N 1
ATOM 5593 C CA . PHE A 1 673 ? 0.490 -26.594 25.808 1.00 77.12 673 PHE A CA 1
ATOM 5594 C C . PHE A 1 673 ? 1.188 -27.958 25.804 1.00 77.12 673 PHE A C 1
ATOM 5596 O O . PHE A 1 673 ? 0.504 -28.979 25.811 1.00 77.12 673 PHE A O 1
ATOM 5603 N N . GLN A 1 674 ? 2.523 -28.003 25.841 1.00 75.25 674 GLN A N 1
ATOM 5604 C CA . GLN A 1 674 ? 3.279 -29.252 25.984 1.00 75.25 674 GLN A CA 1
ATOM 5605 C C . GLN A 1 674 ? 3.019 -29.910 27.343 1.00 75.25 674 GLN A C 1
ATOM 5607 O O . GLN A 1 674 ? 2.732 -31.102 27.383 1.00 75.25 674 GLN A O 1
ATOM 5612 N N . LEU A 1 675 ? 3.028 -29.148 28.441 1.00 83.06 675 LEU A N 1
ATOM 5613 C CA . LEU A 1 675 ? 2.740 -29.660 29.783 1.00 83.06 675 LEU A CA 1
ATOM 5614 C C . LEU A 1 675 ? 1.300 -30.188 29.899 1.00 83.06 675 LEU A C 1
ATOM 5616 O O . LEU A 1 675 ? 1.082 -31.264 30.457 1.00 83.06 675 LEU A O 1
ATOM 5620 N N . ASN A 1 676 ? 0.324 -29.478 29.324 1.00 77.81 676 ASN A N 1
ATOM 5621 C CA . ASN A 1 676 ? -1.056 -29.955 29.228 1.00 77.81 676 ASN A CA 1
ATOM 5622 C C . ASN A 1 676 ? -1.185 -31.177 28.313 1.00 77.81 676 ASN A C 1
ATOM 5624 O O . ASN A 1 676 ? -1.941 -32.086 28.645 1.00 77.81 676 ASN A O 1
ATOM 5628 N N . HIS A 1 677 ? -0.444 -31.252 27.203 1.00 76.75 677 HIS A N 1
ATOM 5629 C CA . HIS A 1 677 ? -0.429 -32.435 26.342 1.00 76.75 677 HIS A CA 1
ATOM 5630 C C . HIS A 1 677 ? 0.100 -33.657 27.100 1.00 76.75 677 HIS A C 1
ATOM 5632 O O . HIS A 1 677 ? -0.558 -34.690 27.104 1.00 76.75 677 HIS A O 1
ATOM 5638 N N . ASP A 1 678 ? 1.213 -33.519 27.820 1.00 78.12 678 ASP A N 1
ATOM 5639 C CA . ASP A 1 678 ? 1.812 -34.560 28.663 1.00 78.12 678 ASP A CA 1
ATOM 5640 C C . ASP A 1 678 ? 0.873 -35.019 29.796 1.00 78.12 678 ASP A C 1
ATOM 5642 O O . ASP A 1 678 ? 0.801 -36.202 30.138 1.00 78.12 678 ASP A O 1
ATOM 5646 N N . LEU A 1 679 ? 0.131 -34.077 30.385 1.00 82.06 679 LEU A N 1
ATOM 5647 C CA . LEU A 1 679 ? -0.836 -34.339 31.450 1.00 82.06 679 LEU A CA 1
ATOM 5648 C C . LEU A 1 679 ? -2.110 -35.007 30.908 1.00 82.06 679 LEU A C 1
ATOM 5650 O O . LEU A 1 679 ? -2.624 -35.933 31.536 1.00 82.06 679 LEU A O 1
ATOM 5654 N N . VAL A 1 680 ? -2.580 -34.613 29.721 1.00 77.69 680 VAL A N 1
ATOM 5655 C CA . VAL A 1 680 ? -3.652 -35.302 28.986 1.00 77.69 680 VAL A CA 1
ATOM 5656 C C . VAL A 1 680 ? -3.198 -36.691 28.538 1.00 77.69 680 VAL A C 1
ATOM 5658 O O . VAL A 1 680 ? -3.977 -37.630 28.664 1.00 77.69 680 VAL A O 1
ATOM 5661 N N . LEU A 1 681 ? -1.944 -36.866 28.106 1.00 78.12 681 LEU A N 1
ATOM 5662 C CA . LEU A 1 681 ? -1.385 -38.166 27.731 1.00 78.12 681 LEU A CA 1
ATOM 5663 C C . LEU A 1 681 ? -1.408 -39.122 28.929 1.00 78.12 681 LEU A C 1
ATOM 5665 O O . LEU A 1 681 ? -2.003 -40.189 28.836 1.00 78.12 681 LEU A O 1
ATOM 5669 N N . LYS A 1 682 ? -0.908 -38.689 30.094 1.00 78.50 682 LYS A N 1
ATOM 5670 C CA . LYS A 1 682 ? -0.965 -39.454 31.356 1.00 78.50 682 LYS A CA 1
ATOM 5671 C C . LYS A 1 682 ? -2.398 -39.723 31.834 1.00 78.50 682 LYS A C 1
ATOM 5673 O O . LYS A 1 682 ? -2.676 -40.776 32.411 1.00 78.50 682 LYS A O 1
ATOM 5678 N N . GLN A 1 683 ? -3.342 -38.809 31.588 1.00 75.00 683 GLN A N 1
ATOM 5679 C CA . GLN A 1 683 ? -4.764 -39.072 31.838 1.00 75.00 683 GLN A CA 1
ATOM 5680 C C . GLN A 1 683 ? -5.348 -40.100 30.862 1.00 75.00 683 GLN A C 1
ATOM 5682 O O . GLN A 1 683 ? -6.168 -40.914 31.284 1.00 75.00 683 GLN A O 1
ATOM 5687 N N . CYS A 1 684 ? -4.943 -40.088 29.592 1.00 71.31 684 CYS A N 1
ATOM 5688 C CA . CYS A 1 684 ? -5.322 -41.094 28.604 1.00 71.31 684 CYS A CA 1
ATOM 5689 C C . CYS A 1 684 ? -4.724 -42.460 28.953 1.00 71.31 684 CYS A C 1
ATOM 5691 O O . CYS A 1 684 ? -5.484 -43.413 29.030 1.00 71.31 684 CYS A O 1
ATOM 5693 N N . GLU A 1 685 ? -3.438 -42.549 29.298 1.00 76.25 685 GLU A N 1
ATOM 5694 C CA . GLU A 1 685 ? -2.789 -43.772 29.795 1.00 76.25 685 GLU A CA 1
ATOM 5695 C C . GLU A 1 685 ? -3.497 -44.317 31.048 1.00 76.25 685 GLU A C 1
ATOM 5697 O O . GLU A 1 685 ? -3.807 -45.504 31.124 1.00 76.25 685 GLU A O 1
ATOM 5702 N N . SER A 1 686 ? -3.840 -43.456 32.018 1.00 72.25 686 SER A N 1
ATOM 5703 C CA . SER A 1 686 ? -4.591 -43.875 33.212 1.00 72.25 686 SER A CA 1
ATOM 5704 C C . SER A 1 686 ? -6.023 -44.319 32.888 1.00 72.25 686 SER A C 1
ATOM 5706 O O . SER A 1 686 ? -6.536 -45.241 33.524 1.00 72.25 686 SER A O 1
ATOM 5708 N N . LYS A 1 687 ? -6.687 -43.685 31.912 1.00 74.50 687 LYS A N 1
ATOM 5709 C CA . LYS A 1 687 ? -8.005 -44.109 31.415 1.00 74.50 687 LYS A CA 1
ATOM 5710 C C . LYS A 1 687 ? -7.914 -45.420 30.636 1.00 74.50 687 LYS A C 1
ATOM 5712 O O . LYS A 1 687 ? -8.800 -46.243 30.791 1.00 74.50 687 LYS A O 1
ATOM 5717 N N . GLU A 1 688 ? -6.859 -45.639 29.860 1.00 72.50 688 GLU A N 1
ATOM 5718 C CA . GLU A 1 688 ? -6.628 -46.848 29.065 1.00 72.50 688 GLU A CA 1
ATOM 5719 C C . GLU A 1 688 ? -6.275 -48.043 29.961 1.00 72.50 688 GLU A C 1
ATOM 5721 O O . GLU A 1 688 ? -6.836 -49.120 29.781 1.00 72.50 688 GLU A O 1
ATOM 5726 N N . GLN A 1 689 ? -5.475 -47.838 31.015 1.00 73.56 689 GLN A N 1
ATOM 5727 C CA . GLN A 1 689 ? -5.264 -48.826 32.082 1.00 73.56 689 GLN A CA 1
ATOM 5728 C C . GLN A 1 689 ? -6.578 -49.187 32.792 1.00 73.56 689 GLN A C 1
ATOM 5730 O O . GLN A 1 689 ? -6.906 -50.365 32.903 1.00 73.56 689 GLN A O 1
ATOM 5735 N N . LYS A 1 690 ? -7.380 -48.193 33.199 1.00 74.25 690 LYS A N 1
ATOM 5736 C CA . LYS A 1 690 ? -8.701 -48.432 33.816 1.00 74.25 690 LYS A CA 1
ATOM 5737 C C . LYS A 1 690 ? -9.692 -49.086 32.857 1.00 74.25 690 LYS A C 1
ATOM 5739 O O . LYS A 1 690 ? -10.512 -49.887 33.287 1.00 74.25 690 LYS A O 1
ATOM 5744 N N . LEU A 1 691 ? -9.632 -48.773 31.564 1.00 73.38 691 LEU A N 1
ATOM 5745 C CA . LEU A 1 691 ? -10.470 -49.393 30.539 1.00 73.38 691 LEU A CA 1
ATOM 5746 C C . LEU A 1 691 ? -10.028 -50.838 30.274 1.00 73.38 691 LEU A C 1
ATOM 5748 O O . LEU A 1 691 ? -10.882 -51.683 30.033 1.00 73.38 691 LEU A O 1
ATOM 5752 N N . LEU A 1 692 ? -8.737 -51.153 30.410 1.00 74.06 692 LEU A N 1
ATOM 5753 C CA . LEU A 1 692 ? -8.223 -52.522 30.396 1.00 74.06 692 LEU A CA 1
ATOM 5754 C C . LEU A 1 692 ? -8.668 -53.309 31.643 1.00 74.06 692 LEU A C 1
ATOM 5756 O O . LEU A 1 692 ? -9.134 -54.435 31.502 1.00 74.06 692 LEU A O 1
ATOM 5760 N N . GLU A 1 693 ? -8.617 -52.716 32.841 1.00 72.62 693 GLU A N 1
ATOM 5761 C CA . GLU A 1 693 ? -9.177 -53.313 34.068 1.00 72.62 693 GLU A CA 1
ATOM 5762 C C . GLU A 1 693 ? -10.691 -53.552 33.946 1.00 72.62 693 GLU A C 1
ATOM 5764 O O . GLU A 1 693 ? -11.169 -54.652 34.216 1.00 72.62 693 GLU A O 1
ATOM 5769 N N . VAL A 1 694 ? -11.452 -52.556 33.479 1.00 73.12 694 VAL A N 1
ATOM 5770 C CA . VAL A 1 694 ? -12.899 -52.676 33.234 1.00 73.12 694 VAL A CA 1
ATOM 5771 C C . VAL A 1 694 ? -13.197 -53.716 32.156 1.00 73.12 694 VAL A C 1
ATOM 5773 O O . VAL A 1 694 ? -14.137 -54.484 32.325 1.00 73.12 694 VAL A O 1
ATOM 5776 N N . LYS A 1 695 ? -12.397 -53.808 31.086 1.00 71.62 695 LYS A N 1
ATOM 5777 C CA . LYS A 1 695 ? -12.559 -54.827 30.039 1.00 71.62 695 LYS A CA 1
ATOM 5778 C C . LYS A 1 695 ? -12.290 -56.234 30.567 1.00 71.62 695 LYS A C 1
ATOM 5780 O O . LYS A 1 695 ? -13.081 -57.125 30.284 1.00 71.62 695 LYS A O 1
ATOM 5785 N N . ASN A 1 696 ? -11.248 -56.424 31.375 1.00 71.94 696 ASN A N 1
ATOM 5786 C CA . ASN A 1 696 ? -10.971 -57.709 32.021 1.00 71.94 696 ASN A CA 1
ATOM 5787 C C . ASN A 1 696 ? -12.122 -58.102 32.967 1.00 71.94 696 ASN A C 1
ATOM 5789 O O . ASN A 1 696 ? -12.645 -59.208 32.869 1.00 71.94 696 ASN A O 1
ATOM 5793 N N . ASN A 1 697 ? -12.598 -57.168 33.800 1.00 67.25 697 ASN A N 1
ATOM 5794 C CA . ASN A 1 697 ? -13.763 -57.380 34.667 1.00 67.25 697 ASN A CA 1
ATOM 5795 C C . ASN A 1 697 ? -15.051 -57.668 33.867 1.00 67.25 697 ASN A C 1
ATOM 5797 O O . ASN A 1 697 ? -15.897 -58.436 34.318 1.00 67.25 697 ASN A O 1
ATOM 5801 N N . TYR A 1 698 ? -15.215 -57.074 32.681 1.00 54.72 698 TYR A N 1
ATOM 5802 C CA . TYR A 1 698 ? -16.365 -57.302 31.801 1.00 54.72 698 TYR A CA 1
ATOM 5803 C C . TYR A 1 698 ? -16.284 -58.653 31.073 1.00 54.72 698 TYR A C 1
ATOM 5805 O O . TYR A 1 698 ? -17.304 -59.314 30.907 1.00 54.72 698 TYR A O 1
ATOM 5813 N N . GLU A 1 699 ? -15.087 -59.113 30.699 1.00 56.56 699 GLU A N 1
ATOM 5814 C CA . GLU A 1 699 ? -14.864 -60.470 30.177 1.00 56.56 699 GLU A CA 1
ATOM 5815 C C . GLU A 1 699 ? -15.073 -61.539 31.271 1.00 56.56 699 GLU A C 1
ATOM 5817 O O . GLU A 1 699 ? -15.624 -62.605 30.988 1.00 56.56 699 GLU A O 1
ATOM 5822 N N . GLU A 1 700 ? -14.760 -61.246 32.539 1.00 54.12 700 GLU A N 1
ATOM 5823 C CA . GLU A 1 700 ? -15.161 -62.095 33.672 1.00 54.12 700 GLU A CA 1
ATOM 5824 C C . GLU A 1 700 ? -16.687 -62.074 33.908 1.00 54.12 700 GLU A C 1
ATOM 5826 O O . GLU A 1 700 ? -17.292 -63.133 34.092 1.00 54.12 700 GLU A O 1
ATOM 5831 N N . GLN A 1 701 ? -17.341 -60.907 33.835 1.00 49.69 701 GLN A N 1
ATOM 5832 C CA . GLN A 1 701 ? -18.794 -60.778 34.039 1.00 49.69 701 GLN A CA 1
ATOM 5833 C C . GLN A 1 701 ? -19.644 -61.319 32.878 1.00 49.69 701 GLN A C 1
ATOM 5835 O O . GLN A 1 701 ? -20.719 -61.858 33.132 1.00 49.69 701 GLN A O 1
ATOM 5840 N N . GLN A 1 702 ? -19.179 -61.276 31.623 1.00 45.16 702 GLN A N 1
ATOM 5841 C CA . GLN A 1 702 ? -19.898 -61.882 30.488 1.00 45.16 702 GLN A CA 1
ATOM 5842 C C . GLN A 1 702 ? -20.041 -63.405 30.607 1.00 45.16 702 GLN A C 1
ATOM 5844 O O . GLN A 1 702 ? -20.951 -63.980 30.016 1.00 45.16 702 GLN A O 1
ATOM 5849 N N . ASN A 1 703 ? -19.199 -64.065 31.407 1.00 48.09 703 ASN A N 1
ATOM 5850 C CA . ASN A 1 703 ? -19.364 -65.482 31.730 1.00 48.09 703 ASN A CA 1
ATOM 5851 C C . ASN A 1 703 ? -20.456 -65.739 32.796 1.00 48.09 703 ASN A C 1
ATOM 5853 O O . ASN A 1 703 ? -20.721 -66.899 33.116 1.00 48.09 703 ASN A O 1
ATOM 5857 N N . GLN A 1 704 ? -21.082 -64.694 33.361 1.00 48.03 704 GLN A N 1
ATOM 5858 C CA . GLN A 1 704 ? -22.087 -64.788 34.428 1.00 48.03 704 GLN A CA 1
ATOM 5859 C C . GLN A 1 704 ? -23.189 -63.702 34.371 1.00 48.03 704 GLN A C 1
ATOM 5861 O O . GLN A 1 704 ? -23.424 -63.047 35.383 1.00 48.03 704 GLN A O 1
ATOM 5866 N N . LEU A 1 705 ? -23.919 -63.549 33.254 1.00 43.72 705 LEU A N 1
ATOM 5867 C CA . LEU A 1 705 ? -25.391 -63.365 33.278 1.00 43.72 705 LEU A CA 1
ATOM 5868 C C . LEU A 1 705 ? -26.020 -63.375 31.867 1.00 43.72 705 LEU A C 1
ATOM 5870 O O . LEU A 1 705 ? -25.805 -62.460 31.077 1.00 43.72 705 LEU A O 1
ATOM 5874 N N . ASP A 1 706 ? -26.905 -64.340 31.607 1.00 44.34 706 ASP A N 1
ATOM 5875 C CA . ASP A 1 706 ? -28.068 -64.109 30.739 1.00 44.34 706 ASP A CA 1
ATOM 5876 C C . ASP A 1 706 ? -29.137 -63.375 31.567 1.00 44.34 706 ASP A C 1
ATOM 5878 O O . ASP A 1 706 ? -29.476 -63.862 32.648 1.00 44.34 706 ASP A O 1
ATOM 5882 N N . LEU A 1 707 ? -29.683 -62.254 31.070 1.00 44.81 707 LEU A N 1
ATOM 5883 C CA . LEU A 1 707 ? -31.063 -61.764 31.286 1.00 44.81 707 LEU A CA 1
ATOM 5884 C C . LEU A 1 707 ? -31.309 -60.437 30.528 1.00 44.81 707 LEU A C 1
ATOM 5886 O O . LEU A 1 707 ? -30.375 -59.786 30.067 1.00 44.81 707 LEU A O 1
ATOM 5890 N N . GLU A 1 708 ? -32.580 -60.072 30.334 1.00 45.25 708 GLU A N 1
ATOM 5891 C CA . GLU A 1 708 ? -33.012 -59.069 29.343 1.00 45.25 708 GLU A CA 1
ATOM 5892 C C . GLU A 1 708 ? -32.695 -57.594 29.706 1.00 45.25 708 GLU A C 1
ATOM 5894 O O . GLU A 1 708 ? -32.747 -57.217 30.882 1.00 45.25 708 GLU A O 1
ATOM 5899 N N . PRO A 1 709 ? -32.414 -56.724 28.708 1.00 47.22 709 PRO A N 1
ATOM 5900 C CA . PRO A 1 709 ? -32.026 -55.328 28.924 1.00 47.22 709 PRO A CA 1
ATOM 5901 C C . PRO A 1 709 ? -33.218 -54.387 29.166 1.00 47.22 709 PRO A C 1
ATOM 5903 O O . PRO A 1 709 ? -34.317 -54.600 28.651 1.00 47.22 709 PRO A O 1
ATOM 5906 N N . LYS A 1 710 ? -32.970 -53.273 29.867 1.00 49.62 710 LYS A N 1
ATOM 5907 C CA . LYS A 1 710 ? -33.911 -52.146 29.998 1.00 49.62 710 LYS A CA 1
ATOM 5908 C C . LYS A 1 710 ? -33.545 -51.020 29.028 1.00 49.62 710 LYS A C 1
ATOM 5910 O O . LYS A 1 710 ? -32.389 -50.853 28.654 1.00 49.62 710 LYS A O 1
ATOM 5915 N N . GLU A 1 711 ? -34.538 -50.241 28.605 1.00 52.31 711 GLU A N 1
ATOM 5916 C CA . GLU A 1 711 ? -34.385 -49.302 27.481 1.00 52.31 711 GLU A CA 1
ATOM 5917 C C . GLU A 1 711 ? -33.408 -48.144 27.754 1.00 52.31 711 GLU A C 1
ATOM 5919 O O . GLU A 1 711 ? -32.689 -47.740 26.842 1.00 52.31 711 GLU A O 1
ATOM 5924 N N . ASN A 1 712 ? -33.300 -47.671 29.003 1.00 50.84 712 ASN A N 1
ATOM 5925 C CA . ASN A 1 712 ? -32.402 -46.566 29.371 1.00 50.84 712 ASN A CA 1
ATOM 5926 C C . ASN A 1 712 ? -30.922 -46.847 29.048 1.00 50.84 712 ASN A C 1
ATOM 5928 O O . ASN A 1 712 ? -30.192 -45.930 28.668 1.00 50.84 712 ASN A O 1
ATOM 5932 N N . ASP A 1 713 ? -30.479 -48.101 29.163 1.00 55.66 713 ASP A N 1
ATOM 5933 C CA . ASP A 1 713 ? -29.072 -48.461 28.963 1.00 55.66 713 ASP A CA 1
ATOM 5934 C C . ASP A 1 713 ? -28.673 -48.366 27.477 1.00 55.66 713 ASP A C 1
ATOM 5936 O O . ASP A 1 713 ? -27.534 -48.027 27.153 1.00 55.66 713 ASP A O 1
ATOM 5940 N N . LYS A 1 714 ? -29.629 -48.564 26.552 1.00 59.03 714 LYS A N 1
ATOM 5941 C CA . LYS A 1 714 ? -29.403 -48.398 25.105 1.00 59.03 714 LYS A CA 1
ATOM 5942 C C . LYS A 1 714 ? -29.111 -46.954 24.713 1.00 59.03 714 LYS A C 1
ATOM 5944 O O . LYS A 1 714 ? -28.249 -46.733 23.868 1.00 59.03 714 LYS A O 1
ATOM 5949 N N . GLU A 1 715 ? -29.789 -45.971 25.304 1.00 62.09 715 GLU A N 1
ATOM 5950 C CA . GLU A 1 715 ? -29.476 -44.567 25.011 1.00 62.09 715 GLU A CA 1
ATOM 5951 C C . GLU A 1 715 ? -28.079 -44.176 25.497 1.00 62.09 715 GLU A C 1
ATOM 5953 O O . GLU A 1 715 ? -27.368 -43.459 24.791 1.00 62.09 715 GLU A O 1
ATOM 5958 N N . ALA A 1 716 ? -27.678 -44.647 26.681 1.00 66.69 716 ALA A N 1
ATOM 5959 C CA . ALA A 1 716 ? -26.350 -44.385 27.225 1.00 66.69 716 ALA A CA 1
ATOM 5960 C C . ALA A 1 716 ? -25.250 -45.009 26.349 1.00 66.69 716 ALA A C 1
ATOM 5962 O O . ALA A 1 716 ? -24.271 -44.337 26.027 1.00 66.69 716 ALA A O 1
ATOM 5963 N N . ILE A 1 717 ? -25.445 -46.257 25.902 1.00 68.19 717 ILE A N 1
ATOM 5964 C CA . ILE A 1 717 ? -24.530 -46.942 24.979 1.00 68.19 717 ILE A CA 1
ATOM 5965 C C . ILE A 1 717 ? -24.452 -46.200 23.639 1.00 68.19 717 ILE A C 1
ATOM 5967 O O . ILE A 1 717 ? -23.351 -45.871 23.210 1.00 68.19 717 ILE A O 1
ATOM 5971 N N . ASN A 1 718 ? -25.585 -45.847 23.019 1.00 75.19 718 ASN A N 1
ATOM 5972 C CA . ASN A 1 718 ? -25.597 -45.121 21.742 1.00 75.19 718 ASN A CA 1
ATOM 5973 C C . ASN A 1 718 ? -24.836 -43.783 21.829 1.00 75.19 718 ASN A C 1
ATOM 5975 O O . ASN A 1 718 ? -24.025 -43.481 20.956 1.00 75.19 718 ASN A O 1
ATOM 5979 N N . LYS A 1 719 ? -25.051 -43.003 22.899 1.00 75.44 719 LYS A N 1
ATOM 5980 C CA . LYS A 1 719 ? -24.373 -41.711 23.122 1.00 75.44 719 LYS A CA 1
ATOM 5981 C C . LYS A 1 719 ? -22.860 -41.876 23.326 1.00 75.44 719 LYS A C 1
ATOM 5983 O O . LYS A 1 719 ? -22.088 -41.044 22.856 1.00 75.44 719 LYS A O 1
ATOM 5988 N N . LEU A 1 720 ? -22.422 -42.959 23.973 1.00 77.44 720 LEU A N 1
ATOM 5989 C CA . LEU A 1 720 ? -20.999 -43.286 24.125 1.00 77.44 720 LEU A CA 1
ATOM 5990 C C . LEU A 1 720 ? -20.373 -43.815 22.824 1.00 77.44 720 LEU A C 1
ATOM 5992 O O . LEU A 1 720 ? -19.251 -43.434 22.501 1.00 77.44 720 LEU A O 1
ATOM 5996 N N . GLU A 1 721 ? -21.082 -44.636 22.044 1.00 76.50 721 GLU A N 1
ATOM 5997 C CA . GLU A 1 721 ? -20.630 -45.062 20.712 1.00 76.50 721 GLU A CA 1
ATOM 5998 C C . GLU A 1 721 ? -20.473 -43.878 19.751 1.00 76.50 721 GLU A C 1
ATOM 6000 O O . GLU A 1 721 ? -19.530 -43.850 18.960 1.00 76.50 721 GLU A O 1
ATOM 6005 N N . GLU A 1 722 ? -21.368 -42.892 19.827 1.00 79.81 722 GLU A N 1
ATOM 6006 C CA . GLU A 1 722 ? -21.313 -41.672 19.022 1.00 79.81 722 GLU A CA 1
ATOM 6007 C C . GLU A 1 722 ? -20.100 -40.808 19.398 1.00 79.81 722 GLU A C 1
ATOM 6009 O O . GLU A 1 722 ? -19.291 -40.494 18.526 1.00 79.81 722 GLU A O 1
ATOM 6014 N N . GLN A 1 723 ? -19.861 -40.565 20.693 1.00 80.00 723 GLN A N 1
ATOM 6015 C CA . GLN A 1 723 ? -18.651 -39.874 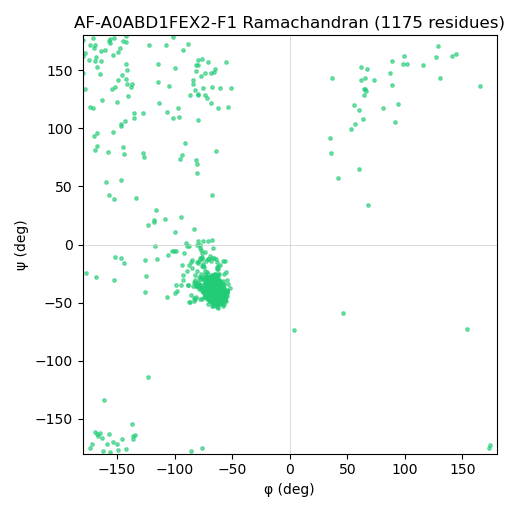21.170 1.00 80.00 723 GLN A CA 1
ATOM 6016 C C . GLN A 1 723 ? -17.354 -40.621 20.814 1.00 80.00 723 GLN A C 1
ATOM 6018 O O . GLN A 1 723 ? -16.360 -40.005 20.425 1.00 80.00 723 GLN A O 1
ATOM 6023 N N . ILE A 1 724 ? -17.339 -41.957 20.892 1.00 78.06 724 ILE A N 1
ATOM 6024 C CA . ILE A 1 724 ? -16.192 -42.771 20.456 1.00 78.06 724 ILE A CA 1
ATOM 6025 C C . ILE A 1 724 ? -15.979 -42.641 18.940 1.00 78.06 724 ILE A C 1
ATOM 6027 O O . ILE A 1 724 ? -14.833 -42.582 18.487 1.00 78.06 724 ILE A O 1
ATOM 6031 N N . ARG A 1 725 ? -17.053 -42.555 18.147 1.00 83.81 725 ARG A N 1
ATOM 6032 C CA . ARG A 1 725 ? -16.995 -42.354 16.691 1.00 83.81 725 ARG A CA 1
ATOM 6033 C C . ARG A 1 725 ? -16.465 -40.962 16.335 1.00 83.81 725 ARG A C 1
ATOM 6035 O O . ARG A 1 725 ? -15.577 -40.870 15.493 1.00 83.81 725 ARG A O 1
ATOM 6042 N N . GLU A 1 726 ? -16.915 -39.912 17.019 1.00 80.19 726 GLU A N 1
ATOM 6043 C CA . GLU A 1 726 ? -16.393 -38.544 16.878 1.00 80.19 726 GLU A CA 1
ATOM 6044 C C . GLU A 1 726 ? -14.901 -38.457 17.233 1.00 80.19 726 GLU A C 1
ATOM 6046 O O . GLU A 1 726 ? -14.101 -37.970 16.432 1.00 80.19 726 GLU A O 1
ATOM 6051 N N . LEU A 1 727 ? -14.490 -39.008 18.381 1.00 76.94 727 LEU A N 1
ATOM 6052 C CA . LEU A 1 727 ? -13.081 -39.050 18.793 1.00 76.94 727 LEU A CA 1
ATOM 6053 C C . LEU A 1 727 ? -12.214 -39.881 17.832 1.00 76.94 727 LEU A C 1
ATOM 6055 O O . LEU A 1 727 ? -11.061 -39.532 17.574 1.00 76.94 727 LEU A O 1
ATOM 6059 N N . THR A 1 728 ? -12.762 -40.956 17.258 1.00 83.00 728 THR A N 1
ATOM 6060 C CA . THR A 1 728 ? -12.073 -41.768 16.241 1.00 83.00 728 THR A CA 1
ATOM 6061 C C . THR A 1 728 ? -11.909 -41.003 14.926 1.00 83.00 728 THR A C 1
ATOM 6063 O O . THR A 1 728 ? -10.832 -41.056 14.328 1.00 83.00 728 THR A O 1
ATOM 6066 N N . ASN A 1 729 ? -12.925 -40.245 14.503 1.00 83.75 729 ASN A N 1
ATOM 6067 C CA . ASN A 1 729 ? -12.857 -39.381 13.323 1.00 83.75 729 ASN A CA 1
ATOM 6068 C C . ASN A 1 729 ? -11.837 -38.250 13.525 1.00 83.75 729 ASN A C 1
ATOM 6070 O O . ASN A 1 729 ? -10.926 -38.110 12.714 1.00 83.75 729 ASN A O 1
ATOM 6074 N N . SER A 1 730 ? -11.895 -37.535 14.653 1.00 79.88 730 SER A N 1
ATOM 6075 C CA . SER A 1 730 ? -10.932 -36.480 15.003 1.00 79.88 730 SER A CA 1
ATOM 6076 C C . SER A 1 730 ? -9.488 -37.007 15.059 1.00 79.88 730 SER A C 1
ATOM 6078 O O . SER A 1 730 ? -8.566 -36.396 14.513 1.00 79.88 730 SER A O 1
ATOM 6080 N N . ARG A 1 731 ? -9.275 -38.210 15.617 1.00 82.31 731 ARG A N 1
ATOM 6081 C CA . ARG A 1 731 ? -7.976 -38.902 15.578 1.00 82.31 731 ARG A CA 1
ATOM 6082 C C . ARG A 1 731 ? -7.534 -39.231 14.147 1.00 82.31 731 ARG A C 1
ATOM 6084 O O . ARG A 1 731 ? -6.353 -39.084 13.836 1.00 82.31 731 ARG A O 1
ATOM 6091 N N . ALA A 1 732 ? -8.440 -39.675 13.276 1.00 78.69 732 ALA A N 1
ATOM 6092 C CA . ALA A 1 732 ? -8.130 -39.965 11.875 1.00 78.69 732 ALA A CA 1
ATOM 6093 C C . ALA A 1 732 ? -7.798 -38.691 11.073 1.00 78.69 732 ALA A C 1
ATOM 6095 O O . ALA A 1 732 ? -6.878 -38.706 10.253 1.00 78.69 732 ALA A O 1
ATOM 6096 N N . GLU A 1 733 ? -8.483 -37.582 11.349 1.00 83.31 733 GLU A N 1
ATOM 6097 C CA . GLU A 1 733 ? -8.216 -36.261 10.770 1.00 83.31 733 GLU A CA 1
ATOM 6098 C C . GLU A 1 733 ? -6.857 -35.711 11.218 1.00 83.31 733 GLU A C 1
ATOM 6100 O O . GLU A 1 733 ? -6.065 -35.294 10.373 1.00 83.31 733 GLU A O 1
ATOM 6105 N N . LEU A 1 734 ? -6.523 -35.809 12.510 1.00 81.25 734 LEU A N 1
ATOM 6106 C CA . LEU A 1 734 ? -5.197 -35.463 13.037 1.00 81.25 734 LEU A CA 1
ATOM 6107 C C . LEU A 1 734 ? -4.086 -36.313 12.405 1.00 81.25 734 LEU A C 1
ATOM 6109 O O . LEU A 1 734 ? -3.075 -35.768 11.963 1.00 81.25 734 LEU A O 1
ATOM 6113 N N . ILE A 1 735 ? -4.275 -37.633 12.287 1.00 83.25 735 ILE A N 1
ATOM 6114 C CA . ILE A 1 735 ? -3.320 -38.520 11.600 1.00 83.25 735 ILE A CA 1
ATOM 6115 C C . ILE A 1 735 ? -3.179 -38.129 10.120 1.00 83.25 735 ILE A C 1
ATOM 6117 O O . ILE A 1 735 ? -2.063 -38.108 9.596 1.00 83.25 735 ILE A O 1
ATOM 6121 N N . SER A 1 736 ? -4.275 -37.770 9.446 1.00 84.56 736 SER A N 1
ATOM 6122 C CA . SER A 1 736 ? -4.246 -37.281 8.064 1.00 84.56 736 SER A CA 1
ATOM 6123 C C . SER A 1 736 ? -3.473 -35.962 7.946 1.00 84.56 736 SER A C 1
ATOM 6125 O O . SER A 1 736 ? -2.616 -35.838 7.073 1.00 84.56 736 SER A O 1
ATOM 6127 N N . LEU A 1 737 ? -3.712 -35.000 8.841 1.00 87.06 737 LEU A N 1
ATOM 6128 C CA . LEU A 1 737 ? -3.036 -33.701 8.860 1.00 87.06 737 LEU A CA 1
ATOM 6129 C C . LEU A 1 737 ? -1.529 -33.842 9.128 1.00 87.06 737 LEU A C 1
ATOM 6131 O O . LEU A 1 737 ? -0.723 -33.260 8.404 1.00 87.06 737 LEU A O 1
ATOM 6135 N N . VAL A 1 738 ? -1.141 -34.673 10.102 1.00 79.88 738 VAL A N 1
ATOM 6136 C CA . VAL A 1 738 ? 0.267 -35.002 10.387 1.00 79.88 738 VAL A CA 1
ATOM 6137 C C . VAL A 1 738 ? 0.920 -35.707 9.195 1.00 79.88 738 VAL A C 1
ATOM 6139 O O . VAL A 1 738 ? 2.045 -35.372 8.828 1.00 79.88 738 VAL A O 1
ATOM 6142 N N . THR A 1 739 ? 0.213 -36.625 8.528 1.00 82.88 739 THR A N 1
ATOM 6143 C CA . THR A 1 739 ? 0.721 -37.303 7.322 1.00 82.88 739 THR A CA 1
ATOM 6144 C C . THR A 1 739 ? 0.942 -36.317 6.170 1.00 82.88 739 THR A C 1
ATOM 6146 O O . THR A 1 739 ? 1.970 -36.390 5.496 1.00 82.88 739 THR A O 1
ATOM 6149 N N . VAL A 1 740 ? 0.025 -35.365 5.964 1.00 86.62 740 VAL A N 1
ATOM 6150 C CA . VAL A 1 740 ? 0.173 -34.295 4.962 1.00 86.62 740 VAL A CA 1
ATOM 6151 C C . VAL A 1 740 ? 1.356 -33.389 5.308 1.00 86.62 740 VAL A C 1
ATOM 6153 O O . VAL A 1 740 ? 2.227 -33.206 4.463 1.00 86.62 740 VAL A O 1
ATOM 6156 N N . LYS A 1 741 ? 1.463 -32.900 6.552 1.00 81.31 741 LYS A N 1
ATOM 6157 C CA . LYS A 1 741 ? 2.585 -32.048 6.991 1.00 81.31 741 LYS A CA 1
ATOM 6158 C C . LYS A 1 741 ? 3.938 -32.766 6.924 1.00 81.31 741 LYS A C 1
ATOM 6160 O O . LYS A 1 741 ? 4.948 -32.140 6.603 1.00 81.31 741 LYS A O 1
ATOM 6165 N N . HIS A 1 742 ? 3.981 -34.081 7.142 1.00 83.44 742 HIS A N 1
ATOM 6166 C CA . HIS A 1 742 ? 5.190 -34.883 6.931 1.00 83.44 742 HIS A CA 1
ATOM 6167 C C . HIS A 1 742 ? 5.559 -35.002 5.439 1.00 83.44 742 HIS A C 1
ATOM 6169 O O . HIS A 1 742 ? 6.724 -34.832 5.084 1.00 83.44 742 HIS A O 1
ATOM 6175 N N . GLN A 1 743 ? 4.585 -35.215 4.546 1.00 81.00 743 GLN A N 1
ATOM 6176 C CA . GLN A 1 743 ? 4.822 -35.223 3.092 1.00 81.00 743 GLN A CA 1
ATOM 6177 C C . GLN A 1 743 ? 5.255 -33.848 2.561 1.00 81.00 743 GLN A C 1
ATOM 6179 O O . GLN A 1 743 ? 6.121 -33.769 1.695 1.00 81.00 743 GLN A O 1
ATOM 6184 N N . GLU A 1 744 ? 4.700 -32.768 3.104 1.00 82.00 744 GLU A N 1
ATOM 6185 C CA . GLU A 1 744 ? 5.085 -31.382 2.822 1.00 82.00 744 GLU A CA 1
ATOM 6186 C C . GLU A 1 744 ? 6.519 -31.097 3.307 1.00 82.00 744 GLU A C 1
ATOM 6188 O O . GLU A 1 744 ? 7.332 -30.561 2.558 1.00 82.00 744 GLU A O 1
ATOM 6193 N N . SER A 1 745 ? 6.889 -31.583 4.498 1.00 75.31 745 SER A N 1
ATOM 6194 C CA . SER A 1 745 ? 8.268 -31.510 5.011 1.00 75.31 745 SER A CA 1
ATOM 6195 C C . SER A 1 745 ? 9.261 -32.275 4.124 1.00 75.31 745 SER A C 1
ATOM 6197 O O . SER A 1 745 ? 10.353 -31.782 3.850 1.00 75.31 745 SER A O 1
ATOM 6199 N N . LEU A 1 746 ? 8.877 -33.454 3.619 1.00 84.81 746 LEU A N 1
ATOM 6200 C CA . LEU A 1 746 ? 9.685 -34.222 2.664 1.00 84.81 746 LEU A CA 1
ATOM 6201 C C . LEU A 1 746 ? 9.832 -33.499 1.315 1.00 84.81 746 LEU A C 1
ATOM 6203 O O . LEU A 1 746 ? 10.925 -33.509 0.751 1.00 84.81 746 LEU A O 1
ATOM 6207 N N . ARG A 1 747 ? 8.777 -32.829 0.824 1.00 81.81 747 ARG A N 1
ATOM 6208 C CA . ARG A 1 747 ? 8.838 -31.970 -0.376 1.00 81.81 747 ARG A CA 1
ATOM 6209 C C . ARG A 1 747 ? 9.825 -30.820 -0.177 1.00 81.81 747 ARG A C 1
ATOM 6211 O O . ARG A 1 747 ? 10.688 -30.629 -1.027 1.00 81.81 747 ARG A O 1
ATOM 6218 N N . TYR A 1 748 ? 9.753 -30.105 0.949 1.00 81.62 748 TYR A N 1
ATOM 6219 C CA . TYR A 1 748 ? 10.716 -29.045 1.262 1.00 81.62 748 TYR A CA 1
ATOM 6220 C C . TYR A 1 748 ? 12.148 -29.578 1.363 1.00 81.62 748 TYR A C 1
ATOM 6222 O O . TYR A 1 748 ? 13.067 -28.941 0.857 1.00 81.62 748 TYR A O 1
ATOM 6230 N N . HIS A 1 749 ? 12.360 -30.758 1.953 1.00 83.06 749 HIS A N 1
ATOM 6231 C CA . HIS A 1 749 ? 13.706 -31.318 2.073 1.00 83.06 749 HIS A CA 1
ATOM 6232 C C . HIS A 1 749 ? 14.300 -31.727 0.712 1.00 83.06 749 HIS A C 1
ATOM 6234 O O . HIS A 1 749 ? 15.482 -31.477 0.470 1.00 83.06 749 HIS A O 1
ATOM 6240 N N . GLN A 1 750 ? 13.478 -32.286 -0.187 1.00 82.69 750 GLN A N 1
ATOM 6241 C CA . GLN A 1 750 ? 13.846 -32.569 -1.581 1.00 82.69 750 GLN A CA 1
ATOM 6242 C C . GLN A 1 750 ? 14.165 -31.285 -2.358 1.00 82.69 750 GLN A C 1
ATOM 6244 O O . GLN A 1 750 ? 15.148 -31.240 -3.093 1.00 82.69 750 GLN A O 1
ATOM 6249 N N . GLU A 1 751 ? 13.378 -30.227 -2.163 1.00 79.44 751 GLU A N 1
ATOM 6250 C CA . GLU A 1 751 ? 13.581 -28.950 -2.849 1.00 79.44 751 GLU A CA 1
ATOM 6251 C C . GLU A 1 751 ? 14.837 -28.215 -2.354 1.00 79.44 751 GLU A C 1
ATOM 6253 O O . GLU A 1 751 ? 15.629 -27.738 -3.160 1.00 79.44 751 GLU A O 1
ATOM 6258 N N . VAL A 1 752 ? 15.116 -28.224 -1.046 1.00 79.00 752 VAL A N 1
ATOM 6259 C CA . VAL A 1 752 ? 16.387 -27.723 -0.484 1.00 79.00 752 VAL A CA 1
ATOM 6260 C C . VAL A 1 752 ? 17.595 -28.488 -1.046 1.00 79.00 752 VAL A C 1
ATOM 6262 O O . VAL A 1 752 ? 18.641 -27.886 -1.312 1.00 79.00 752 VAL A O 1
ATOM 6265 N N . GLN A 1 753 ? 17.462 -29.800 -1.273 1.00 81.44 753 GLN A N 1
ATOM 6266 C CA . GLN A 1 753 ? 18.509 -30.604 -1.908 1.00 81.44 753 GLN A CA 1
ATOM 6267 C C . GLN A 1 753 ? 18.704 -30.219 -3.386 1.00 81.44 753 GLN A C 1
ATOM 6269 O O . GLN A 1 753 ? 19.842 -29.999 -3.803 1.00 81.44 753 GLN A O 1
ATOM 6274 N N . ARG A 1 754 ? 17.614 -30.044 -4.150 1.00 91.31 754 ARG A N 1
ATOM 6275 C CA . ARG A 1 754 ? 17.644 -29.563 -5.545 1.00 91.31 754 ARG A CA 1
ATOM 6276 C C . ARG A 1 754 ? 18.307 -28.188 -5.659 1.00 91.31 754 ARG A C 1
ATOM 6278 O O . ARG A 1 754 ? 19.170 -27.989 -6.510 1.00 91.31 754 ARG A O 1
ATOM 6285 N N . LEU A 1 755 ? 17.945 -27.255 -4.778 1.00 80.81 755 LEU A N 1
ATOM 6286 C CA . LEU A 1 755 ? 18.516 -25.907 -4.733 1.00 80.81 755 LEU A CA 1
ATOM 6287 C C . LEU A 1 755 ? 20.007 -25.922 -4.356 1.00 80.81 755 LEU A C 1
ATOM 6289 O O . LEU A 1 755 ? 20.773 -25.149 -4.923 1.00 80.81 755 LEU A O 1
ATOM 6293 N N . SER A 1 756 ? 20.453 -26.839 -3.487 1.00 80.88 756 SER A N 1
ATOM 6294 C CA . SER A 1 756 ? 21.886 -27.028 -3.193 1.00 80.88 756 SER A CA 1
ATOM 6295 C C . SER A 1 756 ? 22.677 -27.574 -4.391 1.00 80.88 756 SER A C 1
ATOM 6297 O O . SER A 1 756 ? 23.800 -27.127 -4.639 1.00 80.88 756 SER A O 1
ATOM 6299 N N . GLU A 1 757 ? 22.111 -28.498 -5.175 1.00 82.88 757 GLU A N 1
ATOM 6300 C CA . GLU A 1 757 ? 22.734 -28.951 -6.432 1.00 82.88 757 GLU A CA 1
ATOM 6301 C C . GLU A 1 757 ? 22.775 -27.832 -7.485 1.00 82.88 757 GLU A C 1
ATOM 6303 O O . GLU A 1 757 ? 23.769 -27.681 -8.195 1.00 82.88 757 GLU A O 1
ATOM 6308 N N . LEU A 1 758 ? 21.736 -26.998 -7.558 1.00 84.19 758 LEU A N 1
ATOM 6309 C CA . LEU A 1 758 ? 21.670 -25.889 -8.510 1.00 84.19 758 LEU A CA 1
ATOM 6310 C C . LEU A 1 758 ? 22.666 -24.771 -8.146 1.00 84.19 758 LEU A C 1
ATOM 6312 O O . LEU A 1 758 ? 23.411 -24.312 -9.013 1.00 84.19 758 LEU A O 1
ATOM 6316 N N . LEU A 1 759 ? 22.777 -24.425 -6.858 1.00 78.69 759 LEU A N 1
ATOM 6317 C CA . LEU A 1 759 ? 23.749 -23.463 -6.325 1.00 78.69 759 LEU A CA 1
ATOM 6318 C C . LEU A 1 759 ? 25.203 -23.930 -6.513 1.00 78.69 759 LEU A C 1
ATOM 6320 O O . LEU A 1 759 ? 26.077 -23.131 -6.853 1.00 78.69 759 LEU A O 1
ATOM 6324 N N . THR A 1 760 ? 25.486 -25.224 -6.335 1.00 80.69 760 THR A N 1
ATOM 6325 C CA . THR A 1 760 ? 26.835 -25.771 -6.575 1.00 80.69 760 THR A CA 1
ATOM 6326 C C . THR A 1 760 ? 27.178 -25.827 -8.066 1.00 80.69 760 THR A C 1
ATOM 6328 O O . THR A 1 760 ? 28.304 -25.490 -8.436 1.00 80.69 760 THR A O 1
ATOM 6331 N N . GLN A 1 761 ? 26.218 -26.134 -8.947 1.00 83.00 761 GLN A N 1
ATOM 6332 C CA . GLN A 1 761 ? 26.403 -25.985 -10.397 1.00 83.00 761 GLN A CA 1
ATOM 6333 C C . GLN A 1 761 ? 26.641 -24.527 -10.813 1.00 83.00 761 GLN A C 1
ATOM 6335 O O . GLN A 1 761 ? 27.472 -24.270 -11.684 1.00 83.00 761 GLN A O 1
ATOM 6340 N N . GLU A 1 762 ? 25.939 -23.566 -10.214 1.00 69.12 762 GLU A N 1
ATOM 6341 C CA . GLU A 1 762 ? 26.123 -22.144 -10.510 1.00 69.12 762 GLU A CA 1
ATOM 6342 C C . GLU A 1 762 ? 27.478 -21.624 -10.002 1.00 69.12 762 GLU A C 1
ATOM 6344 O O . GLU A 1 762 ? 28.204 -20.970 -10.748 1.00 69.12 762 GLU A O 1
ATOM 6349 N N . THR A 1 763 ? 27.901 -22.039 -8.804 1.00 74.88 763 THR A N 1
ATOM 6350 C CA . THR A 1 763 ? 29.247 -21.766 -8.265 1.00 74.88 763 THR A CA 1
ATOM 6351 C C . THR A 1 763 ? 30.350 -22.282 -9.203 1.00 74.88 763 THR A C 1
ATOM 6353 O O . THR A 1 763 ? 31.318 -21.572 -9.483 1.00 74.88 763 THR A O 1
ATOM 6356 N N . LEU A 1 764 ? 30.185 -23.487 -9.764 1.00 81.81 764 LEU A N 1
ATOM 6357 C CA . LEU A 1 764 ? 31.111 -24.041 -10.760 1.00 81.81 764 LEU A CA 1
ATOM 6358 C C . LEU A 1 764 ? 31.097 -23.258 -12.086 1.00 81.81 764 LEU A C 1
ATOM 6360 O O . LEU A 1 764 ? 32.150 -23.100 -12.705 1.00 81.81 764 LEU A O 1
ATOM 6364 N N . LYS A 1 765 ? 29.944 -22.729 -12.523 1.00 78.44 765 LYS A N 1
ATOM 6365 C CA . LYS A 1 765 ? 29.866 -21.836 -13.696 1.00 78.44 765 LYS A CA 1
ATOM 6366 C C . LYS A 1 765 ? 30.606 -20.520 -13.445 1.00 78.44 765 LYS A C 1
ATOM 6368 O O . LYS A 1 765 ? 31.336 -20.084 -14.331 1.00 78.44 765 LYS A O 1
ATOM 6373 N N . PHE A 1 766 ? 30.487 -19.929 -12.254 1.00 72.12 766 PHE A N 1
ATOM 6374 C CA . PHE A 1 766 ? 31.239 -18.724 -11.888 1.00 72.12 766 PHE A CA 1
ATOM 6375 C C . PHE A 1 766 ? 32.756 -18.958 -11.939 1.00 72.12 766 PHE A C 1
ATOM 6377 O O . PHE A 1 766 ? 33.449 -18.211 -12.628 1.00 72.12 766 PHE A O 1
ATOM 6384 N N . GLN A 1 767 ? 33.271 -20.049 -11.360 1.00 72.00 767 GLN A N 1
ATOM 6385 C CA . GLN A 1 767 ? 34.699 -20.403 -11.467 1.00 72.00 767 GLN A CA 1
ATOM 6386 C C . GLN A 1 767 ? 35.155 -20.649 -12.923 1.00 72.00 767 GLN A C 1
ATOM 6388 O O . GLN A 1 767 ? 36.281 -20.315 -13.304 1.00 72.00 767 GLN A O 1
ATOM 6393 N N . GLN A 1 768 ? 34.284 -21.194 -13.780 1.00 74.88 768 GLN A N 1
ATOM 6394 C CA . GLN A 1 768 ? 34.555 -21.363 -15.217 1.00 74.88 768 GLN A CA 1
ATOM 6395 C C . GLN A 1 768 ? 34.489 -20.058 -16.029 1.00 74.88 768 GLN A C 1
ATOM 6397 O O . GLN A 1 768 ? 35.016 -20.015 -17.142 1.00 74.88 768 GLN A O 1
ATOM 6402 N N . LEU A 1 769 ? 33.840 -19.009 -15.520 1.00 72.62 769 LEU A N 1
ATOM 6403 C CA . LEU A 1 769 ? 33.847 -17.670 -16.116 1.00 72.62 769 LEU A CA 1
ATOM 6404 C C . LEU A 1 769 ? 35.062 -16.869 -15.634 1.00 72.62 769 LEU A C 1
ATOM 6406 O O . LEU A 1 769 ? 35.762 -16.282 -16.452 1.00 72.62 769 LEU A O 1
ATOM 6410 N N . GLU A 1 770 ? 35.374 -16.934 -14.341 1.00 69.81 770 GLU A N 1
ATOM 6411 C CA . GLU A 1 770 ? 36.554 -16.325 -13.718 1.00 69.81 770 GLU A CA 1
ATOM 6412 C C . GLU A 1 770 ? 37.858 -16.801 -14.387 1.00 69.81 770 GLU A C 1
ATOM 6414 O O . GLU A 1 770 ? 38.674 -15.995 -14.837 1.00 69.81 770 GLU A O 1
ATOM 6419 N N . THR A 1 771 ? 38.010 -18.115 -14.586 1.00 71.56 771 THR A N 1
ATOM 6420 C CA . THR A 1 771 ? 39.171 -18.690 -15.295 1.00 71.56 771 THR A CA 1
ATOM 6421 C C . THR A 1 771 ? 39.261 -18.286 -16.773 1.00 71.56 771 THR A C 1
ATOM 6423 O O . THR A 1 771 ? 40.370 -18.141 -17.290 1.00 71.56 771 THR A O 1
ATOM 6426 N N . LYS A 1 772 ? 38.134 -18.037 -17.457 1.00 72.88 772 LYS A N 1
ATOM 6427 C CA . LYS A 1 772 ? 38.127 -17.483 -18.828 1.00 72.88 772 LYS A CA 1
ATOM 6428 C C . LYS A 1 772 ? 38.494 -16.001 -18.849 1.00 72.88 772 LYS A C 1
ATOM 6430 O O . LYS A 1 772 ? 39.215 -15.572 -19.744 1.00 72.88 772 LYS A O 1
ATOM 6435 N N . LEU A 1 773 ? 38.047 -15.226 -17.864 1.00 66.56 773 LEU A N 1
ATOM 6436 C CA . LEU A 1 773 ? 38.340 -13.795 -17.761 1.00 66.56 773 LEU A CA 1
ATOM 6437 C C . LEU A 1 773 ? 39.845 -13.555 -17.532 1.00 66.56 773 LEU A C 1
ATOM 6439 O O . LEU A 1 773 ? 40.441 -12.702 -18.189 1.00 66.56 773 LEU A O 1
ATOM 6443 N N . VAL A 1 774 ? 40.497 -14.404 -16.728 1.00 72.31 774 VAL A N 1
ATOM 6444 C CA . VAL A 1 774 ? 41.968 -14.433 -16.591 1.00 72.31 774 VAL A CA 1
ATOM 6445 C C . VAL A 1 774 ? 42.673 -14.746 -17.923 1.00 72.31 774 VAL A C 1
ATOM 6447 O O . VAL A 1 774 ? 43.691 -14.127 -18.235 1.00 72.31 774 VAL A O 1
ATOM 6450 N N . GLN A 1 775 ? 42.137 -15.657 -18.746 1.00 70.38 775 GLN A N 1
ATOM 6451 C CA . GLN A 1 775 ? 42.700 -15.955 -20.074 1.00 70.38 775 GLN A CA 1
ATOM 6452 C C . GLN A 1 775 ? 42.554 -14.782 -21.058 1.00 70.38 775 GLN A C 1
ATOM 6454 O O . GLN A 1 775 ? 43.479 -14.521 -21.825 1.00 70.38 775 GLN A O 1
ATOM 6459 N N . VAL A 1 776 ? 41.447 -14.031 -21.012 1.00 68.56 776 VAL A N 1
ATOM 6460 C CA . VAL A 1 776 ? 41.269 -12.814 -21.830 1.00 68.56 776 VAL A CA 1
ATOM 6461 C C . VAL A 1 776 ? 42.309 -11.748 -21.464 1.00 68.56 776 VAL A C 1
ATOM 6463 O O . VAL A 1 776 ? 42.929 -11.173 -22.360 1.00 68.56 776 VAL A O 1
ATOM 6466 N N . GLY A 1 777 ? 42.589 -11.551 -20.170 1.00 68.44 777 GLY A N 1
ATOM 6467 C CA . GLY A 1 777 ? 43.670 -10.666 -19.718 1.00 68.44 777 GLY A CA 1
ATOM 6468 C C . GLY A 1 777 ? 45.040 -11.059 -20.287 1.00 68.44 777 GLY A C 1
ATOM 6469 O O . GLY A 1 777 ? 45.759 -10.216 -20.819 1.00 68.44 777 GLY A O 1
ATOM 6470 N N . GLN A 1 778 ? 45.370 -12.356 -20.278 1.00 69.31 778 GLN A N 1
ATOM 6471 C CA . GLN A 1 778 ? 46.626 -12.872 -20.846 1.00 69.31 778 GLN A CA 1
ATOM 6472 C C . GLN A 1 778 ? 46.742 -12.676 -22.369 1.00 69.31 778 GLN A C 1
ATOM 6474 O O . GLN A 1 778 ? 47.854 -12.538 -22.878 1.00 69.31 778 GLN A O 1
ATOM 6479 N N . ILE A 1 779 ? 45.622 -12.648 -23.100 1.00 72.12 779 ILE A N 1
ATOM 6480 C CA . ILE A 1 779 ? 45.601 -12.350 -24.542 1.00 72.12 779 ILE A CA 1
ATOM 6481 C C . ILE A 1 779 ? 45.822 -10.849 -24.785 1.00 72.12 779 ILE A C 1
ATOM 6483 O O . ILE A 1 779 ? 46.610 -10.491 -25.660 1.00 72.12 779 ILE A O 1
ATOM 6487 N N . SER A 1 780 ? 45.209 -9.973 -23.980 1.00 64.38 780 SER A N 1
ATOM 6488 C CA . SER A 1 780 ? 45.445 -8.520 -24.040 1.00 64.38 780 SER A CA 1
ATOM 6489 C C . SER A 1 780 ? 46.930 -8.177 -23.848 1.00 64.38 780 SER A C 1
ATOM 6491 O O . SER A 1 780 ? 47.513 -7.422 -24.627 1.00 64.38 780 SER A O 1
ATOM 6493 N N . ASP A 1 781 ? 47.570 -8.818 -22.870 1.00 70.12 781 ASP A N 1
ATOM 6494 C CA . ASP A 1 781 ? 49.003 -8.700 -22.578 1.00 70.12 781 ASP A CA 1
ATOM 6495 C C . ASP A 1 781 ? 49.910 -9.143 -23.743 1.00 70.12 781 ASP A C 1
ATOM 6497 O O . ASP A 1 781 ? 51.008 -8.610 -23.926 1.00 70.12 781 ASP A O 1
ATOM 6501 N N . GLN A 1 782 ? 49.471 -10.121 -24.543 1.00 69.62 782 GLN A N 1
ATOM 6502 C CA . GLN A 1 782 ? 50.192 -10.576 -25.736 1.00 69.62 782 GLN A CA 1
ATOM 6503 C C . GLN A 1 782 ? 50.003 -9.621 -26.919 1.00 69.62 782 GLN A C 1
ATOM 6505 O O . GLN A 1 782 ? 50.966 -9.367 -27.644 1.00 69.62 782 GLN A O 1
ATOM 6510 N N . ILE A 1 783 ? 48.805 -9.051 -27.091 1.00 71.56 783 ILE A N 1
ATOM 6511 C CA . ILE A 1 783 ? 48.521 -8.048 -28.129 1.00 71.56 783 ILE A CA 1
ATOM 6512 C C . ILE A 1 783 ? 49.345 -6.776 -27.884 1.00 71.56 783 ILE A C 1
ATOM 6514 O O . ILE A 1 783 ? 49.990 -6.286 -28.807 1.00 71.56 783 ILE A O 1
ATOM 6518 N N . ALA A 1 784 ? 49.422 -6.294 -26.638 1.00 71.31 784 ALA A N 1
ATOM 6519 C CA . ALA A 1 784 ? 50.241 -5.131 -26.286 1.00 71.31 784 ALA A CA 1
ATOM 6520 C C . ALA A 1 784 ? 51.725 -5.316 -26.669 1.00 71.31 784 ALA A C 1
ATOM 6522 O O . ALA A 1 784 ? 52.332 -4.433 -27.275 1.00 71.31 784 ALA A O 1
ATOM 6523 N N . ARG A 1 785 ? 52.295 -6.499 -26.391 1.00 73.88 785 ARG A N 1
ATOM 6524 C CA . ARG A 1 785 ? 53.682 -6.841 -26.764 1.00 73.88 785 ARG A CA 1
ATOM 6525 C C . ARG A 1 785 ? 53.860 -6.979 -28.279 1.00 73.88 785 ARG A C 1
ATOM 6527 O O . ARG A 1 785 ? 54.884 -6.555 -28.803 1.00 73.88 785 ARG A O 1
ATOM 6534 N N . LYS A 1 786 ? 52.867 -7.534 -28.985 1.00 74.06 786 LYS A N 1
ATOM 6535 C CA . LYS A 1 786 ? 52.878 -7.651 -30.453 1.00 74.06 786 LYS A CA 1
ATOM 6536 C C . LYS A 1 786 ? 52.840 -6.294 -31.151 1.00 74.06 786 LYS A C 1
ATOM 6538 O O . LYS A 1 786 ? 53.546 -6.118 -32.136 1.00 74.06 786 LYS A O 1
ATOM 6543 N N . ASN A 1 787 ? 52.091 -5.330 -30.624 1.00 72.12 787 ASN A N 1
ATOM 6544 C CA . ASN A 1 787 ? 52.074 -3.971 -31.167 1.00 72.12 787 ASN A CA 1
ATOM 6545 C C . ASN A 1 787 ? 53.441 -3.287 -30.982 1.00 72.12 787 ASN A C 1
ATOM 6547 O O . ASN A 1 787 ? 53.993 -2.761 -31.941 1.00 72.12 787 ASN A O 1
ATOM 6551 N N . GLN A 1 788 ? 54.058 -3.421 -29.801 1.00 75.31 788 GLN A N 1
ATOM 6552 C CA . GLN A 1 788 ? 55.398 -2.879 -29.536 1.00 75.31 788 GLN A CA 1
ATOM 6553 C C . GLN A 1 788 ? 56.504 -3.502 -30.422 1.00 75.31 788 GLN A C 1
ATOM 6555 O O . GLN A 1 788 ? 57.503 -2.847 -30.718 1.00 75.31 788 GLN A O 1
ATOM 6560 N N . GLU A 1 789 ? 56.337 -4.757 -30.850 1.00 76.94 789 GLU A N 1
ATOM 6561 C CA . GLU A 1 789 ? 57.203 -5.439 -31.828 1.00 76.94 789 GLU A CA 1
ATOM 6562 C C . GLU A 1 789 ? 56.974 -4.917 -33.263 1.00 76.94 789 GLU A C 1
ATOM 6564 O O . GLU A 1 789 ? 57.928 -4.766 -34.024 1.00 76.94 789 GLU A O 1
ATOM 6569 N N . ILE A 1 790 ? 55.728 -4.584 -33.625 1.00 72.88 790 ILE A N 1
ATOM 6570 C CA . ILE A 1 790 ? 55.372 -3.984 -34.923 1.00 72.88 790 ILE A CA 1
ATOM 6571 C C . ILE A 1 790 ? 55.945 -2.567 -35.058 1.00 72.88 790 ILE A C 1
ATOM 6573 O O . ILE A 1 790 ? 56.501 -2.244 -36.107 1.00 72.88 790 ILE A O 1
ATOM 6577 N N . ASP A 1 791 ? 55.872 -1.744 -34.010 1.00 75.75 791 ASP A N 1
ATOM 6578 C CA . ASP A 1 791 ? 56.407 -0.375 -34.032 1.00 75.75 791 ASP A CA 1
ATOM 6579 C C . ASP A 1 791 ? 57.928 -0.364 -34.278 1.00 75.75 791 ASP A C 1
ATOM 6581 O O . ASP A 1 791 ? 58.416 0.362 -35.143 1.00 75.75 791 ASP A O 1
ATOM 6585 N N . GLN A 1 792 ? 58.673 -1.259 -33.617 1.00 77.00 792 GLN A N 1
ATOM 6586 C CA . GLN A 1 792 ? 60.120 -1.421 -33.833 1.00 77.00 792 GLN A CA 1
ATOM 6587 C C . GLN A 1 792 ? 60.451 -1.854 -35.271 1.00 77.00 792 GLN A C 1
ATOM 6589 O O . GLN A 1 792 ? 61.394 -1.343 -35.876 1.00 77.00 792 GLN A O 1
ATOM 6594 N N . LEU A 1 793 ? 59.654 -2.757 -35.852 1.00 78.31 793 LEU A N 1
ATOM 6595 C CA . LEU A 1 793 ? 59.822 -3.184 -37.244 1.00 78.31 793 LEU A CA 1
ATOM 6596 C C . LEU A 1 793 ? 59.479 -2.071 -38.250 1.00 78.31 793 LEU A C 1
ATOM 6598 O O . LEU A 1 793 ? 60.052 -2.050 -39.343 1.00 78.31 793 LEU A O 1
ATOM 6602 N N . ASN A 1 794 ? 58.589 -1.134 -37.912 1.00 74.75 794 ASN A N 1
ATOM 6603 C CA . ASN A 1 794 ? 58.305 0.033 -38.751 1.00 74.75 794 ASN A CA 1
ATOM 6604 C C . ASN A 1 794 ? 59.501 1.003 -38.789 1.00 74.75 794 ASN A C 1
ATOM 6606 O O . ASN A 1 794 ? 59.903 1.421 -39.880 1.00 74.75 794 ASN A O 1
ATOM 6610 N N . ASP A 1 795 ? 60.121 1.285 -37.639 1.00 77.31 795 ASP A N 1
ATOM 6611 C CA . ASP A 1 795 ? 61.327 2.123 -37.546 1.00 77.31 795 ASP A CA 1
ATOM 6612 C C . ASP A 1 795 ? 62.522 1.506 -38.299 1.00 77.31 795 ASP A C 1
ATOM 6614 O O . ASP A 1 795 ? 63.218 2.194 -39.058 1.00 77.31 795 ASP A O 1
ATOM 6618 N N . GLU A 1 796 ? 62.741 0.189 -38.175 1.00 75.38 796 GLU A N 1
ATOM 6619 C CA . GLU A 1 796 ? 63.786 -0.501 -38.943 1.00 75.38 796 GLU A CA 1
ATOM 6620 C C . GLU A 1 796 ? 63.552 -0.388 -40.459 1.00 75.38 796 GLU A C 1
ATOM 6622 O O . GLU A 1 796 ? 64.488 -0.057 -41.199 1.00 75.38 796 GLU A O 1
ATOM 6627 N N . ASN A 1 797 ? 62.309 -0.587 -40.922 1.00 70.62 797 ASN A N 1
ATOM 6628 C CA . ASN A 1 797 ? 61.939 -0.455 -42.336 1.00 70.62 797 ASN A CA 1
ATOM 6629 C C . ASN A 1 797 ? 62.131 0.973 -42.868 1.00 70.62 797 ASN A C 1
ATOM 6631 O O . ASN A 1 797 ? 62.634 1.137 -43.983 1.00 70.62 797 ASN A O 1
ATOM 6635 N N . ALA A 1 798 ? 61.800 2.004 -42.084 1.00 73.44 798 ALA A N 1
ATOM 6636 C CA . ALA A 1 798 ? 62.084 3.393 -42.447 1.00 73.44 798 ALA A CA 1
ATOM 6637 C C . ALA A 1 798 ? 63.594 3.606 -42.664 1.00 73.44 798 ALA A C 1
ATOM 6639 O O . ALA A 1 798 ? 64.011 4.104 -43.714 1.00 73.44 798 ALA A O 1
ATOM 6640 N N . SER A 1 799 ? 64.421 3.111 -41.735 1.00 71.81 799 SER A N 1
ATOM 6641 C CA . SER A 1 799 ? 65.883 3.216 -41.819 1.00 71.81 799 SER A CA 1
ATOM 6642 C C . SER A 1 799 ? 66.496 2.448 -43.000 1.00 71.81 799 SER A C 1
ATOM 6644 O O . SER A 1 799 ? 67.609 2.760 -43.426 1.00 71.81 799 SER A O 1
ATOM 6646 N N . LEU A 1 800 ? 65.834 1.401 -43.504 1.00 70.62 800 LEU A N 1
ATOM 6647 C CA . LEU A 1 800 ? 66.289 0.629 -44.666 1.00 70.62 800 LEU A CA 1
ATOM 6648 C C . LEU A 1 800 ? 65.921 1.315 -45.984 1.00 70.62 800 LEU A C 1
ATOM 6650 O O . LEU A 1 800 ? 66.694 1.245 -46.941 1.00 70.62 800 LEU A O 1
ATOM 6654 N N . LYS A 1 801 ? 64.783 2.012 -46.021 1.00 73.00 801 LYS A N 1
ATOM 6655 C CA . LYS A 1 801 ? 64.300 2.747 -47.194 1.00 73.00 801 LYS A CA 1
ATOM 6656 C C . LYS A 1 801 ? 65.245 3.896 -47.560 1.00 73.00 801 LYS A C 1
ATOM 6658 O O . LYS A 1 801 ? 65.772 3.916 -48.667 1.00 73.00 801 LYS A O 1
ATOM 6663 N N . GLU A 1 802 ? 65.596 4.724 -46.576 1.00 72.31 802 GLU A N 1
ATOM 6664 C CA . GLU A 1 802 ? 66.574 5.818 -46.708 1.00 72.31 802 GLU A CA 1
ATOM 6665 C C . GLU A 1 802 ? 67.940 5.332 -47.244 1.00 72.31 802 GLU A C 1
ATOM 6667 O O . GLU A 1 802 ? 68.552 5.961 -48.108 1.00 72.31 802 GLU A O 1
ATOM 6672 N N . LYS A 1 803 ? 68.403 4.153 -46.798 1.00 71.44 803 LYS A N 1
ATOM 6673 C CA . LYS A 1 803 ? 69.652 3.536 -47.286 1.00 71.44 803 LYS A CA 1
ATOM 6674 C C . LYS A 1 803 ? 69.563 3.059 -48.740 1.00 71.44 803 LYS A C 1
ATOM 6676 O O . LYS A 1 803 ? 70.590 3.034 -49.418 1.00 71.44 803 LYS A O 1
ATOM 6681 N N . CYS A 1 804 ? 68.381 2.667 -49.218 1.00 63.66 804 CYS A N 1
ATOM 6682 C CA . CYS A 1 804 ? 68.177 2.277 -50.615 1.00 63.66 804 CYS A CA 1
ATOM 6683 C C . CYS A 1 804 ? 68.230 3.499 -51.538 1.00 63.66 804 CYS A C 1
ATOM 6685 O O . CYS A 1 804 ? 68.942 3.464 -52.542 1.00 63.66 804 CYS A O 1
ATOM 6687 N N . ASP A 1 805 ? 67.560 4.588 -51.158 1.00 62.12 805 ASP A N 1
ATOM 6688 C CA . ASP A 1 805 ? 67.469 5.807 -51.970 1.00 62.12 805 ASP A CA 1
ATOM 6689 C C . ASP A 1 805 ? 68.869 6.416 -52.233 1.00 62.12 805 ASP A C 1
ATOM 6691 O O . ASP A 1 805 ? 69.229 6.706 -53.381 1.00 62.12 805 ASP A O 1
ATOM 6695 N N . ILE A 1 806 ? 69.722 6.460 -51.198 1.00 65.25 806 ILE A N 1
ATOM 6696 C CA . ILE A 1 806 ? 71.133 6.906 -51.262 1.00 65.25 806 ILE A CA 1
ATOM 6697 C C . ILE A 1 806 ? 72.006 6.022 -52.183 1.00 65.25 806 ILE A C 1
ATOM 6699 O O . ILE A 1 806 ? 73.015 6.484 -52.728 1.00 65.25 806 ILE A O 1
ATOM 6703 N N . LEU A 1 807 ? 71.658 4.742 -52.365 1.00 60.97 807 LEU A N 1
ATOM 6704 C CA . LEU A 1 807 ? 72.377 3.837 -53.272 1.00 60.97 807 LEU A CA 1
ATOM 6705 C C . LEU A 1 807 ? 71.944 4.020 -54.732 1.00 60.97 807 LEU A C 1
ATOM 6707 O O . LEU A 1 807 ? 72.795 3.954 -55.621 1.00 60.97 807 LEU A O 1
ATOM 6711 N N . THR A 1 808 ? 70.663 4.298 -54.990 1.00 59.38 808 THR A N 1
ATOM 6712 C CA . THR A 1 808 ? 70.180 4.627 -56.343 1.00 59.38 808 THR A CA 1
ATOM 6713 C C . THR A 1 808 ? 70.759 5.931 -56.882 1.00 59.38 808 THR A C 1
ATOM 6715 O O . THR A 1 808 ? 71.105 5.985 -58.061 1.00 59.38 808 THR A O 1
ATOM 6718 N N . GLU A 1 809 ? 70.930 6.954 -56.039 1.00 56.06 809 GLU A N 1
ATOM 6719 C CA . GLU A 1 809 ? 71.496 8.246 -56.452 1.00 56.06 809 GLU A CA 1
ATOM 6720 C C . GLU A 1 809 ? 72.936 8.098 -56.979 1.00 56.06 809 GLU A C 1
ATOM 6722 O O . GLU A 1 809 ? 73.254 8.542 -58.083 1.00 56.06 809 GLU A O 1
ATOM 6727 N N . LYS A 1 810 ? 73.790 7.362 -56.254 1.00 56.81 810 LYS A N 1
ATOM 6728 C CA . LYS A 1 810 ? 75.194 7.125 -56.643 1.00 56.81 810 LYS A CA 1
ATOM 6729 C C . LYS A 1 810 ? 75.360 6.287 -57.910 1.00 56.81 810 LYS A C 1
ATOM 6731 O O . LYS A 1 810 ? 76.371 6.418 -58.594 1.00 56.81 810 LYS A O 1
ATOM 6736 N N . LEU A 1 811 ? 74.391 5.431 -58.236 1.00 48.16 811 LEU A N 1
ATOM 6737 C CA . LEU A 1 811 ? 74.469 4.562 -59.414 1.00 48.16 811 LEU A CA 1
ATOM 6738 C C . LEU A 1 811 ? 74.120 5.299 -60.724 1.00 48.16 811 LEU A C 1
ATOM 6740 O O . LEU A 1 811 ? 74.468 4.817 -61.803 1.00 48.16 811 LEU A O 1
ATOM 6744 N N . LEU A 1 812 ? 73.492 6.482 -60.650 1.00 50.47 812 LEU A N 1
ATOM 6745 C CA . LEU A 1 812 ? 73.208 7.316 -61.825 1.00 50.47 812 LEU A CA 1
ATOM 6746 C C . LEU A 1 812 ? 74.437 8.079 -62.355 1.00 50.47 812 LEU A C 1
ATOM 6748 O O . LEU A 1 812 ? 74.498 8.358 -63.553 1.00 50.47 812 LEU A O 1
ATOM 6752 N N . GLU A 1 813 ? 75.420 8.415 -61.512 1.00 47.31 813 GLU A N 1
ATOM 6753 C CA . GLU A 1 813 ? 76.560 9.251 -61.930 1.00 47.31 813 GLU A CA 1
ATOM 6754 C C . GLU A 1 813 ? 77.541 8.521 -62.875 1.00 47.31 813 GLU A C 1
ATOM 6756 O O . GLU A 1 813 ? 78.067 9.120 -63.825 1.00 47.31 813 GLU A O 1
ATOM 6761 N N . GLU A 1 814 ? 77.783 7.221 -62.654 1.00 45.19 814 GLU A N 1
ATOM 6762 C CA . GLU A 1 814 ? 78.823 6.460 -63.370 1.00 45.19 814 GLU A CA 1
ATOM 6763 C C . GLU A 1 814 ? 78.496 6.146 -64.840 1.00 45.19 814 GLU A C 1
ATOM 6765 O O . GLU A 1 814 ? 79.415 6.042 -65.653 1.00 45.19 814 GLU A O 1
ATOM 6770 N N . GLN A 1 815 ? 77.221 6.039 -65.238 1.00 41.00 815 GLN A N 1
ATOM 6771 C CA . GLN A 1 815 ? 76.856 5.611 -66.605 1.00 41.00 815 GLN A CA 1
ATOM 6772 C C . GLN A 1 815 ? 77.051 6.689 -67.695 1.00 41.00 815 GLN A C 1
ATOM 6774 O O . GLN A 1 815 ? 76.748 6.469 -68.866 1.00 41.00 815 GLN A O 1
ATOM 6779 N N . SER A 1 816 ? 77.578 7.862 -67.342 1.00 37.09 816 SER A N 1
ATOM 6780 C CA . SER A 1 816 ? 77.550 9.073 -68.174 1.00 37.09 816 SER A CA 1
ATOM 6781 C C . SER A 1 816 ? 78.609 9.176 -69.297 1.00 37.09 816 SER A C 1
ATOM 6783 O O . SER A 1 816 ? 78.642 10.199 -69.986 1.00 37.09 816 SER A O 1
ATOM 6785 N N . LYS A 1 817 ? 79.513 8.194 -69.496 1.00 34.69 817 LYS A N 1
ATOM 6786 C CA . LYS A 1 817 ? 80.732 8.371 -70.334 1.00 34.69 817 LYS A CA 1
ATOM 6787 C C . LYS A 1 817 ? 81.211 7.127 -71.119 1.00 34.69 817 LYS A C 1
ATOM 6789 O O . LYS A 1 817 ? 81.939 6.321 -70.551 1.00 34.69 817 LYS A O 1
ATOM 6794 N N . ALA A 1 818 ? 80.929 7.050 -72.435 1.00 31.00 818 ALA A N 1
ATOM 6795 C CA . ALA A 1 818 ? 81.852 6.620 -73.527 1.00 31.00 818 ALA A CA 1
ATOM 6796 C C . ALA A 1 818 ? 81.127 6.298 -74.863 1.00 31.00 818 ALA A C 1
ATOM 6798 O O . ALA A 1 818 ? 80.136 5.577 -74.853 1.00 31.00 818 ALA A O 1
ATOM 6799 N N . GLN A 1 819 ? 81.658 6.747 -76.019 1.00 33.31 819 GLN A N 1
ATOM 6800 C CA . GLN A 1 819 ? 81.302 6.281 -77.385 1.00 33.31 819 GLN A CA 1
ATOM 6801 C C . GLN A 1 819 ? 82.297 6.807 -78.462 1.00 33.31 819 GLN A C 1
ATOM 6803 O O . GLN A 1 819 ? 83.095 7.680 -78.129 1.00 33.31 819 GLN A O 1
ATOM 6808 N N . LEU A 1 820 ? 82.183 6.316 -79.723 1.00 32.69 820 LEU A N 1
ATOM 6809 C CA . LEU A 1 820 ? 82.993 6.521 -80.973 1.00 32.69 820 LEU A CA 1
ATOM 6810 C C . LEU A 1 820 ? 84.043 5.419 -81.307 1.00 32.69 820 LEU A C 1
ATOM 6812 O O . LEU A 1 820 ? 84.592 4.832 -80.377 1.00 32.69 820 LEU A O 1
ATOM 6816 N N . PRO A 1 821 ? 84.455 5.215 -82.593 1.00 47.59 821 PRO A N 1
ATOM 6817 C CA . PRO A 1 821 ? 83.760 5.438 -83.880 1.00 47.59 821 PRO A CA 1
ATOM 6818 C C . PRO A 1 821 ? 83.953 4.272 -84.915 1.00 47.59 821 PRO A C 1
ATOM 6820 O O . PRO A 1 821 ? 84.152 3.116 -84.554 1.00 47.59 821 PRO A O 1
ATOM 6823 N N . THR A 1 822 ? 83.835 4.587 -86.214 1.00 45.78 822 THR A N 1
ATOM 6824 C CA . THR A 1 822 ? 83.853 3.747 -87.440 1.00 45.78 822 THR A CA 1
ATOM 6825 C C . THR A 1 822 ? 85.300 3.473 -87.975 1.00 45.78 822 THR A C 1
ATOM 6827 O O . THR A 1 822 ? 86.256 3.819 -87.291 1.00 45.78 822 THR A O 1
ATOM 6830 N N . ASP A 1 823 ? 85.623 2.788 -89.096 1.00 38.19 823 ASP A N 1
ATOM 6831 C CA . ASP A 1 823 ? 85.066 2.897 -90.464 1.00 38.19 823 ASP A CA 1
ATOM 6832 C C . ASP A 1 823 ? 85.343 1.733 -91.462 1.00 38.19 823 ASP A C 1
ATOM 6834 O O . ASP A 1 823 ? 85.654 0.606 -91.070 1.00 38.19 823 ASP A O 1
ATOM 6838 N N . LYS A 1 824 ? 85.072 1.971 -92.760 1.00 45.09 824 LYS A N 1
ATOM 6839 C CA . LYS A 1 824 ? 84.594 0.971 -93.735 1.00 45.09 824 LYS A CA 1
ATOM 6840 C C . LYS A 1 824 ? 85.416 0.871 -95.042 1.00 45.09 824 LYS A C 1
ATOM 6842 O O . LYS A 1 824 ? 85.292 1.746 -95.889 1.00 45.09 824 LYS A O 1
ATOM 6847 N N . GLU A 1 825 ? 86.122 -0.246 -95.290 1.00 45.44 825 GLU A N 1
ATOM 6848 C CA . GLU A 1 825 ? 86.429 -0.658 -96.690 1.00 45.44 825 GLU A CA 1
ATOM 6849 C C . GLU A 1 825 ? 86.638 -2.173 -96.917 1.00 45.44 825 GLU A C 1
ATOM 6851 O O . GLU A 1 825 ? 86.158 -2.720 -97.909 1.00 45.44 825 GLU A O 1
ATOM 6856 N N . VAL A 1 826 ? 87.138 -2.921 -95.916 1.00 52.69 826 VAL A N 1
ATOM 6857 C CA . VAL A 1 826 ? 86.947 -4.400 -95.830 1.00 52.69 826 VAL A CA 1
ATOM 6858 C C . VAL A 1 826 ? 85.447 -4.769 -95.857 1.00 52.69 826 VAL A C 1
ATOM 6860 O O . VAL A 1 826 ? 85.048 -5.913 -96.055 1.00 52.69 826 VAL A O 1
ATOM 6863 N N . THR A 1 827 ? 84.592 -3.770 -95.656 1.00 53.34 827 THR A N 1
ATOM 6864 C CA . THR A 1 827 ? 83.142 -3.833 -95.618 1.00 53.34 827 THR A CA 1
ATOM 6865 C C . THR A 1 827 ? 82.448 -4.250 -96.892 1.00 53.34 827 THR A C 1
ATOM 6867 O O . THR A 1 827 ? 81.288 -4.563 -96.741 1.00 53.34 827 THR A O 1
ATOM 6870 N N . LEU A 1 828 ? 83.047 -4.278 -98.088 1.00 52.62 828 LEU A N 1
ATOM 6871 C CA . LEU A 1 828 ? 82.311 -4.739 -99.283 1.00 52.62 828 LEU A CA 1
ATOM 6872 C C . LEU A 1 828 ? 82.278 -6.273 -99.397 1.00 52.62 828 LEU A C 1
ATOM 6874 O O . LEU A 1 828 ? 81.205 -6.855 -99.547 1.00 52.62 828 LEU A O 1
ATOM 6878 N N . SER A 1 829 ? 83.409 -6.955 -99.190 1.00 56.34 829 SER A N 1
ATOM 6879 C CA . SER A 1 829 ? 83.415 -8.415 -99.001 1.00 56.34 829 SER A CA 1
ATOM 6880 C C . SER A 1 829 ? 82.703 -8.794 -97.701 1.00 56.34 829 SER A C 1
ATOM 6882 O O . SER A 1 829 ? 81.786 -9.614 -97.729 1.00 56.34 829 SER A O 1
ATOM 6884 N N . LYS A 1 830 ? 82.988 -8.086 -96.597 1.00 59.16 830 LYS A N 1
ATOM 6885 C CA . LYS A 1 830 ? 82.195 -8.194 -95.362 1.00 59.16 830 LYS A CA 1
ATOM 6886 C C . LYS A 1 830 ? 80.758 -7.671 -95.490 1.00 59.16 830 LYS A C 1
ATOM 6888 O O . LYS A 1 830 ? 80.046 -7.793 -94.510 1.00 59.16 830 LYS A O 1
ATOM 6893 N N . GLN A 1 831 ? 80.293 -7.109 -96.611 1.00 56.97 831 GLN A N 1
ATOM 6894 C CA . GLN A 1 831 ? 78.870 -6.782 -96.836 1.00 56.97 831 GLN A CA 1
ATOM 6895 C C . GLN A 1 831 ? 78.157 -7.918 -97.540 1.00 56.97 831 GLN A C 1
ATOM 6897 O O . GLN A 1 831 ? 76.981 -8.097 -97.276 1.00 56.97 831 GLN A O 1
ATOM 6902 N N . LEU A 1 832 ? 78.843 -8.701 -98.377 1.00 61.66 832 LEU A N 1
ATOM 6903 C CA . LEU A 1 832 ? 78.302 -9.957 -98.899 1.00 61.66 832 LEU A CA 1
ATOM 6904 C C . LEU A 1 832 ? 78.299 -11.043 -97.821 1.00 61.66 832 LEU A C 1
ATOM 6906 O O . LEU A 1 832 ? 77.281 -11.694 -97.613 1.00 61.66 832 LEU A O 1
ATOM 6910 N N . GLU A 1 833 ? 79.398 -11.164 -97.076 1.00 66.31 833 GLU A N 1
ATOM 6911 C CA . GLU A 1 833 ? 79.496 -12.075 -95.934 1.00 66.31 833 GLU A CA 1
ATOM 6912 C C . GLU A 1 833 ? 78.569 -11.623 -94.794 1.00 66.31 833 GLU A C 1
ATOM 6914 O O . GLU A 1 833 ? 77.836 -12.452 -94.267 1.00 66.31 833 GLU A O 1
ATOM 6919 N N . ARG A 1 834 ? 78.448 -10.310 -94.503 1.00 69.12 834 ARG A N 1
ATOM 6920 C CA . ARG A 1 834 ? 77.344 -9.806 -93.661 1.00 69.12 834 ARG A CA 1
ATOM 6921 C C . ARG A 1 834 ? 75.978 -9.934 -94.307 1.00 69.12 834 ARG A C 1
ATOM 6923 O O . ARG A 1 834 ? 75.044 -9.974 -93.545 1.00 69.12 834 ARG A O 1
ATOM 6930 N N . LEU A 1 835 ? 75.782 -9.959 -95.623 1.00 72.44 835 LEU A N 1
ATOM 6931 C CA . LEU A 1 835 ? 74.431 -10.154 -96.171 1.00 72.44 835 LEU A CA 1
ATOM 6932 C C . LEU A 1 835 ? 73.985 -11.596 -95.985 1.00 72.44 835 LEU A C 1
ATOM 6934 O O . LEU A 1 835 ? 72.822 -11.820 -95.691 1.00 72.44 835 LEU A O 1
ATOM 6938 N N . GLN A 1 836 ? 74.898 -12.560 -96.093 1.00 74.94 836 GLN A N 1
ATOM 6939 C CA . GLN A 1 836 ? 74.613 -13.955 -95.766 1.00 74.94 836 GLN A CA 1
ATOM 6940 C C . GLN A 1 836 ? 74.480 -14.153 -94.251 1.00 74.94 836 GLN A C 1
ATOM 6942 O O . GLN A 1 836 ? 73.482 -14.717 -93.817 1.00 74.94 836 GLN A O 1
ATOM 6947 N N . SER A 1 837 ? 75.408 -13.609 -93.455 1.00 77.31 837 SER A N 1
ATOM 6948 C CA . SER A 1 837 ? 75.334 -13.626 -91.988 1.00 77.31 837 SER A CA 1
ATOM 6949 C C . SER A 1 837 ? 74.066 -12.927 -91.498 1.00 77.31 837 SER A C 1
ATOM 6951 O O . SER A 1 837 ? 73.291 -13.552 -90.806 1.00 77.31 837 SER A O 1
ATOM 6953 N N . HIS A 1 838 ? 73.741 -11.721 -91.971 1.00 77.38 838 HIS A N 1
ATOM 6954 C CA . HIS A 1 838 ? 72.509 -10.991 -91.648 1.00 77.38 838 HIS A CA 1
ATOM 6955 C C . HIS A 1 838 ? 71.255 -11.674 -92.208 1.00 77.38 838 HIS A C 1
ATOM 6957 O O . HIS A 1 838 ? 70.196 -11.511 -91.621 1.00 77.38 838 HIS A O 1
ATOM 6963 N N . LEU A 1 839 ? 71.292 -12.431 -93.313 1.00 79.44 839 LEU A N 1
ATOM 6964 C CA . LEU A 1 839 ? 70.112 -13.207 -93.726 1.00 79.44 839 LEU A CA 1
ATOM 6965 C C . LEU A 1 839 ? 69.882 -14.393 -92.778 1.00 79.44 839 LEU A C 1
ATOM 6967 O O . LEU A 1 839 ? 68.736 -14.689 -92.456 1.00 79.44 839 LEU A O 1
ATOM 6971 N N . VAL A 1 840 ? 70.959 -15.027 -92.303 1.00 83.56 840 VAL A N 1
ATOM 6972 C CA . VAL A 1 840 ? 70.907 -16.083 -91.282 1.00 83.56 840 VAL A CA 1
ATOM 6973 C C . VAL A 1 840 ? 70.511 -15.503 -89.925 1.00 83.56 840 VAL A C 1
ATOM 6975 O O . VAL A 1 840 ? 69.562 -16.001 -89.349 1.00 83.56 840 VAL A O 1
ATOM 6978 N N . GLU A 1 841 ? 71.126 -14.414 -89.463 1.00 84.38 841 GLU A N 1
ATOM 6979 C CA . GLU A 1 841 ? 70.786 -13.673 -88.241 1.00 84.38 841 GLU A CA 1
ATOM 6980 C C . GLU A 1 841 ? 69.354 -13.131 -88.301 1.00 84.38 841 GLU A C 1
ATOM 6982 O O . GLU A 1 841 ? 68.673 -13.150 -87.292 1.00 84.38 841 GLU A O 1
ATOM 6987 N N . LEU A 1 842 ? 68.856 -12.677 -89.460 1.00 83.69 842 LEU A N 1
ATOM 6988 C CA . LEU A 1 842 ? 67.467 -12.232 -89.631 1.00 83.69 842 LEU A CA 1
ATOM 6989 C C . LEU A 1 842 ? 66.498 -13.419 -89.625 1.00 83.69 842 LEU A C 1
ATOM 6991 O O . LEU A 1 842 ? 65.421 -13.315 -89.051 1.00 83.69 842 LEU A O 1
ATOM 6995 N N . GLN A 1 843 ? 66.863 -14.552 -90.231 1.00 81.12 843 GLN A N 1
ATOM 6996 C CA . GLN A 1 843 ? 66.070 -15.779 -90.145 1.00 81.12 843 GLN A CA 1
ATOM 6997 C C . GLN A 1 843 ? 66.071 -16.338 -88.713 1.00 81.12 843 GLN A C 1
ATOM 6999 O O . GLN A 1 843 ? 65.023 -16.745 -88.224 1.00 81.12 843 GLN A O 1
ATOM 7004 N N . GLU A 1 844 ? 67.215 -16.316 -88.033 1.00 85.06 844 GLU A N 1
ATOM 7005 C CA . GLU A 1 844 ? 67.405 -16.744 -86.650 1.00 85.06 844 GLU A CA 1
ATOM 7006 C C . GLU A 1 844 ? 66.639 -15.816 -85.701 1.00 85.06 844 GLU A C 1
ATOM 7008 O O . GLU A 1 844 ? 65.842 -16.309 -84.908 1.00 85.06 844 GLU A O 1
ATOM 7013 N N . HIS A 1 845 ? 66.744 -14.494 -85.875 1.00 84.12 845 HIS A N 1
ATOM 7014 C CA . HIS A 1 845 ? 65.947 -13.479 -85.181 1.00 84.12 845 HIS A CA 1
ATOM 7015 C C . HIS A 1 845 ? 64.454 -13.676 -85.437 1.00 84.12 845 HIS A C 1
ATOM 7017 O O . HIS A 1 845 ? 63.701 -13.708 -84.477 1.00 84.12 845 HIS A O 1
ATOM 7023 N N . TYR A 1 846 ? 64.003 -13.921 -86.673 1.00 83.31 846 TYR A N 1
ATOM 7024 C CA . TYR A 1 846 ? 62.592 -14.227 -86.931 1.00 83.31 846 TYR A CA 1
ATOM 7025 C C . TYR A 1 846 ? 62.148 -15.551 -86.298 1.00 83.31 846 TYR A C 1
ATOM 7027 O O . TYR A 1 846 ? 61.030 -15.622 -85.794 1.00 83.31 846 TYR A O 1
ATOM 7035 N N . THR A 1 847 ? 62.988 -16.592 -86.251 1.00 83.75 847 THR A N 1
ATOM 7036 C CA . THR A 1 847 ? 62.655 -17.817 -85.499 1.00 83.75 847 THR A CA 1
ATOM 7037 C C . THR A 1 847 ? 62.680 -17.601 -83.988 1.00 83.75 847 THR A C 1
ATOM 7039 O O . THR A 1 847 ? 61.876 -18.202 -83.284 1.00 83.75 847 THR A O 1
ATOM 7042 N N . GLN A 1 848 ? 63.539 -16.716 -83.480 1.00 88.19 848 GLN A N 1
ATOM 7043 C CA . GLN A 1 848 ? 63.647 -16.372 -82.066 1.00 88.19 848 GLN A CA 1
ATOM 7044 C C . GLN A 1 848 ? 62.496 -15.460 -81.624 1.00 88.19 848 GLN A C 1
ATOM 7046 O O . GLN A 1 848 ? 61.953 -15.658 -80.543 1.00 88.19 848 GLN A O 1
ATOM 7051 N N . GLU A 1 849 ? 62.073 -14.509 -82.456 1.00 86.62 849 GLU A N 1
ATOM 7052 C CA . GLU A 1 849 ? 60.865 -13.704 -82.282 1.00 86.62 849 GLU A CA 1
ATOM 7053 C C . GLU A 1 849 ? 59.622 -14.582 -82.353 1.00 86.62 849 GLU A C 1
ATOM 7055 O O . GLU A 1 849 ? 58.779 -14.482 -81.468 1.00 86.62 849 GLU A O 1
ATOM 7060 N N . LEU A 1 850 ? 59.521 -15.483 -83.337 1.00 89.12 850 LEU A N 1
ATOM 7061 C CA . LEU A 1 850 ? 58.407 -16.425 -83.442 1.00 89.12 850 LEU A CA 1
ATOM 7062 C C . LEU A 1 850 ? 58.335 -17.337 -82.211 1.00 89.12 850 LEU A C 1
ATOM 7064 O O . LEU A 1 850 ? 57.262 -17.476 -81.635 1.00 89.12 850 LEU A O 1
ATOM 7068 N N . LEU A 1 851 ? 59.467 -17.878 -81.753 1.00 90.38 851 LEU A N 1
ATOM 7069 C CA . LEU A 1 851 ? 59.553 -18.713 -80.552 1.00 90.38 851 LEU A CA 1
ATOM 7070 C C . LEU A 1 851 ? 59.284 -17.912 -79.268 1.00 90.38 851 LEU A C 1
ATOM 7072 O O . LEU A 1 851 ? 58.616 -18.413 -78.369 1.00 90.38 851 LEU A O 1
ATOM 7076 N N . GLN A 1 852 ? 59.721 -16.652 -79.173 1.00 88.06 852 GLN A N 1
ATOM 7077 C CA . GLN A 1 852 ? 59.346 -15.762 -78.068 1.00 88.06 852 GLN A CA 1
ATOM 7078 C C . GLN A 1 852 ? 57.855 -15.406 -78.094 1.00 88.06 852 GLN A C 1
ATOM 7080 O O . GLN A 1 852 ? 57.248 -15.270 -77.034 1.00 88.06 852 GLN A O 1
ATOM 7085 N N . VAL A 1 853 ? 57.260 -15.214 -79.272 1.00 87.62 853 VAL A N 1
ATOM 7086 C CA . VAL A 1 853 ? 55.822 -14.967 -79.442 1.00 87.62 853 VAL A CA 1
ATOM 7087 C C . VAL A 1 853 ? 55.030 -16.224 -79.094 1.00 87.62 853 VAL A C 1
ATOM 7089 O O . VAL A 1 853 ? 54.034 -16.115 -78.390 1.00 87.62 853 VAL A O 1
ATOM 7092 N N . GLU A 1 854 ? 55.494 -17.408 -79.488 1.00 87.25 854 GLU A N 1
ATOM 7093 C CA . GLU A 1 854 ? 54.902 -18.697 -79.122 1.00 87.25 854 GLU A CA 1
ATOM 7094 C C . GLU A 1 854 ? 54.994 -18.948 -77.609 1.00 87.25 854 GLU A C 1
ATOM 7096 O O . GLU A 1 854 ? 53.979 -19.247 -76.988 1.00 87.25 854 GLU A O 1
ATOM 7101 N N . GLN A 1 855 ? 56.150 -18.705 -76.981 1.00 88.19 855 GLN A N 1
ATOM 7102 C CA . GLN A 1 855 ? 56.312 -18.758 -75.521 1.00 88.19 855 GLN A CA 1
ATOM 7103 C C . GLN A 1 855 ? 55.412 -17.750 -74.793 1.00 88.19 855 GLN A C 1
ATOM 7105 O O . GLN A 1 855 ? 54.771 -18.104 -73.804 1.00 88.19 855 GLN A O 1
ATOM 7110 N N . LYS A 1 856 ? 55.312 -16.505 -75.283 1.00 90.12 856 LYS A N 1
ATOM 7111 C CA . LYS A 1 856 ? 54.394 -15.491 -74.731 1.00 90.12 856 LYS A CA 1
ATOM 7112 C C . LYS A 1 856 ? 52.933 -15.912 -74.902 1.00 90.12 856 LYS A C 1
ATOM 7114 O O . LYS A 1 856 ? 52.149 -15.724 -73.981 1.00 90.12 856 LYS A O 1
ATOM 7119 N N . ASN A 1 857 ? 52.565 -16.504 -76.038 1.00 88.31 857 ASN A N 1
ATOM 7120 C CA . ASN A 1 857 ? 51.209 -16.980 -76.309 1.00 88.31 857 ASN A CA 1
ATOM 7121 C C . ASN A 1 857 ? 50.855 -18.190 -75.425 1.00 88.31 857 ASN A C 1
ATOM 7123 O O . ASN A 1 857 ? 49.784 -18.210 -74.831 1.00 88.31 857 ASN A O 1
ATOM 7127 N N . ALA A 1 858 ? 51.778 -19.139 -75.242 1.00 89.12 858 ALA A N 1
ATOM 7128 C CA . ALA A 1 858 ? 51.623 -20.257 -74.313 1.00 89.12 858 ALA A CA 1
ATOM 7129 C C . ALA A 1 858 ? 51.462 -19.775 -72.859 1.00 89.12 858 ALA A C 1
ATOM 7131 O O . ALA A 1 858 ? 50.517 -20.177 -72.188 1.00 89.12 858 ALA A O 1
ATOM 7132 N N . ALA A 1 859 ? 52.303 -18.841 -72.399 1.00 87.25 859 ALA A N 1
ATOM 7133 C CA . ALA A 1 859 ? 52.190 -18.251 -71.063 1.00 87.25 859 ALA A CA 1
ATOM 7134 C C . ALA A 1 859 ? 50.900 -17.422 -70.876 1.00 87.25 859 ALA A C 1
ATOM 7136 O O . ALA A 1 859 ? 50.344 -17.370 -69.779 1.00 87.25 859 ALA A O 1
ATOM 7137 N N . LEU A 1 860 ? 50.389 -16.783 -71.937 1.00 87.88 860 LEU A N 1
ATOM 7138 C CA . LEU A 1 860 ? 49.087 -16.106 -71.922 1.00 87.88 860 LEU A CA 1
ATOM 7139 C C . LEU A 1 860 ? 47.917 -17.100 -71.898 1.00 87.88 860 LEU A C 1
ATOM 7141 O O . LEU A 1 860 ? 46.939 -16.841 -71.204 1.00 87.88 860 LEU A O 1
ATOM 7145 N N . GLN A 1 861 ? 48.014 -18.235 -72.596 1.00 91.31 861 GLN A N 1
ATOM 7146 C CA . GLN A 1 861 ? 47.013 -19.309 -72.560 1.00 91.31 861 GLN A CA 1
ATOM 7147 C C . GLN A 1 861 ? 46.979 -20.013 -71.198 1.00 91.31 861 GLN A C 1
ATOM 7149 O O . GLN A 1 861 ? 45.899 -20.214 -70.649 1.00 91.31 861 GLN A O 1
ATOM 7154 N N . GLU A 1 862 ? 48.142 -20.316 -70.618 1.00 90.44 862 GLU A N 1
ATOM 7155 C CA . GLU A 1 862 ? 48.264 -20.838 -69.253 1.00 90.44 862 GLU A CA 1
ATOM 7156 C C . GLU A 1 862 ? 47.643 -19.856 -68.250 1.00 90.44 862 GLU A C 1
ATOM 7158 O O . GLU A 1 862 ? 46.760 -20.231 -67.482 1.00 90.44 862 GLU A O 1
ATOM 7163 N N . ARG A 1 863 ? 47.998 -18.566 -68.329 1.00 89.81 863 ARG A N 1
ATOM 7164 C CA . ARG A 1 863 ? 47.428 -17.523 -67.464 1.00 89.81 863 ARG A CA 1
ATOM 7165 C C . ARG A 1 863 ? 45.925 -17.306 -67.676 1.00 89.81 863 ARG A C 1
ATOM 7167 O O . ARG A 1 863 ? 45.241 -16.974 -66.713 1.00 89.81 863 ARG A O 1
ATOM 7174 N N . LEU A 1 864 ? 45.398 -17.496 -68.888 1.00 86.62 864 LEU A N 1
ATOM 7175 C CA . LEU A 1 864 ? 43.954 -17.473 -69.154 1.00 86.62 864 LEU A CA 1
ATOM 7176 C C . LEU A 1 864 ? 43.246 -18.670 -68.514 1.00 86.62 864 LEU A C 1
ATOM 7178 O O . LEU A 1 864 ? 42.238 -18.471 -67.843 1.00 86.62 864 LEU A O 1
ATOM 7182 N N . ALA A 1 865 ? 43.791 -19.883 -68.634 1.00 87.69 865 ALA A N 1
ATOM 7183 C CA . ALA A 1 865 ? 43.245 -21.065 -67.965 1.00 87.69 865 ALA A CA 1
ATOM 7184 C C . ALA A 1 865 ? 43.264 -20.914 -66.429 1.00 87.69 865 ALA A C 1
ATOM 7186 O O . ALA A 1 865 ? 42.281 -21.229 -65.757 1.00 87.69 865 ALA A O 1
ATOM 7187 N N . ASP A 1 866 ? 44.346 -20.354 -65.882 1.00 86.56 866 ASP A N 1
ATOM 7188 C CA . ASP A 1 866 ? 44.528 -20.089 -64.449 1.00 86.56 866 ASP A CA 1
ATOM 7189 C C . ASP A 1 866 ? 43.579 -18.980 -63.929 1.00 86.56 866 ASP A C 1
ATOM 7191 O O . ASP A 1 866 ? 43.181 -18.977 -62.758 1.00 86.56 866 ASP A O 1
ATOM 7195 N N . LEU A 1 867 ? 43.175 -18.042 -64.797 1.00 82.31 867 LEU A N 1
ATOM 7196 C CA . LEU A 1 867 ? 42.143 -17.037 -64.517 1.00 82.31 867 LEU A CA 1
ATOM 7197 C C . LEU A 1 867 ? 40.730 -17.625 -64.623 1.00 82.31 867 LEU A C 1
ATOM 7199 O O . LEU A 1 867 ? 39.957 -17.461 -63.684 1.00 82.31 867 LEU A O 1
ATOM 7203 N N . GLU A 1 868 ? 40.411 -18.376 -65.681 1.00 84.25 868 GLU A N 1
ATOM 7204 C CA . GLU A 1 868 ? 39.129 -19.083 -65.824 1.00 84.25 868 GLU A CA 1
ATOM 7205 C C . GLU A 1 868 ? 38.875 -20.055 -64.662 1.00 84.25 868 GLU A C 1
ATOM 7207 O O . GLU A 1 868 ? 37.746 -20.188 -64.188 1.00 84.25 868 GLU A O 1
ATOM 7212 N N . GLN A 1 869 ? 39.906 -20.757 -64.181 1.00 82.81 869 GLN A N 1
ATOM 7213 C CA . GLN A 1 869 ? 39.773 -21.657 -63.036 1.00 82.81 869 GLN A CA 1
ATOM 7214 C C . GLN A 1 869 ? 39.537 -20.875 -61.731 1.00 82.81 869 GLN A C 1
ATOM 7216 O O . GLN A 1 869 ? 38.693 -21.278 -60.919 1.00 82.81 869 GLN A O 1
ATOM 7221 N N . ARG A 1 870 ? 40.205 -19.727 -61.534 1.00 81.94 870 ARG A N 1
ATOM 7222 C CA . ARG A 1 870 ? 39.910 -18.822 -60.406 1.00 81.94 870 ARG A CA 1
ATOM 7223 C C . ARG A 1 870 ? 38.497 -18.248 -60.488 1.00 81.94 870 ARG A C 1
ATOM 7225 O O . ARG A 1 870 ? 37.795 -18.267 -59.486 1.00 81.94 870 ARG A O 1
ATOM 7232 N N . GLU A 1 871 ? 38.040 -17.824 -61.660 1.00 75.00 871 GLU A N 1
ATOM 7233 C CA . GLU A 1 871 ? 36.672 -17.337 -61.862 1.00 75.00 871 GLU A CA 1
ATOM 7234 C C . GLU A 1 871 ? 35.633 -18.423 -61.547 1.00 75.00 871 GLU A C 1
ATOM 7236 O O . GLU A 1 871 ? 34.721 -18.192 -60.757 1.00 75.00 871 GLU A O 1
ATOM 7241 N N . LYS A 1 872 ? 35.805 -19.647 -62.065 1.00 83.94 872 LYS A N 1
ATOM 7242 C CA . LYS A 1 872 ? 34.891 -20.777 -61.803 1.00 83.94 872 LYS A CA 1
ATOM 7243 C C . LYS A 1 872 ? 34.851 -21.155 -60.318 1.00 83.94 872 LYS A C 1
ATOM 7245 O O . LYS A 1 872 ? 33.780 -21.422 -59.776 1.00 83.94 872 LYS A O 1
ATOM 7250 N N . THR A 1 873 ? 35.995 -21.143 -59.630 1.00 78.75 873 THR A N 1
ATOM 7251 C CA . THR A 1 873 ? 36.039 -21.364 -58.169 1.00 78.75 873 THR A CA 1
ATOM 7252 C C . THR A 1 873 ? 35.418 -20.208 -57.382 1.00 78.75 873 THR A C 1
ATOM 7254 O O . THR A 1 873 ? 34.671 -20.464 -56.440 1.00 78.75 873 THR A O 1
ATOM 7257 N N . SER A 1 874 ? 35.633 -18.961 -57.801 1.00 73.69 874 SER A N 1
ATOM 7258 C CA . SER A 1 874 ? 35.033 -17.764 -57.201 1.00 73.69 874 SER A CA 1
ATOM 7259 C C . SER A 1 874 ? 33.509 -17.729 -57.376 1.00 73.69 874 SER A C 1
ATOM 7261 O O . SER A 1 874 ? 32.789 -17.551 -56.399 1.00 73.69 874 SER A O 1
ATOM 7263 N N . SER A 1 875 ? 32.996 -18.010 -58.576 1.00 77.75 875 SER A N 1
ATOM 7264 C CA . SER A 1 875 ? 31.559 -18.113 -58.873 1.00 77.75 875 SER A CA 1
ATOM 7265 C C . SER A 1 875 ? 30.871 -19.197 -58.029 1.00 77.75 875 SER A C 1
ATOM 7267 O O . SER A 1 875 ? 29.818 -18.956 -57.428 1.00 77.75 875 SER A O 1
ATOM 7269 N N . ASN A 1 876 ? 31.514 -20.361 -57.873 1.00 82.94 876 ASN A N 1
ATOM 7270 C CA . ASN A 1 876 ? 31.047 -21.412 -56.966 1.00 82.94 876 ASN A CA 1
ATOM 7271 C C . ASN A 1 876 ? 31.064 -20.960 -55.492 1.00 82.94 876 ASN A C 1
ATOM 7273 O O . ASN A 1 876 ? 30.120 -21.251 -54.754 1.00 82.94 876 ASN A O 1
ATOM 7277 N N . MET A 1 877 ? 32.088 -20.213 -55.058 1.00 71.06 877 MET A N 1
ATOM 7278 C CA . MET A 1 877 ? 32.129 -19.629 -53.712 1.00 71.06 877 MET A CA 1
ATOM 7279 C C . MET A 1 877 ? 30.993 -18.622 -53.501 1.00 71.06 877 MET A C 1
ATOM 7281 O O . MET A 1 877 ? 30.230 -18.807 -52.555 1.00 71.06 877 MET A O 1
ATOM 7285 N N . TYR A 1 878 ? 30.807 -17.639 -54.389 1.00 77.94 878 TYR A N 1
ATOM 7286 C CA . TYR A 1 878 ? 29.700 -16.674 -54.325 1.00 77.94 878 TYR A CA 1
ATOM 7287 C C . TYR A 1 878 ? 28.334 -17.365 -54.277 1.00 77.94 878 TYR A C 1
ATOM 7289 O O . TYR A 1 878 ? 27.510 -17.028 -53.429 1.00 77.94 878 TYR A O 1
ATOM 7297 N N . THR A 1 879 ? 28.121 -18.388 -55.108 1.00 86.69 879 THR A N 1
ATOM 7298 C CA . THR A 1 879 ? 26.888 -19.191 -55.097 1.00 86.69 879 THR A CA 1
ATOM 7299 C C . THR A 1 879 ? 26.694 -19.889 -53.745 1.00 86.69 879 THR A C 1
ATOM 7301 O O . THR A 1 879 ? 25.619 -19.808 -53.154 1.00 86.69 879 THR A O 1
ATOM 7304 N N . SER A 1 880 ? 27.741 -20.513 -53.191 1.00 79.56 880 SER A N 1
ATOM 7305 C CA . SER A 1 880 ? 27.669 -21.185 -51.883 1.00 79.56 880 SER A CA 1
ATOM 7306 C C . SER A 1 880 ? 27.462 -20.222 -50.703 1.00 79.56 880 SER A C 1
ATOM 7308 O O . SER A 1 880 ? 26.786 -20.573 -49.735 1.00 79.56 880 SER A O 1
ATOM 7310 N N . VAL A 1 881 ? 28.006 -19.003 -50.787 1.00 70.56 881 VAL A N 1
ATOM 7311 C CA . VAL A 1 881 ? 27.833 -17.939 -49.788 1.00 70.56 881 VAL A CA 1
ATOM 7312 C C . VAL A 1 881 ? 26.425 -17.355 -49.873 1.00 70.56 881 VAL A C 1
ATOM 7314 O O . VAL A 1 881 ? 25.788 -17.202 -48.839 1.00 70.56 881 VAL A O 1
ATOM 7317 N N . SER A 1 882 ? 25.900 -17.118 -51.079 1.00 78.25 882 SER A N 1
ATOM 7318 C CA . SER A 1 882 ? 24.519 -16.668 -51.291 1.00 78.25 882 SER A CA 1
ATOM 7319 C C . SER A 1 882 ? 23.501 -17.695 -50.785 1.00 78.25 882 SER A C 1
ATOM 7321 O O . SER A 1 882 ? 22.597 -17.331 -50.038 1.00 78.25 882 SER A O 1
ATOM 7323 N N . ILE A 1 883 ? 23.690 -18.988 -51.080 1.00 83.06 883 ILE A N 1
ATOM 7324 C CA . ILE A 1 883 ? 22.837 -20.062 -50.540 1.00 83.06 883 ILE A CA 1
ATOM 7325 C C . ILE A 1 883 ? 22.892 -20.086 -49.006 1.00 83.06 883 ILE A C 1
ATOM 7327 O O . ILE A 1 883 ? 21.847 -20.164 -48.364 1.00 83.06 883 ILE A O 1
ATOM 7331 N N . ARG A 1 884 ? 24.084 -19.967 -48.402 1.00 76.75 884 ARG A N 1
ATOM 7332 C CA . ARG A 1 884 ? 24.235 -19.943 -46.937 1.00 76.75 884 ARG A CA 1
ATOM 7333 C C . ARG A 1 884 ? 23.596 -18.705 -46.302 1.00 76.75 884 ARG A C 1
ATOM 7335 O O . ARG A 1 884 ? 22.966 -18.834 -45.258 1.00 76.75 884 ARG A O 1
ATOM 7342 N N . ALA A 1 885 ? 23.732 -17.535 -46.924 1.00 76.38 885 ALA A N 1
ATOM 7343 C CA . ALA A 1 885 ? 23.101 -16.301 -46.466 1.00 76.38 885 ALA A CA 1
ATOM 7344 C C . ALA A 1 885 ? 21.569 -16.404 -46.539 1.00 76.38 885 ALA A C 1
ATOM 7346 O O . ALA A 1 885 ? 20.893 -16.096 -45.563 1.00 76.38 885 ALA A O 1
ATOM 7347 N N . ASN A 1 886 ? 21.024 -16.934 -47.638 1.00 85.38 886 ASN A N 1
ATOM 7348 C CA . ASN A 1 886 ? 19.585 -17.161 -47.786 1.00 85.38 886 ASN A CA 1
ATOM 7349 C C . ASN A 1 886 ? 19.058 -18.170 -46.752 1.00 85.38 886 ASN A C 1
ATOM 7351 O O . ASN A 1 886 ? 18.027 -17.919 -46.140 1.00 85.38 886 ASN A O 1
ATOM 7355 N N . GLN A 1 887 ? 19.792 -19.258 -46.483 1.00 89.81 887 GLN A N 1
ATOM 7356 C CA . GLN A 1 887 ? 19.463 -20.204 -45.407 1.00 89.81 887 GLN A CA 1
ATOM 7357 C C . GLN A 1 887 ? 19.498 -19.544 -44.020 1.00 89.81 887 GLN A C 1
ATOM 7359 O O . GLN A 1 887 ? 18.638 -19.816 -43.187 1.00 89.81 887 GLN A O 1
ATOM 7364 N N . GLN A 1 888 ? 20.457 -18.649 -43.759 1.00 84.75 888 GLN A N 1
ATOM 7365 C CA . GLN A 1 888 ? 20.501 -17.887 -42.508 1.00 84.75 888 GLN A CA 1
ATOM 7366 C C . GLN A 1 888 ? 19.298 -16.942 -42.384 1.00 84.75 888 GLN A C 1
ATOM 7368 O O . GLN A 1 888 ? 18.630 -16.965 -41.351 1.00 84.75 888 GLN A O 1
ATOM 7373 N N . VAL A 1 889 ? 18.960 -16.193 -43.440 1.00 91.12 889 VAL A N 1
ATOM 7374 C CA . VAL A 1 889 ? 17.755 -15.346 -43.498 1.00 91.12 889 VAL A CA 1
ATOM 7375 C C . VAL A 1 889 ? 16.487 -16.173 -43.272 1.00 91.12 889 VAL A C 1
ATOM 7377 O O . VAL A 1 889 ? 15.666 -15.792 -42.446 1.00 91.12 889 VAL A O 1
ATOM 7380 N N . GLU A 1 890 ? 16.356 -17.340 -43.907 1.00 90.69 890 GLU A N 1
ATOM 7381 C CA . GLU A 1 890 ? 15.228 -18.257 -43.709 1.00 90.69 890 GLU A CA 1
ATOM 7382 C C . GLU A 1 890 ? 15.147 -18.760 -42.255 1.00 90.69 890 GLU A C 1
ATOM 7384 O O . GLU A 1 890 ? 14.069 -18.753 -41.658 1.00 90.69 890 GLU A O 1
ATOM 7389 N N . THR A 1 891 ? 16.267 -19.139 -41.626 1.00 90.44 891 THR A N 1
ATOM 7390 C CA . THR A 1 891 ? 16.253 -19.539 -40.204 1.00 90.44 891 THR A CA 1
ATOM 7391 C C . THR A 1 891 ? 15.892 -18.389 -39.264 1.00 90.44 891 THR A C 1
ATOM 7393 O O . THR A 1 891 ? 15.137 -18.606 -38.316 1.00 90.44 891 THR A O 1
ATOM 7396 N N . LEU A 1 892 ? 16.356 -17.165 -39.539 1.00 88.06 892 LEU A N 1
ATOM 7397 C CA . LEU A 1 892 ? 16.006 -15.972 -38.763 1.00 88.06 892 LEU A CA 1
ATOM 7398 C C . LEU A 1 892 ? 14.535 -15.586 -38.958 1.00 88.06 892 LEU A C 1
ATOM 7400 O O . LEU A 1 892 ? 13.862 -15.255 -37.987 1.00 88.06 892 LEU A O 1
ATOM 7404 N N . GLN A 1 893 ? 14.002 -15.693 -40.177 1.00 93.06 893 GLN A N 1
ATOM 7405 C CA . GLN A 1 893 ? 12.592 -15.447 -40.479 1.00 93.06 893 GLN A CA 1
ATOM 7406 C C . GLN A 1 893 ? 11.678 -16.454 -39.764 1.00 93.06 893 GLN A C 1
ATOM 7408 O O . GLN A 1 893 ? 10.683 -16.055 -39.161 1.00 93.06 893 GLN A O 1
ATOM 7413 N N . ASN A 1 894 ? 12.048 -17.740 -39.748 1.00 93.56 894 ASN A N 1
ATOM 7414 C CA . ASN A 1 894 ? 11.334 -18.770 -38.988 1.00 93.56 894 ASN A CA 1
ATOM 7415 C C . ASN A 1 894 ? 11.397 -18.526 -37.465 1.00 93.56 894 ASN A C 1
ATOM 7417 O O . ASN A 1 894 ? 10.395 -18.706 -36.773 1.00 93.56 894 ASN A O 1
ATOM 7421 N N . GLN A 1 895 ? 12.540 -18.075 -36.931 1.00 89.00 895 GLN A N 1
ATOM 7422 C CA . GLN A 1 895 ? 12.659 -17.680 -35.520 1.00 89.00 895 GLN A CA 1
ATOM 7423 C C . GLN A 1 895 ? 11.792 -16.455 -35.196 1.00 89.00 895 GLN A C 1
ATOM 7425 O O . GLN A 1 895 ? 11.077 -16.465 -34.197 1.00 89.00 895 GLN A O 1
ATOM 7430 N N . LEU A 1 896 ? 11.793 -15.432 -36.053 1.00 90.88 896 LEU A N 1
ATOM 7431 C CA . LEU A 1 896 ? 10.977 -14.224 -35.900 1.00 90.88 896 LEU A CA 1
ATOM 7432 C C . LEU A 1 896 ? 9.479 -14.573 -35.939 1.00 90.88 896 LEU A C 1
ATOM 7434 O O . LEU A 1 896 ? 8.720 -14.111 -35.088 1.00 90.88 896 LEU A O 1
ATOM 7438 N N . GLN A 1 897 ? 9.055 -15.462 -36.842 1.00 94.00 897 GLN A N 1
ATOM 7439 C CA . GLN A 1 897 ? 7.680 -15.965 -36.887 1.00 94.00 897 GLN A CA 1
ATOM 7440 C C . GLN A 1 897 ? 7.309 -16.762 -35.624 1.00 94.00 897 GLN A C 1
ATOM 7442 O O . GLN A 1 897 ? 6.229 -16.556 -35.075 1.00 94.00 897 GLN A O 1
ATOM 7447 N N . LEU A 1 898 ? 8.200 -17.621 -35.112 1.00 92.94 898 LEU A N 1
ATOM 7448 C CA . LEU A 1 898 ? 7.971 -18.348 -33.858 1.00 92.94 898 LEU A CA 1
ATOM 7449 C C . LEU A 1 898 ? 7.832 -17.393 -32.660 1.00 92.94 898 LEU A C 1
ATOM 7451 O O . LEU A 1 898 ? 6.886 -17.528 -31.887 1.00 92.94 898 LEU A O 1
ATOM 7455 N N . MET A 1 899 ? 8.722 -16.405 -32.540 1.00 85.69 899 MET A N 1
ATOM 7456 C CA . MET A 1 899 ? 8.659 -15.377 -31.494 1.00 85.69 899 MET A CA 1
ATOM 7457 C C . MET A 1 899 ? 7.405 -14.501 -31.619 1.00 85.69 899 MET A C 1
ATOM 7459 O O . MET A 1 899 ? 6.820 -14.127 -30.607 1.00 85.69 899 MET A O 1
ATOM 7463 N N . THR A 1 900 ? 6.947 -14.216 -32.843 1.00 91.75 900 THR A N 1
ATOM 7464 C CA . THR A 1 900 ? 5.689 -13.491 -33.098 1.00 91.75 900 THR A CA 1
ATOM 7465 C C . THR A 1 900 ? 4.486 -14.308 -32.629 1.00 91.75 900 THR A C 1
ATOM 7467 O O . THR A 1 900 ? 3.674 -13.807 -31.859 1.00 91.75 900 THR A O 1
ATOM 7470 N N . ASN A 1 901 ? 4.418 -15.592 -32.990 1.00 93.19 901 ASN A N 1
ATOM 7471 C CA . ASN A 1 901 ? 3.356 -16.490 -32.531 1.00 93.19 901 ASN A CA 1
ATOM 7472 C C . ASN A 1 901 ? 3.341 -16.618 -30.995 1.00 93.19 901 ASN A C 1
ATOM 7474 O O . ASN A 1 901 ? 2.273 -16.607 -30.389 1.00 93.19 901 ASN A O 1
ATOM 7478 N N . GLN A 1 902 ? 4.514 -16.699 -30.353 1.00 91.69 902 GLN A N 1
ATOM 7479 C CA . GLN A 1 902 ? 4.631 -16.741 -28.890 1.00 91.69 902 GLN A CA 1
ATOM 7480 C C . GLN A 1 902 ? 4.211 -15.422 -28.230 1.00 91.69 902 GLN A C 1
ATOM 7482 O O . GLN A 1 902 ? 3.495 -15.452 -27.230 1.00 91.69 902 GLN A O 1
ATOM 7487 N N . ARG A 1 903 ? 4.595 -14.269 -28.797 1.00 94.06 903 ARG A N 1
ATOM 7488 C CA . ARG A 1 903 ? 4.112 -12.946 -28.368 1.00 94.06 903 ARG A CA 1
ATOM 7489 C C . ARG A 1 903 ? 2.588 -12.886 -28.431 1.00 94.06 903 ARG A C 1
ATOM 7491 O O . ARG A 1 903 ? 1.966 -12.455 -27.468 1.00 94.06 903 ARG A O 1
ATOM 7498 N N . ASP A 1 904 ? 1.991 -13.345 -29.524 1.00 94.25 904 ASP A N 1
ATOM 7499 C CA . ASP A 1 904 ? 0.547 -13.245 -29.747 1.00 94.25 904 ASP A CA 1
ATOM 7500 C C . ASP A 1 904 ? -0.241 -14.222 -28.854 1.00 94.25 904 ASP A C 1
ATOM 7502 O O . ASP A 1 904 ? -1.302 -13.873 -28.333 1.00 94.25 904 ASP A O 1
ATOM 7506 N N . GLU A 1 905 ? 0.312 -15.406 -28.562 1.00 94.00 905 GLU A N 1
ATOM 7507 C CA . GLU A 1 905 ? -0.233 -16.320 -27.550 1.00 94.00 905 GLU A CA 1
ATOM 7508 C C . GLU A 1 905 ? -0.129 -15.739 -26.125 1.00 94.00 905 GLU A C 1
ATOM 7510 O O . GLU A 1 905 ? -1.050 -15.903 -25.321 1.00 94.00 905 GLU A O 1
ATOM 7515 N N . LEU A 1 906 ? 0.962 -15.034 -25.799 1.00 89.75 906 LEU A N 1
ATOM 7516 C CA . LEU A 1 906 ? 1.124 -14.347 -24.514 1.00 89.75 906 LEU A CA 1
ATOM 7517 C C . LEU A 1 906 ? 0.178 -13.148 -24.379 1.00 89.75 906 LEU A C 1
ATOM 7519 O O . LEU A 1 906 ? -0.477 -13.030 -23.349 1.00 89.75 906 LEU A O 1
ATOM 7523 N N . LEU A 1 907 ? 0.028 -12.318 -25.416 1.00 93.88 907 LEU A N 1
ATOM 7524 C CA . LEU A 1 907 ? -0.946 -11.220 -25.446 1.00 93.88 907 LEU A CA 1
ATOM 7525 C C . LEU A 1 907 ? -2.379 -11.739 -25.257 1.00 93.88 907 LEU A C 1
ATOM 7527 O O . LEU A 1 907 ? -3.143 -11.165 -24.484 1.00 93.88 907 LEU A O 1
ATOM 7531 N N . LYS A 1 908 ? -2.726 -12.875 -25.875 1.00 95.25 908 LYS A N 1
ATOM 7532 C CA . LYS A 1 908 ? -4.021 -13.535 -25.657 1.00 95.25 908 LYS A CA 1
ATOM 7533 C C . LYS A 1 908 ? -4.203 -14.011 -24.210 1.00 95.25 908 LYS A C 1
ATOM 7535 O O . LYS A 1 908 ? -5.279 -13.826 -23.653 1.00 95.25 908 LYS A O 1
ATOM 7540 N N . LYS A 1 909 ? -3.167 -14.576 -23.578 1.00 93.12 909 LYS A N 1
ATOM 7541 C CA . LYS A 1 909 ? -3.206 -14.989 -22.158 1.00 93.12 909 LYS A CA 1
ATOM 7542 C C . LYS A 1 909 ? -3.262 -13.808 -21.187 1.00 93.12 909 LYS A C 1
ATOM 7544 O O . LYS A 1 909 ? -3.888 -13.931 -20.140 1.00 93.12 909 LYS A O 1
ATOM 7549 N N . ILE A 1 910 ? -2.628 -12.684 -21.527 1.00 90.62 910 ILE A N 1
ATOM 7550 C CA . ILE A 1 910 ? -2.730 -11.427 -20.774 1.00 90.62 910 ILE A CA 1
ATOM 7551 C C . ILE A 1 910 ? -4.172 -10.919 -20.848 1.00 90.62 910 ILE A C 1
ATOM 7553 O O . ILE A 1 910 ? -4.795 -10.767 -19.804 1.00 90.62 910 ILE A O 1
ATOM 7557 N N . SER A 1 911 ? -4.745 -10.811 -22.052 1.00 92.56 911 SER A N 1
ATOM 7558 C CA . SER A 1 911 ? -6.146 -10.418 -22.247 1.00 92.56 911 SER A CA 1
ATOM 7559 C C . SER A 1 911 ? -7.131 -11.353 -21.527 1.00 92.56 911 SER A C 1
ATOM 7561 O O . SER A 1 911 ? -8.025 -10.871 -20.843 1.00 92.56 911 SER A O 1
ATOM 7563 N N . GLU A 1 912 ? -6.945 -12.679 -21.577 1.00 93.00 912 GLU A N 1
ATOM 7564 C CA . GLU A 1 912 ? -7.761 -13.639 -20.806 1.00 93.00 912 GLU A CA 1
ATOM 7565 C C . GLU A 1 912 ? -7.602 -13.478 -19.280 1.00 93.00 912 GLU A C 1
ATOM 7567 O O . GLU A 1 912 ? -8.547 -13.724 -18.525 1.00 93.00 912 GLU A O 1
ATOM 7572 N N . GLY A 1 913 ? -6.422 -13.058 -18.814 1.00 88.12 913 GLY A N 1
ATOM 7573 C CA . GLY A 1 913 ? -6.148 -12.736 -17.413 1.00 88.12 913 GLY A CA 1
ATOM 7574 C C . GLY A 1 913 ? -6.775 -11.412 -16.966 1.00 88.12 913 GLY A C 1
ATOM 7575 O O . GLY A 1 913 ? -7.317 -11.339 -15.865 1.00 88.12 913 GLY A O 1
ATOM 7576 N N . GLU A 1 914 ? -6.763 -10.393 -17.822 1.00 92.44 914 GLU A N 1
ATOM 7577 C CA . GLU A 1 914 ? -7.427 -9.100 -17.616 1.00 92.44 914 GLU A CA 1
ATOM 7578 C C . GLU A 1 914 ? -8.956 -9.261 -17.606 1.00 92.44 914 GLU A C 1
ATOM 7580 O O . GLU A 1 914 ? -9.627 -8.740 -16.714 1.00 92.44 914 GLU A O 1
ATOM 7585 N N . ASP A 1 915 ? -9.508 -10.078 -18.507 1.00 93.75 915 ASP A N 1
ATOM 7586 C CA . ASP A 1 915 ? -10.920 -10.482 -18.523 1.00 93.75 915 ASP A CA 1
ATOM 7587 C C . ASP A 1 915 ? -11.329 -11.228 -17.242 1.00 93.75 915 ASP A C 1
ATOM 7589 O O . ASP A 1 915 ? -12.448 -11.074 -16.748 1.00 93.75 915 ASP A O 1
ATOM 7593 N N . LEU A 1 916 ? -10.436 -12.045 -16.674 1.00 94.50 916 LEU A N 1
ATOM 7594 C CA . LEU A 1 916 ? -10.685 -12.716 -15.398 1.00 94.50 916 LEU A CA 1
ATOM 7595 C C . LEU A 1 916 ? -10.594 -11.735 -14.220 1.00 94.50 916 LEU A C 1
ATOM 7597 O O . LEU A 1 916 ? -11.455 -11.763 -13.340 1.00 94.50 916 LEU A O 1
ATOM 7601 N N . ASN A 1 917 ? -9.587 -10.860 -14.212 1.00 89.81 917 ASN A N 1
ATOM 7602 C CA . ASN A 1 917 ? -9.353 -9.885 -13.149 1.00 89.81 917 ASN A CA 1
ATOM 7603 C C . ASN A 1 917 ? -10.470 -8.831 -13.087 1.00 89.81 917 ASN A C 1
ATOM 7605 O O . ASN A 1 917 ? -10.972 -8.526 -12.012 1.00 89.81 917 ASN A O 1
ATOM 7609 N N . THR A 1 918 ? -10.945 -8.336 -14.233 1.00 91.06 918 THR A N 1
ATOM 7610 C CA . THR A 1 918 ? -12.097 -7.418 -14.304 1.00 91.06 918 THR A CA 1
ATOM 7611 C C . THR A 1 918 ? -13.385 -8.076 -13.808 1.00 91.06 918 THR A C 1
ATOM 7613 O O . THR A 1 918 ? -14.112 -7.472 -13.020 1.00 91.06 918 THR A O 1
ATOM 7616 N N . ARG A 1 919 ? -13.649 -9.343 -14.162 1.00 91.44 919 ARG A N 1
ATOM 7617 C CA . ARG A 1 919 ? -14.784 -10.107 -13.604 1.00 91.44 919 ARG A CA 1
ATOM 7618 C C . ARG A 1 919 ? -14.654 -10.322 -12.094 1.00 91.44 919 ARG A C 1
ATOM 7620 O O . ARG A 1 919 ? -15.658 -10.244 -11.390 1.00 91.44 919 ARG A O 1
ATOM 7627 N N . GLN A 1 920 ? -13.443 -10.559 -11.584 1.00 91.38 920 GLN A N 1
ATOM 7628 C CA . GLN A 1 920 ? -13.185 -10.658 -10.144 1.00 91.38 920 GLN A CA 1
ATOM 7629 C C . GLN A 1 920 ? -13.365 -9.309 -9.435 1.00 91.38 920 GLN A C 1
ATOM 7631 O O . GLN A 1 920 ? -14.003 -9.274 -8.389 1.00 91.38 920 GLN A O 1
ATOM 7636 N N . ALA A 1 921 ? -12.911 -8.200 -10.022 1.00 90.00 921 ALA A N 1
ATOM 7637 C CA . ALA A 1 921 ? -13.127 -6.853 -9.496 1.00 90.00 921 ALA A CA 1
ATOM 7638 C C . ALA A 1 921 ? -14.622 -6.487 -9.442 1.00 90.00 921 ALA A C 1
ATOM 7640 O O . ALA A 1 921 ? -15.089 -5.990 -8.421 1.00 90.00 921 ALA A O 1
ATOM 7641 N N . VAL A 1 922 ? -15.401 -6.810 -10.482 1.00 92.00 922 VAL A N 1
ATOM 7642 C CA . VAL A 1 922 ? -16.867 -6.635 -10.480 1.00 92.00 922 VAL A CA 1
ATOM 7643 C C . VAL A 1 922 ? -17.538 -7.535 -9.436 1.00 92.00 922 VAL A C 1
ATOM 7645 O O . VAL A 1 922 ? -18.434 -7.085 -8.725 1.00 92.00 922 VAL A O 1
ATOM 7648 N N . ALA A 1 923 ? -17.096 -8.786 -9.278 1.00 90.00 923 ALA A N 1
ATOM 7649 C CA . ALA A 1 923 ? -17.613 -9.673 -8.235 1.00 90.00 923 ALA A CA 1
ATOM 7650 C C . ALA A 1 923 ? -17.291 -9.163 -6.817 1.00 90.00 923 ALA A C 1
ATOM 7652 O O . ALA A 1 923 ? -18.153 -9.222 -5.942 1.00 90.00 923 ALA A O 1
ATOM 7653 N N . LEU A 1 924 ? -16.089 -8.620 -6.596 1.00 90.38 924 LEU A N 1
ATOM 7654 C CA . LEU A 1 924 ? -15.690 -7.993 -5.335 1.00 90.38 924 LEU A CA 1
ATOM 7655 C C . LEU A 1 924 ? -16.482 -6.710 -5.061 1.00 90.38 924 LEU A C 1
ATOM 7657 O O . LEU A 1 924 ? -16.967 -6.550 -3.948 1.00 90.38 924 LEU A O 1
ATOM 7661 N N . ALA A 1 925 ? -16.695 -5.851 -6.062 1.00 90.19 925 ALA A N 1
ATOM 7662 C CA . ALA A 1 925 ? -17.531 -4.656 -5.931 1.00 90.19 925 ALA A CA 1
ATOM 7663 C C . ALA A 1 925 ? -18.992 -5.010 -5.597 1.00 90.19 925 ALA A C 1
ATOM 7665 O O . ALA A 1 925 ? -19.590 -4.405 -4.709 1.00 90.19 925 ALA A O 1
ATOM 7666 N N . ASN A 1 926 ? -19.549 -6.047 -6.231 1.00 90.00 926 ASN A N 1
ATOM 7667 C CA . ASN A 1 926 ? -20.887 -6.553 -5.912 1.00 90.00 926 ASN A CA 1
ATOM 7668 C C . ASN A 1 926 ? -20.962 -7.123 -4.484 1.00 90.00 926 ASN A C 1
ATOM 7670 O O . ASN A 1 926 ? -21.933 -6.870 -3.774 1.00 90.00 926 ASN A O 1
ATOM 7674 N N . LEU A 1 927 ? -19.943 -7.867 -4.037 1.00 91.44 927 LEU A N 1
ATOM 7675 C CA . LEU A 1 927 ? -19.863 -8.361 -2.658 1.00 91.44 927 LEU A CA 1
ATOM 7676 C C . LEU A 1 927 ? -19.685 -7.221 -1.648 1.00 91.44 927 LEU A C 1
ATOM 7678 O O . LEU A 1 927 ? -20.302 -7.262 -0.588 1.00 91.44 927 LEU A O 1
ATOM 7682 N N . GLN A 1 928 ? -18.902 -6.193 -1.977 1.00 90.38 928 GLN A N 1
ATOM 7683 C CA . GLN A 1 928 ? -18.733 -4.995 -1.158 1.00 90.38 928 GLN A CA 1
ATOM 7684 C C . GLN A 1 928 ? -20.055 -4.235 -1.020 1.00 90.38 928 GLN A C 1
ATOM 7686 O O . GLN A 1 928 ? -20.441 -3.926 0.100 1.00 90.38 928 GLN A O 1
ATOM 7691 N N . PHE A 1 929 ? -20.796 -4.030 -2.113 1.00 91.31 929 PHE A N 1
ATOM 7692 C CA . PHE A 1 929 ? -22.127 -3.415 -2.081 1.00 91.31 929 PHE A CA 1
ATOM 7693 C C . PHE A 1 929 ? -23.131 -4.235 -1.252 1.00 91.31 929 PHE A C 1
ATOM 7695 O O . PHE A 1 929 ? -23.887 -3.677 -0.461 1.00 91.31 929 PHE A O 1
ATOM 7702 N N . VAL A 1 930 ? -23.113 -5.569 -1.363 1.00 93.44 930 VAL A N 1
ATOM 7703 C CA . VAL A 1 930 ? -23.953 -6.454 -0.531 1.00 93.44 930 VAL A CA 1
ATOM 7704 C C . VAL A 1 930 ? -23.547 -6.404 0.949 1.00 93.44 930 VAL A C 1
ATOM 7706 O O . VAL A 1 930 ? -24.419 -6.442 1.815 1.00 93.44 930 VAL A O 1
ATOM 7709 N N . LEU A 1 931 ? -22.253 -6.290 1.262 1.00 91.50 931 LEU A N 1
ATOM 7710 C CA . LEU A 1 931 ? -21.761 -6.135 2.634 1.00 91.50 931 LEU A CA 1
ATOM 7711 C C . LEU A 1 931 ? -22.096 -4.758 3.218 1.00 91.50 931 LEU A C 1
ATOM 7713 O O . LEU A 1 931 ? -22.509 -4.692 4.371 1.00 91.50 931 LEU A O 1
ATOM 7717 N N . GLU A 1 932 ? -21.972 -3.685 2.438 1.00 90.69 932 GLU A N 1
ATOM 7718 C CA . GLU A 1 932 ? -22.371 -2.324 2.814 1.00 90.69 932 GLU A CA 1
ATOM 7719 C C . GLU A 1 932 ? -23.881 -2.260 3.074 1.00 90.69 932 GLU A C 1
ATOM 7721 O O . GLU A 1 932 ? -24.308 -1.810 4.137 1.00 90.69 932 GLU A O 1
ATOM 7726 N N . GLN A 1 933 ? -24.694 -2.815 2.169 1.00 89.81 933 GLN A N 1
ATOM 7727 C CA . GLN A 1 933 ? -26.140 -2.931 2.354 1.00 89.81 933 GLN A CA 1
ATOM 7728 C C . GLN A 1 933 ? -26.483 -3.757 3.605 1.00 89.81 933 GLN A C 1
ATOM 7730 O O . GLN A 1 933 ? -27.328 -3.340 4.390 1.00 89.81 933 GLN A O 1
ATOM 7735 N N . PHE A 1 934 ? -25.796 -4.876 3.861 1.00 89.94 934 PHE A N 1
ATOM 7736 C CA . PHE A 1 934 ? -26.021 -5.685 5.065 1.00 89.94 934 PHE A CA 1
ATOM 7737 C C . PHE A 1 934 ? -25.587 -4.975 6.361 1.00 89.94 934 PHE A C 1
ATOM 7739 O O . PHE A 1 934 ? -26.246 -5.119 7.392 1.00 89.94 934 PHE A O 1
ATOM 7746 N N . GLN A 1 935 ? -24.506 -4.189 6.330 1.00 90.94 935 GLN A N 1
ATOM 7747 C CA . GLN A 1 935 ? -24.090 -3.343 7.453 1.00 90.94 935 GLN A CA 1
ATOM 7748 C C . GLN A 1 935 ? -25.130 -2.252 7.727 1.00 90.94 935 GLN A C 1
ATOM 7750 O O . GLN A 1 935 ? -25.552 -2.097 8.870 1.00 90.94 935 GLN A O 1
ATOM 7755 N N . LYS A 1 936 ? -25.610 -1.579 6.678 1.00 92.44 936 LYS A N 1
ATOM 7756 C CA . LYS A 1 936 ? -26.637 -0.534 6.735 1.00 92.44 936 LYS A CA 1
ATOM 7757 C C . LYS A 1 936 ? -28.001 -1.063 7.180 1.00 92.44 936 LYS A C 1
ATOM 7759 O O . LYS A 1 936 ? -28.686 -0.415 7.966 1.00 92.44 936 LYS A O 1
ATOM 7764 N N . ASP A 1 937 ? -28.406 -2.250 6.739 1.00 91.00 937 ASP A N 1
ATOM 7765 C CA . ASP A 1 937 ? -29.636 -2.902 7.205 1.00 91.00 937 ASP A CA 1
ATOM 7766 C C . ASP A 1 937 ? -29.521 -3.319 8.678 1.00 91.00 937 ASP A C 1
ATOM 7768 O O . ASP A 1 937 ? -30.447 -3.097 9.460 1.00 91.00 937 ASP A O 1
ATOM 7772 N N . LYS A 1 938 ? -28.357 -3.840 9.094 1.00 91.56 938 LYS A N 1
ATOM 7773 C CA . LYS A 1 938 ? -28.069 -4.142 10.503 1.00 91.56 938 LYS A CA 1
ATOM 7774 C C . LYS A 1 938 ? -28.063 -2.880 11.371 1.00 91.56 938 LYS A C 1
ATOM 7776 O O . LYS A 1 938 ? -28.585 -2.919 12.481 1.00 91.56 938 LYS A O 1
ATOM 7781 N N . GLU A 1 939 ? -27.500 -1.776 10.888 1.00 91.75 939 GLU A N 1
ATOM 7782 C CA . GLU A 1 939 ? -27.521 -0.476 11.563 1.00 91.75 939 GLU A CA 1
ATOM 7783 C C . GLU A 1 939 ? -28.957 0.044 11.714 1.00 91.75 939 GLU A C 1
ATOM 7785 O O . GLU A 1 939 ? -29.373 0.373 12.823 1.00 91.75 939 GLU A O 1
ATOM 7790 N N . ASN A 1 940 ? -29.763 0.002 10.648 1.00 91.62 940 ASN A N 1
ATOM 7791 C CA . ASN A 1 940 ? -31.186 0.348 10.699 1.00 91.62 940 ASN A CA 1
ATOM 7792 C C . ASN A 1 940 ? -31.975 -0.520 11.696 1.00 91.62 940 ASN A C 1
ATOM 7794 O O . ASN A 1 940 ? -32.824 -0.000 12.423 1.00 91.62 940 ASN A O 1
ATOM 7798 N N . ASP A 1 941 ? -31.705 -1.824 11.778 1.00 92.81 941 ASP A N 1
ATOM 7799 C CA . ASP A 1 941 ? -32.357 -2.701 12.758 1.00 92.81 941 ASP A CA 1
ATOM 7800 C C . ASP A 1 941 ? -31.859 -2.469 14.198 1.00 92.81 941 ASP A C 1
ATOM 7802 O O . ASP A 1 941 ? -32.660 -2.549 15.134 1.00 92.81 941 ASP A O 1
ATOM 7806 N N . VAL A 1 942 ? -30.591 -2.087 14.399 1.00 91.12 942 VAL A N 1
ATOM 7807 C CA . VAL A 1 942 ? -30.074 -1.619 15.702 1.00 91.12 942 VAL A CA 1
ATOM 7808 C C . VAL A 1 942 ? -30.718 -0.290 16.106 1.00 91.12 942 VAL A C 1
ATOM 7810 O O . VAL A 1 942 ? -31.134 -0.149 17.258 1.00 91.12 942 VAL A O 1
ATOM 7813 N N . LEU A 1 943 ? -30.888 0.657 15.180 1.00 91.31 943 LEU A N 1
ATOM 7814 C CA . LEU A 1 943 ? -31.604 1.914 15.418 1.00 91.31 943 LEU A CA 1
ATOM 7815 C C . LEU A 1 943 ? -33.071 1.648 15.789 1.00 91.31 943 LEU A C 1
ATOM 7817 O O . LEU A 1 943 ? -33.537 2.141 16.814 1.00 91.31 943 LEU A O 1
ATOM 7821 N N . ARG A 1 944 ? -33.782 0.785 15.050 1.00 90.06 944 ARG A N 1
ATOM 7822 C CA . ARG A 1 944 ? -35.162 0.360 15.372 1.00 90.06 944 ARG A CA 1
ATOM 7823 C C . ARG A 1 944 ? -35.272 -0.335 16.731 1.00 90.06 944 ARG A C 1
ATOM 7825 O O . ARG A 1 944 ? -36.246 -0.115 17.452 1.00 90.06 944 ARG A O 1
ATOM 7832 N N . ALA A 1 945 ? -34.305 -1.179 17.095 1.00 87.62 945 ALA A N 1
ATOM 7833 C CA . ALA A 1 945 ? -34.257 -1.808 18.415 1.00 87.62 945 ALA A CA 1
ATOM 7834 C C . ALA A 1 945 ? -34.032 -0.763 19.522 1.00 87.62 945 ALA A C 1
ATOM 7836 O O . ALA A 1 945 ? -34.740 -0.768 20.528 1.00 87.62 945 ALA A O 1
ATOM 7837 N N . THR A 1 946 ? -33.119 0.181 19.292 1.00 89.19 946 THR A N 1
ATOM 7838 C CA . THR A 1 946 ? -32.817 1.293 20.204 1.00 89.19 946 THR A CA 1
ATOM 7839 C C . THR A 1 946 ? -34.025 2.215 20.379 1.00 89.19 946 THR A C 1
ATOM 7841 O O . THR A 1 946 ? -34.362 2.565 21.507 1.00 89.19 946 THR A O 1
ATOM 7844 N N . GLU A 1 947 ? -34.761 2.539 19.310 1.00 90.81 947 GLU A N 1
ATOM 7845 C CA . GLU A 1 947 ? -36.030 3.272 19.401 1.00 90.81 947 GLU A CA 1
ATOM 7846 C C . GLU A 1 947 ? -37.083 2.527 20.228 1.00 90.81 947 GLU A C 1
ATOM 7848 O O . GLU A 1 947 ? -37.778 3.150 21.030 1.00 90.81 947 GLU A O 1
ATOM 7853 N N . ARG A 1 948 ? -37.234 1.208 20.041 1.00 92.44 948 ARG A N 1
ATOM 7854 C CA . ARG A 1 948 ? -38.191 0.396 20.815 1.00 92.44 948 ARG A CA 1
ATOM 7855 C C . ARG A 1 948 ? -37.851 0.418 22.303 1.00 92.44 948 ARG A C 1
ATOM 7857 O O . ARG A 1 948 ? -38.736 0.697 23.107 1.00 92.44 948 ARG A O 1
ATOM 7864 N N . ILE A 1 949 ? -36.579 0.216 22.649 1.00 89.56 949 ILE A N 1
ATOM 7865 C CA . ILE A 1 949 ? -36.088 0.295 24.031 1.00 89.56 949 ILE A CA 1
ATOM 7866 C C . ILE A 1 949 ? -36.300 1.709 24.593 1.00 89.56 949 ILE A C 1
ATOM 7868 O O . ILE A 1 949 ? -36.823 1.858 25.692 1.00 89.56 949 ILE A O 1
ATOM 7872 N N . ARG A 1 950 ? -35.997 2.764 23.825 1.00 91.38 950 ARG A N 1
ATOM 7873 C CA . ARG A 1 950 ? -36.208 4.162 24.241 1.00 91.38 950 ARG A CA 1
ATOM 7874 C C . ARG A 1 950 ? -37.689 4.496 24.459 1.00 91.38 950 ARG A C 1
ATOM 7876 O O . ARG A 1 950 ? -38.009 5.205 25.408 1.00 91.38 950 ARG A O 1
ATOM 7883 N N . ARG A 1 951 ? -38.599 3.958 23.634 1.00 90.62 951 ARG A N 1
ATOM 7884 C CA . ARG A 1 951 ? -40.058 4.066 23.830 1.00 90.62 951 ARG A CA 1
ATOM 7885 C C . ARG A 1 951 ? -40.511 3.322 25.090 1.00 90.62 951 ARG A C 1
ATOM 7887 O O . ARG A 1 951 ? -41.263 3.895 25.868 1.00 90.62 951 ARG A O 1
ATOM 7894 N N . GLN A 1 952 ? -40.014 2.106 25.332 1.00 92.56 952 GLN A N 1
ATOM 7895 C CA . GLN A 1 952 ? -40.300 1.345 26.558 1.00 92.56 952 GLN A CA 1
ATOM 7896 C C . GLN A 1 952 ? -39.809 2.080 27.814 1.00 92.56 952 GLN A C 1
ATOM 7898 O O . GLN A 1 952 ? -40.588 2.268 28.740 1.00 92.56 952 GLN A O 1
ATOM 7903 N N . ILE A 1 953 ? -38.572 2.589 27.815 1.00 90.19 953 ILE A N 1
ATOM 7904 C CA . ILE A 1 953 ? -38.027 3.410 28.910 1.00 90.19 953 ILE A CA 1
ATOM 7905 C C . ILE A 1 953 ? -38.882 4.664 29.144 1.00 90.19 953 ILE A C 1
ATOM 7907 O O . ILE A 1 953 ? -39.079 5.053 30.289 1.00 90.19 953 ILE A O 1
ATOM 7911 N N . ASN A 1 954 ? -39.413 5.299 28.093 1.00 92.50 954 ASN A N 1
ATOM 7912 C CA . ASN A 1 954 ? -40.269 6.475 28.255 1.00 92.50 954 ASN A CA 1
ATOM 7913 C C . ASN A 1 954 ? -41.635 6.134 28.873 1.00 92.50 954 ASN A C 1
ATOM 7915 O O . ASN A 1 954 ? -42.099 6.873 29.735 1.00 92.50 954 ASN A O 1
ATOM 7919 N N . VAL A 1 955 ? -42.255 5.018 28.473 1.00 92.44 955 VAL A N 1
ATOM 7920 C CA . VAL A 1 955 ? -43.502 4.522 29.086 1.00 92.44 955 VAL A CA 1
ATOM 7921 C C . VAL A 1 955 ? -43.269 4.128 30.548 1.00 92.44 955 VAL A C 1
ATOM 7923 O O . VAL A 1 955 ? -44.061 4.495 31.409 1.00 92.44 955 VAL A O 1
ATOM 7926 N N . GLU A 1 956 ? -42.149 3.472 30.857 1.00 85.50 956 GLU A N 1
ATOM 7927 C CA . GLU A 1 956 ? -41.793 3.110 32.234 1.00 85.50 956 GLU A CA 1
ATOM 7928 C C . GLU A 1 956 ? -41.496 4.352 33.095 1.00 85.50 956 GLU A C 1
ATOM 7930 O O . GLU A 1 956 ? -41.952 4.434 34.231 1.00 85.50 956 GLU A O 1
ATOM 7935 N N . LYS A 1 957 ? -40.810 5.372 32.548 1.00 91.94 957 LYS A N 1
ATOM 7936 C CA . LYS A 1 957 ? -40.616 6.674 33.218 1.00 91.94 957 LYS A CA 1
ATOM 7937 C C . LYS A 1 957 ? -41.957 7.386 33.480 1.00 91.94 957 LYS A C 1
ATOM 7939 O O . LYS A 1 957 ? -42.109 7.982 34.542 1.00 91.94 957 LYS A O 1
ATOM 7944 N N . GLN A 1 958 ? -42.933 7.294 32.569 1.00 91.94 958 GLN A N 1
ATOM 7945 C CA . GLN A 1 958 ? -44.286 7.839 32.773 1.00 91.94 958 GLN A CA 1
ATOM 7946 C C . GLN A 1 958 ? -45.060 7.070 33.856 1.00 91.94 958 GLN A C 1
ATOM 7948 O O . GLN A 1 958 ? -45.559 7.692 34.787 1.00 91.94 958 GLN A O 1
ATOM 7953 N N . SER A 1 959 ? -45.062 5.734 33.809 1.00 91.44 959 SER A N 1
ATOM 7954 C CA . SER A 1 959 ? -45.616 4.865 34.863 1.00 91.44 959 SER A CA 1
ATOM 7955 C C . SER A 1 959 ? -45.002 5.172 36.238 1.00 91.44 959 SER A C 1
ATOM 7957 O O . SER A 1 959 ? -45.709 5.333 37.232 1.00 91.44 959 SER A O 1
ATOM 7959 N N . GLN A 1 960 ? -43.679 5.356 36.300 1.00 86.81 960 GLN A N 1
ATOM 7960 C CA . GLN A 1 960 ? -42.969 5.736 37.522 1.00 86.81 960 GLN A CA 1
ATOM 7961 C C . GLN A 1 960 ? -43.383 7.126 38.039 1.00 86.81 960 GLN A C 1
ATOM 7963 O O . GLN A 1 960 ? -43.452 7.327 39.253 1.00 86.81 960 GLN A O 1
ATOM 7968 N N . GLU A 1 961 ? -43.658 8.087 37.154 1.00 92.50 961 GLU A N 1
ATOM 7969 C CA . GLU A 1 961 ? -44.149 9.416 37.529 1.00 92.50 961 GLU A CA 1
ATOM 7970 C C . GLU A 1 961 ? -45.609 9.372 38.011 1.00 92.50 961 GLU A C 1
ATOM 7972 O O . GLU A 1 961 ? -45.925 9.974 39.038 1.00 92.50 961 GLU A O 1
ATOM 7977 N N . GLU A 1 962 ? -46.476 8.596 37.360 1.00 92.69 962 GLU A N 1
ATOM 7978 C CA . GLU A 1 962 ? -47.859 8.347 37.790 1.00 92.69 962 GLU A CA 1
ATOM 7979 C C . GLU A 1 962 ? -47.914 7.667 39.168 1.00 92.69 962 GLU A C 1
ATOM 7981 O O . GLU A 1 962 ? -48.547 8.195 40.083 1.00 92.69 962 GLU A O 1
ATOM 7986 N N . LEU A 1 963 ? -47.165 6.577 39.371 1.00 91.00 963 LEU A N 1
ATOM 7987 C CA . LEU A 1 963 ? -47.050 5.885 40.663 1.00 91.00 963 LEU A CA 1
ATOM 7988 C C . LEU A 1 963 ? -46.450 6.778 41.757 1.00 91.00 963 LEU A C 1
ATOM 7990 O O . LEU A 1 963 ? -46.857 6.709 42.916 1.00 91.00 963 LEU A O 1
ATOM 7994 N N . LYS A 1 964 ? -45.490 7.647 41.418 1.00 93.94 964 LYS A N 1
ATOM 7995 C CA . LYS A 1 964 ? -44.935 8.627 42.363 1.00 93.94 964 LYS A CA 1
ATOM 7996 C C . LYS A 1 964 ? -45.982 9.669 42.765 1.00 93.94 964 LYS A C 1
ATOM 7998 O O . LYS A 1 964 ? -46.082 9.986 43.951 1.00 93.94 964 LYS A O 1
ATOM 8003 N N . ASN A 1 965 ? -46.766 10.167 41.810 1.00 93.31 965 ASN A N 1
ATOM 8004 C CA . ASN A 1 965 ? -47.873 11.082 42.078 1.00 93.31 965 ASN A CA 1
ATOM 8005 C C . ASN A 1 965 ? -48.947 10.404 42.945 1.00 93.31 965 ASN A C 1
ATOM 8007 O O . ASN A 1 965 ? -49.385 10.997 43.930 1.00 93.31 965 ASN A O 1
ATOM 8011 N N . GLU A 1 966 ? -49.306 9.145 42.666 1.00 93.44 966 GLU A N 1
ATOM 8012 C CA . GLU A 1 966 ? -50.208 8.359 43.517 1.00 93.44 966 GLU A CA 1
ATOM 8013 C C . GLU A 1 966 ? -49.648 8.232 44.942 1.00 93.44 966 GLU A C 1
ATOM 8015 O O . GLU A 1 966 ? -50.322 8.608 45.902 1.00 93.44 966 GLU A O 1
ATOM 8020 N N . ILE A 1 967 ? -48.386 7.816 45.096 1.00 89.25 967 ILE A N 1
ATOM 8021 C CA . ILE A 1 967 ? -47.689 7.731 46.389 1.00 89.25 967 ILE A CA 1
ATOM 8022 C C . ILE A 1 967 ? -47.722 9.068 47.148 1.00 89.25 967 ILE A C 1
ATOM 8024 O O . ILE A 1 967 ? -47.923 9.071 48.364 1.00 89.25 967 ILE A O 1
ATOM 8028 N N . ASP A 1 968 ? -47.543 10.204 46.472 1.00 92.50 968 ASP A N 1
ATOM 8029 C CA . ASP A 1 968 ? -47.597 11.522 47.110 1.00 92.50 968 ASP A CA 1
ATOM 8030 C C . ASP A 1 968 ? -49.038 11.945 47.475 1.00 92.50 968 ASP A C 1
ATOM 8032 O O . ASP A 1 968 ? -49.239 12.523 48.548 1.00 92.50 968 ASP A O 1
ATOM 8036 N N . THR A 1 969 ? -50.063 11.555 46.703 1.00 93.56 969 THR A N 1
ATOM 8037 C CA . THR A 1 969 ? -51.472 11.710 47.131 1.00 93.56 969 THR A CA 1
ATOM 8038 C C . THR A 1 969 ? -51.830 10.806 48.314 1.00 93.56 969 THR A C 1
ATOM 8040 O O . THR A 1 969 ? -52.499 11.260 49.242 1.00 93.56 969 THR A O 1
ATOM 8043 N N . LEU A 1 970 ? -51.329 9.568 48.359 1.00 92.00 970 LEU A N 1
ATOM 8044 C CA . LEU A 1 970 ? -51.531 8.637 49.473 1.00 92.00 970 LEU A CA 1
ATOM 8045 C C . LEU A 1 970 ? -50.828 9.117 50.752 1.00 92.00 970 LEU A C 1
ATOM 8047 O O . LEU A 1 970 ? -51.391 9.000 51.841 1.00 92.00 970 LEU A O 1
ATOM 8051 N N . LYS A 1 971 ? -49.636 9.727 50.649 1.00 91.50 971 LYS A N 1
ATOM 8052 C CA . LYS A 1 971 ? -48.987 10.425 51.778 1.00 91.50 971 LYS A CA 1
ATOM 8053 C C . LYS A 1 971 ? -49.831 11.595 52.280 1.00 91.50 971 LYS A C 1
ATOM 8055 O O . LYS A 1 971 ? -49.935 11.778 53.491 1.00 91.50 971 LYS A O 1
ATOM 8060 N N . LEU A 1 972 ? -50.427 12.373 51.374 1.00 93.25 972 LEU A N 1
ATOM 8061 C CA . LEU A 1 972 ? -51.282 13.503 51.731 1.00 93.25 972 LEU A CA 1
ATOM 8062 C C . LEU A 1 972 ? -52.555 13.023 52.445 1.00 93.25 972 LEU A C 1
ATOM 8064 O O . LEU A 1 972 ? -52.828 13.486 53.548 1.00 93.25 972 LEU A O 1
ATOM 8068 N N . GLN A 1 973 ? -53.246 12.011 51.910 1.00 93.00 973 GLN A N 1
ATOM 8069 C CA . GLN A 1 973 ? -54.385 11.359 52.572 1.00 93.00 973 GLN A CA 1
ATOM 8070 C C . GLN A 1 973 ? -54.008 10.748 53.933 1.00 93.00 973 GLN A C 1
ATOM 8072 O O . GLN A 1 973 ? -54.786 10.821 54.884 1.00 93.00 973 GLN A O 1
ATOM 8077 N N . LEU A 1 974 ? -52.814 10.159 54.064 1.00 90.06 974 LEU A N 1
ATOM 8078 C CA . LEU A 1 974 ? -52.320 9.615 55.332 1.00 90.06 974 LEU A CA 1
ATOM 8079 C C . LEU A 1 974 ? -52.063 10.719 56.367 1.00 90.06 974 LEU A C 1
ATOM 8081 O O . LEU A 1 974 ? -52.393 10.541 57.540 1.00 90.06 974 LEU A O 1
ATOM 8085 N N . GLU A 1 975 ? -51.505 11.858 55.956 1.00 91.81 975 GLU A N 1
ATOM 8086 C CA . GLU A 1 975 ? -51.283 13.010 56.833 1.00 91.81 975 GLU A CA 1
ATOM 8087 C C . GLU A 1 975 ? -52.606 13.696 57.216 1.00 91.81 975 GLU A C 1
ATOM 8089 O O . GLU A 1 975 ? -52.807 13.999 58.391 1.00 91.81 975 GLU A O 1
ATOM 8094 N N . GLU A 1 976 ? -53.553 13.848 56.285 1.00 91.62 976 GLU A N 1
ATOM 8095 C CA . GLU A 1 976 ? -54.917 14.313 56.573 1.00 91.62 976 GLU A CA 1
ATOM 8096 C C . GLU A 1 976 ? -55.646 13.368 57.540 1.00 91.62 976 GLU A C 1
ATOM 8098 O O . GLU A 1 976 ? -56.212 13.816 58.537 1.00 91.62 976 GLU A O 1
ATOM 8103 N N . SER A 1 977 ? -55.570 12.054 57.313 1.00 90.31 977 SER A N 1
ATOM 8104 C CA . SER A 1 977 ? -56.139 11.024 58.193 1.00 90.31 977 SER A CA 1
ATOM 8105 C C . SER A 1 977 ? -55.511 11.058 59.591 1.00 90.31 977 SER A C 1
ATOM 8107 O O . SER A 1 977 ? -56.215 11.027 60.601 1.00 90.31 977 SER A O 1
ATOM 8109 N N . LYS A 1 978 ? -54.189 11.231 59.681 1.00 91.00 978 LYS A N 1
ATOM 8110 C CA . LYS A 1 978 ? -53.437 11.413 60.933 1.00 91.00 978 LYS A CA 1
ATOM 8111 C C . LYS A 1 978 ? -53.813 12.711 61.657 1.00 91.00 978 LYS A C 1
ATOM 8113 O O . LYS A 1 978 ? -53.934 12.705 62.883 1.00 91.00 978 LYS A O 1
ATOM 8118 N N . GLN A 1 979 ? -54.040 13.811 60.941 1.00 90.56 979 GLN A N 1
ATOM 8119 C CA . GLN A 1 979 ? -54.535 15.064 61.523 1.00 90.56 979 GLN A CA 1
ATOM 8120 C C . GLN A 1 979 ? -55.997 14.937 61.974 1.00 90.56 979 GLN A C 1
ATOM 8122 O O . GLN A 1 979 ? -56.341 15.401 63.062 1.00 90.56 979 GLN A O 1
ATOM 8127 N N . GLY A 1 980 ? -56.828 14.216 61.217 1.00 88.44 980 GLY A N 1
ATOM 8128 C CA . GLY A 1 980 ? -58.179 13.811 61.602 1.00 88.44 980 GLY A CA 1
ATOM 8129 C C . GLY A 1 980 ? -58.193 12.942 62.861 1.00 88.44 980 GLY A C 1
ATOM 8130 O O . GLY A 1 980 ? -58.988 13.191 63.765 1.00 88.44 980 GLY A O 1
ATOM 8131 N N . LEU A 1 981 ? -57.257 11.998 62.992 1.00 89.62 981 LEU A N 1
ATOM 8132 C CA . LEU A 1 981 ? -57.067 11.174 64.188 1.00 89.62 981 LEU A CA 1
ATOM 8133 C C . LEU A 1 981 ? -56.632 12.021 65.394 1.00 89.62 981 LEU A C 1
ATOM 8135 O O . LEU A 1 981 ? -57.165 11.849 66.488 1.00 89.62 981 LEU A O 1
ATOM 8139 N N . GLN A 1 982 ? -55.722 12.984 65.211 1.00 89.25 982 GLN A N 1
ATOM 8140 C CA . GLN A 1 982 ? -55.350 13.931 66.270 1.00 89.25 982 GLN A CA 1
ATOM 8141 C C . GLN A 1 982 ? -56.517 14.846 66.669 1.00 89.25 982 GLN A C 1
ATOM 8143 O O . GLN A 1 982 ? -56.688 15.140 67.854 1.00 89.25 982 GLN A O 1
ATOM 8148 N N . ALA A 1 983 ? -57.346 15.280 65.717 1.00 88.44 983 ALA A N 1
ATOM 8149 C CA . ALA A 1 983 ? -58.564 16.034 65.997 1.00 88.44 983 ALA A CA 1
ATOM 8150 C C . ALA A 1 983 ? -59.596 15.175 66.749 1.00 88.44 983 ALA A C 1
ATOM 8152 O O . ALA A 1 983 ? -60.150 15.630 67.747 1.00 88.44 983 ALA A O 1
ATOM 8153 N N . ALA A 1 984 ? -59.792 13.918 66.344 1.00 85.25 984 ALA A N 1
ATOM 8154 C CA . ALA A 1 984 ? -60.656 12.955 67.023 1.00 85.25 984 ALA A CA 1
ATOM 8155 C C . ALA A 1 984 ? -60.155 12.611 68.437 1.00 85.25 984 ALA A C 1
ATOM 8157 O O . ALA A 1 984 ? -60.970 12.493 69.351 1.00 85.25 984 ALA A O 1
ATOM 8158 N N . SER A 1 985 ? -58.836 12.531 68.650 1.00 85.38 985 SER A N 1
ATOM 8159 C CA . SER A 1 985 ? -58.228 12.403 69.981 1.00 85.38 985 SER A CA 1
ATOM 8160 C C . SER A 1 985 ? -58.550 13.627 70.836 1.00 85.38 985 SER A C 1
ATOM 8162 O O . SER A 1 985 ? -59.180 13.480 71.874 1.00 85.38 985 SER A O 1
ATOM 8164 N N . ARG A 1 986 ? -58.255 14.845 70.356 1.00 86.31 986 ARG A N 1
ATOM 8165 C CA . ARG A 1 986 ? -58.554 16.099 71.078 1.00 86.31 986 ARG A CA 1
ATOM 8166 C C . ARG A 1 986 ? -60.044 16.257 71.398 1.00 86.31 986 ARG A C 1
ATOM 8168 O O . ARG A 1 986 ? -60.396 16.740 72.471 1.00 86.31 986 ARG A O 1
ATOM 8175 N N . LEU A 1 987 ? -60.928 15.849 70.485 1.00 85.12 987 LEU A N 1
ATOM 8176 C CA . LEU A 1 987 ? -62.376 15.827 70.709 1.00 85.12 987 LEU A CA 1
ATOM 8177 C C . LEU A 1 987 ? -62.789 14.737 71.708 1.00 85.12 987 LEU A C 1
ATOM 8179 O O . LEU A 1 987 ? -63.724 14.954 72.474 1.00 85.12 987 LEU A O 1
ATOM 8183 N N . SER A 1 988 ? -62.085 13.605 71.752 1.00 88.12 988 SER A N 1
ATOM 8184 C CA . SER A 1 988 ? -62.280 12.562 72.767 1.00 88.12 988 SER A CA 1
ATOM 8185 C C . SER A 1 988 ? -61.827 13.036 74.148 1.00 88.12 988 SER A C 1
ATOM 8187 O O . SER A 1 988 ? -62.581 12.866 75.102 1.00 88.12 988 SER A O 1
ATOM 8189 N N . ASP A 1 989 ? -60.687 13.727 74.248 1.00 88.25 989 ASP A N 1
ATOM 8190 C CA . ASP A 1 989 ? -60.185 14.346 75.483 1.00 88.25 989 ASP A CA 1
ATOM 8191 C C . ASP A 1 989 ? -61.173 15.406 76.008 1.00 88.25 989 ASP A C 1
ATOM 8193 O O . ASP A 1 98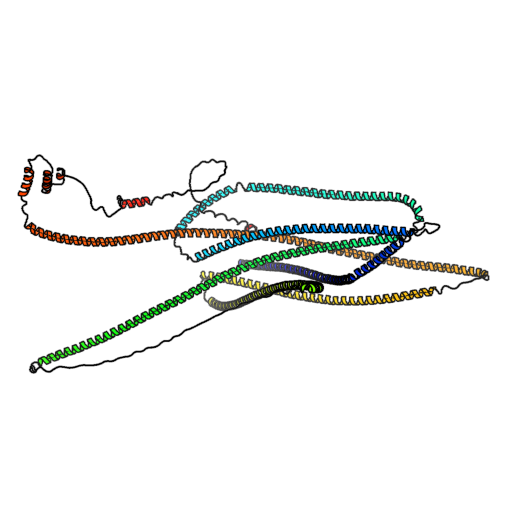9 ? -61.530 15.429 77.190 1.00 88.25 989 ASP A O 1
ATOM 8197 N N . GLN A 1 990 ? -61.683 16.267 75.116 1.00 88.31 990 GLN A N 1
ATOM 8198 C CA . GLN A 1 990 ? -62.723 17.250 75.442 1.00 88.31 990 GLN A CA 1
ATOM 8199 C C . GLN A 1 990 ? -64.044 16.583 75.843 1.00 88.31 990 GLN A C 1
ATOM 8201 O O . GLN A 1 990 ? -64.699 17.036 76.784 1.00 88.31 990 GLN A O 1
ATOM 8206 N N . LEU A 1 991 ? -64.437 15.495 75.175 1.00 88.62 991 LEU A N 1
ATOM 8207 C CA . LEU A 1 991 ? -65.634 14.728 75.511 1.00 88.62 991 LEU A CA 1
ATOM 8208 C C . LEU A 1 991 ? -65.477 13.987 76.844 1.00 88.62 991 LEU A C 1
ATOM 8210 O O . LEU A 1 991 ? -66.450 13.893 77.586 1.00 88.62 991 LEU A O 1
ATOM 8214 N N . GLU A 1 992 ? -64.292 13.485 77.190 1.00 89.56 992 GLU A N 1
ATOM 8215 C CA . GLU A 1 992 ? -64.023 12.891 78.500 1.00 89.56 992 GLU A CA 1
ATOM 8216 C C . GLU A 1 992 ? -64.034 13.956 79.600 1.00 89.56 992 GLU A C 1
ATOM 8218 O O . GLU A 1 992 ? -64.706 13.773 80.616 1.00 89.56 992 GLU A O 1
ATOM 8223 N N . MET A 1 993 ? -63.409 15.114 79.374 1.00 86.62 993 MET A N 1
ATOM 8224 C CA . MET A 1 993 ? -63.488 16.251 80.294 1.00 86.62 993 MET A CA 1
ATOM 8225 C C . MET A 1 993 ? -64.942 16.713 80.490 1.00 86.62 993 MET A C 1
ATOM 8227 O O . MET A 1 993 ? -65.384 16.917 81.622 1.00 86.62 993 MET A O 1
ATOM 8231 N N . SER A 1 994 ? -65.726 16.791 79.411 1.00 84.25 994 SER A N 1
ATOM 8232 C CA . SER A 1 994 ? -67.153 17.131 79.453 1.00 84.25 994 SER A CA 1
ATOM 8233 C C . SER A 1 994 ? -68.002 16.039 80.116 1.00 84.25 994 SER A C 1
ATOM 8235 O O . SER A 1 994 ? -68.924 16.356 80.869 1.00 84.25 994 SER A O 1
ATOM 8237 N N . LYS A 1 995 ? -67.680 14.751 79.928 1.00 89.44 995 LYS A N 1
ATOM 8238 C CA . LYS A 1 995 ? -68.289 13.628 80.666 1.00 89.44 995 LYS A CA 1
ATOM 8239 C C . LYS A 1 995 ? -67.966 13.716 82.155 1.00 89.44 995 LYS A C 1
ATOM 8241 O O . LYS A 1 995 ? -68.870 13.545 82.963 1.00 89.44 995 LYS A O 1
ATOM 8246 N N . LYS A 1 996 ? -66.725 14.034 82.532 1.00 88.44 996 LYS A N 1
ATOM 8247 C CA . LYS A 1 996 ? -66.287 14.213 83.925 1.00 88.44 996 LYS A CA 1
ATOM 8248 C C . LYS A 1 996 ? -66.988 15.400 84.590 1.00 88.44 996 LYS A C 1
ATOM 8250 O O . LYS A 1 996 ? -67.493 15.258 85.699 1.00 88.44 996 LYS A O 1
ATOM 8255 N N . GLN A 1 997 ? -67.122 16.524 83.883 1.00 85.50 997 GLN A N 1
ATOM 8256 C CA . GLN A 1 997 ? -67.948 17.659 84.309 1.00 85.50 997 GLN A CA 1
ATOM 8257 C C . GLN A 1 997 ? -69.428 17.267 84.437 1.00 85.50 997 GLN A C 1
ATOM 8259 O O . GLN A 1 997 ? -70.048 17.574 85.448 1.00 85.50 997 GLN A O 1
ATOM 8264 N N . ASN A 1 998 ? -69.990 16.520 83.480 1.00 81.06 998 ASN A N 1
ATOM 8265 C CA . ASN A 1 998 ? -71.361 16.003 83.564 1.00 81.06 998 ASN A CA 1
ATOM 8266 C C . ASN A 1 998 ? -71.559 15.009 84.718 1.00 81.06 998 ASN A C 1
ATOM 8268 O O . ASN A 1 998 ? -72.638 14.985 85.298 1.00 81.06 998 ASN A O 1
ATOM 8272 N N . MET A 1 999 ? -70.559 14.194 85.066 1.00 86.81 999 MET A N 1
ATOM 8273 C CA . MET A 1 999 ? -70.613 13.330 86.248 1.00 86.81 999 MET A CA 1
ATOM 8274 C C . MET A 1 999 ? -70.580 14.164 87.527 1.00 86.81 999 MET A C 1
ATOM 8276 O O . MET A 1 999 ? -71.446 13.967 88.365 1.00 86.81 999 MET A O 1
ATOM 8280 N N . SER A 1 1000 ? -69.687 15.155 87.630 1.00 86.44 1000 SER A N 1
ATOM 8281 C CA . SER A 1 1000 ? -69.638 16.087 88.767 1.00 86.44 1000 SER A CA 1
ATOM 8282 C C . SER A 1 1000 ? -70.943 16.875 88.934 1.00 86.44 1000 SER A C 1
ATOM 8284 O O . SER A 1 1000 ? -71.437 17.008 90.047 1.00 86.44 1000 SER A O 1
ATOM 8286 N N . LEU A 1 1001 ? -71.534 17.363 87.838 1.00 85.50 1001 LEU A N 1
ATOM 8287 C CA . LEU A 1 1001 ? -72.814 18.078 87.849 1.00 85.50 1001 LEU A CA 1
ATOM 8288 C C . LEU A 1 1001 ? -73.991 17.143 88.147 1.00 85.50 1001 LEU A C 1
ATOM 8290 O O . LEU A 1 1001 ? -74.922 17.545 88.834 1.00 85.50 1001 LEU A O 1
ATOM 8294 N N . LYS A 1 1002 ? -73.966 15.887 87.682 1.00 88.06 1002 LYS A N 1
ATOM 8295 C CA . LYS A 1 1002 ? -74.957 14.876 88.086 1.00 88.06 1002 LYS A CA 1
ATOM 8296 C C . LYS A 1 1002 ? -74.818 14.513 89.558 1.00 88.06 1002 LYS A C 1
ATOM 8298 O O . LYS A 1 1002 ? -75.834 14.362 90.222 1.00 88.06 1002 LYS A O 1
ATOM 8303 N N . GLU A 1 1003 ? -73.599 14.402 90.071 1.00 87.88 1003 GLU A N 1
ATOM 8304 C CA . GLU A 1 1003 ? -73.341 14.143 91.482 1.00 87.88 1003 GLU A CA 1
ATOM 8305 C C . GLU A 1 1003 ? -73.832 15.318 92.337 1.00 87.88 1003 GLU A C 1
ATOM 8307 O O . GLU A 1 1003 ? -74.621 15.104 93.255 1.00 87.88 1003 GLU A O 1
ATOM 8312 N N . GLU A 1 1004 ? -73.504 16.559 91.965 1.00 86.25 1004 GLU A N 1
ATOM 8313 C CA . GLU A 1 1004 ? -74.050 17.771 92.587 1.00 86.25 1004 GLU A CA 1
ATOM 8314 C C . GLU A 1 1004 ? -75.583 17.817 92.507 1.00 86.25 1004 GLU A C 1
ATOM 8316 O O . GLU A 1 1004 ? -76.230 18.067 93.519 1.00 86.25 1004 GLU A O 1
ATOM 8321 N N . VAL A 1 1005 ? -76.191 17.483 91.362 1.00 83.75 1005 VAL A N 1
ATOM 8322 C CA . VAL A 1 1005 ? -77.652 17.356 91.232 1.00 83.75 1005 VAL A CA 1
ATOM 8323 C C . VAL A 1 1005 ? -78.202 16.263 92.150 1.00 83.75 1005 VAL A C 1
ATOM 8325 O O . VAL A 1 1005 ? -79.221 16.498 92.789 1.00 83.75 1005 VAL A O 1
ATOM 8328 N N . THR A 1 1006 ? -77.542 15.111 92.312 1.00 84.12 1006 THR A N 1
ATOM 8329 C CA . THR A 1 1006 ? -77.991 14.092 93.280 1.00 84.12 1006 THR A CA 1
ATOM 8330 C C . THR A 1 1006 ? -77.806 14.534 94.730 1.00 84.12 1006 THR A C 1
ATOM 8332 O O . THR A 1 1006 ? -78.673 14.243 95.548 1.00 84.12 1006 THR A O 1
ATOM 8335 N N . GLN A 1 1007 ? -76.760 15.296 95.066 1.00 85.69 1007 GLN A N 1
ATOM 8336 C CA . GLN A 1 1007 ? -76.587 15.886 96.398 1.00 85.69 1007 GLN A CA 1
ATOM 8337 C C . GLN A 1 1007 ? -77.638 16.973 96.667 1.00 85.69 1007 GLN A C 1
ATOM 8339 O O . GLN A 1 1007 ? -78.213 17.024 97.753 1.00 85.69 1007 GLN A O 1
ATOM 8344 N N . LEU A 1 1008 ? -77.941 17.816 95.677 1.00 82.31 1008 LEU A N 1
ATOM 8345 C CA . LEU A 1 1008 ? -79.017 18.802 95.733 1.00 82.31 1008 LEU A CA 1
ATOM 8346 C C . LEU A 1 1008 ? -80.384 18.123 95.823 1.00 82.31 1008 LEU A C 1
ATOM 8348 O O . LEU A 1 1008 ? -81.209 18.577 96.602 1.00 82.31 1008 LEU A O 1
ATOM 8352 N N . GLN A 1 1009 ? -80.615 17.016 95.118 1.00 84.12 1009 GLN A N 1
ATOM 8353 C CA . GLN A 1 1009 ? -81.870 16.264 95.163 1.00 84.12 1009 GLN A CA 1
ATOM 8354 C C . GLN A 1 1009 ? -82.008 15.430 96.448 1.00 84.12 1009 GLN A C 1
ATOM 8356 O O . GLN A 1 1009 ? -83.116 15.272 96.949 1.00 84.12 1009 GLN A O 1
ATOM 8361 N N . GLN A 1 1010 ? -80.906 14.980 97.060 1.00 83.56 1010 GLN A N 1
ATOM 8362 C CA . GLN A 1 1010 ? -80.896 14.437 98.424 1.00 83.56 1010 GLN A CA 1
ATOM 8363 C C . GLN A 1 1010 ? -81.183 15.527 99.465 1.00 83.56 1010 GLN A C 1
ATOM 8365 O O . GLN A 1 1010 ? -82.002 15.309 100.354 1.00 83.56 1010 GLN A O 1
ATOM 8370 N N . ARG A 1 1011 ? -80.566 16.713 99.348 1.00 82.88 1011 ARG A N 1
ATOM 8371 C CA . ARG A 1 1011 ? -80.864 17.876 100.206 1.00 82.88 1011 ARG A CA 1
ATOM 8372 C C . ARG A 1 1011 ? -82.304 18.348 100.034 1.00 82.88 1011 ARG A C 1
ATOM 8374 O O . ARG A 1 1011 ? -82.946 18.664 101.027 1.00 82.88 1011 ARG A O 1
ATOM 8381 N N . LEU A 1 1012 ? -82.816 18.352 98.806 1.00 78.56 1012 LEU A N 1
ATOM 8382 C CA . LEU A 1 1012 ? -84.193 18.705 98.483 1.00 78.56 1012 LEU A CA 1
ATOM 8383 C C . LEU A 1 1012 ? -85.148 17.641 99.025 1.00 78.56 1012 LEU A C 1
ATOM 8385 O O . LEU A 1 1012 ? -86.085 18.018 99.700 1.00 78.56 1012 LEU A O 1
ATOM 8389 N N . SER A 1 1013 ? -84.861 16.342 98.895 1.00 79.88 1013 SER A N 1
ATOM 8390 C CA . SER A 1 1013 ? -85.668 15.277 99.516 1.00 79.88 1013 SER A CA 1
ATOM 8391 C C . SER A 1 1013 ? -85.618 15.298 101.055 1.00 79.88 1013 SER A C 1
ATOM 8393 O O . SER A 1 1013 ? -86.606 14.992 101.721 1.00 79.88 1013 SER A O 1
ATOM 8395 N N . ALA A 1 1014 ? -84.493 15.699 101.655 1.00 79.81 1014 ALA A N 1
ATOM 8396 C CA . ALA A 1 1014 ? -84.390 15.923 103.098 1.00 79.81 1014 ALA A CA 1
ATOM 8397 C C . ALA A 1 1014 ? -85.176 17.173 103.541 1.00 79.81 1014 ALA A C 1
ATOM 8399 O O . ALA A 1 1014 ? -85.844 17.145 104.574 1.00 79.81 1014 ALA A O 1
ATOM 8400 N N . ALA A 1 1015 ? -85.148 18.243 102.743 1.00 73.44 1015 ALA A N 1
ATOM 8401 C CA . ALA A 1 1015 ? -85.947 19.445 102.956 1.00 73.44 1015 ALA A CA 1
ATOM 8402 C C . ALA A 1 1015 ? -87.444 19.205 102.696 1.00 73.44 1015 ALA A C 1
ATOM 8404 O O . ALA A 1 1015 ? -88.257 19.763 103.416 1.00 73.44 1015 ALA A O 1
ATOM 8405 N N . GLU A 1 1016 ? -87.812 18.345 101.744 1.00 75.19 1016 GLU A N 1
ATOM 8406 C CA . GLU A 1 1016 ? -89.178 17.881 101.478 1.00 75.19 1016 GLU A CA 1
ATOM 8407 C C . GLU A 1 1016 ? -89.697 17.019 102.622 1.00 75.19 1016 GLU A C 1
ATOM 8409 O O . GLU A 1 1016 ? -90.835 17.206 103.023 1.00 75.19 1016 GLU A O 1
ATOM 8414 N N . LYS A 1 1017 ? -88.878 16.130 103.201 1.00 74.69 1017 LYS A N 1
ATOM 8415 C CA . LYS A 1 1017 ? -89.247 15.399 104.426 1.00 74.69 1017 LYS A CA 1
ATOM 8416 C C . LYS A 1 1017 ? -89.444 16.351 105.602 1.00 74.69 1017 LYS A C 1
ATOM 8418 O O . LYS A 1 1017 ? -90.485 16.300 106.238 1.00 74.69 1017 LYS A O 1
ATOM 8423 N N . SER A 1 1018 ? -88.516 17.285 105.817 1.00 70.50 1018 SER A N 1
ATOM 8424 C CA . SER A 1 1018 ? -88.657 18.330 106.842 1.00 70.50 1018 SER A CA 1
ATOM 8425 C C . SER A 1 1018 ? -89.886 19.227 106.601 1.00 70.50 1018 SER A C 1
ATOM 8427 O O . SER A 1 1018 ? -90.595 19.584 107.538 1.00 70.50 1018 SER A O 1
ATOM 8429 N N . LEU A 1 1019 ? -90.209 19.535 105.339 1.00 61.56 1019 LEU A N 1
ATOM 8430 C CA . LEU A 1 1019 ? -91.447 20.218 104.961 1.00 61.56 1019 LEU A CA 1
ATOM 8431 C C . LEU A 1 1019 ? -92.671 19.336 105.187 1.00 61.56 1019 LEU A C 1
ATOM 8433 O O . LEU A 1 1019 ? -93.666 19.843 105.671 1.00 61.56 1019 LEU A O 1
ATOM 8437 N N . GLN A 1 1020 ? -92.624 18.038 104.904 1.00 63.75 1020 GLN A N 1
ATOM 8438 C CA . GLN A 1 1020 ? -93.732 17.111 105.123 1.00 63.75 1020 GLN A CA 1
ATOM 8439 C C . GLN A 1 1020 ? -94.002 16.903 106.623 1.00 63.75 1020 GLN A C 1
ATOM 8441 O O . GLN A 1 1020 ? -95.163 16.841 107.029 1.00 63.75 1020 GLN A O 1
ATOM 8446 N N . ASP A 1 1021 ? -92.962 16.907 107.458 1.00 63.41 1021 ASP A N 1
ATOM 8447 C CA . ASP A 1 1021 ? -93.053 16.911 108.923 1.00 63.41 1021 ASP A CA 1
ATOM 8448 C C . ASP A 1 1021 ? -93.636 18.236 109.471 1.00 63.41 1021 ASP A C 1
ATOM 8450 O O . ASP A 1 1021 ? -94.297 18.239 110.509 1.00 63.41 1021 ASP A O 1
ATOM 8454 N N . MET A 1 1022 ? -93.470 19.360 108.757 1.00 54.75 1022 MET A N 1
ATOM 8455 C CA . MET A 1 1022 ? -94.113 20.649 109.075 1.00 54.75 1022 MET A CA 1
ATOM 8456 C C . MET A 1 1022 ? -95.551 20.752 108.523 1.00 54.75 1022 MET A C 1
ATOM 8458 O O . MET A 1 1022 ? -96.476 21.132 109.238 1.00 54.75 1022 MET A O 1
ATOM 8462 N N . THR A 1 1023 ? -95.789 20.372 107.268 1.00 55.03 1023 THR A N 1
ATOM 8463 C CA . THR A 1 1023 ? -97.094 20.423 106.586 1.00 55.03 1023 THR A CA 1
ATOM 8464 C C . THR A 1 1023 ? -98.076 19.396 107.151 1.00 55.03 1023 THR A C 1
ATOM 8466 O O . THR A 1 1023 ? -99.275 19.656 107.196 1.00 55.03 1023 THR A O 1
ATOM 8469 N N . SER A 1 1024 ? -97.598 18.267 107.683 1.00 53.59 1024 SER A N 1
ATOM 8470 C CA . SER A 1 1024 ? -98.443 17.352 108.466 1.00 53.59 1024 SER A CA 1
ATOM 8471 C C . SER A 1 1024 ? -98.896 17.939 109.814 1.00 53.59 1024 SER A C 1
ATOM 8473 O O . SER A 1 1024 ? -99.860 17.434 110.391 1.00 53.59 1024 SER A O 1
ATOM 8475 N N . GLN A 1 1025 ? -98.285 19.037 110.283 1.00 49.12 1025 GLN A N 1
ATOM 8476 C CA . GLN A 1 1025 ? -98.789 19.843 111.402 1.00 49.12 1025 GLN A CA 1
ATOM 8477 C C . GLN A 1 1025 ? -99.678 21.016 110.940 1.00 49.12 1025 GLN A C 1
ATOM 8479 O O . GLN A 1 1025 ? -100.577 21.411 111.685 1.00 49.12 1025 GLN A O 1
ATOM 8484 N N . THR A 1 1026 ? -99.508 21.531 109.711 1.00 47.22 1026 THR A N 1
ATOM 8485 C CA . THR A 1 1026 ? -100.392 22.552 109.106 1.00 47.22 1026 THR A CA 1
ATOM 8486 C C . THR A 1 1026 ? -100.555 22.419 107.578 1.00 47.22 1026 THR A C 1
ATOM 8488 O O . THR A 1 1026 ? -99.700 22.875 106.822 1.00 47.22 1026 THR A O 1
ATOM 8491 N N . ASP A 1 1027 ? -101.691 21.906 107.100 1.00 41.06 1027 ASP A N 1
ATOM 8492 C CA . ASP A 1 1027 ? -102.810 22.745 106.621 1.00 41.06 1027 ASP A CA 1
ATOM 8493 C C . ASP A 1 1027 ? -104.056 21.883 106.337 1.00 41.06 1027 ASP A C 1
ATOM 8495 O O . ASP A 1 1027 ? -104.081 21.015 105.467 1.00 41.06 1027 ASP A O 1
ATOM 8499 N N . GLY A 1 1028 ? -105.119 22.164 107.088 1.00 46.75 1028 GLY A N 1
ATOM 8500 C CA . GLY A 1 1028 ? -106.452 21.617 106.874 1.00 46.75 1028 GLY A CA 1
ATOM 8501 C C . GLY A 1 1028 ? -107.543 22.685 106.951 1.00 46.75 1028 GLY A C 1
ATOM 8502 O O . GLY A 1 1028 ? -108.578 22.406 107.559 1.00 46.75 1028 GLY A O 1
ATOM 8503 N N . LYS A 1 1029 ? -107.319 23.899 106.409 1.00 54.91 1029 LYS A N 1
ATOM 8504 C CA . LYS A 1 1029 ? -108.346 24.924 106.098 1.00 54.91 1029 LYS A CA 1
ATOM 8505 C C . LYS A 1 1029 ? -107.802 26.056 105.202 1.00 54.91 1029 LYS A C 1
ATOM 8507 O O . LYS A 1 1029 ? -107.382 27.101 105.694 1.00 54.91 1029 LYS A O 1
ATOM 8512 N N . ILE A 1 1030 ? -108.028 25.937 103.892 1.00 54.97 1030 ILE A N 1
ATOM 8513 C CA . ILE A 1 1030 ? -108.066 27.104 102.993 1.00 54.97 1030 ILE A CA 1
ATOM 8514 C C . ILE A 1 1030 ? -109.227 28.013 103.436 1.00 54.97 1030 ILE A C 1
ATOM 8516 O O . ILE A 1 1030 ? -110.390 27.595 103.433 1.00 54.97 1030 ILE A O 1
ATOM 8520 N N . ASP A 1 1031 ? -108.925 29.244 103.856 1.00 56.53 1031 ASP A N 1
ATOM 8521 C CA . ASP A 1 1031 ? -109.908 30.102 104.522 1.00 56.53 1031 ASP A CA 1
ATOM 8522 C C . ASP A 1 1031 ? -110.875 30.803 103.544 1.00 56.53 1031 ASP A C 1
ATOM 8524 O O . ASP A 1 1031 ? -110.490 31.506 102.604 1.00 56.53 1031 ASP A O 1
ATOM 8528 N N . LYS A 1 1032 ? -112.177 30.676 103.829 1.00 58.09 1032 LYS A N 1
ATOM 8529 C CA . LYS A 1 1032 ? -113.268 31.341 103.101 1.00 58.09 1032 LYS A CA 1
ATOM 8530 C C . LYS A 1 1032 ? -113.209 32.869 103.196 1.00 58.09 1032 LYS A C 1
ATOM 8532 O O . LYS A 1 1032 ? -113.834 33.533 102.364 1.00 58.09 1032 LYS A O 1
ATOM 8537 N N . SER A 1 1033 ? -112.495 33.436 104.173 1.00 58.44 1033 SER A N 1
ATOM 8538 C CA . SER A 1 1033 ? -112.297 34.889 104.282 1.00 58.44 1033 SER A CA 1
ATOM 8539 C C . SER A 1 1033 ? -111.590 35.480 103.052 1.00 58.44 1033 SER A C 1
ATOM 8541 O O . SER A 1 1033 ? -111.994 36.542 102.567 1.00 58.44 1033 SER A O 1
ATOM 8543 N N . LEU A 1 1034 ? -110.604 34.769 102.492 1.00 61.47 1034 LEU A N 1
ATOM 8544 C CA . LEU A 1 1034 ? -109.759 35.260 101.403 1.00 61.47 1034 LEU A CA 1
ATOM 8545 C C . LEU A 1 1034 ? -110.546 35.354 100.089 1.00 61.47 1034 LEU A C 1
ATOM 8547 O O . LEU A 1 1034 ? -110.626 36.420 99.479 1.00 61.47 1034 LEU A O 1
ATOM 8551 N N . ILE A 1 1035 ? -111.231 34.267 99.715 1.00 61.72 1035 ILE A N 1
ATOM 8552 C CA . ILE A 1 1035 ? -112.081 34.193 98.514 1.00 61.72 1035 ILE A CA 1
ATOM 8553 C C . ILE A 1 1035 ? -113.194 35.250 98.576 1.00 61.72 1035 ILE A C 1
ATOM 8555 O O . ILE A 1 1035 ? -113.463 35.943 97.593 1.00 61.72 1035 ILE A O 1
ATOM 8559 N N . ARG A 1 1036 ? -113.814 35.430 99.752 1.00 62.16 1036 ARG A N 1
ATOM 8560 C CA . ARG A 1 1036 ? -114.844 36.458 99.951 1.00 62.16 1036 ARG A CA 1
ATOM 8561 C C . ARG A 1 1036 ? -114.275 37.869 99.788 1.00 62.16 1036 ARG A C 1
ATOM 8563 O O . ARG A 1 1036 ? -114.943 38.711 99.198 1.00 62.16 1036 ARG A O 1
ATOM 8570 N N . SER A 1 1037 ? -113.052 38.111 100.256 1.00 60.97 1037 SER A N 1
ATOM 8571 C CA . SER A 1 1037 ? -112.385 39.413 100.153 1.00 60.97 1037 SER A CA 1
ATOM 8572 C C . SER A 1 1037 ? -111.992 39.767 98.714 1.00 60.97 1037 SER A C 1
ATOM 8574 O O . SER A 1 1037 ? -112.206 40.909 98.315 1.00 60.97 1037 SER A O 1
ATOM 8576 N N . LEU A 1 1038 ? -111.518 38.813 97.896 1.00 65.19 1038 LEU A N 1
ATOM 8577 C CA . LEU A 1 1038 ? -111.255 39.073 96.469 1.00 65.19 1038 LEU A CA 1
ATOM 8578 C C . LEU A 1 1038 ? -112.544 39.405 95.695 1.00 65.19 1038 LEU A C 1
ATOM 8580 O O . LEU A 1 1038 ? -112.566 40.362 94.921 1.00 65.19 1038 LEU A O 1
ATOM 8584 N N . ILE A 1 1039 ? -113.632 38.659 95.923 1.00 62.56 1039 ILE A N 1
ATOM 8585 C CA . ILE A 1 1039 ? -114.917 38.892 95.235 1.00 62.56 1039 ILE A CA 1
ATOM 8586 C C . ILE A 1 1039 ? -115.548 40.224 95.672 1.00 62.56 1039 ILE A C 1
ATOM 8588 O O . ILE A 1 1039 ? -116.059 40.969 94.834 1.00 62.56 1039 ILE A O 1
ATOM 8592 N N . VAL A 1 1040 ? -115.480 40.564 96.964 1.00 62.41 1040 VAL A N 1
ATOM 8593 C CA . VAL A 1 1040 ? -115.927 41.875 97.462 1.00 62.41 1040 VAL A CA 1
ATOM 8594 C C . VAL A 1 1040 ? -115.046 42.995 96.905 1.00 62.41 1040 VAL A C 1
ATOM 8596 O O . VAL A 1 1040 ? -115.591 43.989 96.446 1.00 62.41 1040 VAL A O 1
ATOM 8599 N N . GLY A 1 1041 ? -113.722 42.828 96.835 1.00 61.44 1041 GLY A N 1
ATOM 8600 C CA . GLY A 1 1041 ? -112.821 43.807 96.215 1.00 61.44 1041 GLY A CA 1
ATOM 8601 C C . GLY A 1 1041 ? -113.156 44.094 94.746 1.00 61.44 1041 GLY A C 1
ATOM 8602 O O . GLY A 1 1041 ? -113.185 45.254 94.337 1.00 61.44 1041 GLY A O 1
ATOM 8603 N N . PHE A 1 1042 ? -113.495 43.058 93.972 1.00 63.62 1042 PHE A N 1
ATOM 8604 C CA . PHE A 1 1042 ? -113.934 43.206 92.581 1.00 63.62 1042 PHE A CA 1
ATOM 8605 C C . PHE A 1 1042 ? -115.252 43.995 92.461 1.00 63.62 1042 PHE A C 1
ATOM 8607 O O . PHE A 1 1042 ? -115.353 44.909 91.644 1.00 63.62 1042 PHE A O 1
ATOM 8614 N N . LEU A 1 1043 ? -116.253 43.690 93.296 1.00 60.03 1043 LEU A N 1
ATOM 8615 C CA . LEU A 1 1043 ? -117.572 44.338 93.241 1.00 60.03 1043 LEU A CA 1
ATOM 8616 C C . LEU A 1 1043 ? -117.592 45.746 93.867 1.00 60.03 1043 LEU A C 1
ATOM 8618 O O . LEU A 1 1043 ? -118.279 46.635 93.366 1.00 60.03 1043 LEU A O 1
ATOM 8622 N N . SER A 1 1044 ? -116.816 45.988 94.926 1.00 56.97 1044 SER A N 1
ATOM 8623 C CA . SER A 1 1044 ? -116.735 47.287 95.614 1.00 56.97 1044 SER A CA 1
ATOM 8624 C C . SER A 1 1044 ? -115.916 48.344 94.861 1.00 56.97 1044 SER A C 1
ATOM 8626 O O . SER A 1 1044 ? -115.960 49.512 95.234 1.00 56.97 1044 SER A O 1
ATOM 8628 N N . SER A 1 1045 ? -115.237 47.981 93.766 1.00 54.16 1045 SER A N 1
ATOM 8629 C CA . SER A 1 1045 ? -114.619 48.937 92.830 1.00 54.16 1045 SER A CA 1
ATOM 8630 C C . SER A 1 1045 ? -115.645 49.775 92.038 1.00 54.16 1045 SER A C 1
ATOM 8632 O O . SER A 1 1045 ? -115.259 50.718 91.346 1.00 54.16 1045 SER A O 1
ATOM 8634 N N . GLY A 1 1046 ? -116.935 49.432 92.079 1.00 45.03 1046 GLY A N 1
ATOM 8635 C CA . GLY A 1 1046 ? -117.963 49.988 91.197 1.00 45.03 1046 GLY A CA 1
ATOM 8636 C C . GLY A 1 1046 ? -118.535 51.360 91.579 1.00 45.03 1046 GLY A C 1
ATOM 8637 O O . GLY A 1 1046 ? -119.743 51.436 91.782 1.00 45.03 1046 GLY A O 1
ATOM 8638 N N . ASN A 1 1047 ? -117.731 52.438 91.627 1.00 47.31 1047 ASN A N 1
ATOM 8639 C CA . ASN A 1 1047 ? -118.272 53.812 91.499 1.00 47.31 1047 ASN A CA 1
ATOM 8640 C C . ASN A 1 1047 ? -117.284 54.916 91.030 1.00 47.31 1047 ASN A C 1
ATOM 8642 O O . ASN A 1 1047 ? -117.309 56.032 91.551 1.00 47.31 1047 ASN A O 1
ATOM 8646 N N . THR A 1 1048 ? -116.428 54.661 90.035 1.00 41.97 1048 THR A N 1
ATOM 8647 C CA . THR A 1 1048 ? -115.750 55.737 89.276 1.00 41.97 1048 THR A CA 1
ATOM 8648 C C . THR A 1 1048 ? -115.643 55.390 87.789 1.00 41.97 1048 THR A C 1
ATOM 8650 O O . THR A 1 1048 ? -115.346 54.260 87.408 1.00 41.97 1048 THR A O 1
ATOM 8653 N N . ASN A 1 1049 ? -115.900 56.374 86.921 1.00 52.22 1049 ASN A N 1
ATOM 8654 C CA . ASN A 1 1049 ? -116.017 56.172 85.472 1.00 52.22 1049 ASN A CA 1
ATOM 8655 C C . ASN A 1 1049 ? -114.651 56.123 84.767 1.00 52.22 1049 ASN A C 1
ATOM 8657 O O . ASN A 1 1049 ? -114.281 57.055 84.055 1.00 52.22 1049 ASN A O 1
ATOM 8661 N N . ASN A 1 1050 ? -113.898 55.035 84.947 1.00 47.28 1050 ASN A N 1
ATOM 8662 C CA . ASN A 1 1050 ? -112.730 54.746 84.112 1.00 47.28 1050 ASN A CA 1
ATOM 8663 C C . ASN A 1 1050 ? -112.445 53.233 84.048 1.00 47.28 1050 ASN A C 1
ATOM 8665 O O . ASN A 1 1050 ? -111.818 52.670 84.942 1.00 47.28 1050 ASN A O 1
ATOM 8669 N N . TRP A 1 1051 ? -112.915 52.555 82.995 1.00 56.59 1051 TRP A N 1
ATOM 8670 C CA . TRP A 1 1051 ? -112.752 51.101 82.833 1.00 56.59 1051 TRP A CA 1
ATOM 8671 C C . TRP A 1 1051 ? -111.356 50.756 82.287 1.00 56.59 1051 TRP A C 1
ATOM 8673 O O . TRP A 1 1051 ? -111.191 50.390 81.125 1.00 56.59 1051 TRP A O 1
ATOM 8683 N N . ASN A 1 1052 ? -110.327 50.957 83.116 1.00 54.66 1052 ASN A N 1
ATOM 8684 C CA . ASN A 1 1052 ? -108.922 50.903 82.711 1.00 54.66 1052 ASN A CA 1
ATOM 8685 C C . ASN A 1 1052 ? -108.033 50.156 83.719 1.00 54.66 1052 ASN A C 1
ATOM 8687 O O . ASN A 1 1052 ? -108.144 50.365 84.921 1.00 54.66 1052 ASN A O 1
ATOM 8691 N N . LYS A 1 1053 ? -107.122 49.326 83.182 1.00 55.72 1053 LYS A N 1
ATOM 8692 C CA . LYS A 1 1053 ? -106.027 48.557 83.825 1.00 55.72 1053 LYS A CA 1
ATOM 8693 C C . LYS A 1 1053 ? -106.314 47.755 85.103 1.00 55.72 1053 LYS A C 1
ATOM 8695 O O . LYS A 1 1053 ? -106.079 46.549 85.086 1.00 55.72 1053 LYS A O 1
ATOM 8700 N N . ASP A 1 1054 ? -106.775 48.358 86.185 1.00 59.41 1054 ASP A N 1
ATOM 8701 C CA . ASP A 1 1054 ? -106.624 47.776 87.526 1.00 59.41 1054 ASP A CA 1
ATOM 8702 C C . ASP A 1 1054 ? -107.605 46.618 87.757 1.00 59.41 1054 ASP A C 1
ATOM 8704 O O . ASP A 1 1054 ? -107.221 45.562 88.260 1.00 59.41 1054 ASP A O 1
ATOM 8708 N N . GLN A 1 1055 ? -108.833 46.728 87.233 1.00 59.03 1055 GLN A N 1
ATOM 8709 C CA . GLN A 1 1055 ? -109.775 45.601 87.174 1.00 59.03 1055 GLN A CA 1
ATOM 8710 C C . GLN A 1 1055 ? -109.242 44.436 86.318 1.00 59.03 1055 GLN A C 1
ATOM 8712 O O . GLN A 1 1055 ? -109.505 43.280 86.633 1.00 59.03 1055 GLN A O 1
ATOM 8717 N N . ASN A 1 1056 ? -108.434 44.711 85.286 1.00 59.59 1056 ASN A N 1
ATOM 8718 C CA . ASN A 1 1056 ? -107.790 43.679 84.463 1.00 59.59 1056 ASN A CA 1
ATOM 8719 C C . ASN A 1 1056 ? -106.584 43.029 85.167 1.00 59.59 1056 ASN A C 1
ATOM 8721 O O . ASN A 1 1056 ? -106.309 41.852 84.932 1.00 59.59 1056 ASN A O 1
ATOM 8725 N N . GLN A 1 1057 ? -105.882 43.746 86.049 1.00 62.16 1057 GLN A N 1
ATOM 8726 C CA . GLN A 1 1057 ? -104.859 43.150 86.915 1.00 62.16 1057 GLN A CA 1
ATOM 8727 C C . GLN A 1 1057 ? -105.492 42.286 88.013 1.00 62.16 1057 GLN A C 1
ATOM 8729 O O . GLN A 1 1057 ? -105.056 41.154 88.214 1.00 62.16 1057 GLN A O 1
ATOM 8734 N N . LEU A 1 1058 ? -106.573 42.757 88.646 1.00 63.12 1058 LEU A N 1
ATOM 8735 C CA . LEU A 1 1058 ? -107.315 41.976 89.638 1.00 63.12 1058 LEU A CA 1
ATOM 8736 C C . LEU A 1 1058 ? -107.952 40.720 89.015 1.00 63.12 1058 LEU A C 1
ATOM 8738 O O . LEU A 1 1058 ? -107.880 39.645 89.602 1.00 63.12 1058 LEU A O 1
ATOM 8742 N N . LEU A 1 1059 ? -108.498 40.819 87.796 1.00 62.06 1059 LEU A N 1
ATOM 8743 C CA . LEU A 1 1059 ? -109.029 39.669 87.055 1.00 62.06 1059 LEU A CA 1
ATOM 8744 C C . LEU A 1 1059 ? -107.932 38.652 86.689 1.00 62.06 1059 LEU A C 1
ATOM 8746 O O . LEU A 1 1059 ? -108.180 37.449 86.739 1.00 62.06 1059 LEU A O 1
ATOM 8750 N N . LYS A 1 1060 ? -106.708 39.113 86.384 1.00 63.47 1060 LYS A N 1
ATOM 8751 C CA . LYS A 1 1060 ? -105.533 38.237 86.231 1.00 63.47 1060 LYS A CA 1
ATOM 8752 C C . LYS A 1 1060 ? -105.202 37.504 87.529 1.00 63.47 1060 LYS A C 1
ATOM 8754 O O . LYS A 1 1060 ? -105.044 36.290 87.491 1.00 63.47 1060 LYS A O 1
ATOM 8759 N N . LEU A 1 1061 ? -105.165 38.224 88.653 1.00 63.69 1061 LEU A N 1
ATOM 8760 C CA . LEU A 1 1061 ? -104.889 37.654 89.974 1.00 63.69 1061 LEU A CA 1
ATOM 8761 C C . LEU A 1 1061 ? -105.929 36.586 90.358 1.00 63.69 1061 LEU A C 1
ATOM 8763 O O . LEU A 1 1061 ? -105.567 35.503 90.808 1.00 63.69 1061 LEU A O 1
ATOM 8767 N N . ILE A 1 1062 ? -107.214 36.864 90.112 1.00 64.38 1062 ILE A N 1
ATOM 8768 C CA . ILE A 1 1062 ? -108.325 35.924 90.328 1.00 64.38 1062 ILE A CA 1
ATOM 8769 C C . ILE A 1 1062 ? -108.169 34.675 89.445 1.00 64.38 1062 ILE A C 1
ATOM 8771 O O . ILE A 1 1062 ? -108.306 33.565 89.951 1.00 64.38 1062 ILE A O 1
ATOM 8775 N N . ALA A 1 1063 ? -107.833 34.828 88.159 1.00 61.00 1063 ALA A N 1
ATOM 8776 C CA . ALA A 1 1063 ? -107.644 33.698 87.244 1.00 61.00 1063 ALA A CA 1
ATOM 8777 C C . ALA A 1 1063 ? -106.461 32.787 87.637 1.00 61.00 1063 ALA A C 1
ATOM 8779 O O . ALA A 1 1063 ? -106.550 31.576 87.457 1.00 61.00 1063 ALA A O 1
ATOM 8780 N N . THR A 1 1064 ? -105.387 33.348 88.210 1.00 65.50 1064 THR A N 1
ATOM 8781 C CA . THR A 1 1064 ? -104.240 32.581 88.742 1.00 65.50 1064 THR A CA 1
ATOM 8782 C C . THR A 1 1064 ? -104.465 31.977 90.130 1.00 65.50 1064 THR A C 1
ATOM 8784 O O . THR A 1 1064 ? -103.693 31.123 90.540 1.00 65.50 1064 THR A O 1
ATOM 8787 N N . VAL A 1 1065 ? -105.491 32.413 90.869 1.00 64.50 1065 VAL A N 1
ATOM 8788 C CA . VAL A 1 1065 ? -105.856 31.871 92.199 1.00 64.50 1065 VAL A CA 1
ATOM 8789 C C . VAL A 1 1065 ? -107.014 30.857 92.103 1.00 64.50 1065 VAL A C 1
ATOM 8791 O O . VAL A 1 1065 ? -107.363 30.208 93.086 1.00 64.50 1065 VAL A O 1
ATOM 8794 N N . LEU A 1 1066 ? -107.601 30.692 90.912 1.00 61.25 1066 LEU A N 1
ATOM 8795 C CA . LEU A 1 1066 ? -108.682 29.742 90.608 1.00 61.25 1066 LEU A CA 1
ATOM 8796 C C . LEU A 1 1066 ? -108.334 28.772 89.456 1.00 61.25 1066 LEU A C 1
ATOM 8798 O O . LEU A 1 1066 ? -109.246 28.178 88.884 1.00 61.25 1066 LEU A O 1
ATOM 8802 N N . ASP A 1 1067 ? -107.048 28.638 89.105 1.00 61.06 1067 ASP A N 1
ATOM 8803 C CA . ASP A 1 1067 ? -106.504 27.725 88.080 1.00 61.06 1067 ASP A CA 1
ATOM 8804 C C . ASP A 1 1067 ? -107.328 27.644 86.779 1.00 61.06 1067 ASP A C 1
ATOM 8806 O O . ASP A 1 1067 ? -107.791 26.585 86.341 1.00 61.06 1067 ASP A O 1
ATOM 8810 N N . PHE A 1 1068 ? -107.525 28.793 86.126 1.00 54.50 1068 PHE A N 1
ATOM 8811 C CA . PHE A 1 1068 ? -108.238 28.839 84.848 1.00 54.50 1068 PHE A CA 1
ATOM 8812 C C . PHE A 1 1068 ? -107.455 28.139 83.723 1.00 54.50 1068 PHE A C 1
ATOM 8814 O O . PHE A 1 1068 ? -106.256 28.328 83.531 1.00 54.50 1068 PHE A O 1
ATOM 8821 N N . ASN A 1 1069 ? -108.158 27.334 82.922 1.00 57.12 1069 ASN A N 1
ATOM 8822 C CA . ASN A 1 1069 ? -107.538 26.535 81.867 1.00 57.12 1069 ASN A CA 1
ATOM 8823 C C . ASN A 1 1069 ? -107.246 27.382 80.604 1.00 57.12 1069 ASN A C 1
ATOM 8825 O O . ASN A 1 1069 ? -107.846 28.431 80.350 1.00 57.12 1069 ASN A O 1
ATOM 8829 N N . GLN A 1 1070 ? -106.321 26.916 79.764 1.00 55.53 1070 GLN A N 1
ATOM 8830 C CA . GLN A 1 1070 ? -105.703 27.664 78.663 1.00 55.53 1070 GLN A CA 1
ATOM 8831 C C . GLN A 1 1070 ? -106.676 28.093 77.539 1.00 55.53 1070 GLN A C 1
ATOM 8833 O O . GLN A 1 1070 ? -106.321 28.920 76.694 1.00 55.53 1070 GLN A O 1
ATOM 8838 N N . GLN A 1 1071 ? -107.904 27.561 77.509 1.00 56.78 1071 GLN A N 1
ATOM 8839 C CA . GLN A 1 1071 ? -108.969 28.027 76.610 1.00 56.78 1071 GLN A CA 1
ATOM 8840 C C . GLN A 1 1071 ? -109.718 29.256 77.152 1.00 56.78 1071 GLN A C 1
ATOM 8842 O O . GLN A 1 1071 ? -110.125 30.114 76.370 1.00 56.78 1071 GLN A O 1
ATOM 8847 N N . ASP A 1 1072 ? -109.868 29.393 78.469 1.00 56.03 1072 ASP A N 1
ATOM 8848 C CA . ASP A 1 1072 ? -110.603 30.505 79.085 1.00 56.03 1072 ASP A CA 1
ATOM 8849 C C . ASP A 1 1072 ? -109.730 31.760 79.209 1.00 56.03 1072 ASP A C 1
ATOM 8851 O O . ASP A 1 1072 ? -110.191 32.867 78.918 1.00 56.03 1072 ASP A O 1
ATOM 8855 N N . HIS A 1 1073 ? -108.422 31.579 79.421 1.00 53.72 1073 HIS A N 1
ATOM 8856 C CA . HIS A 1 1073 ? -107.415 32.629 79.211 1.00 53.72 1073 HIS A CA 1
ATOM 8857 C C . HIS A 1 1073 ? -107.439 33.241 77.795 1.00 53.72 1073 HIS A C 1
ATOM 8859 O O . HIS A 1 1073 ? -107.009 34.377 77.619 1.00 53.72 1073 HIS A O 1
ATOM 8865 N N . LYS A 1 1074 ? -107.956 32.532 76.777 1.00 54.59 1074 LYS A N 1
ATOM 8866 C CA . LYS A 1 1074 ? -108.104 33.061 75.405 1.00 54.59 1074 LYS A CA 1
ATOM 8867 C C . LYS A 1 1074 ? -109.428 33.804 75.178 1.00 54.59 1074 LYS A C 1
ATOM 8869 O O . LYS A 1 1074 ? -109.517 34.599 74.243 1.00 54.59 1074 LYS A O 1
ATOM 8874 N N . LYS A 1 1075 ? -110.434 33.605 76.039 1.00 56.62 1075 LYS A N 1
ATOM 8875 C CA . LYS A 1 1075 ? -111.690 34.383 76.040 1.00 56.62 1075 LYS A CA 1
ATOM 8876 C C . LYS A 1 1075 ? -111.490 35.746 76.717 1.00 56.62 1075 LYS A C 1
ATOM 8878 O O . LYS A 1 1075 ? -112.046 36.745 76.265 1.00 56.62 1075 LYS A O 1
ATOM 8883 N N . VAL A 1 1076 ? -110.635 35.809 77.742 1.00 58.41 1076 VAL A N 1
ATOM 8884 C CA . VAL A 1 1076 ? -110.230 37.046 78.436 1.00 58.41 1076 VAL A CA 1
ATOM 8885 C C . VAL A 1 1076 ? -108.968 37.629 77.773 1.00 58.41 1076 VAL A C 1
ATOM 8887 O O . VAL A 1 1076 ? -107.847 37.323 78.163 1.00 58.41 1076 VAL A O 1
ATOM 8890 N N . LYS A 1 1077 ? -109.145 38.454 76.729 1.00 54.97 1077 LYS A N 1
ATOM 8891 C CA . LYS A 1 1077 ? -108.072 38.966 75.839 1.00 54.97 1077 LYS A CA 1
ATOM 8892 C C . LYS A 1 1077 ? -107.030 39.871 76.539 1.00 54.97 1077 LYS A C 1
ATOM 8894 O O . LYS A 1 1077 ? -107.102 41.091 76.407 1.00 54.97 1077 LYS A O 1
ATOM 8899 N N . LEU A 1 1078 ? -106.044 39.304 77.245 1.00 53.12 1078 LEU A N 1
ATOM 8900 C CA . LEU A 1 1078 ? -105.180 40.057 78.175 1.00 53.12 1078 LEU A CA 1
ATOM 8901 C C . LEU A 1 1078 ? -103.646 39.923 77.947 1.00 53.12 1078 LEU A C 1
ATOM 8903 O O . LEU A 1 1078 ? -102.923 39.357 78.772 1.00 53.12 1078 LEU A O 1
ATOM 8907 N N . ASN A 1 1079 ? -103.163 40.611 76.903 1.00 40.62 1079 ASN A N 1
ATOM 8908 C CA . ASN A 1 1079 ? -101.778 41.081 76.647 1.00 40.62 1079 ASN A CA 1
ATOM 8909 C C . ASN A 1 1079 ? -100.695 40.127 76.076 1.00 40.62 1079 ASN A C 1
ATOM 8911 O O . ASN A 1 1079 ? -100.197 39.234 76.753 1.00 40.62 1079 ASN A O 1
ATOM 8915 N N . THR A 1 1080 ? -100.217 40.491 74.876 1.00 41.31 1080 THR A N 1
ATOM 8916 C CA . THR A 1 1080 ? -98.795 40.555 74.426 1.00 41.31 1080 THR A CA 1
ATOM 8917 C C . THR A 1 1080 ? -98.109 41.832 75.022 1.00 41.31 1080 THR A C 1
ATOM 8919 O O . THR A 1 1080 ? -98.820 42.510 75.773 1.00 41.31 1080 THR A O 1
ATOM 8922 N N . PRO A 1 1081 ? -96.835 42.265 74.756 1.00 46.81 1081 PRO A N 1
ATOM 8923 C CA . PRO A 1 1081 ? -95.822 41.841 73.754 1.00 46.81 1081 PRO A CA 1
ATOM 8924 C C . PRO A 1 1081 ? -94.303 41.912 74.187 1.00 46.81 1081 PRO A C 1
ATOM 8926 O O . PRO A 1 1081 ? -93.992 42.139 75.346 1.00 46.81 1081 PRO A O 1
ATOM 8929 N N . GLN A 1 1082 ? -93.384 41.781 73.202 1.00 36.97 1082 GLN A N 1
ATOM 8930 C CA . GLN A 1 1082 ? -92.077 42.485 72.990 1.00 36.97 1082 GLN A CA 1
ATOM 8931 C C . GLN A 1 1082 ? -90.817 42.406 73.919 1.00 36.97 1082 GLN A C 1
ATOM 8933 O O . GLN A 1 1082 ? -90.845 42.783 75.080 1.00 36.97 1082 GLN A O 1
ATOM 8938 N N . GLN A 1 1083 ? -89.670 42.203 73.226 1.00 36.69 1083 GLN A N 1
ATOM 8939 C CA . GLN A 1 1083 ? -88.365 42.935 73.262 1.00 36.69 1083 GLN A CA 1
ATOM 8940 C C . GLN A 1 1083 ? -87.175 42.613 74.217 1.00 36.69 1083 GLN A C 1
ATOM 8942 O O . GLN A 1 1083 ? -87.326 42.503 75.421 1.00 36.69 1083 GLN A O 1
ATOM 8947 N N . ILE A 1 1084 ? -85.975 42.661 73.586 1.00 32.97 1084 ILE A N 1
ATOM 8948 C CA . ILE A 1 1084 ? -84.647 43.207 74.007 1.00 32.97 1084 ILE A CA 1
ATOM 8949 C C . ILE A 1 1084 ? -83.989 42.596 75.271 1.00 32.97 1084 ILE A C 1
ATOM 8951 O O . ILE A 1 1084 ? -84.548 42.653 76.353 1.00 32.97 1084 ILE A O 1
ATOM 8955 N N . SER A 1 1085 ? -82.824 41.925 75.230 1.00 33.88 1085 SER A N 1
ATOM 8956 C CA . SER A 1 1085 ? -81.493 42.169 74.606 1.00 33.88 1085 SER A CA 1
ATOM 8957 C C . SER A 1 1085 ? -80.491 42.914 75.509 1.00 33.88 1085 SER A C 1
ATOM 8959 O O . SER A 1 1085 ? -80.536 44.133 75.642 1.00 33.88 1085 SER A O 1
ATOM 8961 N N . TRP A 1 1086 ? -79.516 42.159 76.028 1.00 47.59 1086 TRP A N 1
ATOM 8962 C CA . TRP A 1 1086 ? -78.216 42.598 76.560 1.00 47.59 1086 TRP A CA 1
ATOM 8963 C C . TRP A 1 1086 ? -77.178 41.483 76.277 1.00 47.59 1086 TRP A C 1
ATOM 8965 O O . TRP A 1 1086 ? -77.566 40.399 75.847 1.00 47.59 1086 TRP A O 1
ATOM 8975 N N . LEU A 1 1087 ? -75.878 41.744 76.479 1.00 36.78 1087 LEU A N 1
ATOM 8976 C CA . LEU A 1 1087 ? -74.746 40.831 76.181 1.00 36.78 1087 LEU A CA 1
ATOM 8977 C C . LEU A 1 1087 ? -74.454 40.519 74.698 1.00 36.78 1087 LEU A C 1
ATOM 8979 O O . LEU A 1 1087 ? -73.934 39.454 74.378 1.00 36.78 1087 LEU A O 1
ATOM 8983 N N . ASN A 1 1088 ? -74.663 41.479 73.793 1.00 32.97 1088 ASN A N 1
ATOM 8984 C CA . ASN A 1 1088 ? -74.052 41.421 72.459 1.00 32.97 1088 ASN A CA 1
ATOM 8985 C C . ASN A 1 1088 ? -72.718 42.199 72.443 1.00 32.97 1088 ASN A C 1
ATOM 8987 O O . ASN A 1 1088 ? -72.683 43.350 72.016 1.00 32.97 1088 ASN A O 1
ATOM 8991 N N . SER A 1 1089 ? -71.645 41.608 72.990 1.00 38.88 1089 SER A N 1
ATOM 8992 C CA . SER A 1 1089 ? -70.276 42.164 72.946 1.00 38.88 1089 SER A CA 1
ATOM 8993 C C . SER A 1 1089 ? -69.213 41.142 73.386 1.00 38.88 1089 SER A C 1
ATOM 8995 O O . SER A 1 1089 ? -68.819 41.150 74.551 1.00 38.88 1089 SER A O 1
ATOM 8997 N N . LEU A 1 1090 ? -68.738 40.290 72.463 1.00 37.91 1090 LEU A N 1
ATOM 8998 C CA . LEU A 1 1090 ? -67.352 39.761 72.446 1.00 37.91 1090 LEU A CA 1
ATOM 8999 C C . LEU A 1 1090 ? -67.048 38.862 71.231 1.00 37.91 1090 LEU A C 1
ATOM 9001 O O . LEU A 1 1090 ? -65.892 38.773 70.833 1.00 37.91 1090 LEU A O 1
ATOM 9005 N N . PHE A 1 1091 ? -68.057 38.232 70.619 1.00 38.03 1091 PHE A N 1
ATOM 9006 C CA . PHE A 1 1091 ? -67.871 37.390 69.430 1.00 38.03 1091 PHE A CA 1
ATOM 9007 C C . PHE A 1 1091 ? -68.268 38.119 68.144 1.00 38.03 1091 PHE A C 1
ATOM 9009 O O . PHE A 1 1091 ? -69.445 38.353 67.876 1.00 38.03 1091 PHE A O 1
ATOM 9016 N N . SER A 1 1092 ? -67.264 38.475 67.347 1.00 32.66 1092 SER A N 1
ATOM 9017 C CA . SER A 1 1092 ? -67.417 39.033 66.004 1.00 32.66 1092 SER A CA 1
ATOM 9018 C C . SER A 1 1092 ? -67.657 37.948 64.945 1.00 32.66 1092 SER A C 1
ATOM 9020 O O . SER A 1 1092 ? -67.110 36.852 65.029 1.00 32.66 1092 SER A O 1
ATOM 9022 N N . THR A 1 1093 ? -68.399 38.310 63.891 1.00 30.83 1093 THR A N 1
ATOM 9023 C CA . THR A 1 1093 ? -68.387 37.660 62.559 1.00 30.83 1093 THR A CA 1
ATOM 9024 C C . THR A 1 1093 ? -68.763 36.168 62.475 1.00 30.83 1093 THR A C 1
ATOM 9026 O O . THR A 1 1093 ? -68.005 35.329 62.001 1.00 30.83 1093 THR A O 1
ATOM 9029 N N . GLN A 1 1094 ? -70.019 35.877 62.814 1.00 39.03 1094 GLN A N 1
ATOM 9030 C CA . GLN A 1 1094 ? -70.939 35.122 61.933 1.00 39.03 1094 GLN A CA 1
ATOM 9031 C C . GLN A 1 1094 ? -71.735 36.165 61.090 1.00 39.03 1094 GLN A C 1
ATOM 9033 O O . GLN A 1 1094 ? -71.662 37.344 61.456 1.00 39.03 1094 GLN A O 1
ATOM 9038 N N . PRO A 1 1095 ? -72.490 35.835 60.010 1.00 43.78 1095 PRO A N 1
ATOM 9039 C CA . PRO A 1 1095 ? -73.123 34.542 59.700 1.00 43.78 1095 PRO A CA 1
ATOM 9040 C C . PRO A 1 1095 ? -72.945 34.126 58.202 1.00 43.78 1095 PRO A C 1
ATOM 9042 O O . PRO A 1 1095 ? -72.109 34.699 57.514 1.00 43.78 1095 PRO A O 1
ATOM 9045 N N . ASN A 1 1096 ? -73.654 33.159 57.600 1.00 31.19 1096 ASN A N 1
ATOM 9046 C CA . ASN A 1 1096 ? -74.766 32.333 58.079 1.00 31.19 1096 ASN A CA 1
ATOM 9047 C C . ASN A 1 1096 ? -74.756 30.945 57.416 1.00 31.19 1096 ASN A C 1
ATOM 9049 O O . ASN A 1 1096 ? -74.548 30.854 56.208 1.00 31.19 1096 ASN A O 1
ATOM 9053 N N . MET A 1 1097 ? -75.091 29.894 58.168 1.00 30.81 1097 MET A N 1
ATOM 9054 C CA . MET A 1 1097 ? -75.405 28.571 57.616 1.00 30.81 1097 MET A CA 1
ATOM 9055 C C . MET A 1 1097 ? -76.882 28.256 57.867 1.00 30.81 1097 MET A C 1
ATOM 9057 O O . MET A 1 1097 ? -77.330 28.243 59.014 1.00 30.81 1097 MET A O 1
ATOM 9061 N N . SER A 1 1098 ? -77.648 27.999 56.806 1.00 36.47 1098 SER A N 1
ATOM 9062 C CA . SER A 1 1098 ? -79.017 27.483 56.910 1.00 36.47 1098 SER A CA 1
ATOM 9063 C C . SER A 1 1098 ? -78.990 25.959 56.993 1.00 36.47 1098 SER A C 1
ATOM 9065 O O . SER A 1 1098 ? -78.372 25.311 56.153 1.00 36.47 1098 SER A O 1
ATOM 9067 N N . GLN A 1 1099 ? -79.662 25.390 57.993 1.00 49.06 1099 GLN A N 1
ATOM 9068 C CA . GLN A 1 1099 ? -79.593 23.959 58.288 1.00 49.06 1099 GLN A CA 1
ATOM 9069 C C . GLN A 1 1099 ? -80.250 23.093 57.200 1.00 49.06 1099 GLN A C 1
ATOM 9071 O O . GLN A 1 1099 ? -81.455 23.181 56.977 1.00 49.06 1099 GLN A O 1
ATOM 9076 N N . GLU A 1 1100 ? -79.473 22.180 56.619 1.00 37.81 1100 GLU A N 1
ATOM 9077 C CA . GLU A 1 1100 ? -79.965 20.948 55.993 1.00 37.81 1100 GLU A CA 1
ATOM 9078 C C . GLU A 1 1100 ? -79.456 19.737 56.794 1.00 37.81 1100 GLU A C 1
ATOM 9080 O O . GLU A 1 1100 ? -78.445 19.816 57.495 1.00 37.81 1100 GLU A O 1
ATOM 9085 N N . SER A 1 1101 ? -80.170 18.610 56.721 1.00 50.34 1101 SER A N 1
ATOM 9086 C CA . SER A 1 1101 ? -79.796 17.390 57.450 1.00 50.34 1101 SER A CA 1
ATOM 9087 C C . SER A 1 1101 ? -78.512 16.769 56.889 1.00 50.34 1101 SER A C 1
ATOM 9089 O O . SER A 1 1101 ? -78.296 16.780 55.677 1.00 50.34 1101 SER A O 1
ATOM 9091 N N . LEU A 1 1102 ? -77.700 16.139 57.748 1.00 49.31 1102 LEU A N 1
ATOM 9092 C CA . LEU A 1 1102 ? -76.438 15.480 57.372 1.00 49.31 1102 LEU A CA 1
ATOM 9093 C C . LEU A 1 1102 ? -76.617 14.494 56.198 1.00 49.31 1102 LEU A C 1
ATOM 9095 O O . LEU A 1 1102 ? -75.785 14.422 55.297 1.00 49.31 1102 LEU A O 1
ATOM 9099 N N . SER A 1 1103 ? -77.750 13.787 56.170 1.00 58.66 1103 SER A N 1
ATOM 9100 C CA . SER A 1 1103 ? -78.127 12.850 55.104 1.00 58.66 1103 SER A CA 1
ATOM 9101 C C . SER A 1 1103 ? -78.288 13.519 53.733 1.00 58.66 1103 SER A C 1
ATOM 9103 O O . SER A 1 1103 ? -77.998 12.909 52.710 1.00 58.66 1103 SER A O 1
ATOM 9105 N N . GLN A 1 1104 ? -78.742 14.774 53.702 1.00 57.22 1104 GLN A N 1
ATOM 9106 C CA . GLN A 1 1104 ? -78.967 15.540 52.475 1.00 57.22 1104 GLN A CA 1
ATOM 9107 C C . GLN A 1 1104 ? -77.655 16.117 51.926 1.00 57.22 1104 GLN A C 1
ATOM 9109 O O . GLN A 1 1104 ? -77.473 16.164 50.711 1.00 57.22 1104 GLN A O 1
ATOM 9114 N N . ALA A 1 1105 ? -76.710 16.466 52.806 1.00 57.00 1105 ALA A N 1
ATOM 9115 C CA . ALA A 1 1105 ? -75.346 16.815 52.416 1.00 57.00 1105 ALA A CA 1
ATOM 9116 C C . ALA A 1 1105 ? -74.601 15.616 51.798 1.00 57.00 1105 ALA A C 1
ATOM 9118 O O . ALA A 1 1105 ? -73.947 15.772 50.771 1.00 57.00 1105 ALA A O 1
ATOM 9119 N N . PHE A 1 1106 ? -74.755 14.412 52.365 1.00 54.16 1106 PHE A N 1
ATOM 9120 C CA . PHE A 1 1106 ? -74.109 13.197 51.850 1.00 54.16 1106 PHE A CA 1
ATOM 9121 C C . PHE A 1 1106 ? -74.626 12.787 50.457 1.00 54.16 1106 PHE A C 1
ATOM 9123 O O . PHE A 1 1106 ? -73.840 12.413 49.591 1.00 54.16 1106 PHE A O 1
ATOM 9130 N N . VAL A 1 1107 ? -75.932 12.929 50.193 1.00 68.38 1107 VAL A N 1
ATOM 9131 C CA . VAL A 1 1107 ? -76.496 12.691 48.848 1.00 68.38 1107 VAL A CA 1
ATOM 9132 C C . VAL A 1 1107 ? -76.033 13.759 47.846 1.00 68.38 1107 VAL A C 1
ATOM 9134 O O . VAL A 1 1107 ? -75.613 13.410 46.745 1.00 68.38 1107 VAL A O 1
ATOM 9137 N N . LYS A 1 1108 ? -76.015 15.045 48.234 1.00 58.69 1108 LYS A N 1
ATOM 9138 C CA . LYS A 1 1108 ? -75.487 16.132 47.383 1.00 58.69 1108 LYS A CA 1
ATOM 9139 C C . LYS A 1 1108 ? -73.990 15.995 47.075 1.00 58.69 1108 LYS A C 1
ATOM 9141 O O . LYS A 1 1108 ? -73.548 16.496 46.047 1.00 58.69 1108 LYS A O 1
ATOM 9146 N N . PHE A 1 1109 ? -73.214 15.337 47.937 1.00 66.44 1109 PHE A N 1
ATOM 9147 C CA . PHE A 1 1109 ? -71.809 15.022 47.670 1.00 66.44 1109 PHE A CA 1
ATOM 9148 C C . PHE A 1 1109 ? -71.687 14.016 46.511 1.00 66.44 1109 PHE A C 1
ATOM 9150 O O . PHE A 1 1109 ? -71.063 14.321 45.496 1.00 66.44 1109 PHE A O 1
ATOM 9157 N N . LEU A 1 1110 ? -72.401 12.887 46.598 1.00 58.75 1110 LEU A N 1
ATOM 9158 C CA . LEU A 1 1110 ? -72.421 11.848 45.559 1.00 58.75 1110 LEU A CA 1
ATOM 9159 C C . LEU A 1 1110 ? -72.981 12.345 44.205 1.00 58.75 1110 LEU A C 1
ATOM 9161 O O . LEU A 1 1110 ? -72.530 11.898 43.151 1.00 58.75 1110 LEU A O 1
ATOM 9165 N N . GLU A 1 1111 ? -73.926 13.295 44.199 1.00 61.44 1111 GLU A N 1
ATOM 9166 C CA . GLU A 1 1111 ? -74.420 13.938 42.962 1.00 61.44 1111 GLU A CA 1
ATOM 9167 C C . GLU A 1 1111 ? -73.443 14.946 42.322 1.00 61.44 1111 GLU A C 1
ATOM 9169 O O . GLU A 1 1111 ? -73.564 15.222 41.121 1.00 61.44 1111 GLU A O 1
ATOM 9174 N N . ASN A 1 1112 ? -72.512 15.508 43.104 1.00 54.41 1112 ASN A N 1
ATOM 9175 C CA . ASN A 1 1112 ? -71.526 16.492 42.640 1.00 54.41 1112 ASN A CA 1
ATOM 9176 C C . ASN A 1 1112 ? -70.247 15.838 42.100 1.00 54.41 1112 ASN A C 1
ATOM 9178 O O . ASN A 1 1112 ? -69.666 16.353 41.151 1.00 54.41 1112 ASN A O 1
ATOM 9182 N N . GLU A 1 1113 ? -69.815 14.720 42.685 1.00 54.34 1113 GLU A N 1
ATOM 9183 C CA . GLU A 1 1113 ? -68.584 14.012 42.293 1.00 54.34 1113 GLU A CA 1
ATOM 9184 C C . GLU A 1 1113 ? -68.753 13.201 40.989 1.00 54.34 1113 GLU A C 1
ATOM 9186 O O . GLU A 1 1113 ? -67.788 12.881 40.304 1.00 54.34 1113 GLU A O 1
ATOM 9191 N N . SER A 1 1114 ? -69.998 12.921 40.590 1.00 50.00 1114 SER A N 1
ATOM 9192 C CA . SER A 1 1114 ? -70.355 12.035 39.472 1.00 50.00 1114 SER A CA 1
ATOM 9193 C C . SER A 1 1114 ? -70.586 12.736 38.117 1.00 50.00 1114 SER A C 1
ATOM 9195 O O . SER A 1 1114 ? -71.291 12.198 37.258 1.00 50.00 1114 SER A O 1
ATOM 9197 N N . LYS A 1 1115 ? -70.015 13.932 37.888 1.00 42.38 1115 LYS A N 1
ATOM 9198 C CA . LYS A 1 1115 ? -70.075 14.635 36.584 1.00 42.38 1115 LYS A CA 1
ATOM 9199 C C . LYS A 1 1115 ? -68.740 15.317 36.226 1.00 42.38 1115 LYS A C 1
ATOM 9201 O O . LYS A 1 1115 ? -68.257 16.117 37.026 1.00 42.38 1115 LYS A O 1
ATOM 9206 N N . PRO A 1 1116 ? -68.166 15.079 35.028 1.00 45.09 1116 PRO A N 1
ATOM 9207 C CA . PRO A 1 1116 ? -66.947 15.758 34.586 1.00 45.09 1116 PRO A CA 1
ATOM 9208 C C . PRO A 1 1116 ? -67.220 17.236 34.273 1.00 45.09 1116 PRO A C 1
ATOM 9210 O O . PRO A 1 1116 ? -68.352 17.613 33.956 1.00 45.09 1116 PRO A O 1
ATOM 9213 N N . ARG A 1 1117 ? -66.180 18.080 34.319 1.00 35.91 1117 ARG A N 1
ATOM 9214 C CA . ARG A 1 1117 ? -66.294 19.497 33.949 1.00 35.91 1117 ARG A CA 1
ATOM 9215 C C . ARG A 1 1117 ? -65.112 19.981 33.113 1.00 35.91 1117 ARG A C 1
ATOM 9217 O O . ARG A 1 1117 ? -63.963 19.677 33.407 1.00 35.91 1117 ARG A O 1
ATOM 9224 N N . GLU A 1 1118 ? -65.441 20.728 32.066 1.00 36.03 1118 GLU A N 1
ATOM 9225 C CA . GLU A 1 1118 ? -64.533 21.148 30.998 1.00 36.03 1118 GLU A CA 1
ATOM 9226 C C . GLU A 1 1118 ? -63.584 22.286 31.405 1.00 36.03 1118 GLU A C 1
ATOM 9228 O O . GLU A 1 1118 ? -63.848 23.061 32.329 1.00 36.03 1118 GLU A O 1
ATOM 9233 N N . VAL A 1 1119 ? -62.487 22.409 30.654 1.00 39.22 1119 VAL A N 1
ATOM 9234 C CA . VAL A 1 1119 ? -61.469 23.453 30.813 1.00 39.22 1119 VAL A CA 1
ATOM 9235 C C . VAL A 1 1119 ? -61.912 24.738 30.107 1.00 39.22 1119 VAL A C 1
ATOM 9237 O O . VAL A 1 1119 ? -62.282 24.707 28.936 1.00 39.22 1119 VAL A O 1
ATOM 9240 N N . VAL A 1 1120 ? -61.798 25.889 30.776 1.00 35.47 1120 VAL A N 1
ATOM 9241 C CA . VAL A 1 1120 ? -61.928 27.210 30.134 1.00 35.47 1120 VAL A CA 1
ATOM 9242 C C . VAL A 1 1120 ? -60.545 27.846 30.033 1.00 35.47 1120 VAL A C 1
ATOM 9244 O O . VAL A 1 1120 ? -59.935 28.179 31.046 1.00 35.47 1120 VAL A O 1
ATOM 9247 N N . SER A 1 1121 ? -60.055 28.017 28.804 1.00 37.50 1121 SER A N 1
ATOM 9248 C CA . SER A 1 1121 ? -58.799 28.724 28.528 1.00 37.50 1121 SER A CA 1
ATOM 9249 C C . SER A 1 1121 ? -58.983 30.234 28.676 1.00 37.50 1121 SER A C 1
ATOM 9251 O O . SER A 1 1121 ? -59.968 30.788 28.182 1.00 37.50 1121 SER A O 1
ATOM 9253 N N . LEU A 1 1122 ? -58.045 30.908 29.352 1.00 31.70 1122 LEU A N 1
ATOM 9254 C CA . LEU A 1 1122 ? -58.107 32.357 29.542 1.00 31.70 1122 LEU A CA 1
ATOM 9255 C C . LEU A 1 1122 ? -56.731 32.980 29.846 1.00 31.70 1122 LEU A C 1
ATOM 9257 O O . LEU A 1 1122 ? -56.438 33.331 30.986 1.00 31.70 1122 LEU A O 1
ATOM 9261 N N . LEU A 1 1123 ? -55.910 33.191 28.811 1.00 32.97 1123 LEU A N 1
ATOM 9262 C CA . LEU A 1 1123 ? -54.995 34.337 28.794 1.00 32.97 1123 LEU A CA 1
ATOM 9263 C C . LEU A 1 1123 ? -54.618 34.763 27.369 1.00 32.97 1123 LEU A C 1
ATOM 9265 O O . LEU A 1 1123 ? -54.250 33.949 26.528 1.00 32.97 1123 LEU A O 1
ATOM 9269 N N . GLY A 1 1124 ? -54.675 36.068 27.134 1.00 26.84 1124 GLY A N 1
ATOM 9270 C CA . GLY A 1 1124 ? -54.053 36.764 26.012 1.00 26.84 1124 GLY A CA 1
ATOM 9271 C C . GLY A 1 1124 ? -53.678 38.182 26.453 1.00 26.84 1124 GLY A C 1
ATOM 9272 O O . GLY A 1 1124 ? -53.943 38.540 27.602 1.00 26.84 1124 GLY A O 1
ATOM 9273 N N . THR A 1 1125 ? -53.161 38.989 25.519 1.00 31.48 1125 THR A N 1
ATOM 9274 C CA . THR A 1 1125 ? -52.814 40.430 25.648 1.00 31.48 1125 THR A CA 1
ATOM 9275 C C . THR A 1 1125 ? -51.555 40.759 26.477 1.00 31.48 1125 THR A C 1
ATOM 9277 O O . THR A 1 1125 ? -51.318 40.138 27.509 1.00 31.48 1125 THR A O 1
ATOM 9280 N N . ASP A 1 1126 ? -50.713 41.741 26.115 1.00 30.11 1126 ASP A N 1
ATOM 9281 C CA . ASP A 1 1126 ? -50.472 42.430 24.817 1.00 30.11 1126 ASP A CA 1
ATOM 9282 C C . ASP A 1 1126 ? -49.118 43.192 24.875 1.00 30.11 1126 ASP A C 1
ATOM 9284 O O . ASP A 1 1126 ? -48.670 43.545 25.964 1.00 30.11 1126 ASP A O 1
ATOM 9288 N N . ALA A 1 1127 ? -48.415 43.541 23.787 1.00 29.61 1127 ALA A N 1
ATOM 9289 C CA . ALA A 1 1127 ? -48.583 43.181 22.369 1.00 29.61 1127 ALA A CA 1
ATOM 9290 C C . ALA A 1 1127 ? -47.268 42.533 21.843 1.00 29.61 1127 ALA A C 1
ATOM 9292 O O . ALA A 1 1127 ? -46.932 41.473 22.357 1.00 29.61 1127 ALA A O 1
ATOM 9293 N N . SER A 1 1128 ? -46.429 43.018 20.910 1.00 30.08 1128 SER A N 1
ATOM 9294 C CA . SER A 1 1128 ? -46.365 44.166 19.971 1.00 30.08 1128 SER A CA 1
ATOM 9295 C C . SER A 1 1128 ? -45.397 43.771 18.809 1.00 30.08 1128 SER A C 1
ATOM 9297 O O . SER A 1 1128 ? -44.820 42.689 18.859 1.00 30.08 1128 SER A O 1
ATOM 9299 N N . ASN A 1 1129 ? -45.150 44.506 17.714 1.00 28.34 1129 ASN A N 1
ATOM 9300 C CA . ASN A 1 1129 ? -45.582 45.834 17.257 1.00 28.34 1129 ASN A CA 1
ATOM 9301 C C . ASN A 1 1129 ? -45.644 45.884 15.698 1.00 28.34 1129 ASN A C 1
ATOM 9303 O O . ASN A 1 1129 ? -45.474 44.881 15.012 1.00 28.34 1129 ASN A O 1
ATOM 9307 N N . GLU A 1 1130 ? -45.859 47.074 15.134 1.00 26.70 1130 GLU A N 1
ATOM 9308 C CA . GLU A 1 1130 ? -45.819 47.432 13.704 1.00 26.70 1130 GLU A CA 1
ATOM 9309 C C . GLU A 1 1130 ? -44.392 47.287 13.099 1.00 26.70 1130 GLU A C 1
ATOM 9311 O O . GLU A 1 1130 ? -43.409 47.507 13.802 1.00 26.70 1130 GLU A O 1
ATOM 9316 N N . ASN A 1 1131 ? -44.185 46.995 11.802 1.00 30.17 1131 ASN A N 1
ATOM 9317 C CA . ASN A 1 1131 ? -44.792 47.719 10.675 1.00 30.17 1131 ASN A CA 1
ATOM 9318 C C . ASN A 1 1131 ? -44.974 46.922 9.352 1.00 30.17 1131 ASN A C 1
ATOM 9320 O O . ASN A 1 1131 ? -44.391 45.874 9.105 1.00 30.17 1131 ASN A O 1
ATOM 9324 N N . SER A 1 1132 ? -45.826 47.490 8.500 1.00 30.03 1132 SER A N 1
ATOM 9325 C CA . SER A 1 1132 ? -46.500 46.972 7.302 1.00 30.03 1132 SER A CA 1
ATOM 9326 C C . SER A 1 1132 ? -45.667 46.585 6.060 1.00 30.03 1132 SER A C 1
ATOM 9328 O O . SER A 1 1132 ? -44.757 47.309 5.655 1.00 30.03 1132 SER A O 1
ATOM 9330 N N . LYS A 1 1133 ? -46.152 45.566 5.313 1.00 30.67 1133 LYS A N 1
ATOM 9331 C CA . LYS A 1 1133 ? -46.753 45.738 3.959 1.00 30.67 1133 LYS A CA 1
ATOM 9332 C C . LYS A 1 1133 ? -47.485 44.486 3.418 1.00 30.67 1133 LYS A C 1
ATOM 9334 O O . LYS A 1 1133 ? -47.332 43.384 3.924 1.00 30.67 1133 LYS A O 1
ATOM 9339 N N . LYS A 1 1134 ? -48.341 44.712 2.412 1.00 28.66 1134 LYS A N 1
ATOM 9340 C CA . LYS A 1 1134 ? -49.253 43.786 1.683 1.00 28.66 1134 LYS A CA 1
ATOM 9341 C C . LYS A 1 1134 ? -48.900 43.826 0.165 1.00 28.66 1134 LYS A C 1
ATOM 9343 O O . LYS A 1 1134 ? -48.130 44.731 -0.169 1.00 28.66 1134 LYS A O 1
ATOM 9348 N N . PRO A 1 1135 ? -49.433 42.975 -0.760 1.00 34.06 1135 PRO A N 1
ATOM 9349 C CA . PRO A 1 1135 ? -50.766 42.339 -0.725 1.00 34.06 1135 PRO A CA 1
ATOM 9350 C C . PRO A 1 1135 ? -50.912 40.873 -1.227 1.00 34.06 1135 PRO A C 1
ATOM 9352 O O . PRO A 1 1135 ? -50.004 40.274 -1.788 1.00 34.06 1135 PRO A O 1
ATOM 9355 N N . THR A 1 1136 ? -52.128 40.341 -1.045 1.00 30.42 1136 THR A N 1
ATOM 9356 C CA . THR A 1 1136 ? -52.726 39.124 -1.658 1.00 30.42 1136 THR A CA 1
ATOM 9357 C C . THR A 1 1136 ? -53.687 39.552 -2.814 1.00 30.42 1136 THR A C 1
ATOM 9359 O O . THR A 1 1136 ? -53.765 40.770 -3.017 1.00 30.42 1136 THR A O 1
ATOM 9362 N N . PRO A 1 1137 ? -54.398 38.702 -3.617 1.00 41.50 1137 PRO A N 1
ATOM 9363 C CA . PRO A 1 1137 ? -55.229 37.514 -3.282 1.00 41.50 1137 PRO A CA 1
ATOM 9364 C C . PRO A 1 1137 ? -54.944 36.303 -4.229 1.00 41.50 1137 PRO A C 1
ATOM 9366 O O . PRO A 1 1137 ? -53.898 36.307 -4.863 1.00 41.50 1137 PRO A O 1
ATOM 9369 N N . SER A 1 1138 ? -55.711 35.210 -4.399 1.00 25.19 1138 SER A N 1
ATOM 9370 C CA . SER A 1 1138 ? -57.128 34.799 -4.180 1.00 25.19 1138 SER A CA 1
ATOM 9371 C C . SER A 1 1138 ? -57.236 33.264 -4.386 1.00 25.19 1138 SER A C 1
ATOM 9373 O O . SER A 1 1138 ? -56.336 32.709 -5.002 1.00 25.19 1138 SER A O 1
ATOM 9375 N N . ALA A 1 1139 ? -58.301 32.511 -4.076 1.00 25.95 1139 ALA A N 1
ATOM 9376 C CA . ALA A 1 1139 ? -59.414 32.593 -3.114 1.00 25.95 1139 ALA A CA 1
ATOM 9377 C C . ALA A 1 1139 ? -60.109 31.201 -3.082 1.00 25.95 1139 ALA A C 1
ATOM 9379 O O . ALA A 1 1139 ? -60.067 30.482 -4.078 1.00 25.95 1139 ALA A O 1
ATOM 9380 N N . SER A 1 1140 ? -60.750 30.816 -1.972 1.00 31.56 1140 SER A N 1
ATOM 9381 C CA . SER A 1 1140 ? -61.536 29.568 -1.862 1.00 31.56 1140 SER A CA 1
ATOM 9382 C C . SER A 1 1140 ? -63.005 29.757 -2.289 1.00 31.56 1140 SER A C 1
ATOM 9384 O O . SER A 1 1140 ? -63.434 30.886 -2.546 1.00 31.56 1140 SER A O 1
ATOM 9386 N N . PRO A 1 1141 ? -63.791 28.665 -2.380 1.00 35.28 1141 PRO A N 1
ATOM 9387 C CA . PRO A 1 1141 ? -64.747 28.436 -1.286 1.00 35.28 1141 PRO A CA 1
ATOM 9388 C C . PRO A 1 1141 ? -64.952 26.959 -0.878 1.00 35.28 1141 PRO A C 1
ATOM 9390 O O . PRO A 1 1141 ? -64.816 26.039 -1.678 1.00 35.28 1141 PRO A O 1
ATOM 9393 N N . SER A 1 1142 ? -65.371 26.757 0.374 1.00 37.50 1142 SER A N 1
ATOM 9394 C CA . SER A 1 1142 ? -65.925 25.505 0.935 1.00 37.50 1142 SER A CA 1
ATOM 9395 C C . SER A 1 1142 ? -67.442 25.639 1.178 1.00 37.50 1142 SER A C 1
ATOM 9397 O O . SER A 1 1142 ? -67.950 26.763 1.106 1.00 37.50 1142 SER A O 1
ATOM 9399 N N . PRO A 1 1143 ? -68.174 24.559 1.536 1.00 36.66 1143 PRO A N 1
ATOM 9400 C CA . PRO A 1 1143 ? -68.613 24.484 2.945 1.00 36.66 1143 PRO A CA 1
ATOM 9401 C C . PRO A 1 1143 ? -68.834 23.075 3.573 1.00 36.66 1143 PRO A C 1
ATOM 9403 O O . PRO A 1 1143 ? -69.549 22.250 3.024 1.00 36.66 1143 PRO A O 1
ATOM 9406 N N . ILE A 1 1144 ? -68.322 22.911 4.806 1.00 28.34 1144 ILE A N 1
ATOM 9407 C CA . ILE A 1 1144 ? -69.033 22.485 6.048 1.00 28.34 1144 ILE A CA 1
ATOM 9408 C C . ILE A 1 1144 ? -69.828 21.147 6.066 1.00 28.34 1144 ILE A C 1
ATOM 9410 O O . ILE A 1 1144 ? -70.877 21.058 5.441 1.00 28.34 1144 ILE A O 1
ATOM 9414 N N . VAL A 1 1145 ? -69.445 20.204 6.955 1.00 29.53 1145 VAL A N 1
ATOM 9415 C CA . VAL A 1 1145 ? -70.188 19.763 8.180 1.00 29.53 1145 VAL A CA 1
ATOM 9416 C C . VAL A 1 1145 ? -69.257 18.945 9.122 1.00 29.53 1145 VAL A C 1
ATOM 9418 O O . VAL A 1 1145 ? -68.339 18.277 8.673 1.00 29.53 1145 VAL A O 1
ATOM 9421 N N . LEU A 1 1146 ? -69.507 19.094 10.427 1.00 25.98 1146 LEU A N 1
ATOM 9422 C CA . LEU A 1 1146 ? -68.778 18.785 11.680 1.00 25.98 1146 LEU A CA 1
ATOM 9423 C C . LEU A 1 1146 ? -68.262 17.348 11.997 1.00 25.98 1146 LEU A C 1
ATOM 9425 O O . LEU A 1 1146 ? -68.906 16.373 11.629 1.00 25.98 1146 LEU A O 1
ATOM 9429 N N . ASN A 1 1147 ? -67.238 17.319 12.881 1.00 26.45 1147 ASN A N 1
ATOM 9430 C CA . ASN A 1 1147 ? -66.790 16.286 13.860 1.00 26.45 1147 ASN A CA 1
ATOM 9431 C C . ASN A 1 1147 ? -66.331 14.888 13.347 1.00 26.45 1147 ASN A C 1
ATOM 9433 O O . ASN A 1 1147 ? -66.723 14.456 12.273 1.00 26.45 1147 ASN A O 1
ATOM 9437 N N . GLU A 1 1148 ? -65.452 14.134 14.037 1.00 28.39 1148 GLU A N 1
ATOM 9438 C CA . GLU A 1 1148 ? -64.940 14.221 15.430 1.00 28.39 1148 GLU A CA 1
ATOM 9439 C C . GLU A 1 1148 ? -63.445 13.793 15.568 1.00 28.39 1148 GLU A C 1
ATOM 9441 O O . GLU A 1 1148 ? -62.831 13.358 14.596 1.00 28.39 1148 GLU A O 1
ATOM 9446 N N . MET A 1 1149 ? -62.840 13.922 16.762 1.00 31.81 1149 MET A N 1
ATOM 9447 C CA . MET A 1 1149 ? -61.436 13.552 17.060 1.00 31.81 1149 MET A CA 1
ATOM 9448 C C . MET A 1 1149 ? -61.237 12.063 17.405 1.00 31.81 1149 MET A C 1
ATOM 9450 O O . MET A 1 1149 ? -61.927 11.568 18.290 1.00 31.81 1149 MET A O 1
ATOM 9454 N N . VAL A 1 1150 ? -60.171 11.429 16.885 1.00 29.38 1150 VAL A N 1
ATOM 9455 C CA . VAL A 1 1150 ? -59.407 10.350 17.565 1.00 29.38 1150 VAL A CA 1
ATOM 9456 C C . VAL A 1 1150 ? -57.914 10.457 17.182 1.00 29.38 1150 VAL A C 1
ATOM 9458 O O . VAL A 1 1150 ? -57.592 10.846 16.060 1.00 29.38 1150 VAL A O 1
ATOM 9461 N N . PHE A 1 1151 ? -56.998 10.131 18.104 1.00 29.33 1151 PHE A N 1
ATOM 9462 C CA . PHE A 1 1151 ? -55.544 10.081 17.866 1.00 29.33 1151 PHE A CA 1
ATOM 9463 C C . PHE A 1 1151 ? -55.110 8.805 17.107 1.00 29.33 1151 PHE A C 1
ATOM 9465 O O . PHE A 1 1151 ? -55.629 7.730 17.409 1.00 29.33 1151 PHE A O 1
ATOM 9472 N N . PRO A 1 1152 ? -54.096 8.859 16.218 1.00 32.69 1152 PRO A N 1
ATOM 9473 C CA . PRO A 1 1152 ? -53.431 7.663 15.702 1.00 32.69 1152 PRO A CA 1
ATOM 9474 C C . PRO A 1 1152 ? -52.407 7.118 16.715 1.00 32.69 1152 PRO A C 1
ATOM 9476 O O . PRO A 1 1152 ? -51.330 7.688 16.897 1.00 32.69 1152 PRO A O 1
ATOM 9479 N N . THR A 1 1153 ? -52.730 5.998 17.360 1.00 27.89 1153 THR A N 1
ATOM 9480 C CA . THR A 1 1153 ? -51.775 5.197 18.151 1.00 27.89 1153 THR A CA 1
ATOM 9481 C C . THR A 1 1153 ? -50.925 4.307 17.229 1.00 27.89 1153 THR A C 1
ATOM 9483 O O . THR A 1 1153 ? -51.350 3.958 16.130 1.00 27.89 1153 THR A O 1
ATOM 9486 N N . PHE A 1 1154 ? -49.720 3.923 17.668 1.00 30.61 1154 PHE A N 1
ATOM 9487 C CA . PHE A 1 1154 ? -48.807 3.029 16.937 1.00 30.61 1154 PHE A CA 1
ATOM 9488 C C . PHE A 1 1154 ? -49.454 1.695 16.522 1.00 30.61 1154 PHE A C 1
ATOM 9490 O O . PHE A 1 1154 ? -49.766 0.881 17.388 1.00 30.61 1154 PHE A O 1
ATOM 9497 N N . ALA A 1 1155 ? -49.528 1.424 15.213 1.00 35.41 1155 ALA A N 1
ATOM 9498 C CA . ALA A 1 1155 ? -49.816 0.091 14.672 1.00 35.41 1155 ALA A CA 1
ATOM 9499 C C . ALA A 1 1155 ? -49.371 -0.079 13.199 1.00 35.41 1155 ALA A C 1
ATOM 9501 O O . ALA A 1 1155 ? -50.179 -0.473 12.365 1.00 35.41 1155 ALA A O 1
ATOM 9502 N N . ASP A 1 1156 ? -48.104 0.206 12.855 1.00 28.89 1156 ASP A N 1
ATOM 9503 C CA . ASP A 1 1156 ? -47.624 -0.016 11.476 1.00 28.89 1156 ASP A CA 1
ATOM 9504 C C . ASP A 1 1156 ? -46.151 -0.473 11.386 1.00 28.89 1156 ASP A C 1
ATOM 9506 O O . ASP A 1 1156 ? -45.223 0.321 11.252 1.00 28.89 1156 ASP A O 1
ATOM 9510 N N . PHE A 1 1157 ? -45.936 -1.788 11.535 1.00 29.20 1157 PHE A N 1
ATOM 9511 C CA . PHE A 1 1157 ? -44.764 -2.535 11.043 1.00 29.20 1157 PHE A CA 1
ATOM 9512 C C . PHE A 1 1157 ? -45.037 -4.046 11.195 1.00 29.20 1157 PHE A C 1
ATOM 9514 O O . PHE A 1 1157 ? -44.807 -4.619 12.260 1.00 29.20 1157 PHE A O 1
ATOM 9521 N N . GLY A 1 1158 ? -45.552 -4.702 10.146 1.00 40.69 1158 GLY A N 1
ATOM 9522 C CA . GLY A 1 1158 ? -45.990 -6.110 10.240 1.00 40.69 1158 GLY A CA 1
ATOM 9523 C C . GLY A 1 1158 ? -45.937 -6.957 8.961 1.00 40.69 1158 GLY A C 1
ATOM 9524 O O . GLY A 1 1158 ? -46.067 -8.176 9.044 1.00 40.69 1158 GLY A O 1
ATOM 9525 N N . GLN A 1 1159 ? -45.716 -6.360 7.788 1.00 34.34 1159 GLN A N 1
ATOM 9526 C CA . GLN A 1 1159 ? -45.587 -7.056 6.498 1.00 34.34 1159 GLN A CA 1
ATOM 9527 C C . GLN A 1 1159 ? -44.487 -6.358 5.663 1.00 34.34 1159 GLN A C 1
ATOM 9529 O O . GLN A 1 1159 ? -44.265 -5.168 5.846 1.00 34.34 1159 GLN A O 1
ATOM 9534 N N . ASN A 1 1160 ? -43.733 -7.006 4.767 1.00 29.50 1160 ASN A N 1
ATOM 9535 C CA . ASN A 1 1160 ? -43.746 -8.408 4.335 1.00 29.50 1160 ASN A CA 1
ATOM 9536 C C . ASN A 1 1160 ? -42.298 -8.909 4.094 1.00 29.50 1160 ASN A C 1
ATOM 9538 O O . ASN A 1 1160 ? -41.473 -8.172 3.558 1.00 29.50 1160 ASN A O 1
ATOM 9542 N N . ARG A 1 1161 ? -41.978 -10.165 4.441 1.00 37.34 1161 ARG A N 1
ATOM 9543 C CA . ARG A 1 1161 ? -40.675 -10.802 4.150 1.00 37.34 1161 ARG A CA 1
ATOM 9544 C C . ARG A 1 1161 ? -40.771 -11.641 2.873 1.00 37.34 1161 ARG A C 1
ATOM 9546 O O . ARG A 1 1161 ? -41.350 -12.720 2.915 1.00 37.34 1161 ARG A O 1
ATOM 9553 N N . ASN A 1 1162 ? -40.135 -11.219 1.778 1.00 35.69 1162 ASN A N 1
ATOM 9554 C CA . ASN A 1 1162 ? -40.004 -12.041 0.565 1.00 35.69 1162 ASN A CA 1
ATOM 9555 C C . ASN A 1 1162 ? -38.647 -11.856 -0.143 1.00 35.69 1162 ASN A C 1
ATOM 9557 O O . ASN A 1 1162 ? -38.544 -11.190 -1.166 1.00 35.69 1162 ASN A O 1
ATOM 9561 N N . SER A 1 1163 ? -37.604 -12.495 0.395 1.00 36.97 1163 SER A N 1
ATOM 9562 C CA . SER A 1 1163 ? -36.251 -12.581 -0.193 1.00 36.97 1163 SER A CA 1
ATOM 9563 C C . SER A 1 1163 ? -35.827 -14.028 -0.522 1.00 36.97 1163 SER A C 1
ATOM 9565 O O . SER A 1 1163 ? -34.646 -14.341 -0.655 1.00 36.97 1163 SER A O 1
ATOM 9567 N N . SER A 1 1164 ? -36.797 -14.937 -0.666 1.00 41.09 1164 SER A N 1
ATOM 9568 C CA . SER A 1 1164 ? -36.596 -16.388 -0.830 1.00 41.09 1164 SER A CA 1
ATOM 9569 C C . SER A 1 1164 ? -36.397 -16.869 -2.279 1.00 41.09 1164 SER A C 1
ATOM 9571 O O . SER A 1 1164 ? -36.193 -18.063 -2.499 1.00 41.09 1164 SER A O 1
ATOM 9573 N N . SER A 1 1165 ? -36.442 -15.975 -3.273 1.00 41.47 1165 SER A N 1
ATOM 9574 C CA . SER A 1 1165 ? -36.270 -16.310 -4.696 1.00 41.47 1165 SER A CA 1
ATOM 9575 C C . SER A 1 1165 ? -34.799 -16.424 -5.121 1.00 41.47 1165 SER A C 1
ATOM 9577 O O . SER A 1 1165 ? -34.419 -17.408 -5.751 1.00 41.47 1165 SER A O 1
ATOM 9579 N N . ILE A 1 1166 ? -33.962 -15.452 -4.743 1.00 41.75 1166 ILE A N 1
ATOM 9580 C CA . ILE A 1 1166 ? -32.600 -15.268 -5.287 1.00 41.75 1166 ILE A CA 1
ATOM 9581 C C . ILE A 1 1166 ? -31.658 -16.437 -4.940 1.00 41.75 1166 ILE A C 1
ATOM 9583 O O . ILE A 1 1166 ? -30.840 -16.847 -5.761 1.00 41.75 1166 ILE A O 1
ATOM 9587 N N . LEU A 1 1167 ? -31.822 -17.056 -3.765 1.00 36.03 1167 LEU A N 1
ATOM 9588 C CA . LEU A 1 1167 ? -31.029 -18.222 -3.342 1.00 36.03 1167 LEU A CA 1
ATOM 9589 C C . LEU A 1 1167 ? -31.254 -19.487 -4.195 1.00 36.03 1167 LEU A C 1
ATOM 9591 O O . LEU A 1 1167 ? -30.506 -20.453 -4.051 1.00 36.03 1167 LEU A O 1
ATOM 9595 N N . LYS A 1 1168 ? -32.279 -19.524 -5.059 1.00 41.12 1168 LYS A N 1
ATOM 9596 C CA . LYS A 1 1168 ? -32.711 -20.756 -5.737 1.00 41.12 1168 LYS A CA 1
ATOM 9597 C C . LYS A 1 1168 ? -32.091 -20.989 -7.116 1.00 41.12 1168 LYS A C 1
ATOM 9599 O O . LYS A 1 1168 ? -32.104 -22.129 -7.580 1.00 41.12 1168 LYS A O 1
ATOM 9604 N N . ASP A 1 1169 ? -31.536 -19.952 -7.741 1.00 41.53 1169 ASP A N 1
ATOM 9605 C CA . ASP A 1 1169 ? -30.858 -20.074 -9.038 1.00 41.53 1169 ASP A CA 1
ATOM 9606 C C . ASP A 1 1169 ? -29.330 -20.155 -8.886 1.00 41.53 1169 ASP A C 1
ATOM 9608 O O . ASP A 1 1169 ? -28.709 -20.992 -9.536 1.00 41.53 1169 ASP A O 1
ATOM 9612 N N . VAL A 1 1170 ? -28.737 -19.452 -7.909 1.00 41.50 1170 VAL A N 1
ATOM 9613 C CA . VAL A 1 1170 ? -27.296 -19.556 -7.568 1.00 41.50 1170 VAL A CA 1
ATOM 9614 C C . VAL A 1 1170 ? -26.867 -20.996 -7.215 1.00 41.50 1170 VAL A C 1
ATOM 9616 O O . VAL A 1 1170 ? -25.709 -21.368 -7.391 1.00 41.50 1170 VAL A O 1
ATOM 9619 N N . LEU A 1 1171 ? -27.799 -21.839 -6.755 1.00 39.41 1171 LEU A N 1
ATOM 9620 C CA . LEU A 1 1171 ? -27.551 -23.246 -6.415 1.00 39.41 1171 LEU A CA 1
ATOM 9621 C C . LEU A 1 1171 ? -27.730 -24.248 -7.576 1.00 39.41 1171 LEU A C 1
ATOM 9623 O O . LEU A 1 1171 ? -27.502 -25.437 -7.362 1.00 39.41 1171 LEU A O 1
ATOM 9627 N N . LYS A 1 1172 ? -28.119 -23.823 -8.789 1.00 40.81 1172 LYS A N 1
ATOM 9628 C CA . LYS A 1 1172 ? -28.306 -24.742 -9.935 1.00 40.81 1172 LYS A CA 1
ATOM 9629 C C . LYS A 1 1172 ? -27.087 -24.876 -10.845 1.00 40.81 1172 LYS A C 1
ATOM 9631 O O . LYS A 1 1172 ? -26.838 -25.968 -11.353 1.00 40.81 1172 LYS A O 1
ATOM 9636 N N . ASP A 1 1173 ? -26.318 -23.808 -11.034 1.00 39.19 1173 ASP A N 1
ATOM 9637 C CA . ASP A 1 1173 ? -25.289 -23.768 -12.087 1.00 39.19 1173 ASP A CA 1
ATOM 9638 C C . ASP A 1 1173 ? -24.015 -24.575 -11.761 1.00 39.19 1173 ASP A C 1
ATOM 9640 O O . ASP A 1 1173 ? -23.216 -24.868 -12.648 1.00 39.19 1173 ASP A O 1
ATOM 9644 N N . ASN A 1 1174 ? -23.857 -25.039 -10.516 1.00 35.97 1174 ASN A N 1
ATOM 9645 C CA . ASN A 1 1174 ? -22.730 -25.876 -10.077 1.00 35.97 1174 ASN A CA 1
ATOM 9646 C C . ASN A 1 1174 ? -22.888 -27.388 -10.375 1.00 35.97 1174 ASN A C 1
ATOM 9648 O O . ASN A 1 1174 ? -22.137 -28.195 -9.833 1.00 35.97 1174 ASN A O 1
ATOM 9652 N N . VAL A 1 1175 ? -23.851 -27.797 -11.213 1.00 38.44 1175 VAL A N 1
ATOM 9653 C CA . VAL A 1 1175 ? -24.143 -29.225 -11.498 1.00 38.44 1175 VAL A CA 1
ATOM 9654 C C . VAL A 1 1175 ? -23.556 -29.720 -12.837 1.00 38.44 1175 VAL A C 1
ATOM 9656 O O . VAL A 1 1175 ? -23.594 -30.914 -13.113 1.00 38.44 1175 VAL A O 1
ATOM 9659 N N . ASN A 1 1176 ? -22.958 -28.847 -13.661 1.00 38.25 1176 ASN A N 1
ATOM 9660 C CA . ASN A 1 1176 ? -22.355 -29.222 -14.953 1.00 38.25 1176 ASN A CA 1
ATOM 9661 C C . ASN A 1 1176 ? -20.899 -28.737 -15.112 1.00 38.25 1176 ASN A C 1
ATOM 9663 O O . ASN A 1 1176 ? -20.644 -27.768 -15.834 1.00 38.25 1176 ASN A O 1
ATOM 9667 N N . ARG A 1 1177 ? -19.939 -29.440 -14.492 1.00 32.94 1177 ARG A N 1
ATOM 9668 C CA . ARG A 1 1177 ? -18.517 -29.452 -14.891 1.00 32.94 1177 ARG A CA 1
ATOM 9669 C C . ARG A 1 1177 ? -17.766 -30.670 -14.358 1.00 32.94 1177 ARG A C 1
ATOM 9671 O O . ARG A 1 1177 ? -18.082 -31.089 -13.227 1.00 32.94 1177 ARG A O 1
#

Mean predicted aligned error: 27.06 Å

Organism: Hypothenemus hampei (NCBI:txid57062)

Radius of gyration: 77.95 Å; Cα contacts (8 Å, |Δi|>4): 10; chains: 1; bounding box: 205×162×255 Å

InterPro domains:
  IPR000237 GRIP domain [PS50913] (1025-1079)